Protein AF-A0A2W1BJF1-F1 (afdb_monomer_lite)

Organism: Helicoverpa armigera (NCBI:txid29058)

Secondary structure (DSSP, 8-state):
--PPP--S-BSS-TT-EEETTSSEEE-TTT--EEE-S---SSEEEESSSEEE-TTSPEEEEEETTEEEEE-TTSEEEEEEE-TT-TT-TT-EEEEEEE------SS-HHHHHHHHHHHHHHHHHHHHHHHH-GGG-SHHHHHHHHHHHHHHHHHHHHHHHHHS----HHHHHHHHHHHHHHHHHHHHHHHHHHHHHHHHHH--------HHHHHHHHHHHHHHHHHHHHHHHHHHHS-SSS----BTTTBSS-SSHHHHIIIIIHHHHHHHHHHHHHHHHHHHHHHTS-S--HHHHHHHHHHHHHHHHHHHHHHHHHHHHHHHHSPP-HHHHHHHHHHHTHHHHHHIIIIIT-TTTTTTGGGSS--------PPPP-BSSTTSPPEETTTEETTEE--S---SS--EEEESEEEETTEEEETTBTT--SB-STTS-EEEEEES-TT-GGG-EEEEEEE--------THHHHHHHHHHHHHHHHHHHHHHHHH-GGG-SHHHHHHHHHHHHHHHHHHHHHHHHT-TT--THHHHHHHHHHHHHHHHHHHHHHHHHHHHHHHHHTTTTGGGTHHHHHHHHHHHHHHHHHHHHHHHHHHHH--SSS----TTSSSSS-SSHHHHIIIIIHHHHHHHHHHHHHHHHHHHHHHHGGGTS-HHHHHHHHHHHHHHHHHHHHHHHHHHHHHHHHHH-S--HHHHHHHHHHHTHHHHHHIIIIIT-HHHHHHHHHTTTTHHHHHHHHHHS-S-TTTTS---------------------------------------TTTHHHHTSEEEEESS-TTEEEETTEEEEGGGGTPPPP---EE-TTS-EE--S-EEEEES----TTSPEEEEEE-TT-SEEEEEETTS-EEEEE-----S------PPP---SS-PPPPPS--S--EEEEPTTSEEEEEEEEEEE-TTT--EEEEEEEEEEEEPPPP---TT-HHHIIIIIIHHHHHHHHHHHHHHHHHHHHS-TTT-SHHHHHHHHHHHHHHHHHHHHHHHHH-TTS-HHHHHHHHHHHHHHHHHHHHHHHHHHHHHHHHHH-S-------HHHHHHHHHHHHHHHHHHHHHHHHHHIIIIITTS-HHHHHHHTTS--S-----S--S--HHHHHHHHHHHHHHHHHHHHHHHHHHHHHTT-----HHHHHHHHHHHHHHHHHHHHHHHHHHHHHTTSS-HHHHHHHHHHHHHHHHHHHIIIIIT-HHHHHHHHHHHH--S---TTTHHHHHHHHHT---

Foldseek 3Di:
DDDDDDDDFAQDPPQWAAEPPDQWTAHLVVRDTHHGPQDALDKDKDQDQWDQDPQRWIWHCPDPPDIDIHDNNFKGKGWYDHSPCSVCPPIGIMMMGYDDDDDDPDQLVVLLVLLVVLLVLLVVLLVLCVPDPVSLQLLSVLSNLLSVLSSQLSVLVSCQSPPDDDALVVLLVSLLSNQLSVLLNLLSLLLSLVVLLVCLVDVDDRDSDCPVSVVSVCRSRVVSVVLSVVLVCQQPDDDDDDHQCCSPPGSGGPALVSCCVSPVVSSVVSLVSSVVSLVVVVVSLVPDDDDDPVNVVSVVSSVLSVQVSCLVNVLSVLCNVVSVDDDDVVNVVSSSSVSNSSVVCSCSSAVPDVPNVVCVVPPPDDDDDDDDQDDAAAQEPPQFAADPVQARPPHHGDDDDASADKDKAWQWDDDRQFIDHPVGNPDTPDRHRNQKHKHWYQPDPVDNVRDITIMMMGYDDDDDDDRLLLNLLVLLVVLLVLLVVLLVLLVPQVVQPFLLSVLSNQLSVLSNQLSVLVSVCSNCVPDADPRLLVSQLSNLLSVQLNLLSLLLNLVVLLVCLVDVPVCVVCSVVSSVVSCCRSNVVSVVLSVVLVCQQPDDDDDQHQCCRVSGSGRPDLVSCCVSPLVVSVVSLVSSVVSLVSSVVSLVVCVVPDDPVSSVVSVVSSVLSVVLSCLQSVLSVVVSVCSVVVDDDPVVSVSSSSNSNSSVVSSCSSAQPPLVSLVSCCVVVHPVVRSVVSNVVPFDDPVPPDDDDDDDFDYDDDDDDDDDDDDDDDDDDDDDDDDDDDDDPPPVCCQVLAAEAEAEEDQQWFAEQRDTDGQVVVVHDWDDDWAAAPVGHTDDGPYYDYDYHFFDQPPFDKDKDWFFPQAQWDWHQHNRRKIKIWGHPDGDDDDDDDDDDDADDLDDDDDDDDDDDTDIDIADPSQKHKTKYWYWDQDPPPRDIDITITMMMMGTDDDDDDDVVDPLCCLLQPLLLVLLVLLLVLLVVLLCLLRRHPVNVFLLSVLSNLLSVLVNQLSVLVSVLSVCPPDDLVSLAVSVLSNLLSLLLSLLSLLLLLVVLLVCLVDPDVDDPDGRVVVNVVSVVVSVVVSVVLSVVLVCCQVDPQVPPDPPVVVVCVVPDDDDDPDDDDRDRGPSSVCSSCVVSVVSLVSSVVSLVSSVVSVVPDPDDDLSNVVSVLSSVLSVQLSVLSVVLVVLVVQSRPPDVVSVSVSSVSSSVSSVSNSCSSAVPRQVNVVVNCVVYVDDDDDPPPCPVVVVCVSSVDDD

pLDDT: mean 71.71, std 18.91, range [19.47, 95.81]

Radius of gyration: 39.64 Å; chains: 1; bounding box: 108×82×122 Å

InterPro domains:
  IPR000832 GPCR, family 2, secretin-like [PF00002] (115-345)
  IPR000832 GPCR, family 2, secretin-like [PF00002] (476-710)
  IPR017981 GPCR, family 2-like, 7TM [PS50261] (107-353)
  IPR017981 GPCR, family 2-like, 7TM [PS50261] (468-718)
  IPR052808 G-protein coupled receptor Mth-like [PTHR46953] (434-733)

Structure (mmCIF, N/CA/C/O backbone):
data_AF-A0A2W1BJF1-F1
#
_entry.id   AF-A0A2W1BJF1-F1
#
loop_
_atom_site.group_PDB
_atom_site.id
_atom_site.type_symbol
_atom_site.label_atom_id
_atom_site.label_alt_id
_atom_site.label_comp_id
_atom_site.label_asym_id
_atom_site.label_entity_id
_atom_site.label_seq_id
_atom_site.pdbx_PDB_ins_code
_atom_site.Cartn_x
_atom_site.Cartn_y
_atom_site.Cartn_z
_atom_site.occupancy
_atom_site.B_iso_or_equiv
_atom_site.auth_seq_id
_atom_site.auth_comp_id
_atom_site.auth_asym_id
_atom_site.auth_atom_id
_atom_site.pdbx_PDB_model_num
ATOM 1 N N . MET A 1 1 ? -5.485 -5.087 -66.036 1.00 29.36 1 MET A N 1
ATOM 2 C CA . MET A 1 1 ? -4.154 -5.089 -66.675 1.00 29.36 1 MET A CA 1
ATOM 3 C C . MET A 1 1 ? -3.449 -3.850 -66.162 1.00 29.36 1 MET A C 1
ATOM 5 O O . MET A 1 1 ? -3.832 -2.765 -66.568 1.00 29.36 1 MET A O 1
ATOM 9 N N . CYS A 1 2 ? -2.530 -4.001 -65.210 1.00 22.38 2 CYS A N 1
ATOM 10 C CA . CYS A 1 2 ? -1.836 -2.884 -64.567 1.00 22.38 2 CYS A CA 1
ATOM 11 C C . CYS A 1 2 ? -0.357 -3.261 -64.466 1.00 22.38 2 CYS A C 1
ATOM 13 O O . CYS A 1 2 ? -0.048 -4.341 -63.964 1.00 22.38 2 CYS A O 1
ATOM 15 N N . GLN A 1 3 ? 0.540 -2.414 -64.969 1.00 24.98 3 GLN A N 1
ATOM 16 C CA . GLN A 1 3 ? 1.980 -2.576 -64.771 1.00 24.98 3 GLN A CA 1
ATOM 17 C C . GLN A 1 3 ? 2.379 -1.773 -63.533 1.00 24.98 3 GLN A C 1
ATOM 19 O O . GLN A 1 3 ? 2.238 -0.554 -63.527 1.00 24.98 3 GLN A O 1
ATOM 24 N N . CYS A 1 4 ? 2.875 -2.445 -62.497 1.00 29.61 4 CYS A N 1
ATOM 25 C CA . CYS A 1 4 ? 3.525 -1.765 -61.381 1.00 29.61 4 CYS A CA 1
ATOM 26 C C . CYS A 1 4 ? 4.960 -1.408 -61.784 1.00 29.61 4 CYS A C 1
ATOM 28 O O . CYS A 1 4 ? 5.709 -2.265 -62.257 1.00 29.61 4 CYS A O 1
ATOM 30 N N . VAL A 1 5 ? 5.338 -0.145 -61.595 1.00 29.16 5 VAL A N 1
ATOM 31 C CA . VAL A 1 5 ? 6.727 0.312 -61.724 1.00 29.16 5 VAL A CA 1
ATOM 32 C C . VAL A 1 5 ? 7.530 -0.251 -60.547 1.00 29.16 5 VAL A C 1
ATOM 34 O O . VAL A 1 5 ? 7.048 -0.242 -59.416 1.00 29.16 5 VAL A O 1
ATOM 37 N N . LEU A 1 6 ? 8.743 -0.756 -60.790 1.00 41.31 6 LEU A N 1
ATOM 38 C CA . LEU A 1 6 ? 9.622 -1.223 -59.713 1.00 41.31 6 LEU A CA 1
ATOM 39 C C . LEU A 1 6 ? 10.257 -0.020 -58.997 1.00 41.31 6 LEU A C 1
ATOM 41 O O . LEU A 1 6 ? 11.234 0.545 -59.483 1.00 41.31 6 LEU A O 1
ATOM 45 N N . GLY A 1 7 ? 9.705 0.341 -57.837 1.00 35.81 7 GLY A N 1
ATOM 46 C CA . GLY A 1 7 ? 10.265 1.326 -56.910 1.00 35.81 7 GLY A CA 1
ATOM 47 C C . GLY A 1 7 ? 10.912 0.673 -55.683 1.00 35.81 7 GLY A C 1
ATOM 48 O O . GLY A 1 7 ? 10.228 0.059 -54.873 1.00 35.81 7 GLY A O 1
ATOM 49 N N . SER A 1 8 ? 12.232 0.826 -55.556 1.00 46.75 8 SER A N 1
ATOM 50 C CA . SER A 1 8 ? 13.038 0.880 -54.312 1.00 46.75 8 SER A CA 1
ATOM 51 C C . SER A 1 8 ? 12.970 -0.183 -53.187 1.00 46.75 8 SER A C 1
ATOM 53 O O . SER A 1 8 ? 13.939 -0.225 -52.433 1.00 46.75 8 SER A O 1
ATOM 55 N N . LYS A 1 9 ? 11.956 -1.051 -53.027 1.00 62.66 9 LYS A N 1
ATOM 56 C CA . LYS A 1 9 ? 11.891 -2.025 -51.901 1.00 62.66 9 LYS A CA 1
ATOM 57 C C . LYS A 1 9 ? 11.510 -3.454 -52.319 1.00 62.66 9 LYS A C 1
ATOM 59 O O . LYS A 1 9 ? 10.350 -3.857 -52.275 1.00 62.66 9 LYS A O 1
ATOM 64 N N . GLN A 1 10 ? 12.516 -4.256 -52.682 1.00 73.12 10 GLN A N 1
ATOM 65 C CA . GLN A 1 10 ? 12.375 -5.697 -52.950 1.00 73.12 10 GLN A CA 1
ATOM 66 C C . GLN A 1 10 ? 13.032 -6.540 -51.845 1.00 73.12 10 GLN A C 1
ATOM 68 O O . GLN A 1 10 ? 14.147 -6.230 -51.425 1.00 73.12 10 GLN A O 1
ATOM 73 N N . CYS A 1 11 ? 12.401 -7.649 -51.435 1.00 76.75 11 CYS A N 1
ATOM 74 C CA . CYS A 1 11 ? 13.012 -8.622 -50.512 1.00 76.75 11 CYS A CA 1
ATOM 75 C C . CYS A 1 11 ? 14.258 -9.304 -51.102 1.00 76.75 11 CYS A C 1
ATOM 77 O O . CYS A 1 11 ? 15.089 -9.812 -50.355 1.00 76.75 11 CYS A O 1
ATOM 79 N N . CYS A 1 12 ? 14.331 -9.394 -52.437 1.00 79.88 12 CYS A N 1
ATOM 80 C CA . CYS A 1 12 ? 15.309 -10.189 -53.174 1.00 79.88 12 CYS A CA 1
ATOM 81 C C . CYS A 1 12 ? 15.990 -9.378 -54.286 1.00 79.88 12 CYS A C 1
ATOM 83 O O . CYS A 1 12 ? 15.312 -8.589 -54.949 1.00 79.88 12 CYS A O 1
ATOM 85 N N . PRO A 1 13 ? 17.284 -9.629 -54.563 1.00 77.38 13 PRO A N 1
ATOM 86 C CA . PRO A 1 13 ? 17.966 -9.146 -55.761 1.00 77.38 13 PRO A CA 1
ATOM 87 C C . PRO A 1 13 ? 17.254 -9.523 -57.069 1.00 77.38 13 PRO A C 1
ATOM 89 O O . PRO A 1 13 ? 16.613 -10.572 -57.180 1.00 77.38 13 PRO A O 1
ATOM 92 N N . ALA A 1 14 ? 17.422 -8.685 -58.095 1.00 73.31 14 ALA A N 1
ATOM 93 C CA . ALA A 1 14 ? 16.795 -8.872 -59.400 1.00 73.31 14 ALA A CA 1
ATOM 94 C C . ALA A 1 14 ? 17.138 -10.240 -60.027 1.00 73.31 14 ALA A C 1
ATOM 96 O O . ALA A 1 14 ? 18.303 -10.587 -60.212 1.00 73.31 14 ALA A O 1
ATOM 97 N N . GLY A 1 15 ? 16.102 -11.007 -60.383 1.00 70.88 15 GLY A N 1
ATOM 98 C CA . GLY A 1 15 ? 16.223 -12.360 -60.941 1.00 70.88 15 GLY A CA 1
ATOM 99 C C . GLY A 1 15 ? 16.144 -13.500 -59.918 1.00 70.88 15 GLY A C 1
ATOM 100 O O . GLY A 1 15 ? 16.125 -14.658 -60.330 1.00 70.88 15 GLY A O 1
ATOM 101 N N . GLN A 1 16 ? 16.055 -13.198 -58.618 1.00 82.56 16 GLN A N 1
ATOM 102 C CA . GLN A 1 16 ? 15.880 -14.184 -57.546 1.00 82.56 16 GLN A CA 1
ATOM 103 C C . GLN A 1 16 ? 14.428 -14.204 -57.037 1.00 82.56 16 GLN A C 1
ATOM 105 O O . GLN A 1 16 ? 13.730 -13.192 -57.083 1.00 82.56 16 GLN A O 1
ATOM 110 N N . ALA A 1 17 ? 13.966 -15.355 -56.544 1.00 81.81 17 ALA A N 1
ATOM 111 C CA . ALA A 1 17 ? 12.599 -15.550 -56.047 1.00 81.81 17 ALA A CA 1
ATOM 112 C C . ALA A 1 17 ? 12.578 -16.338 -54.730 1.00 81.81 17 ALA A C 1
ATOM 114 O O . ALA A 1 17 ? 13.450 -17.165 -54.475 1.00 81.81 17 ALA A O 1
ATOM 115 N N . ILE A 1 18 ? 11.570 -16.112 -53.890 1.00 84.69 18 ILE A N 1
ATOM 116 C CA . ILE A 1 18 ? 11.470 -16.732 -52.563 1.00 84.69 18 ILE A CA 1
ATOM 117 C C . ILE A 1 18 ? 10.931 -18.160 -52.675 1.00 84.69 18 ILE A C 1
ATOM 119 O O . ILE A 1 18 ? 9.857 -18.398 -53.234 1.00 84.69 18 ILE A O 1
ATOM 123 N N . LEU A 1 19 ? 11.620 -19.138 -52.094 1.00 81.12 19 LEU A N 1
ATOM 124 C CA . LEU A 1 19 ? 11.111 -20.510 -52.074 1.00 81.12 19 LEU A CA 1
ATOM 125 C C . LEU A 1 19 ? 9.892 -20.630 -51.140 1.00 81.12 19 LEU A C 1
ATOM 127 O O . LEU A 1 19 ? 9.891 -20.139 -50.009 1.00 81.12 19 LEU A O 1
ATOM 131 N N . ILE A 1 20 ? 8.849 -21.332 -51.599 1.00 73.44 20 ILE A N 1
ATOM 132 C CA . ILE A 1 20 ? 7.556 -21.482 -50.889 1.00 73.44 20 ILE A CA 1
ATOM 133 C C . ILE A 1 20 ? 7.701 -21.958 -49.426 1.00 73.44 20 ILE A C 1
ATOM 135 O O . ILE A 1 20 ? 6.840 -21.651 -48.605 1.00 73.44 20 ILE A O 1
ATOM 139 N N . ARG A 1 21 ? 8.781 -22.677 -49.081 1.00 63.56 21 ARG A N 1
ATOM 140 C CA . ARG A 1 21 ? 9.027 -23.267 -47.749 1.00 63.56 21 ARG A CA 1
ATOM 141 C C . ARG A 1 21 ? 10.224 -22.684 -46.970 1.00 63.56 21 ARG A C 1
ATOM 143 O O . ARG A 1 21 ? 10.630 -23.303 -45.994 1.00 63.56 21 ARG A O 1
ATOM 150 N N . SER A 1 22 ? 10.826 -21.568 -47.391 1.00 68.50 22 SER A N 1
ATOM 151 C CA . SER A 1 22 ? 12.007 -21.014 -46.698 1.00 68.50 22 SER A CA 1
ATOM 152 C C . SER A 1 22 ? 12.245 -19.531 -46.980 1.00 68.50 22 SER A C 1
ATOM 154 O O . SER A 1 22 ? 12.137 -19.100 -48.130 1.00 68.50 22 SER A O 1
ATOM 156 N N . ASP A 1 23 ? 12.632 -18.772 -45.955 1.00 70.94 23 ASP A N 1
ATOM 157 C CA . ASP A 1 23 ? 12.879 -17.316 -45.966 1.00 70.94 23 ASP A CA 1
ATOM 158 C C . ASP A 1 23 ? 14.252 -16.934 -46.525 1.00 70.94 23 ASP A C 1
ATOM 160 O O . ASP A 1 23 ? 15.027 -16.175 -45.953 1.00 70.94 23 ASP A O 1
ATOM 164 N N . VAL A 1 24 ? 14.524 -17.485 -47.706 1.00 81.25 24 VAL A N 1
ATOM 165 C CA . VAL A 1 24 ? 15.677 -17.170 -48.542 1.00 81.25 24 VAL A CA 1
ATOM 166 C C . VAL A 1 24 ? 15.225 -16.893 -49.969 1.00 81.25 24 VAL A C 1
ATOM 168 O O . VAL A 1 24 ? 14.334 -17.556 -50.516 1.00 81.25 24 VAL A O 1
ATOM 171 N N . CYS A 1 25 ? 15.878 -15.914 -50.574 1.00 83.50 25 CYS A N 1
ATOM 172 C CA . CYS A 1 25 ? 15.837 -15.658 -51.999 1.00 83.50 25 CYS A CA 1
ATOM 173 C C . CYS A 1 25 ? 16.673 -16.729 -52.712 1.00 83.50 25 CYS A C 1
ATOM 175 O O . CYS A 1 25 ? 17.728 -17.130 -52.226 1.00 83.50 25 CYS A O 1
ATOM 177 N N . TRP A 1 26 ? 16.197 -17.234 -53.845 1.00 85.94 26 TRP A N 1
ATOM 178 C CA . TRP A 1 26 ? 16.835 -18.308 -54.604 1.00 85.94 26 TRP A CA 1
ATOM 179 C C . TRP A 1 26 ? 17.025 -17.890 -56.059 1.00 85.94 26 TRP A C 1
ATOM 181 O O . TRP A 1 26 ? 16.090 -17.410 -56.704 1.00 85.94 26 TRP A O 1
ATOM 191 N N . ASP A 1 27 ? 18.239 -18.082 -56.568 1.00 83.94 27 ASP A N 1
ATOM 192 C CA . ASP A 1 27 ? 18.573 -17.915 -57.979 1.00 83.94 27 ASP A CA 1
ATOM 193 C C . ASP A 1 27 ? 18.420 -19.262 -58.712 1.00 83.94 27 ASP A C 1
ATOM 195 O O . ASP A 1 27 ? 19.178 -20.194 -58.430 1.00 83.94 27 ASP A O 1
ATOM 199 N N . PRO A 1 28 ? 17.496 -19.399 -59.680 1.00 78.12 28 PRO A N 1
ATOM 200 C CA . PRO A 1 28 ? 17.327 -20.644 -60.423 1.00 78.12 28 PRO A CA 1
ATOM 201 C C . PRO A 1 28 ? 18.473 -20.947 -61.405 1.00 78.12 28 PRO A C 1
ATOM 203 O O . PRO A 1 28 ? 18.598 -22.091 -61.838 1.00 78.12 28 PRO A O 1
ATOM 206 N N . LYS A 1 29 ? 19.310 -19.962 -61.770 1.00 78.38 29 LYS A N 1
ATOM 207 C CA . LYS A 1 29 ? 20.431 -20.132 -62.713 1.00 78.38 29 LYS A CA 1
ATOM 208 C C . LYS A 1 29 ? 21.695 -20.641 -62.028 1.00 78.38 29 LYS A C 1
ATOM 210 O O . LYS A 1 29 ? 22.406 -21.460 -62.603 1.00 78.38 29 LYS A O 1
ATOM 215 N N . THR A 1 30 ? 21.978 -20.160 -60.818 1.00 79.06 30 THR A N 1
ATOM 216 C CA . THR A 1 30 ? 23.149 -20.582 -60.024 1.00 79.06 30 THR A CA 1
ATOM 217 C C . THR A 1 30 ? 22.804 -21.593 -58.925 1.00 79.06 30 THR A C 1
ATOM 219 O O . THR A 1 30 ? 23.703 -22.216 -58.365 1.00 79.06 30 THR A O 1
ATOM 222 N N . ASN A 1 31 ? 21.513 -21.786 -58.619 1.00 78.62 31 ASN A N 1
ATOM 223 C CA . ASN A 1 31 ? 20.990 -22.584 -57.498 1.00 78.62 31 ASN A CA 1
ATOM 224 C C . ASN A 1 31 ? 21.490 -22.117 -56.110 1.00 78.62 31 ASN A C 1
ATOM 226 O O . ASN A 1 31 ? 21.401 -22.865 -55.134 1.00 78.62 31 ASN A O 1
ATOM 230 N N . VAL A 1 32 ? 21.992 -20.881 -56.015 1.00 79.25 32 VAL A N 1
ATOM 231 C CA . VAL A 1 32 ? 22.433 -20.239 -54.768 1.00 79.25 32 VAL A CA 1
ATOM 232 C C . VAL A 1 32 ? 21.233 -19.637 -54.035 1.00 79.25 32 VAL A C 1
ATOM 234 O O . VAL A 1 32 ? 20.273 -19.172 -54.654 1.00 79.25 32 VAL A O 1
ATOM 237 N N . THR A 1 33 ? 21.293 -19.640 -52.702 1.00 82.62 33 THR A N 1
ATOM 238 C CA . THR A 1 33 ? 20.322 -18.975 -51.825 1.00 82.62 33 THR A CA 1
ATOM 239 C C . THR A 1 33 ? 20.962 -17.826 -51.053 1.00 82.62 33 THR A C 1
ATOM 241 O O . THR A 1 33 ? 22.029 -18.000 -50.467 1.00 82.62 33 THR A O 1
ATOM 244 N N . SER A 1 34 ? 20.282 -16.687 -51.013 1.00 77.31 34 SER A N 1
ATOM 245 C CA . SER A 1 34 ? 20.654 -15.447 -50.323 1.00 77.31 34 SER A CA 1
ATOM 246 C C . SER A 1 34 ? 19.605 -15.094 -49.251 1.00 77.31 34 SER A C 1
ATOM 248 O O . SER A 1 34 ? 18.440 -15.483 -49.383 1.00 77.31 34 SER A O 1
ATOM 250 N N . PRO A 1 35 ? 19.980 -14.380 -48.173 1.00 74.38 35 PRO A N 1
ATOM 251 C CA . PRO A 1 35 ? 19.010 -13.888 -47.197 1.00 74.38 35 PRO A CA 1
ATOM 252 C C . PRO A 1 35 ? 18.080 -12.834 -47.817 1.00 74.38 35 PRO A C 1
ATOM 254 O O . PRO A 1 35 ? 18.441 -12.150 -48.776 1.00 74.38 35 PRO A O 1
ATOM 257 N N . VAL A 1 36 ? 16.883 -12.706 -47.246 1.00 76.62 36 VAL A N 1
ATOM 258 C CA . VAL A 1 36 ? 15.945 -11.612 -47.535 1.00 76.62 36 VAL A CA 1
ATOM 259 C C . VAL A 1 36 ? 16.496 -10.287 -46.983 1.00 76.62 36 VAL A C 1
ATOM 261 O O . VAL A 1 36 ? 17.133 -10.268 -45.935 1.00 76.62 36 VAL A O 1
ATOM 264 N N . SER A 1 37 ? 16.250 -9.175 -47.683 1.00 67.88 37 SER A N 1
ATOM 265 C CA . SER A 1 37 ? 16.746 -7.831 -47.326 1.00 67.88 37 SER A CA 1
ATOM 266 C C . SER A 1 37 ? 16.084 -7.180 -46.097 1.00 67.88 37 SER A C 1
ATOM 268 O O . SER A 1 37 ? 16.554 -6.143 -45.636 1.00 67.88 37 SER A O 1
ATOM 270 N N . LEU A 1 38 ? 15.007 -7.768 -45.567 1.00 73.31 38 LEU A N 1
ATOM 271 C CA . LEU A 1 38 ? 14.265 -7.294 -44.394 1.00 73.31 38 LEU A CA 1
ATOM 272 C C . LEU A 1 38 ? 14.806 -7.957 -43.115 1.00 73.31 38 LEU A C 1
ATOM 274 O O . LEU A 1 38 ? 14.733 -9.177 -42.973 1.00 73.31 38 LEU A O 1
ATOM 278 N N . SER A 1 39 ? 15.338 -7.159 -42.186 1.00 60.12 39 SER A N 1
ATOM 279 C CA . SER A 1 39 ? 15.998 -7.637 -40.961 1.00 60.12 39 SER A CA 1
ATOM 280 C C . SER A 1 39 ? 15.086 -7.505 -39.738 1.00 60.12 39 SER A C 1
ATOM 282 O O . SER A 1 39 ? 15.049 -6.449 -39.111 1.00 60.12 39 SER A O 1
ATOM 284 N N . CYS A 1 40 ? 14.380 -8.580 -39.375 1.00 65.06 40 CYS A N 1
ATOM 285 C CA . CYS A 1 40 ? 13.437 -8.608 -38.251 1.00 65.06 40 CYS A CA 1
ATOM 286 C C . CYS A 1 40 ? 13.520 -9.913 -37.443 1.00 65.06 40 CYS A C 1
ATOM 288 O O . CYS A 1 40 ? 13.791 -10.974 -38.002 1.00 65.06 40 CYS A O 1
ATOM 290 N N . LYS A 1 41 ? 13.241 -9.826 -36.132 1.00 57.19 41 LYS A N 1
ATOM 291 C CA . LYS A 1 41 ? 13.366 -10.929 -35.156 1.00 57.19 41 LYS A CA 1
ATOM 292 C C . LYS A 1 41 ? 12.425 -12.107 -35.460 1.00 57.19 41 LYS A C 1
ATOM 294 O O . LYS A 1 41 ? 12.864 -13.251 -35.452 1.00 57.19 41 LYS A O 1
ATOM 299 N N . ASN A 1 42 ? 11.169 -11.813 -35.809 1.00 58.38 42 ASN A N 1
ATOM 300 C CA . ASN A 1 42 ? 10.185 -12.762 -36.338 1.00 58.38 42 ASN A CA 1
ATOM 301 C C . ASN A 1 42 ? 9.549 -12.194 -37.619 1.00 58.38 42 ASN A C 1
ATOM 303 O O . ASN A 1 42 ? 9.326 -10.985 -37.725 1.00 58.38 42 ASN A O 1
ATOM 307 N N . THR A 1 43 ? 9.233 -13.056 -38.591 1.00 63.88 43 THR A N 1
ATOM 308 C CA . THR A 1 43 ? 8.616 -12.658 -39.871 1.00 63.88 43 THR A CA 1
ATOM 309 C C . THR A 1 43 ? 7.434 -13.550 -40.249 1.00 63.88 43 THR A C 1
ATOM 311 O O . THR A 1 43 ? 7.412 -14.745 -39.955 1.00 63.88 43 THR A O 1
ATOM 314 N N . VAL A 1 44 ? 6.436 -12.958 -40.909 1.00 70.38 44 VAL A N 1
ATOM 315 C CA . VAL A 1 44 ? 5.194 -13.612 -41.347 1.00 70.38 44 VAL A CA 1
ATOM 316 C C . VAL A 1 44 ? 4.969 -13.345 -42.839 1.00 70.38 44 VAL A C 1
ATOM 318 O O . VAL A 1 44 ? 5.304 -12.279 -43.357 1.00 70.38 44 VAL A O 1
ATOM 321 N N . ARG A 1 45 ? 4.427 -14.343 -43.549 1.00 73.06 45 ARG A N 1
ATOM 322 C CA . ARG A 1 45 ? 4.246 -14.347 -45.010 1.00 73.06 45 ARG A CA 1
ATOM 323 C C . ARG A 1 45 ? 2.781 -14.218 -45.402 1.00 73.06 45 ARG A C 1
ATOM 325 O O . ARG A 1 45 ? 1.982 -15.080 -45.037 1.00 73.06 45 ARG A O 1
ATOM 332 N N . PHE A 1 46 ? 2.462 -13.277 -46.289 1.00 73.44 46 PHE A N 1
ATOM 333 C CA . PHE A 1 46 ? 1.138 -13.182 -46.908 1.00 73.44 46 PHE A CA 1
ATOM 334 C C . PHE A 1 46 ? 1.245 -13.370 -48.427 1.00 73.44 46 PHE A C 1
ATOM 336 O O . PHE A 1 46 ? 1.987 -12.681 -49.119 1.00 73.44 46 PHE A O 1
ATOM 343 N N . ILE A 1 47 ? 0.529 -14.369 -48.958 1.00 62.28 47 ILE A N 1
ATOM 344 C CA . ILE A 1 47 ? 0.600 -14.805 -50.376 1.00 62.28 47 ILE A CA 1
ATOM 345 C C . ILE A 1 47 ? -0.639 -14.326 -51.171 1.00 62.28 47 ILE A C 1
ATOM 347 O O . ILE A 1 47 ? -0.741 -14.503 -52.386 1.00 62.28 47 ILE A O 1
ATOM 351 N N . ARG A 1 48 ? -1.625 -13.743 -50.480 1.00 62.81 48 ARG A N 1
ATOM 352 C CA . ARG A 1 48 ? -2.888 -13.200 -51.005 1.00 62.81 48 ARG A CA 1
ATOM 353 C C . ARG A 1 48 ? -3.386 -12.095 -50.074 1.00 62.81 48 ARG A C 1
ATOM 355 O O . ARG A 1 48 ? -2.961 -12.053 -48.927 1.00 62.81 48 ARG A O 1
ATOM 362 N N . GLY A 1 49 ? -4.319 -11.277 -50.563 1.00 66.25 49 GLY A N 1
ATOM 363 C CA . GLY A 1 49 ? -5.024 -10.295 -49.736 1.00 66.25 49 GLY A CA 1
ATOM 364 C C . GLY A 1 49 ? -4.164 -9.103 -49.328 1.00 66.25 49 GLY A C 1
ATOM 365 O O . GLY A 1 49 ? -4.336 -8.607 -48.229 1.00 66.25 49 GLY A O 1
ATOM 366 N N . PHE A 1 50 ? -3.231 -8.654 -50.174 1.00 71.38 50 PHE A N 1
ATOM 367 C CA . PHE A 1 50 ? -2.421 -7.473 -49.872 1.00 71.38 50 PHE A CA 1
ATOM 368 C C . PHE A 1 50 ? -2.301 -6.506 -51.052 1.00 71.38 50 PHE A C 1
ATOM 370 O O . PHE A 1 50 ? -2.343 -6.919 -52.216 1.00 71.38 50 PHE A O 1
ATOM 377 N N . LYS A 1 51 ? -2.144 -5.220 -50.735 1.00 76.88 51 LYS A N 1
ATOM 378 C CA . LYS A 1 51 ? -2.021 -4.093 -51.671 1.00 76.88 51 LYS A CA 1
ATOM 379 C C . LYS A 1 51 ? -1.059 -3.054 -51.084 1.00 76.88 51 LYS A C 1
ATOM 381 O O . LYS A 1 51 ? -0.987 -2.917 -49.874 1.00 76.88 51 LYS A O 1
ATOM 386 N N . VAL A 1 52 ? -0.339 -2.314 -51.927 1.00 73.69 52 VAL A N 1
ATOM 387 C CA . VAL A 1 52 ? 0.366 -1.091 -51.497 1.00 73.69 52 VAL A CA 1
ATOM 388 C C . VAL A 1 52 ? -0.470 0.122 -51.900 1.00 73.69 52 VAL A C 1
ATOM 390 O O . VAL A 1 52 ? -1.031 0.147 -53.001 1.00 73.69 52 VAL A O 1
ATOM 393 N N . ASN A 1 53 ? -0.605 1.087 -50.993 1.00 72.62 53 ASN A N 1
ATOM 394 C CA . ASN A 1 53 ? -1.355 2.325 -51.210 1.00 72.62 53 ASN A CA 1
ATOM 395 C C . ASN A 1 53 ? -0.433 3.465 -51.699 1.00 72.62 53 ASN A C 1
ATOM 397 O O . ASN A 1 53 ? 0.785 3.327 -51.690 1.00 72.62 53 ASN A O 1
ATOM 401 N N . GLU A 1 54 ? -0.991 4.607 -52.110 1.00 69.31 54 GLU A N 1
ATOM 402 C CA . GLU A 1 54 ? -0.251 5.725 -52.740 1.00 69.31 54 GLU A CA 1
ATOM 403 C C . GLU A 1 54 ? 0.807 6.400 -51.834 1.00 69.31 54 GLU A C 1
ATOM 405 O O . GLU A 1 54 ? 1.568 7.245 -52.298 1.00 69.31 54 GLU A O 1
ATOM 410 N N . ALA A 1 55 ? 0.881 6.009 -50.557 1.00 68.12 55 ALA A N 1
ATOM 411 C CA . ALA A 1 55 ? 1.867 6.452 -49.568 1.00 68.12 55 ALA A CA 1
ATOM 412 C C . ALA A 1 55 ? 2.891 5.355 -49.179 1.00 68.12 55 ALA A C 1
ATOM 414 O O . ALA A 1 55 ? 3.426 5.381 -48.073 1.00 68.12 55 ALA A O 1
ATOM 415 N N . ASP A 1 56 ? 3.120 4.358 -50.045 1.00 67.38 56 ASP A N 1
ATOM 416 C CA . ASP A 1 56 ? 4.029 3.208 -49.841 1.00 67.38 56 ASP A CA 1
ATOM 417 C C . ASP A 1 56 ? 3.739 2.332 -48.594 1.00 67.38 56 ASP A C 1
ATOM 419 O O . ASP A 1 56 ? 4.558 1.499 -48.201 1.00 67.38 56 ASP A O 1
ATOM 423 N N . ALA A 1 57 ? 2.552 2.443 -47.992 1.00 70.38 57 ALA A N 1
ATOM 424 C CA . ALA A 1 57 ? 2.087 1.557 -46.918 1.00 70.38 57 ALA A CA 1
ATOM 425 C C . ALA A 1 57 ? 1.454 0.263 -47.471 1.00 70.38 57 ALA A C 1
ATOM 427 O O . ALA A 1 57 ? 0.745 0.300 -48.482 1.00 70.38 57 ALA A O 1
ATOM 428 N N . LEU A 1 58 ? 1.678 -0.870 -46.794 1.00 75.38 58 LEU A N 1
ATOM 429 C CA . LEU A 1 58 ? 1.122 -2.183 -47.150 1.00 75.38 58 LEU A CA 1
ATOM 430 C C . LEU A 1 58 ? -0.183 -2.451 -46.393 1.00 75.38 58 LEU A C 1
ATOM 432 O O . LEU A 1 58 ? -0.181 -2.571 -45.174 1.00 75.38 58 LEU A O 1
ATOM 436 N N . GLU A 1 59 ? -1.275 -2.616 -47.127 1.00 75.25 59 GLU A N 1
ATOM 437 C CA . GLU A 1 59 ? -2.610 -2.958 -46.633 1.00 75.25 59 GLU A CA 1
ATOM 438 C C . GLU A 1 59 ? -2.806 -4.484 -46.726 1.00 75.25 59 GLU A C 1
ATOM 440 O O . GLU A 1 59 ? -2.637 -5.056 -47.809 1.00 75.25 59 GLU A O 1
ATOM 445 N N . LEU A 1 60 ? -3.151 -5.150 -45.616 1.00 72.62 60 LEU A N 1
ATOM 446 C CA . LEU A 1 60 ? -3.487 -6.578 -45.533 1.00 72.62 60 LEU A CA 1
ATOM 447 C C . LEU A 1 60 ? -4.989 -6.771 -45.273 1.00 72.62 60 LEU A C 1
ATOM 449 O O . LEU A 1 60 ? -5.448 -6.596 -44.149 1.00 72.62 60 LEU A O 1
ATOM 453 N N . HIS A 1 61 ? -5.732 -7.212 -46.286 1.00 68.81 61 HIS A N 1
ATOM 454 C CA . HIS A 1 61 ? -7.141 -7.599 -46.189 1.00 68.81 61 HIS A CA 1
ATOM 455 C C . HIS A 1 61 ? -7.263 -9.068 -45.746 1.00 68.81 61 HIS A C 1
ATOM 457 O O . HIS A 1 61 ? -7.123 -9.988 -46.563 1.00 68.81 61 HIS A O 1
ATOM 463 N N . LEU A 1 62 ? -7.528 -9.303 -44.458 1.00 60.12 62 LEU A N 1
ATOM 464 C CA . LEU A 1 62 ? -7.596 -10.648 -43.861 1.00 60.12 62 LEU A CA 1
ATOM 465 C C . LEU A 1 62 ? -9.028 -11.193 -43.705 1.00 60.12 62 LEU A C 1
ATOM 467 O O . LEU A 1 62 ? -9.212 -12.387 -43.462 1.00 60.12 62 LEU A O 1
ATOM 471 N N . GLY A 1 63 ? -10.044 -10.352 -43.900 1.00 58.91 63 GLY A N 1
ATOM 472 C CA . GLY A 1 63 ? -11.463 -10.716 -43.905 1.00 58.91 63 GLY A CA 1
ATOM 473 C C . GLY A 1 63 ? -12.354 -9.474 -43.911 1.00 58.91 63 GLY A C 1
ATOM 474 O O . GLY A 1 63 ? -11.847 -8.363 -43.809 1.00 58.91 63 GLY A O 1
ATOM 475 N N . ASP A 1 64 ? -13.678 -9.650 -43.981 1.00 45.22 64 ASP A N 1
ATOM 476 C CA . ASP A 1 64 ? -14.659 -8.582 -44.277 1.00 45.22 64 ASP A CA 1
ATOM 477 C C . ASP A 1 64 ? -14.675 -7.356 -43.325 1.00 45.22 64 ASP A C 1
ATOM 479 O O . ASP A 1 64 ? -15.435 -6.424 -43.570 1.00 45.22 64 ASP A O 1
ATOM 483 N N . ASN A 1 65 ? -13.899 -7.349 -42.232 1.00 43.00 65 ASN A N 1
ATOM 484 C CA . ASN A 1 65 ? -13.709 -6.207 -41.317 1.00 43.00 65 ASN A CA 1
ATOM 485 C C . ASN A 1 65 ? -12.308 -6.188 -40.644 1.00 43.00 65 ASN A C 1
ATOM 487 O O . ASN A 1 65 ? -12.174 -5.653 -39.545 1.00 43.00 65 ASN A O 1
ATOM 491 N N . PHE A 1 66 ? -11.275 -6.801 -41.237 1.00 43.94 66 PHE A N 1
ATOM 492 C CA . PHE A 1 66 ? -9.910 -6.786 -40.679 1.00 43.94 66 PHE A CA 1
ATOM 493 C C . PHE A 1 66 ? -8.880 -6.432 -41.756 1.00 43.94 66 PHE A C 1
ATOM 495 O O . PHE A 1 66 ? -8.401 -7.301 -42.490 1.00 43.94 66 PHE A O 1
ATOM 502 N N . ASP A 1 67 ? -8.558 -5.138 -41.790 1.00 55.91 67 ASP A N 1
ATOM 503 C CA . ASP A 1 67 ? -7.555 -4.521 -42.650 1.00 55.91 67 ASP A CA 1
ATOM 504 C C . ASP A 1 67 ? -6.422 -3.970 -41.766 1.00 55.91 67 ASP A C 1
ATOM 506 O O . ASP A 1 67 ? -6.631 -3.011 -41.022 1.00 55.91 67 ASP A O 1
ATOM 510 N N . GLU A 1 68 ? -5.230 -4.569 -41.827 1.00 63.81 68 GLU A N 1
ATOM 511 C CA . GLU A 1 68 ? -4.037 -4.068 -41.121 1.00 63.81 68 GLU A CA 1
ATOM 512 C C . GLU A 1 68 ? -3.104 -3.319 -42.079 1.00 63.81 68 GLU A C 1
ATOM 514 O O . GLU A 1 68 ? -2.879 -3.755 -43.209 1.00 63.81 68 GLU A O 1
ATOM 519 N N . THR A 1 69 ? -2.538 -2.193 -41.634 1.00 64.38 69 THR A N 1
ATOM 520 C CA . THR A 1 69 ? -1.682 -1.325 -42.458 1.00 64.38 69 THR A CA 1
ATOM 521 C C . THR A 1 69 ? -0.269 -1.230 -41.890 1.00 64.38 69 THR A C 1
ATOM 523 O O . THR A 1 69 ? -0.088 -0.727 -40.782 1.00 64.38 69 THR A O 1
ATOM 526 N N . PHE A 1 70 ? 0.732 -1.656 -42.658 1.00 68.75 70 PHE A N 1
ATOM 527 C CA . PHE A 1 70 ? 2.138 -1.681 -42.249 1.00 68.75 70 PHE A CA 1
ATOM 528 C C . PHE A 1 70 ? 2.939 -0.557 -42.913 1.00 68.75 70 PHE A C 1
ATOM 530 O O . PHE A 1 70 ? 2.833 -0.321 -44.121 1.00 68.75 70 PHE A O 1
ATOM 537 N N . GLU A 1 71 ? 3.754 0.129 -42.110 1.00 67.94 71 GLU A N 1
ATOM 538 C CA . GLU A 1 71 ? 4.598 1.244 -42.549 1.00 67.94 71 GLU A CA 1
ATOM 539 C C . GLU A 1 71 ? 5.709 0.793 -43.522 1.00 67.94 71 GLU A C 1
ATOM 541 O O . GLU A 1 71 ? 6.124 -0.369 -43.474 1.00 67.94 71 GLU A O 1
ATOM 546 N N . PRO A 1 72 ? 6.236 1.691 -44.384 1.00 60.09 72 PRO A N 1
ATOM 547 C CA . PRO A 1 72 ? 7.155 1.333 -45.470 1.00 60.09 72 PRO A CA 1
ATOM 548 C C . PRO A 1 72 ? 8.416 0.550 -45.076 1.00 60.09 72 PRO A C 1
ATOM 550 O O . PRO A 1 72 ? 9.012 -0.088 -45.941 1.00 60.09 72 PRO A O 1
ATOM 553 N N . ASP A 1 73 ? 8.880 0.632 -43.827 1.00 64.88 73 ASP A N 1
ATOM 554 C CA . ASP A 1 73 ? 10.088 -0.057 -43.339 1.00 64.88 73 ASP A CA 1
ATOM 555 C C . ASP A 1 73 ? 9.799 -1.405 -42.643 1.00 64.88 73 ASP A C 1
ATOM 557 O O . ASP A 1 73 ? 10.724 -2.167 -42.372 1.00 64.88 73 ASP A O 1
ATOM 561 N N . MET A 1 74 ? 8.524 -1.741 -42.404 1.00 66.44 74 MET A N 1
ATOM 562 C CA . MET A 1 74 ? 8.092 -2.951 -41.679 1.00 66.44 74 MET A CA 1
ATOM 563 C C . MET A 1 74 ? 7.758 -4.146 -42.590 1.00 66.44 74 MET A C 1
ATOM 565 O O . MET A 1 74 ? 7.372 -5.215 -42.103 1.00 66.44 74 MET A O 1
ATOM 569 N N . TYR A 1 75 ? 7.888 -3.984 -43.911 1.00 79.94 75 TYR A N 1
ATOM 570 C CA . TYR A 1 75 ? 7.610 -5.031 -44.893 1.00 79.94 75 TYR A CA 1
ATOM 571 C C . TYR A 1 75 ? 8.566 -4.999 -46.094 1.00 79.94 75 TYR A C 1
ATOM 573 O O . TYR A 1 75 ? 9.213 -3.996 -46.389 1.00 79.94 75 TYR A O 1
ATOM 581 N N . CYS A 1 76 ? 8.613 -6.102 -46.842 1.00 81.19 76 CYS A N 1
ATOM 582 C CA . CYS A 1 76 ? 9.210 -6.146 -48.176 1.00 81.19 76 CYS A CA 1
ATOM 583 C C . CYS A 1 76 ? 8.332 -6.942 -49.153 1.00 81.19 76 CYS A C 1
ATOM 585 O O . CYS A 1 76 ? 7.531 -7.793 -48.749 1.00 81.19 76 CYS A O 1
ATOM 587 N N . LEU A 1 77 ? 8.492 -6.681 -50.456 1.00 82.12 77 LEU A N 1
ATOM 588 C CA . LEU A 1 77 ? 7.773 -7.382 -51.525 1.00 82.12 77 LEU A CA 1
ATOM 589 C C . LEU A 1 77 ? 8.685 -8.283 -52.354 1.00 82.12 77 LEU A C 1
ATOM 591 O O . LEU A 1 77 ? 9.832 -7.943 -52.654 1.00 82.12 77 LEU A O 1
ATOM 595 N N . SER A 1 78 ? 8.153 -9.427 -52.780 1.00 84.75 78 SER A N 1
ATOM 596 C CA . SER A 1 78 ? 8.828 -10.335 -53.707 1.00 84.75 78 SER A CA 1
ATOM 597 C C . SER A 1 78 ? 7.837 -11.215 -54.467 1.00 84.75 78 SER A C 1
ATOM 599 O O . SER A 1 78 ? 6.617 -11.077 -54.353 1.00 84.75 78 SER A O 1
ATOM 601 N N . VAL A 1 79 ? 8.372 -12.164 -55.231 1.00 84.12 79 VAL A N 1
ATOM 602 C CA . VAL A 1 79 ? 7.618 -13.287 -55.783 1.00 84.12 79 VAL A CA 1
ATOM 603 C C . VAL A 1 79 ? 8.104 -14.603 -55.189 1.00 84.12 79 VAL A C 1
ATOM 605 O O . VAL A 1 79 ? 9.302 -14.813 -55.012 1.00 84.12 79 VAL A O 1
ATOM 608 N N . THR A 1 80 ? 7.172 -15.510 -54.898 1.00 84.25 80 THR A N 1
ATOM 609 C CA . THR A 1 80 ? 7.466 -16.872 -54.457 1.00 84.25 80 THR A CA 1
ATOM 610 C C . THR A 1 80 ? 7.320 -17.890 -55.588 1.00 84.25 80 THR A C 1
ATOM 612 O O . THR A 1 80 ? 6.449 -17.753 -56.451 1.00 84.25 80 THR A O 1
ATOM 615 N N . THR A 1 81 ? 8.179 -18.913 -55.584 1.00 82.12 81 THR A N 1
ATOM 616 C CA . THR A 1 81 ? 8.194 -20.007 -56.565 1.00 82.12 81 THR A CA 1
ATOM 617 C C . THR A 1 81 ? 8.522 -21.366 -55.929 1.00 82.12 81 THR A C 1
ATOM 619 O O . THR A 1 81 ? 8.952 -21.466 -54.775 1.00 82.12 81 THR A O 1
ATOM 622 N N . ASN A 1 82 ? 8.322 -22.438 -56.695 1.00 80.88 82 ASN A N 1
ATOM 623 C CA . ASN A 1 82 ? 8.739 -23.792 -56.341 1.00 80.88 82 ASN A CA 1
ATOM 624 C C . ASN A 1 82 ? 10.106 -24.109 -56.978 1.00 80.88 82 ASN A C 1
ATOM 626 O O . ASN A 1 82 ? 10.363 -23.709 -58.110 1.00 80.88 82 ASN A O 1
ATOM 630 N N . ARG A 1 83 ? 10.952 -24.899 -56.304 1.00 76.88 83 ARG A N 1
ATOM 631 C CA . ARG A 1 83 ? 12.335 -25.208 -56.731 1.00 76.88 83 ARG A CA 1
ATOM 632 C C . ARG A 1 83 ? 12.439 -25.935 -58.086 1.00 76.88 83 ARG A C 1
ATOM 634 O O . ARG A 1 83 ? 13.517 -26.034 -58.656 1.00 76.88 83 ARG A O 1
ATOM 641 N N . PHE A 1 84 ? 11.321 -26.444 -58.602 1.00 73.44 84 PHE A N 1
ATOM 642 C CA . PHE A 1 84 ? 11.222 -27.106 -59.906 1.00 73.44 84 PHE A CA 1
ATOM 643 C C . PHE A 1 84 ? 10.879 -26.153 -61.073 1.00 73.44 84 PHE A C 1
ATOM 645 O O . PHE A 1 84 ? 10.892 -26.584 -62.222 1.00 73.44 84 PHE A O 1
ATOM 652 N N . ASP A 1 85 ? 10.565 -24.876 -60.815 1.00 74.12 85 ASP A N 1
ATOM 653 C CA . ASP A 1 85 ? 10.244 -23.874 -61.846 1.00 74.12 85 ASP A CA 1
ATOM 654 C C . ASP A 1 85 ? 11.459 -22.988 -62.166 1.00 74.12 85 ASP A C 1
ATOM 656 O O . ASP A 1 85 ? 11.534 -21.816 -61.799 1.00 74.12 85 ASP A O 1
ATOM 660 N N . ILE A 1 86 ? 12.431 -23.582 -62.863 1.00 72.25 86 ILE A N 1
ATOM 661 C CA . ILE A 1 86 ? 13.729 -22.970 -63.211 1.00 72.25 86 ILE A CA 1
ATOM 662 C C . ILE A 1 86 ? 13.563 -21.694 -64.069 1.00 72.25 86 ILE A C 1
ATOM 664 O O . ILE A 1 86 ? 14.402 -20.799 -64.026 1.00 72.25 86 ILE A O 1
ATOM 668 N N . ASN A 1 87 ? 12.457 -21.573 -64.811 1.00 74.44 87 ASN A N 1
ATOM 669 C CA . ASN A 1 87 ? 12.177 -20.423 -65.677 1.00 74.44 87 ASN A CA 1
ATOM 670 C C . ASN A 1 87 ? 11.312 -19.331 -65.010 1.00 74.44 87 ASN A C 1
ATOM 672 O O . ASN A 1 87 ? 10.974 -18.360 -65.679 1.00 74.44 87 ASN A O 1
ATOM 676 N N . LEU A 1 88 ? 10.945 -19.470 -63.725 1.00 73.75 88 LEU A N 1
ATOM 677 C CA . LEU A 1 88 ? 10.116 -18.516 -62.955 1.00 73.75 88 LEU A CA 1
ATOM 678 C C . LEU A 1 88 ? 8.714 -18.223 -63.541 1.00 73.75 88 LEU A C 1
ATOM 680 O O . LEU A 1 88 ? 8.060 -17.243 -63.167 1.00 73.75 88 LEU A O 1
ATOM 684 N N . ASN A 1 89 ? 8.212 -19.100 -64.415 1.00 73.75 89 ASN A N 1
ATOM 685 C CA . ASN A 1 89 ? 6.951 -18.933 -65.145 1.00 73.75 89 ASN A CA 1
ATOM 686 C C . ASN A 1 89 ? 5.689 -19.147 -64.281 1.00 73.75 89 ASN A C 1
ATOM 688 O O . ASN A 1 89 ? 4.579 -18.881 -64.743 1.00 73.75 89 ASN A O 1
ATOM 692 N N . LYS A 1 90 ? 5.821 -19.668 -63.055 1.00 75.81 90 LYS A N 1
ATOM 693 C CA . LYS A 1 90 ? 4.720 -19.960 -62.114 1.00 75.81 90 LYS A CA 1
ATOM 694 C C . LYS A 1 90 ? 4.899 -19.248 -60.769 1.00 75.81 90 LYS A C 1
ATOM 696 O O . LYS A 1 90 ? 4.511 -19.763 -59.717 1.00 75.81 90 LYS A O 1
ATOM 701 N N . THR A 1 91 ? 5.466 -18.050 -60.820 1.00 77.88 91 THR A N 1
ATOM 702 C CA . THR A 1 91 ? 5.625 -17.139 -59.684 1.00 77.88 91 THR A CA 1
ATOM 703 C C . THR A 1 91 ? 4.282 -16.611 -59.152 1.00 77.88 91 THR A C 1
ATOM 705 O O . THR A 1 91 ? 3.285 -16.521 -59.870 1.00 77.88 91 THR A O 1
ATOM 708 N N . ARG A 1 92 ? 4.241 -16.261 -57.860 1.00 80.06 92 ARG A N 1
ATOM 709 C CA . ARG A 1 92 ? 3.122 -15.555 -57.201 1.00 80.06 92 ARG A CA 1
ATOM 710 C C . ARG A 1 92 ? 3.662 -14.402 -56.356 1.00 80.06 92 ARG A C 1
ATOM 712 O O . ARG A 1 92 ? 4.717 -14.595 -55.763 1.00 80.06 92 ARG A O 1
ATOM 719 N N . PRO A 1 93 ? 2.977 -13.253 -56.242 1.00 78.56 93 PRO A N 1
ATOM 720 C CA . PRO A 1 93 ? 3.403 -12.196 -55.329 1.00 78.56 93 PRO A CA 1
ATOM 721 C C . PRO A 1 93 ? 3.337 -12.680 -53.870 1.00 78.56 93 PRO A C 1
ATOM 723 O O . PRO A 1 93 ? 2.464 -13.471 -53.507 1.00 78.56 93 PRO A O 1
ATOM 726 N N . VAL A 1 94 ? 4.274 -12.215 -53.046 1.00 81.94 94 VAL A N 1
ATOM 727 C CA . VAL A 1 94 ? 4.318 -12.447 -51.597 1.00 81.94 94 VAL A CA 1
ATOM 728 C C . VAL A 1 94 ? 4.830 -11.186 -50.900 1.00 81.94 94 VAL A C 1
ATOM 730 O O . VAL A 1 94 ? 5.791 -10.571 -51.370 1.00 81.94 94 VAL A O 1
ATOM 733 N N . SER A 1 95 ? 4.199 -10.808 -49.792 1.00 82.88 95 SER A N 1
ATOM 734 C CA . SER A 1 95 ? 4.755 -9.857 -48.832 1.00 82.88 95 SER A CA 1
ATOM 735 C C . SER A 1 95 ? 5.325 -10.612 -47.631 1.00 82.88 95 SER A C 1
ATOM 737 O O . SER A 1 95 ? 4.792 -11.647 -47.211 1.00 82.88 95 SER A O 1
ATOM 739 N N . ILE A 1 96 ? 6.434 -10.101 -47.100 1.00 79.56 96 ILE A N 1
ATOM 740 C CA . ILE A 1 96 ? 6.993 -10.514 -45.811 1.00 79.56 96 ILE A CA 1
ATOM 741 C C . ILE A 1 96 ? 6.896 -9.312 -44.881 1.00 79.56 96 ILE A C 1
ATOM 743 O O . ILE A 1 96 ? 7.255 -8.203 -45.277 1.00 79.56 96 ILE A O 1
ATOM 747 N N . VAL A 1 97 ? 6.375 -9.544 -43.680 1.00 79.19 97 VAL A N 1
ATOM 748 C CA . VAL A 1 97 ? 6.045 -8.523 -42.679 1.00 79.19 97 VAL A CA 1
ATOM 749 C C . VAL A 1 97 ? 6.647 -8.931 -41.336 1.00 79.19 97 VAL A C 1
ATOM 751 O O . VAL A 1 97 ? 6.707 -10.122 -41.019 1.00 79.19 97 VAL A O 1
ATOM 754 N N . CYS A 1 98 ? 7.111 -7.961 -40.554 1.00 73.12 98 CYS A N 1
ATOM 755 C CA . CYS A 1 98 ? 7.707 -8.203 -39.242 1.00 73.12 98 CYS A CA 1
ATOM 756 C C . CYS A 1 98 ? 6.633 -8.347 -38.154 1.00 73.12 98 CYS A C 1
ATOM 758 O O . CYS A 1 98 ? 5.737 -7.512 -38.061 1.00 73.12 98 CYS A O 1
ATOM 760 N N . ALA A 1 99 ? 6.728 -9.391 -37.324 1.00 58.97 99 ALA A N 1
ATOM 761 C CA . ALA A 1 99 ? 5.776 -9.655 -36.241 1.00 58.97 99 ALA A CA 1
ATOM 762 C C . ALA A 1 99 ? 6.395 -9.369 -34.865 1.00 58.97 99 ALA A C 1
ATOM 764 O O . ALA A 1 99 ? 7.532 -9.763 -34.599 1.00 58.97 99 ALA A O 1
ATOM 765 N N . GLY A 1 100 ? 5.634 -8.693 -34.000 1.00 50.91 100 GLY A N 1
ATOM 766 C CA . GLY A 1 100 ? 6.009 -8.440 -32.609 1.00 50.91 100 GLY A CA 1
ATOM 767 C C . GLY A 1 100 ? 5.838 -9.672 -31.715 1.00 50.91 100 GLY A C 1
ATOM 768 O O . GLY A 1 100 ? 5.088 -10.593 -32.037 1.00 50.91 100 GLY A O 1
ATOM 769 N N . GLU A 1 101 ? 6.533 -9.673 -30.581 1.00 48.47 101 GLU A N 1
ATOM 770 C CA . GLU A 1 101 ? 6.372 -10.668 -29.518 1.00 48.47 101 GLU A CA 1
ATOM 771 C C . GLU A 1 101 ? 5.514 -10.055 -28.401 1.00 48.47 101 GLU A C 1
ATOM 773 O O . GLU A 1 101 ? 5.868 -9.011 -27.855 1.00 48.47 101 GLU A O 1
ATOM 778 N N . ASP A 1 102 ? 4.383 -10.683 -28.056 1.00 43.31 102 ASP A N 1
ATOM 779 C CA . ASP A 1 102 ? 3.559 -10.246 -26.923 1.00 43.31 102 ASP A CA 1
ATOM 780 C C . ASP A 1 102 ? 4.307 -10.525 -25.604 1.00 43.31 102 ASP A C 1
ATOM 782 O O . ASP A 1 102 ? 4.207 -11.637 -25.072 1.00 43.31 102 ASP A O 1
ATOM 786 N N . GLU A 1 103 ? 4.994 -9.533 -25.031 1.00 45.19 103 GLU A N 1
ATOM 787 C CA . GLU A 1 103 ? 5.658 -9.657 -23.720 1.00 45.19 103 GLU A CA 1
ATOM 788 C C . GLU A 1 103 ? 4.710 -10.273 -22.658 1.00 45.19 103 GLU A C 1
ATOM 790 O O . GLU A 1 103 ? 3.512 -9.959 -22.581 1.00 45.19 103 GLU A O 1
ATOM 795 N N . GLU A 1 104 ? 5.210 -11.210 -21.844 1.00 50.50 104 GLU A N 1
ATOM 796 C CA . GLU A 1 104 ? 4.494 -11.720 -20.667 1.00 50.50 104 GLU A CA 1
ATOM 797 C C . GLU A 1 104 ? 4.975 -10.979 -19.418 1.00 50.50 104 GLU A C 1
ATOM 799 O O . GLU A 1 104 ? 6.155 -10.985 -19.091 1.00 50.50 104 GLU A O 1
ATOM 804 N N . ILE A 1 105 ? 4.038 -10.338 -18.709 1.00 52.66 105 ILE A N 1
ATOM 805 C CA . ILE A 1 105 ? 4.329 -9.424 -17.589 1.00 52.66 105 ILE A CA 1
ATOM 806 C C . ILE A 1 105 ? 5.035 -10.147 -16.421 1.00 52.66 105 ILE A C 1
ATOM 808 O O . ILE A 1 105 ? 5.767 -9.517 -15.661 1.00 52.66 105 ILE A O 1
ATOM 812 N N . ILE A 1 106 ? 4.810 -11.459 -16.264 1.00 56.16 106 ILE A N 1
ATOM 813 C CA . ILE A 1 106 ? 5.449 -12.334 -15.269 1.00 56.16 106 ILE A CA 1
ATOM 814 C C . ILE A 1 106 ? 5.647 -13.729 -15.882 1.00 56.16 106 ILE A C 1
ATOM 816 O O . ILE A 1 106 ? 4.713 -14.278 -16.466 1.00 56.16 106 ILE A O 1
ATOM 820 N N . ASP A 1 107 ? 6.831 -14.319 -15.682 1.00 63.16 107 ASP A N 1
ATOM 821 C CA . ASP A 1 107 ? 7.169 -15.689 -16.095 1.00 63.16 107 ASP A CA 1
ATOM 822 C C . ASP A 1 107 ? 6.180 -16.736 -15.541 1.00 63.16 107 ASP A C 1
ATOM 824 O O . ASP A 1 107 ? 5.838 -16.779 -14.353 1.00 63.16 107 ASP A O 1
ATOM 828 N N . GLN A 1 108 ? 5.759 -17.652 -16.411 1.00 64.69 108 GLN A N 1
ATOM 829 C CA . GLN A 1 108 ? 4.881 -18.764 -16.075 1.00 64.69 108 GLN A CA 1
ATOM 830 C C . GLN A 1 108 ? 5.458 -19.715 -15.012 1.00 64.69 108 GLN A C 1
ATOM 832 O O . GLN A 1 108 ? 4.655 -20.344 -14.309 1.00 64.69 108 GLN A O 1
ATOM 837 N N . ARG A 1 109 ? 6.791 -19.799 -14.829 1.00 69.81 109 ARG A N 1
ATOM 838 C CA . ARG A 1 109 ? 7.399 -20.558 -13.714 1.00 69.81 109 ARG A CA 1
ATOM 839 C C . ARG A 1 109 ? 6.978 -19.979 -12.352 1.00 69.81 109 ARG A C 1
ATOM 841 O O . ARG A 1 109 ? 6.672 -20.748 -11.442 1.00 69.81 109 ARG A O 1
ATOM 848 N N . ILE A 1 110 ? 6.845 -18.651 -12.220 1.00 73.62 110 ILE A N 1
ATOM 849 C CA . ILE A 1 110 ? 6.429 -17.968 -10.973 1.00 73.62 110 ILE A CA 1
ATOM 850 C C . ILE A 1 110 ? 4.989 -18.342 -10.592 1.00 73.62 110 ILE A C 1
ATOM 852 O O . ILE A 1 110 ? 4.723 -18.671 -9.434 1.00 73.62 110 ILE A O 1
ATOM 856 N N . LEU A 1 111 ? 4.080 -18.395 -11.573 1.00 73.12 111 LEU A N 1
ATOM 857 C CA . LEU A 1 111 ? 2.717 -18.910 -11.378 1.00 73.12 111 LEU A CA 1
ATOM 858 C C . LEU A 1 111 ? 2.714 -20.403 -10.993 1.00 73.12 111 LEU A C 1
ATOM 860 O O . LEU A 1 111 ? 1.867 -20.839 -10.215 1.00 73.12 111 LEU A O 1
ATOM 864 N N . GLY A 1 112 ? 3.673 -21.191 -11.491 1.00 79.25 112 GLY A N 1
ATOM 865 C CA . GLY A 1 112 ? 3.894 -22.572 -11.050 1.00 79.25 112 GLY A CA 1
ATOM 866 C C . GLY A 1 112 ? 4.295 -22.664 -9.572 1.00 79.25 112 GLY A C 1
ATOM 867 O O . GLY A 1 112 ? 3.688 -23.424 -8.814 1.00 79.25 112 GLY A O 1
ATOM 868 N N . TYR A 1 113 ? 5.265 -21.860 -9.128 1.00 80.06 113 TYR A N 1
ATOM 869 C CA . TYR A 1 113 ? 5.724 -21.856 -7.735 1.00 80.06 113 TYR A CA 1
ATOM 870 C C . TYR A 1 113 ? 4.638 -21.405 -6.745 1.00 80.06 113 TYR A C 1
ATOM 872 O O . TYR A 1 113 ? 4.477 -22.026 -5.690 1.00 80.06 113 TYR A O 1
ATOM 880 N N . THR A 1 114 ? 3.829 -20.391 -7.075 1.00 78.75 114 THR A N 1
ATOM 881 C CA . THR A 1 114 ? 2.717 -19.972 -6.202 1.00 78.75 114 THR A CA 1
ATOM 882 C C . THR A 1 114 ? 1.617 -21.036 -6.105 1.00 78.75 114 THR A C 1
ATOM 884 O O . THR A 1 114 ? 1.074 -21.247 -5.016 1.00 78.75 114 THR A O 1
ATOM 887 N N . MET A 1 115 ? 1.340 -21.784 -7.183 1.00 85.81 115 MET A N 1
ATOM 888 C CA . MET A 1 115 ? 0.459 -22.961 -7.129 1.00 85.81 115 MET A CA 1
ATOM 889 C C . MET A 1 115 ? 1.025 -24.081 -6.235 1.00 85.81 115 MET A C 1
ATOM 891 O O . MET A 1 115 ? 0.259 -24.679 -5.478 1.00 85.81 115 MET A O 1
ATOM 895 N N . ILE A 1 116 ? 2.340 -24.341 -6.249 1.00 85.44 116 ILE A N 1
ATOM 896 C CA . ILE A 1 116 ? 2.982 -25.339 -5.364 1.00 85.44 116 ILE A CA 1
ATOM 897 C C . ILE A 1 116 ? 2.751 -24.996 -3.886 1.00 85.44 116 ILE A C 1
ATOM 899 O O . ILE A 1 116 ? 2.308 -25.854 -3.118 1.00 85.44 116 ILE A O 1
ATOM 903 N N . ILE A 1 117 ? 2.958 -23.735 -3.492 1.00 83.44 117 ILE A N 1
ATOM 904 C CA . ILE A 1 117 ? 2.683 -23.268 -2.121 1.00 83.44 117 ILE A CA 1
ATOM 905 C C . ILE A 1 117 ? 1.200 -23.491 -1.770 1.00 83.44 117 ILE A C 1
ATOM 907 O O . ILE A 1 117 ? 0.873 -24.007 -0.700 1.00 83.44 117 ILE A O 1
ATOM 911 N N . SER A 1 118 ? 0.293 -23.172 -2.696 1.00 88.31 118 SER A N 1
ATOM 912 C CA . SER A 1 118 ? -1.154 -23.388 -2.555 1.00 88.31 118 SER A CA 1
ATOM 913 C C . SER A 1 118 ? -1.523 -24.847 -2.257 1.00 88.31 118 SER A C 1
ATOM 915 O O . SER A 1 118 ? -2.328 -25.122 -1.363 1.00 88.31 118 SER A O 1
ATOM 917 N N . ILE A 1 119 ? -0.898 -25.795 -2.965 1.00 90.94 119 ILE A N 1
ATOM 918 C CA . ILE A 1 119 ? -1.125 -27.240 -2.810 1.00 90.94 119 ILE A CA 1
ATOM 919 C C . ILE A 1 119 ? -0.717 -27.717 -1.410 1.00 90.94 119 ILE A C 1
ATOM 921 O O . ILE A 1 119 ? -1.448 -28.506 -0.807 1.00 90.94 119 ILE A O 1
ATOM 925 N N . ILE A 1 120 ? 0.389 -27.212 -0.851 1.00 86.25 120 ILE A N 1
ATOM 926 C CA . ILE A 1 120 ? 0.832 -27.539 0.519 1.00 86.25 120 ILE A CA 1
ATOM 927 C C . ILE A 1 120 ? -0.241 -27.137 1.546 1.00 86.25 120 ILE A C 1
ATOM 929 O O . ILE A 1 120 ? -0.635 -27.942 2.391 1.00 86.25 120 ILE A O 1
ATOM 933 N N . PHE A 1 121 ? -0.799 -25.929 1.444 1.00 83.94 121 PHE A N 1
ATOM 934 C CA . PHE A 1 121 ? -1.823 -25.459 2.386 1.00 83.94 121 PHE A CA 1
ATOM 935 C C . PHE A 1 121 ? -3.203 -26.117 2.182 1.00 83.94 121 PHE A C 1
ATOM 937 O O . PHE A 1 121 ? -3.916 -26.374 3.160 1.00 83.94 121 PHE A O 1
ATOM 944 N N . LEU A 1 122 ? -3.576 -26.475 0.948 1.00 87.62 122 LEU A N 1
ATOM 945 C CA . LEU A 1 122 ? -4.796 -27.249 0.670 1.00 87.62 122 LEU A CA 1
ATOM 946 C C . LEU A 1 122 ? -4.699 -28.692 1.181 1.00 87.62 122 LEU A C 1
ATOM 948 O O . LEU A 1 122 ? -5.645 -29.189 1.797 1.00 87.62 122 LEU A O 1
ATOM 952 N N . THR A 1 123 ? -3.560 -29.358 0.972 1.00 87.25 123 THR A N 1
ATOM 953 C CA . THR A 1 123 ? -3.331 -30.723 1.471 1.00 87.25 123 THR A CA 1
ATOM 954 C C . THR A 1 123 ? -3.248 -30.755 2.995 1.00 87.25 123 THR A C 1
ATOM 956 O O . THR A 1 123 ? -3.905 -31.600 3.603 1.00 87.25 123 THR A O 1
ATOM 959 N N . ALA A 1 124 ? -2.586 -29.782 3.633 1.00 81.94 124 ALA A N 1
ATOM 960 C CA . ALA A 1 124 ? -2.620 -29.610 5.088 1.00 81.94 124 ALA A CA 1
ATOM 961 C C . ALA A 1 124 ? -4.054 -29.401 5.617 1.00 81.94 124 ALA A C 1
ATOM 963 O O . ALA A 1 124 ? -4.454 -30.034 6.595 1.00 81.94 124 ALA A O 1
ATOM 964 N N . THR A 1 125 ? -4.869 -28.580 4.942 1.00 86.06 125 THR A N 1
ATOM 965 C CA . THR A 1 125 ? -6.285 -28.373 5.302 1.00 86.06 125 THR A CA 1
ATOM 966 C C . THR A 1 125 ? -7.086 -29.679 5.227 1.00 86.06 125 THR A C 1
ATOM 968 O O . THR A 1 125 ? -7.800 -30.023 6.172 1.00 86.06 125 THR A O 1
ATOM 971 N N . ALA A 1 126 ? -6.946 -30.434 4.133 1.00 88.38 126 ALA A N 1
ATOM 972 C CA . ALA A 1 126 ? -7.618 -31.720 3.951 1.00 88.38 126 ALA A CA 1
ATOM 973 C C . ALA A 1 126 ? -7.170 -32.762 4.995 1.00 88.38 126 ALA A C 1
ATOM 975 O O . ALA A 1 126 ? -8.010 -33.459 5.566 1.00 88.38 126 ALA A O 1
ATOM 976 N N . LEU A 1 127 ? -5.867 -32.824 5.293 1.00 84.19 127 LEU A N 1
ATOM 977 C CA . LEU A 1 127 ? -5.281 -33.720 6.289 1.00 84.19 127 LEU A CA 1
ATOM 978 C C . LEU A 1 127 ? -5.818 -33.430 7.697 1.00 84.19 127 LEU A C 1
ATOM 980 O O . LEU A 1 127 ? -6.284 -34.344 8.371 1.00 84.19 127 LEU A O 1
ATOM 984 N N . ILE A 1 128 ? -5.835 -32.165 8.127 1.00 80.62 128 ILE A N 1
ATOM 985 C CA . ILE A 1 128 ? -6.320 -31.762 9.459 1.00 80.62 128 ILE A CA 1
ATOM 986 C C . ILE A 1 128 ? -7.807 -32.107 9.638 1.00 80.62 128 ILE A C 1
ATOM 988 O O . ILE A 1 128 ? -8.197 -32.662 10.669 1.00 80.62 128 ILE A O 1
ATOM 992 N N . TYR A 1 129 ? -8.640 -31.847 8.624 1.00 82.25 129 TYR A N 1
ATOM 993 C CA . TYR A 1 129 ? -10.058 -32.225 8.650 1.00 82.25 129 TYR A CA 1
ATOM 994 C C . TYR A 1 129 ? -10.264 -33.749 8.577 1.00 82.25 129 TYR A C 1
ATOM 996 O O . TYR A 1 129 ? -11.236 -34.256 9.136 1.00 82.25 129 TYR A O 1
ATOM 1004 N N . GLY A 1 130 ? -9.362 -34.489 7.922 1.00 82.06 130 GLY A N 1
ATOM 1005 C CA . GLY A 1 130 ? -9.382 -35.953 7.857 1.00 82.06 130 GLY A CA 1
ATOM 1006 C C . GLY A 1 130 ? -8.933 -36.639 9.152 1.00 82.06 130 GLY A C 1
ATOM 1007 O O . GLY A 1 130 ? -9.525 -37.643 9.547 1.00 82.06 130 GLY A O 1
ATOM 1008 N N . LEU A 1 131 ? -7.932 -36.091 9.844 1.00 79.00 131 LEU A N 1
ATOM 1009 C CA . LEU A 1 131 ? -7.410 -36.631 11.101 1.00 79.00 131 LEU A CA 1
ATOM 1010 C C . LEU A 1 131 ? -8.356 -36.355 12.276 1.00 79.00 131 LEU A C 1
ATOM 1012 O O . LEU A 1 131 ? -8.693 -37.277 13.019 1.00 79.00 131 LEU A O 1
ATOM 1016 N N . LEU A 1 132 ? -8.854 -35.127 12.435 1.00 71.94 132 LEU A N 1
ATOM 1017 C CA . LEU A 1 132 ? -9.656 -34.751 13.605 1.00 71.94 132 LEU A CA 1
ATOM 1018 C C . LEU A 1 132 ? -11.089 -35.322 13.527 1.00 71.94 132 LEU A C 1
ATOM 1020 O O . LEU A 1 132 ? -11.862 -34.908 12.661 1.00 71.94 132 LEU A O 1
ATOM 1024 N N . PRO A 1 133 ? -11.509 -36.249 14.417 1.00 69.25 133 PRO A N 1
ATOM 1025 C CA . PRO A 1 133 ? -12.851 -36.842 14.363 1.00 69.25 133 PRO A CA 1
ATOM 1026 C C . PRO A 1 133 ? -13.964 -35.812 14.611 1.00 69.25 133 PRO A C 1
ATOM 1028 O O . PRO A 1 133 ? -15.033 -35.918 14.017 1.00 69.25 133 PRO A O 1
ATOM 1031 N N . GLU A 1 134 ? -13.693 -34.767 15.399 1.00 65.81 134 GLU A N 1
ATOM 1032 C CA . GLU A 1 134 ? -14.607 -33.633 15.607 1.00 65.81 134 GLU A CA 1
ATOM 1033 C C . GLU A 1 134 ? -14.866 -32.800 14.343 1.00 65.81 134 GLU A C 1
ATOM 1035 O O . GLU A 1 134 ? -15.909 -32.155 14.229 1.00 65.81 134 GLU A O 1
ATOM 1040 N N . LEU A 1 135 ? -13.923 -32.790 13.394 1.00 69.81 135 LEU A N 1
ATOM 1041 C CA . LEU A 1 135 ? -14.071 -32.070 12.129 1.00 69.81 135 LEU A CA 1
ATOM 1042 C C . LEU A 1 135 ? -14.747 -32.917 11.048 1.00 69.81 135 LEU A C 1
ATOM 1044 O O . LEU A 1 135 ? -15.223 -32.356 10.067 1.00 69.81 135 LEU A O 1
ATOM 1048 N N . ARG A 1 136 ? -14.868 -34.237 11.238 1.00 75.69 136 ARG A N 1
ATOM 1049 C CA . ARG A 1 136 ? -15.491 -35.177 10.290 1.00 75.69 136 ARG A CA 1
ATOM 1050 C C . ARG A 1 136 ? -17.030 -35.192 10.356 1.00 75.69 136 ARG A C 1
ATOM 1052 O O . ARG A 1 136 ? -17.650 -36.231 10.110 1.00 75.69 136 ARG A O 1
ATOM 1059 N N . ASP A 1 137 ? -17.658 -34.042 10.627 1.00 77.81 137 ASP A N 1
ATOM 1060 C CA . ASP A 1 137 ? -19.088 -33.851 10.342 1.00 77.81 137 ASP A CA 1
ATOM 1061 C C . ASP A 1 137 ? -19.334 -33.890 8.817 1.00 77.81 137 ASP A C 1
ATOM 1063 O O . ASP A 1 137 ? -18.397 -33.871 8.014 1.00 77.81 137 ASP A O 1
ATOM 1067 N N . VAL A 1 138 ? -20.592 -33.991 8.376 1.00 78.88 138 VAL A N 1
ATOM 1068 C CA . VAL A 1 138 ? -20.903 -34.109 6.934 1.00 78.88 138 VAL A CA 1
ATOM 1069 C C . VAL A 1 138 ? -20.369 -32.905 6.142 1.00 78.88 138 VAL A C 1
ATOM 1071 O O . VAL A 1 138 ? -19.992 -33.054 4.986 1.00 78.88 138 VAL A O 1
ATOM 1074 N N . GLN A 1 139 ? -20.286 -31.720 6.762 1.00 78.12 139 GLN A N 1
ATOM 1075 C CA . GLN A 1 139 ? -19.759 -30.507 6.130 1.00 78.12 139 GLN A CA 1
ATOM 1076 C C . GLN A 1 139 ? -18.232 -30.572 5.995 1.00 78.12 139 GLN A C 1
ATOM 1078 O O . GLN A 1 139 ? -17.695 -30.217 4.950 1.00 78.12 139 GLN A O 1
ATOM 1083 N N . GLY A 1 140 ? -17.532 -31.089 7.006 1.00 82.69 140 GLY A N 1
ATOM 1084 C CA . GLY A 1 140 ? -16.105 -31.380 6.948 1.00 82.69 140 GLY A CA 1
ATOM 1085 C C . GLY A 1 140 ? -15.751 -32.433 5.901 1.00 82.69 140 GLY A C 1
ATOM 1086 O O . GLY A 1 140 ? -14.796 -32.239 5.157 1.00 82.69 140 GLY A O 1
ATOM 1087 N N . LYS A 1 141 ? -16.557 -33.494 5.749 1.00 86.19 141 LYS A N 1
ATOM 1088 C CA . LYS A 1 141 ? -16.385 -34.485 4.666 1.00 86.19 141 LYS A CA 1
ATOM 1089 C C . LYS A 1 141 ? -16.466 -33.833 3.277 1.00 86.19 141 LYS A C 1
ATOM 1091 O O . LYS A 1 141 ? -15.637 -34.139 2.417 1.00 86.19 141 LYS A O 1
ATOM 1096 N N . SER A 1 142 ? -17.397 -32.896 3.080 1.00 88.00 142 SER A N 1
ATOM 1097 C CA . SER A 1 142 ? -17.492 -32.082 1.858 1.00 88.00 142 SER A CA 1
ATOM 1098 C C . SER A 1 142 ? -16.284 -31.148 1.678 1.00 88.00 142 SER A C 1
ATOM 1100 O O . SER A 1 142 ? -15.755 -31.044 0.576 1.00 88.00 142 SER A O 1
ATOM 1102 N N . ILE A 1 143 ? -15.797 -30.520 2.756 1.00 87.50 143 ILE A N 1
ATOM 1103 C CA . ILE A 1 143 ? -14.610 -29.642 2.750 1.00 87.50 143 ILE A CA 1
ATOM 1104 C C . ILE A 1 143 ? -13.320 -30.405 2.404 1.00 87.50 143 ILE A C 1
ATOM 1106 O O . ILE A 1 143 ? -12.495 -29.873 1.663 1.00 87.50 143 ILE A O 1
ATOM 1110 N N . ILE A 1 144 ? -13.148 -31.643 2.883 1.00 89.94 144 ILE A N 1
ATOM 1111 C CA . ILE A 1 144 ? -12.001 -32.496 2.523 1.00 89.94 144 ILE A CA 1
ATOM 1112 C C . ILE A 1 144 ? -12.009 -32.762 1.016 1.00 89.94 144 ILE A C 1
ATOM 1114 O O . ILE A 1 144 ? -11.023 -32.476 0.346 1.00 89.94 144 ILE A O 1
ATOM 1118 N N . ASN A 1 145 ? -13.132 -33.251 0.472 1.00 91.69 145 ASN A N 1
ATOM 1119 C CA . ASN A 1 145 ? -13.238 -33.563 -0.957 1.00 91.69 145 ASN A CA 1
ATOM 1120 C C . ASN A 1 145 ? -13.050 -32.307 -1.824 1.00 91.69 145 ASN A C 1
ATOM 1122 O O . ASN A 1 145 ? -12.345 -32.369 -2.829 1.00 91.69 145 ASN A O 1
ATOM 1126 N N . PHE A 1 146 ? -13.597 -31.164 -1.396 1.00 91.75 146 PHE A N 1
ATOM 1127 C CA . PHE A 1 146 ? -13.334 -29.862 -2.005 1.00 91.75 146 PHE A CA 1
ATOM 1128 C C . PHE A 1 146 ? -11.825 -29.555 -2.069 1.00 91.75 146 PHE A C 1
ATOM 1130 O O . PHE A 1 146 ? -11.284 -29.410 -3.166 1.00 91.75 146 PHE A O 1
ATOM 1137 N N . CYS A 1 147 ? -11.133 -29.520 -0.923 1.00 91.44 147 CYS A N 1
ATOM 1138 C CA . CYS A 1 147 ? -9.708 -29.173 -0.867 1.00 91.44 147 CYS A CA 1
ATOM 1139 C C . CYS A 1 147 ? -8.842 -30.168 -1.656 1.00 91.44 147 CYS A C 1
ATOM 1141 O O . CYS A 1 147 ? -7.924 -29.746 -2.352 1.00 91.44 147 CYS A O 1
ATOM 1143 N N . SER A 1 148 ? -9.157 -31.468 -1.607 1.00 91.56 148 SER A N 1
ATOM 1144 C CA . SER A 1 148 ? -8.477 -32.491 -2.408 1.00 91.56 148 SER A CA 1
ATOM 1145 C C . SER A 1 148 ? -8.698 -32.302 -3.911 1.00 91.56 148 SER A C 1
ATOM 1147 O O . SER A 1 148 ? -7.737 -32.393 -4.667 1.00 91.56 148 SER A O 1
ATOM 1149 N N . SER A 1 149 ? -9.925 -32.005 -4.360 1.00 93.38 149 SER A N 1
ATOM 1150 C CA . SER A 1 149 ? -10.200 -31.770 -5.787 1.00 93.38 149 SER A CA 1
ATOM 1151 C C . SER A 1 149 ? -9.440 -30.553 -6.325 1.00 93.38 149 SER A C 1
ATOM 1153 O O . SER A 1 149 ? -8.771 -30.663 -7.349 1.00 93.38 149 SER A O 1
ATOM 1155 N N . LEU A 1 150 ? -9.433 -29.437 -5.588 1.00 91.56 150 LEU A N 1
ATOM 1156 C CA . LEU A 1 150 ? -8.687 -28.238 -5.970 1.00 91.56 150 LEU A CA 1
ATOM 1157 C C . LEU A 1 150 ? -7.164 -28.467 -5.933 1.00 91.56 150 LEU A C 1
ATOM 1159 O O . LEU A 1 150 ? -6.468 -28.061 -6.858 1.00 91.56 150 LEU A O 1
ATOM 1163 N N . ALA A 1 151 ? -6.643 -29.167 -4.918 1.00 92.38 151 ALA A N 1
ATOM 1164 C CA . ALA A 1 151 ? -5.216 -29.483 -4.823 1.00 92.38 151 ALA A CA 1
ATOM 1165 C C . ALA A 1 151 ? -4.726 -30.368 -5.981 1.00 92.38 151 ALA A C 1
ATOM 1167 O O . ALA A 1 151 ? -3.646 -30.128 -6.512 1.00 92.38 151 ALA A O 1
ATOM 1168 N N . ILE A 1 152 ? -5.513 -31.366 -6.402 1.00 92.25 152 ILE A N 1
ATOM 1169 C CA . ILE A 1 152 ? -5.149 -32.224 -7.541 1.00 92.25 152 ILE A CA 1
ATOM 1170 C C . ILE A 1 152 ? -5.270 -31.446 -8.862 1.00 92.25 152 ILE A C 1
ATOM 1172 O O . ILE A 1 152 ? -4.382 -31.554 -9.703 1.00 92.25 152 ILE A O 1
ATOM 1176 N N . GLY A 1 153 ? -6.302 -30.608 -9.027 1.00 91.12 153 GLY A N 1
ATOM 1177 C CA . GLY A 1 153 ? -6.436 -29.724 -10.193 1.00 91.12 153 GLY A CA 1
ATOM 1178 C C . GLY A 1 153 ? -5.240 -28.778 -10.356 1.00 91.12 153 GLY A C 1
ATOM 1179 O O . GLY A 1 153 ? -4.642 -28.720 -11.431 1.00 91.12 153 GLY A O 1
ATOM 1180 N N . LEU A 1 154 ? -4.827 -28.115 -9.269 1.00 90.56 154 LEU A N 1
ATOM 1181 C CA . LEU A 1 154 ? -3.625 -27.276 -9.243 1.00 90.56 154 LEU A CA 1
ATOM 1182 C C . LEU A 1 154 ? -2.339 -28.087 -9.467 1.00 90.56 154 LEU A C 1
ATOM 1184 O O . LEU A 1 154 ? -1.453 -27.621 -10.172 1.00 90.56 154 LEU A O 1
ATOM 1188 N N . MET A 1 155 ? -2.228 -29.308 -8.934 1.00 90.75 155 MET A N 1
ATOM 1189 C CA . MET A 1 155 ? -1.045 -30.155 -9.139 1.00 90.75 155 MET A CA 1
ATOM 1190 C C . MET A 1 155 ? -0.870 -30.571 -10.607 1.00 90.75 155 MET A C 1
ATOM 1192 O O . MET A 1 155 ? 0.243 -30.508 -11.129 1.00 90.75 155 MET A O 1
ATOM 1196 N N . VAL A 1 156 ? -1.953 -30.910 -11.316 1.00 89.12 156 VAL A N 1
ATOM 1197 C CA . VAL A 1 156 ? -1.865 -31.198 -12.759 1.00 89.12 156 VAL A CA 1
ATOM 1198 C C . VAL A 1 156 ? -1.599 -29.918 -13.569 1.00 89.12 156 VAL A C 1
ATOM 1200 O O . VAL A 1 156 ? -0.848 -29.979 -14.541 1.00 89.12 156 VAL A O 1
ATOM 1203 N N . LEU A 1 157 ? -2.097 -28.747 -13.144 1.00 87.62 157 LEU A N 1
ATOM 1204 C CA . LEU A 1 157 ? -1.730 -27.450 -13.741 1.00 87.62 157 LEU A CA 1
ATOM 1205 C C . LEU A 1 157 ? -0.241 -27.104 -13.555 1.00 87.62 157 LEU A C 1
ATOM 1207 O O . LEU A 1 157 ? 0.396 -26.662 -14.509 1.00 87.62 157 LEU A O 1
ATOM 1211 N N . VAL A 1 158 ? 0.341 -27.366 -12.380 1.00 88.25 158 VAL A N 1
ATOM 1212 C CA . VAL A 1 158 ? 1.791 -27.238 -12.137 1.00 88.25 158 VAL A CA 1
ATOM 1213 C C . VAL A 1 158 ? 2.575 -28.160 -13.072 1.00 88.25 158 VAL A C 1
ATOM 1215 O O . VAL A 1 158 ? 3.520 -27.715 -13.718 1.00 88.25 158 VAL A O 1
ATOM 1218 N N . ILE A 1 159 ? 2.148 -29.416 -13.232 1.00 85.38 159 ILE A N 1
ATOM 1219 C CA . ILE A 1 159 ? 2.760 -30.358 -14.184 1.00 85.38 159 ILE A CA 1
ATOM 1220 C C . ILE A 1 159 ? 2.603 -29.873 -15.639 1.00 85.38 159 ILE A C 1
ATOM 1222 O O . ILE A 1 159 ? 3.497 -30.086 -16.452 1.00 85.38 159 ILE A O 1
ATOM 1226 N N . MET A 1 160 ? 1.507 -29.198 -15.995 1.00 80.94 160 MET A N 1
ATOM 1227 C CA . MET A 1 160 ? 1.331 -28.601 -17.327 1.00 80.94 160 MET A CA 1
ATOM 1228 C C . MET A 1 160 ? 2.189 -27.347 -17.558 1.00 80.94 160 MET A C 1
ATOM 1230 O O . MET A 1 160 ? 2.559 -27.105 -18.703 1.00 80.94 160 MET A O 1
ATOM 1234 N N . LYS A 1 161 ? 2.515 -26.573 -16.512 1.00 78.88 161 LYS A N 1
ATOM 1235 C CA . LYS A 1 161 ? 3.358 -25.366 -16.608 1.00 78.88 161 LYS A CA 1
ATOM 1236 C C . LYS A 1 161 ? 4.861 -25.627 -16.468 1.00 78.88 161 LYS A C 1
ATOM 1238 O O . LYS A 1 161 ? 5.634 -24.884 -17.057 1.00 78.88 161 LYS A O 1
ATOM 1243 N N . LEU A 1 162 ? 5.277 -26.645 -15.709 1.00 77.12 162 LEU A N 1
ATOM 1244 C CA . LEU A 1 162 ? 6.695 -26.908 -15.414 1.00 77.12 162 LEU A CA 1
ATOM 1245 C C . LEU A 1 162 ? 7.297 -28.110 -16.166 1.00 77.12 162 LEU A C 1
ATOM 1247 O O . LEU A 1 162 ? 8.516 -28.215 -16.233 1.00 77.12 162 LEU A O 1
ATOM 1251 N N . MET A 1 163 ? 6.490 -29.025 -16.726 1.00 73.94 163 MET A N 1
ATOM 1252 C CA . MET A 1 163 ? 6.997 -30.242 -17.387 1.00 73.94 163 MET A CA 1
ATOM 1253 C C . MET A 1 163 ? 6.625 -30.286 -18.873 1.00 73.94 163 MET A C 1
ATOM 1255 O O . MET A 1 163 ? 5.498 -30.659 -19.229 1.00 73.94 163 MET A O 1
ATOM 1259 N N . VAL A 1 164 ? 7.608 -29.984 -19.729 1.00 64.69 164 VAL A N 1
ATOM 1260 C CA . VAL A 1 164 ? 7.537 -30.122 -21.197 1.00 64.69 164 VAL A CA 1
ATOM 1261 C C . VAL A 1 164 ? 7.028 -31.518 -21.588 1.00 64.69 164 VAL A C 1
ATOM 1263 O O . VAL A 1 164 ? 7.320 -32.518 -20.928 1.00 64.69 164 VAL A O 1
ATOM 1266 N N . TYR A 1 165 ? 6.230 -31.591 -22.653 1.00 64.88 165 TYR A N 1
ATOM 1267 C CA . TYR A 1 165 ? 5.591 -32.816 -23.132 1.00 64.88 165 TYR A CA 1
ATOM 1268 C C . TYR A 1 165 ? 5.987 -33.115 -24.582 1.00 64.88 165 TYR A C 1
ATOM 1270 O O . TYR A 1 165 ? 6.054 -32.218 -25.416 1.00 64.88 165 TYR A O 1
ATOM 1278 N N . SER A 1 166 ? 6.219 -34.393 -24.879 1.00 58.31 166 SER A N 1
ATOM 1279 C CA . SER A 1 166 ? 6.523 -34.907 -26.225 1.00 58.31 166 SER A CA 1
ATOM 1280 C C . SER A 1 166 ? 5.395 -35.758 -26.823 1.00 58.31 166 SER A C 1
ATOM 1282 O O . SER A 1 166 ? 5.382 -36.001 -28.026 1.00 58.31 166 SER A O 1
ATOM 1284 N N . ASP A 1 167 ? 4.442 -36.203 -25.999 1.00 77.69 167 ASP A N 1
ATOM 1285 C CA . ASP A 1 167 ? 3.364 -37.122 -26.372 1.00 77.69 167 ASP A CA 1
ATOM 1286 C C . ASP A 1 167 ? 1.989 -36.457 -26.183 1.00 77.69 167 ASP A C 1
ATOM 1288 O O . ASP A 1 167 ? 1.614 -36.034 -25.080 1.00 77.69 167 ASP A O 1
ATOM 1292 N N . MET A 1 168 ? 1.223 -36.386 -27.276 1.00 78.12 168 MET A N 1
ATOM 1293 C CA . MET A 1 168 ? -0.110 -35.783 -27.303 1.00 78.12 168 MET A CA 1
ATOM 1294 C C . MET A 1 168 ? -1.156 -36.575 -26.498 1.00 78.12 168 MET A C 1
ATOM 1296 O O . MET A 1 168 ? -2.119 -35.982 -26.017 1.00 78.12 168 MET A O 1
ATOM 1300 N N . GLY A 1 169 ? -0.961 -37.876 -26.262 1.00 81.31 169 GLY A N 1
ATOM 1301 C CA . GLY A 1 169 ? -1.828 -38.684 -25.400 1.00 81.31 169 GLY A CA 1
ATOM 1302 C C . GLY A 1 169 ? -1.734 -38.275 -23.927 1.00 81.31 169 GLY A C 1
ATOM 1303 O O . GLY A 1 169 ? -2.754 -38.051 -23.271 1.00 81.31 169 GLY A O 1
ATOM 1304 N N . TRP A 1 170 ? -0.515 -38.081 -23.413 1.00 81.94 170 TRP A N 1
ATOM 1305 C CA . TRP A 1 170 ? -0.299 -37.567 -22.053 1.00 81.94 170 TRP A CA 1
ATOM 1306 C C . TRP A 1 170 ? -0.725 -36.101 -21.916 1.00 81.94 170 TRP A C 1
ATOM 1308 O O . TRP A 1 170 ? -1.305 -35.719 -20.899 1.00 81.94 170 TRP A O 1
ATOM 1318 N N . CYS A 1 171 ? -0.500 -35.295 -22.953 1.00 83.50 171 CYS A N 1
ATOM 1319 C CA . CYS A 1 171 ? -0.998 -33.924 -23.069 1.00 83.50 171 CYS A CA 1
ATOM 1320 C C . CYS A 1 171 ? -2.538 -33.856 -22.976 1.00 83.50 171 CYS A C 1
ATOM 1322 O O . CYS A 1 171 ? -3.076 -33.094 -22.167 1.00 83.50 171 CYS A O 1
ATOM 1324 N N . ALA A 1 172 ? -3.251 -34.714 -23.718 1.00 86.12 172 ALA A N 1
ATOM 1325 C CA . ALA A 1 172 ? -4.705 -34.855 -23.645 1.00 86.12 172 ALA A CA 1
ATOM 1326 C C . ALA A 1 172 ? -5.166 -35.253 -22.235 1.00 86.12 172 ALA A C 1
ATOM 1328 O O . ALA A 1 172 ? -6.049 -34.613 -21.660 1.00 86.12 172 ALA A O 1
ATOM 1329 N N . ALA A 1 173 ? -4.544 -36.289 -21.659 1.00 88.62 173 ALA A N 1
ATOM 1330 C CA . ALA A 1 173 ? -4.890 -36.804 -20.338 1.00 88.62 173 ALA A CA 1
ATOM 1331 C C . ALA A 1 173 ? -4.759 -35.731 -19.244 1.00 88.62 173 ALA A C 1
ATOM 1333 O O . ALA A 1 173 ? -5.677 -35.573 -18.439 1.00 88.62 173 ALA A O 1
ATOM 1334 N N . ARG A 1 174 ? -3.671 -34.942 -19.247 1.00 87.19 174 ARG A N 1
ATOM 1335 C CA . ARG A 1 174 ? -3.489 -33.805 -18.325 1.00 87.19 174 ARG A CA 1
ATOM 1336 C C . ARG A 1 174 ? -4.634 -32.788 -18.453 1.00 87.19 174 ARG A C 1
ATOM 1338 O O . ARG A 1 174 ? -5.241 -32.441 -17.442 1.00 87.19 174 ARG A O 1
ATOM 1345 N N . GLY A 1 175 ? -4.991 -32.384 -19.676 1.00 88.25 175 GLY A N 1
ATOM 1346 C CA . GLY A 1 175 ? -6.077 -31.426 -19.927 1.00 88.25 175 GLY A CA 1
ATOM 1347 C C . GLY A 1 175 ? -7.451 -31.898 -19.430 1.00 88.25 175 GLY A C 1
ATOM 1348 O O . GLY A 1 175 ? -8.149 -31.155 -18.734 1.00 88.25 175 GLY A O 1
ATOM 1349 N N . PHE A 1 176 ? -7.828 -33.152 -19.711 1.00 91.94 176 PHE A N 1
ATOM 1350 C CA . PHE A 1 176 ? -9.085 -33.728 -19.209 1.00 91.94 176 PHE A CA 1
ATOM 1351 C C . PHE A 1 176 ? -9.095 -33.897 -17.679 1.00 91.94 176 PHE A C 1
ATOM 1353 O O . PHE A 1 176 ? -10.138 -33.684 -17.056 1.00 91.94 176 PHE A O 1
ATOM 1360 N N . LEU A 1 177 ? -7.954 -34.226 -17.058 1.00 91.88 177 LEU A N 1
ATOM 1361 C CA . LEU A 1 177 ? -7.830 -34.318 -15.598 1.00 91.88 177 LEU A CA 1
ATOM 1362 C C . LEU A 1 177 ? -7.993 -32.951 -14.919 1.00 91.88 177 LEU A C 1
ATOM 1364 O O . LEU A 1 177 ? -8.760 -32.852 -13.961 1.00 91.88 177 LEU A O 1
ATOM 1368 N N . VAL A 1 178 ? -7.344 -31.893 -15.426 1.00 90.69 178 VAL A N 1
ATOM 1369 C CA . VAL A 1 178 ? -7.538 -30.523 -14.910 1.00 90.69 178 VAL A CA 1
ATOM 1370 C C . VAL A 1 178 ? -9.007 -30.124 -15.003 1.00 90.69 178 VAL A C 1
ATOM 1372 O O . VAL A 1 178 ? -9.584 -29.718 -13.996 1.00 90.69 178 VAL A O 1
ATOM 1375 N N . TYR A 1 179 ? -9.643 -30.291 -16.169 1.00 92.06 179 TYR A N 1
ATOM 1376 C CA . TYR A 1 179 ? -11.061 -29.960 -16.339 1.00 92.06 179 TYR A CA 1
ATOM 1377 C C . TYR A 1 179 ? -11.947 -30.684 -15.313 1.00 92.06 179 TYR A C 1
ATOM 1379 O O . TYR A 1 179 ? -12.736 -30.043 -14.617 1.00 92.06 179 TYR A O 1
ATOM 1387 N N . PHE A 1 180 ? -11.774 -32.001 -15.162 1.00 94.88 180 PHE A N 1
ATOM 1388 C CA . PHE A 1 180 ? -12.530 -32.806 -14.203 1.00 94.88 180 PHE A CA 1
ATOM 1389 C C . PHE A 1 180 ? -12.374 -32.305 -12.759 1.00 94.88 180 PHE A C 1
ATOM 1391 O O . PHE A 1 180 ? -13.376 -32.063 -12.084 1.00 94.88 180 PHE A O 1
ATOM 1398 N N . PHE A 1 181 ? -11.137 -32.119 -12.286 1.00 95.06 181 PHE A N 1
ATOM 1399 C CA . PHE A 1 181 ? -10.875 -31.734 -10.897 1.00 95.06 181 PHE A CA 1
ATOM 1400 C C . PHE A 1 181 ? -11.283 -30.288 -10.585 1.00 95.06 181 PHE A C 1
ATOM 1402 O O . PHE A 1 181 ? -11.847 -30.034 -9.519 1.00 95.06 181 PHE A O 1
ATOM 1409 N N . MET A 1 182 ? -11.087 -29.356 -11.523 1.00 89.31 182 MET A N 1
ATOM 1410 C CA . MET A 1 182 ? -11.510 -27.963 -11.354 1.00 89.31 182 MET A CA 1
ATOM 1411 C C . MET A 1 182 ? -13.040 -27.840 -11.337 1.00 89.31 182 MET A C 1
ATOM 1413 O O . MET A 1 182 ? -13.594 -27.199 -10.444 1.00 89.31 182 MET A O 1
ATOM 1417 N N . ILE A 1 183 ? -13.753 -28.516 -12.248 1.00 92.19 183 ILE A N 1
ATOM 1418 C CA . ILE A 1 183 ? -15.224 -28.548 -12.233 1.00 92.19 183 ILE A CA 1
ATOM 1419 C C . ILE A 1 183 ? -15.745 -29.250 -10.964 1.00 92.19 183 ILE A C 1
ATOM 1421 O O . ILE A 1 183 ? -16.689 -28.757 -10.343 1.00 92.19 183 ILE A O 1
ATOM 1425 N N . ALA A 1 184 ? -15.104 -30.332 -10.504 1.00 94.19 184 ALA A N 1
ATOM 1426 C CA . ALA A 1 184 ? -15.454 -30.987 -9.240 1.00 94.19 184 ALA A CA 1
ATOM 1427 C C . ALA A 1 184 ? -15.340 -30.048 -8.026 1.00 94.19 184 ALA A C 1
ATOM 1429 O O . ALA A 1 184 ? -16.232 -30.059 -7.175 1.00 94.19 184 ALA A O 1
ATOM 1430 N N . ALA A 1 185 ? -14.330 -29.175 -7.966 1.00 91.75 185 ALA A N 1
ATOM 1431 C CA . ALA A 1 185 ? -14.203 -28.188 -6.891 1.00 91.75 185 ALA A CA 1
ATOM 1432 C C . ALA A 1 185 ? -15.407 -27.218 -6.833 1.00 91.75 185 ALA A C 1
ATOM 1434 O O . ALA A 1 185 ? -15.922 -26.932 -5.746 1.00 91.75 185 ALA A O 1
ATOM 1435 N N . PHE A 1 186 ? -15.932 -26.776 -7.985 1.00 90.06 186 PHE A N 1
ATOM 1436 C CA . PHE A 1 186 ? -17.153 -25.956 -8.039 1.00 90.06 186 PHE A CA 1
ATOM 1437 C C . PHE A 1 186 ? -18.413 -26.727 -7.637 1.00 90.06 186 PHE A C 1
ATOM 1439 O O . PHE A 1 186 ? -19.236 -26.199 -6.883 1.00 90.06 186 PHE A O 1
ATOM 1446 N N . PHE A 1 187 ? -18.561 -27.979 -8.078 1.00 93.00 187 PHE A N 1
ATOM 1447 C CA . PHE A 1 187 ? -19.672 -28.833 -7.650 1.00 93.00 187 PHE A CA 1
ATOM 1448 C C . PHE A 1 187 ? -19.628 -29.125 -6.138 1.00 93.00 187 PHE A C 1
ATOM 1450 O O . PHE A 1 187 ? -20.675 -29.110 -5.490 1.00 93.00 187 PHE A O 1
ATOM 1457 N N . TRP A 1 188 ? -18.445 -29.294 -5.537 1.00 92.19 188 TRP A N 1
ATOM 1458 C CA . TRP A 1 188 ? -18.292 -29.408 -4.081 1.00 92.19 188 TRP A CA 1
ATOM 1459 C C . TRP A 1 188 ? -18.630 -28.106 -3.339 1.00 92.19 188 TRP A C 1
ATOM 1461 O O . TRP A 1 188 ? -19.319 -28.145 -2.317 1.00 92.19 188 TRP A O 1
ATOM 1471 N N . SER A 1 189 ? -18.230 -26.947 -3.868 1.00 87.81 189 SER A N 1
ATOM 1472 C CA . SER A 1 189 ? -18.621 -25.627 -3.340 1.00 87.81 189 SER A CA 1
ATOM 1473 C C . SER A 1 189 ? -20.149 -25.418 -3.373 1.00 87.81 189 SER A C 1
ATOM 1475 O O . SER A 1 189 ? -20.757 -24.929 -2.411 1.00 87.81 189 SER A O 1
ATOM 1477 N N . ASN A 1 190 ? -20.810 -25.892 -4.436 1.00 87.38 190 ASN A N 1
ATOM 1478 C CA . ASN A 1 190 ? -22.268 -25.914 -4.531 1.00 87.38 190 ASN A CA 1
ATOM 1479 C C . ASN A 1 190 ? -22.917 -26.926 -3.568 1.00 87.38 190 ASN A C 1
ATOM 1481 O O . ASN A 1 190 ? -23.872 -26.576 -2.873 1.00 87.38 190 ASN A O 1
ATOM 1485 N N . ALA A 1 191 ? -22.357 -28.130 -3.427 1.00 88.62 191 ALA A N 1
ATOM 1486 C CA . ALA A 1 191 ? -22.825 -29.135 -2.472 1.00 88.62 191 ALA A CA 1
ATOM 1487 C C . ALA A 1 191 ? -22.788 -28.618 -1.021 1.00 88.62 191 ALA A C 1
ATOM 1489 O O . ALA A 1 191 ? -23.769 -28.778 -0.295 1.00 88.62 191 ALA A O 1
ATOM 1490 N N . ILE A 1 192 ? -21.714 -27.924 -0.617 1.00 86.38 192 ILE A N 1
ATOM 1491 C CA . ILE A 1 192 ? -21.606 -27.254 0.693 1.00 86.38 192 ILE A CA 1
ATOM 1492 C C . ILE A 1 192 ? -22.722 -26.206 0.862 1.00 86.38 192 ILE A C 1
ATOM 1494 O O . ILE A 1 192 ? -23.363 -26.143 1.914 1.00 86.38 192 ILE A O 1
ATOM 1498 N N . SER A 1 193 ? -23.008 -25.424 -0.181 1.00 83.44 193 SER A N 1
ATOM 1499 C CA . SER A 1 193 ? -24.063 -24.399 -0.171 1.00 83.44 193 SER A CA 1
ATOM 1500 C C . SER A 1 193 ? -25.471 -25.005 -0.030 1.00 83.44 193 SER A C 1
ATOM 1502 O O . SER A 1 193 ? -26.271 -24.541 0.789 1.00 83.44 193 SER A O 1
ATOM 1504 N N . ILE A 1 194 ? -25.766 -26.089 -0.759 1.00 84.81 194 ILE A N 1
ATOM 1505 C CA . ILE A 1 194 ? -27.018 -26.861 -0.641 1.00 84.81 194 ILE A CA 1
ATOM 1506 C C . ILE A 1 194 ? -27.144 -27.487 0.755 1.00 84.81 194 ILE A C 1
ATOM 1508 O O . ILE A 1 194 ? -28.210 -27.427 1.372 1.00 84.81 194 ILE A O 1
ATOM 1512 N N . GLN A 1 195 ? -26.060 -28.056 1.283 1.00 81.00 195 GLN A N 1
ATOM 1513 C CA . GLN A 1 195 ? -26.037 -28.687 2.600 1.00 81.00 195 GLN A CA 1
ATOM 1514 C C . GLN A 1 195 ? -26.357 -27.678 3.717 1.00 81.00 195 GLN A C 1
ATOM 1516 O O . GLN A 1 195 ? -27.150 -27.974 4.614 1.00 81.00 195 GLN A O 1
ATOM 1521 N N . VAL A 1 196 ? -25.806 -26.459 3.642 1.00 76.50 196 VAL A N 1
ATOM 1522 C CA . VAL A 1 196 ? -26.139 -25.369 4.574 1.00 76.50 196 VAL A CA 1
ATOM 1523 C C . VAL A 1 196 ? -27.618 -24.986 4.460 1.00 76.50 196 VAL A C 1
ATOM 1525 O O . VAL A 1 196 ? -28.293 -24.914 5.487 1.00 76.50 196 VAL A O 1
ATOM 1528 N N . LEU A 1 197 ? -28.162 -24.832 3.246 1.00 78.12 197 LEU A N 1
ATOM 1529 C CA . LEU A 1 197 ? -29.594 -24.571 3.030 1.00 78.12 197 LEU A CA 1
ATOM 1530 C C . LEU A 1 197 ? -30.491 -25.641 3.675 1.00 78.12 197 LEU A C 1
ATOM 1532 O O . LEU A 1 197 ? -31.459 -25.311 4.367 1.00 78.12 197 LEU A O 1
ATOM 1536 N N . LEU A 1 198 ? -30.172 -26.920 3.476 1.00 77.00 198 LEU A N 1
ATOM 1537 C CA . LEU A 1 198 ? -30.956 -28.026 4.023 1.00 77.00 198 LEU A CA 1
ATOM 1538 C C . LEU A 1 198 ? -30.851 -28.110 5.554 1.00 77.00 198 LEU A C 1
ATOM 1540 O O . LEU A 1 198 ? -31.868 -28.365 6.201 1.00 77.00 198 LEU A O 1
ATOM 1544 N N . SER A 1 199 ? -29.694 -27.778 6.141 1.00 71.31 199 SER A N 1
ATOM 1545 C CA . SER A 1 199 ? -29.514 -27.725 7.603 1.00 71.31 199 SER A CA 1
ATOM 1546 C C . SER A 1 199 ? -30.410 -26.690 8.306 1.00 71.31 199 SER A C 1
ATOM 1548 O O . SER A 1 199 ? -30.784 -26.884 9.458 1.00 71.31 199 SER A O 1
ATOM 1550 N N . ILE A 1 200 ? -30.824 -25.622 7.607 1.00 67.56 200 ILE A N 1
ATOM 1551 C CA . ILE A 1 200 ? -31.780 -24.631 8.135 1.00 67.56 200 ILE A CA 1
ATOM 1552 C C . ILE A 1 200 ? -33.228 -25.153 8.027 1.00 67.56 200 ILE A C 1
ATOM 1554 O O . ILE A 1 200 ? -34.073 -24.812 8.850 1.00 67.56 200 ILE A O 1
ATOM 1558 N N . ARG A 1 201 ? -33.539 -25.977 7.011 1.00 66.19 201 ARG A N 1
ATOM 1559 C CA . ARG A 1 201 ? -34.890 -26.534 6.786 1.00 66.19 201 ARG A CA 1
ATOM 1560 C C . ARG A 1 201 ? -35.218 -27.739 7.673 1.00 66.19 201 ARG A C 1
ATOM 1562 O O . ARG A 1 201 ? -36.396 -28.002 7.898 1.00 66.19 201 ARG A O 1
ATOM 1569 N N . ARG A 1 202 ? -34.214 -28.489 8.138 1.00 64.94 202 ARG A N 1
ATOM 1570 C CA . ARG A 1 202 ? -34.375 -29.647 9.034 1.00 64.94 202 ARG A CA 1
ATOM 1571 C C . ARG A 1 202 ? -33.319 -29.591 10.151 1.00 64.94 202 ARG A C 1
ATOM 1573 O O . ARG A 1 202 ? -32.198 -30.032 9.923 1.00 64.94 202 ARG A O 1
ATOM 1580 N N . PRO A 1 203 ? -33.657 -29.067 11.346 1.00 57.69 203 PRO A N 1
ATOM 1581 C CA . PRO A 1 203 ? -32.700 -28.895 12.445 1.00 57.69 203 PRO A CA 1
ATOM 1582 C C . PRO A 1 203 ? -32.473 -30.164 13.290 1.00 57.69 203 PRO A C 1
ATOM 1584 O O . PRO A 1 203 ? -31.711 -30.127 14.255 1.00 57.69 203 PRO A O 1
ATOM 1587 N N . THR A 1 204 ? -33.160 -31.270 12.989 1.00 48.91 204 THR A N 1
ATOM 1588 C CA . THR A 1 204 ? -33.138 -32.509 13.783 1.00 48.91 204 THR A CA 1
ATOM 1589 C C . THR A 1 204 ? -32.175 -33.559 13.229 1.00 48.91 204 THR A C 1
ATOM 1591 O O . THR A 1 204 ? -32.175 -33.819 12.030 1.00 48.91 204 THR A O 1
ATOM 1594 N N . ILE A 1 205 ? -31.495 -34.242 14.160 1.00 46.97 205 ILE A N 1
ATOM 1595 C CA . ILE A 1 205 ? -30.492 -35.314 13.992 1.00 46.97 205 ILE A CA 1
ATOM 1596 C C . ILE A 1 205 ? -29.080 -34.810 13.626 1.00 46.97 205 ILE A C 1
ATOM 1598 O O . ILE A 1 205 ? -28.851 -34.117 12.639 1.00 46.97 205 ILE A O 1
ATOM 1602 N N . LEU A 1 206 ? -28.112 -35.184 14.471 1.00 50.62 206 LEU A N 1
ATOM 1603 C CA . LEU A 1 206 ? -26.681 -34.914 14.317 1.00 50.62 206 LEU A CA 1
ATOM 1604 C C . LEU A 1 206 ? -26.027 -36.068 13.535 1.00 50.62 206 LEU A C 1
ATOM 1606 O O . LEU A 1 206 ? -25.313 -36.897 14.098 1.00 50.62 206 LEU A O 1
ATOM 1610 N N . ASP A 1 207 ? -26.340 -36.173 12.244 1.00 49.62 207 ASP A N 1
ATOM 1611 C CA . ASP A 1 207 ? -25.955 -37.329 11.430 1.00 49.62 207 ASP A CA 1
ATOM 1612 C C . ASP A 1 207 ? -24.450 -37.386 11.121 1.00 49.62 207 ASP A C 1
ATOM 1614 O O . ASP A 1 207 ? -23.948 -36.748 10.198 1.00 49.62 207 ASP A O 1
ATOM 1618 N N . TYR A 1 208 ? -23.722 -38.253 11.829 1.00 53.28 208 TYR A N 1
ATOM 1619 C CA . TYR A 1 208 ? -22.378 -38.698 11.428 1.00 53.28 208 TYR A CA 1
ATOM 1620 C C . TYR A 1 208 ? -22.409 -39.696 10.249 1.00 53.28 208 TYR A C 1
ATOM 1622 O O . TYR A 1 208 ? -21.365 -40.018 9.665 1.00 53.28 208 TYR A O 1
ATOM 1630 N N . GLY A 1 209 ? -23.599 -40.196 9.896 1.00 58.12 209 GLY A N 1
ATOM 1631 C CA . GLY A 1 209 ? -23.817 -41.290 8.956 1.00 58.12 209 GLY A CA 1
ATOM 1632 C C . GLY A 1 209 ? -23.381 -41.003 7.516 1.00 58.12 209 GLY A C 1
ATOM 1633 O O . GLY A 1 209 ? -23.590 -39.927 6.962 1.00 58.12 209 GLY A O 1
ATOM 1634 N N . TRP A 1 210 ? -22.824 -42.022 6.858 1.00 69.62 210 TRP A N 1
ATOM 1635 C CA . TRP A 1 210 ? -22.496 -41.975 5.426 1.00 69.62 210 TRP A CA 1
ATOM 1636 C C . TRP A 1 210 ? -23.731 -41.912 4.511 1.00 69.62 210 TRP A C 1
ATOM 1638 O O . TRP A 1 210 ? -23.598 -41.550 3.346 1.00 69.62 210 TRP A O 1
ATOM 1648 N N . ARG A 1 211 ? -24.921 -42.275 5.014 1.00 73.81 211 ARG A N 1
ATOM 1649 C CA . ARG A 1 211 ? -26.160 -42.405 4.229 1.00 73.81 211 ARG A CA 1
ATOM 1650 C C . ARG A 1 211 ? -26.555 -41.106 3.523 1.00 73.81 211 ARG A C 1
ATOM 1652 O O . ARG A 1 211 ? -26.803 -41.143 2.324 1.00 73.81 211 ARG A O 1
ATOM 1659 N N . GLU A 1 212 ? -26.525 -39.982 4.234 1.00 72.06 212 GLU A N 1
ATOM 1660 C CA . GLU A 1 212 ? -26.848 -38.672 3.656 1.00 72.06 212 GLU A CA 1
ATOM 1661 C C . GLU A 1 212 ? -25.677 -38.101 2.842 1.00 72.06 212 GLU A C 1
ATOM 1663 O O . GLU A 1 212 ? -25.886 -37.545 1.766 1.00 72.06 212 GLU A O 1
ATOM 1668 N N . PHE A 1 213 ? -24.428 -38.310 3.288 1.00 83.62 213 PHE A N 1
ATOM 1669 C CA . PHE A 1 213 ? -23.236 -37.863 2.551 1.00 83.62 213 PHE A CA 1
ATOM 1670 C C . PHE A 1 213 ? -23.139 -38.475 1.142 1.00 83.62 213 PHE A C 1
ATOM 1672 O O . PHE A 1 213 ? -22.699 -37.796 0.216 1.00 83.62 213 PHE A O 1
ATOM 1679 N N . LYS A 1 214 ? -23.601 -39.723 0.953 1.00 84.94 214 LYS A N 1
ATOM 1680 C CA . LYS A 1 214 ? -23.605 -40.408 -0.353 1.00 84.94 214 LYS A CA 1
ATOM 1681 C C . LYS A 1 214 ? -24.269 -39.592 -1.465 1.00 84.94 214 LYS A C 1
ATOM 1683 O O . LYS A 1 214 ? -23.750 -39.600 -2.575 1.00 84.94 214 LYS A O 1
ATOM 1688 N N . TRP A 1 215 ? -25.357 -38.867 -1.198 1.00 85.19 215 TRP A N 1
ATOM 1689 C CA . TRP A 1 215 ? -26.030 -38.076 -2.237 1.00 85.19 215 TRP A CA 1
ATOM 1690 C C . TRP A 1 215 ? -25.211 -36.858 -2.678 1.00 85.19 215 TRP A C 1
ATOM 1692 O O . TRP A 1 215 ? -25.097 -36.607 -3.876 1.00 85.19 215 TRP A O 1
ATOM 1702 N N . TYR A 1 216 ? -24.568 -36.156 -1.739 1.00 87.50 216 TYR A N 1
ATOM 1703 C CA . TYR A 1 216 ? -23.644 -35.059 -2.057 1.00 87.50 216 TYR A CA 1
ATOM 1704 C C . TYR A 1 216 ? -22.392 -35.571 -2.780 1.00 87.50 216 TYR A C 1
ATOM 1706 O O . TYR A 1 216 ? -21.949 -34.951 -3.740 1.00 87.50 216 TYR A O 1
ATOM 1714 N N . MET A 1 217 ? -21.863 -36.730 -2.371 1.00 89.12 217 MET A N 1
ATOM 1715 C CA . MET A 1 217 ? -20.725 -37.384 -3.023 1.00 89.12 217 MET A CA 1
ATOM 1716 C C . MET A 1 217 ? -21.047 -37.819 -4.461 1.00 89.12 217 MET A C 1
ATOM 1718 O O . MET A 1 217 ? -20.233 -37.603 -5.354 1.00 89.12 217 MET A O 1
ATOM 1722 N N . VAL A 1 218 ? -22.232 -38.392 -4.704 1.00 90.56 218 VAL A N 1
ATOM 1723 C CA . VAL A 1 218 ? -22.702 -38.727 -6.059 1.00 90.56 218 VAL A CA 1
ATOM 1724 C C . VAL A 1 218 ? -22.853 -37.458 -6.895 1.00 90.56 218 VAL A C 1
ATOM 1726 O O . VAL A 1 218 ? -22.299 -37.395 -7.986 1.00 90.56 218 VAL A O 1
ATOM 1729 N N . TYR A 1 219 ? -23.521 -36.423 -6.378 1.00 91.56 219 TYR A N 1
ATOM 1730 C CA . TYR A 1 219 ? -23.675 -35.148 -7.083 1.00 91.56 219 TYR A CA 1
ATOM 1731 C C . TYR A 1 219 ? -22.322 -34.519 -7.459 1.00 91.56 219 TYR A C 1
ATOM 1733 O O . TYR A 1 219 ? -22.096 -34.180 -8.619 1.00 91.56 219 TYR A O 1
ATOM 1741 N N . ALA A 1 220 ? -21.398 -34.414 -6.502 1.00 92.62 220 ALA A N 1
ATOM 1742 C CA . ALA A 1 220 ? -20.166 -33.654 -6.681 1.00 92.62 220 ALA A CA 1
ATOM 1743 C C . ALA A 1 220 ? -19.010 -34.407 -7.363 1.00 92.62 220 ALA A C 1
ATOM 1745 O O . ALA A 1 220 ? -18.047 -33.763 -7.769 1.00 92.62 220 ALA A O 1
ATOM 1746 N N . TRP A 1 221 ? -19.104 -35.730 -7.551 1.00 94.19 221 TRP A N 1
ATOM 1747 C CA . TRP A 1 221 ? -18.156 -36.494 -8.379 1.00 94.19 221 TRP A CA 1
ATOM 1748 C C . TRP A 1 221 ? -18.747 -36.958 -9.719 1.00 94.19 221 TRP A C 1
ATOM 1750 O O . TRP A 1 221 ? -18.058 -36.896 -10.737 1.00 94.19 221 TRP A O 1
ATOM 1760 N N . VAL A 1 222 ? -20.014 -37.389 -9.765 1.00 93.50 222 VAL A N 1
ATOM 1761 C CA . VAL A 1 222 ? -20.604 -37.962 -10.991 1.00 93.50 222 VAL A CA 1
ATOM 1762 C C . VAL A 1 222 ? -21.005 -36.878 -11.993 1.00 93.50 222 VAL A C 1
ATOM 1764 O O . VAL A 1 222 ? -20.813 -37.079 -13.189 1.00 93.50 222 VAL A O 1
ATOM 1767 N N . CYS A 1 223 ? -21.490 -35.709 -11.558 1.00 92.62 223 CYS A N 1
ATOM 1768 C CA . CYS A 1 223 ? -21.811 -34.623 -12.492 1.00 92.62 223 CYS A CA 1
ATOM 1769 C C . CYS A 1 223 ? -20.565 -34.088 -13.242 1.00 92.62 223 CYS A C 1
ATOM 1771 O O . CYS A 1 223 ? -20.624 -34.028 -14.472 1.00 92.62 223 CYS A O 1
ATOM 1773 N N . PRO A 1 224 ? -19.418 -33.797 -12.587 1.00 95.25 224 PRO A N 1
ATOM 1774 C CA . PRO A 1 224 ? -18.161 -33.505 -13.287 1.00 95.25 224 PRO A CA 1
ATOM 1775 C C . PRO A 1 224 ? -17.686 -34.638 -14.203 1.00 95.25 224 PRO A C 1
ATOM 1777 O O . PRO A 1 224 ? -17.249 -34.371 -15.323 1.00 95.25 224 PRO A O 1
ATOM 1780 N N . ALA A 1 225 ? -17.785 -35.900 -13.763 1.00 94.44 225 ALA A N 1
ATOM 1781 C CA . ALA A 1 225 ? -17.371 -37.048 -14.572 1.00 94.44 225 ALA A CA 1
ATOM 1782 C C . ALA A 1 225 ? -18.198 -37.158 -15.863 1.00 94.44 225 ALA A C 1
ATOM 1784 O O . ALA A 1 225 ? -17.629 -37.282 -16.944 1.00 94.44 225 ALA A O 1
ATOM 1785 N N . LEU A 1 226 ? -19.527 -37.034 -15.772 1.00 94.12 226 LEU A N 1
ATOM 1786 C CA . LEU A 1 226 ? -20.422 -37.041 -16.933 1.00 94.12 226 LEU A CA 1
ATOM 1787 C C . LEU A 1 226 ? -20.140 -35.870 -17.883 1.00 94.12 226 LEU A C 1
ATOM 1789 O O . LEU A 1 226 ? -20.077 -36.085 -19.089 1.00 94.12 226 LEU A O 1
ATOM 1793 N N . LEU A 1 227 ? -19.905 -34.659 -17.366 1.00 92.94 227 LEU A N 1
ATOM 1794 C CA . LEU A 1 227 ? -19.528 -33.506 -18.195 1.00 92.94 227 LEU A CA 1
ATOM 1795 C C . LEU A 1 227 ? -18.191 -33.735 -18.918 1.00 92.94 227 LEU A C 1
ATOM 1797 O O . LEU A 1 227 ? -18.096 -33.484 -20.117 1.00 92.94 227 LEU A O 1
ATOM 1801 N N . THR A 1 228 ? -17.189 -34.280 -18.222 1.00 93.38 228 THR A N 1
ATOM 1802 C CA . THR A 1 228 ? -15.876 -34.606 -18.809 1.00 93.38 228 THR A CA 1
ATOM 1803 C C . THR A 1 228 ? -15.995 -35.692 -19.882 1.00 93.38 228 THR A C 1
ATOM 1805 O O . THR A 1 228 ? -15.399 -35.561 -20.948 1.00 93.38 228 THR A O 1
ATOM 1808 N N . ILE A 1 229 ? -16.808 -36.730 -19.649 1.00 92.81 229 ILE A N 1
ATOM 1809 C CA . ILE A 1 229 ? -17.080 -37.800 -20.623 1.00 92.81 229 ILE A CA 1
ATOM 1810 C C . ILE A 1 229 ? -17.798 -37.240 -21.858 1.00 92.81 229 ILE A C 1
ATOM 1812 O O . ILE A 1 229 ? -17.369 -37.507 -22.978 1.00 92.81 229 ILE A O 1
ATOM 1816 N N . CYS A 1 230 ? -18.835 -36.415 -21.684 1.00 90.81 230 CYS A N 1
ATOM 1817 C CA . CYS A 1 230 ? -19.516 -35.754 -22.799 1.00 90.81 230 CYS A CA 1
ATOM 1818 C C . CYS A 1 230 ? -18.559 -34.852 -23.596 1.00 90.81 230 CYS A C 1
ATOM 1820 O O . CYS A 1 230 ? -18.553 -34.903 -24.824 1.00 90.81 230 CYS A O 1
ATOM 1822 N N . MET A 1 231 ? -17.708 -34.075 -22.916 1.00 89.12 231 MET A N 1
ATOM 1823 C CA . MET A 1 231 ? -16.698 -33.234 -23.564 1.00 89.12 231 MET A CA 1
ATOM 1824 C C . MET A 1 231 ? -15.666 -34.069 -24.338 1.00 89.12 231 MET A C 1
ATOM 1826 O O . MET A 1 231 ? -15.328 -33.716 -25.465 1.00 89.12 231 MET A O 1
ATOM 1830 N N . ALA A 1 232 ? -15.203 -35.194 -23.783 1.00 89.38 232 ALA A N 1
ATOM 1831 C CA . ALA A 1 232 ? -14.283 -36.109 -24.458 1.00 89.38 232 ALA A CA 1
ATOM 1832 C C . ALA A 1 232 ? -14.919 -36.762 -25.698 1.00 89.38 232 ALA A C 1
ATOM 1834 O O . ALA A 1 232 ? -14.291 -36.799 -26.755 1.00 89.38 232 ALA A O 1
ATOM 1835 N N . ILE A 1 233 ? -16.183 -37.198 -25.608 1.00 89.56 233 ILE A N 1
ATOM 1836 C CA . ILE A 1 233 ? -16.942 -37.716 -26.757 1.00 89.56 233 ILE A CA 1
ATOM 1837 C C . ILE A 1 233 ? -17.018 -36.650 -27.858 1.00 89.56 233 ILE A C 1
ATOM 1839 O O . ILE A 1 233 ? -16.637 -36.926 -28.991 1.00 89.56 233 ILE A O 1
ATOM 1843 N N . VAL A 1 234 ? -17.421 -35.415 -27.534 1.00 89.19 234 VAL A N 1
ATOM 1844 C CA . VAL A 1 234 ? -17.496 -34.309 -28.510 1.00 89.19 234 VAL A CA 1
ATOM 1845 C C . VAL A 1 234 ? -16.122 -33.972 -29.110 1.00 89.19 234 VAL A C 1
ATOM 1847 O O . VAL A 1 234 ? -16.036 -33.667 -30.300 1.00 89.19 234 VAL A O 1
ATOM 1850 N N . ASN A 1 235 ? -15.041 -34.069 -28.329 1.00 88.69 235 ASN A N 1
ATOM 1851 C CA . ASN A 1 235 ? -13.673 -33.813 -28.787 1.00 88.69 235 ASN A CA 1
ATOM 1852 C C . ASN A 1 235 ? -13.188 -34.832 -29.832 1.00 88.69 235 ASN A C 1
ATOM 1854 O O . ASN A 1 235 ? -12.561 -34.437 -30.812 1.00 88.69 235 ASN A O 1
ATOM 1858 N N . PHE A 1 236 ? -13.505 -36.119 -29.650 1.00 86.50 236 PHE A N 1
ATOM 1859 C CA . PHE A 1 236 ? -13.052 -37.200 -30.538 1.00 86.50 236 PHE A CA 1
ATOM 1860 C C . PHE A 1 236 ? -14.074 -37.624 -31.611 1.00 86.50 236 PHE A C 1
ATOM 1862 O O . PHE A 1 236 ? -13.728 -38.388 -32.510 1.00 86.50 236 PHE A O 1
ATOM 1869 N N . HIS A 1 237 ? -15.313 -37.122 -31.577 1.00 86.75 237 HIS A N 1
ATOM 1870 C CA . HIS A 1 237 ? -16.319 -37.435 -32.597 1.00 86.75 237 HIS A CA 1
ATOM 1871 C C . HIS A 1 237 ? -15.929 -36.851 -33.979 1.00 86.75 237 HIS A C 1
ATOM 1873 O O . HIS A 1 237 ? -15.557 -35.671 -34.070 1.00 86.75 237 HIS A O 1
ATOM 1879 N N . PRO A 1 238 ? -16.032 -37.617 -35.084 1.00 76.44 238 PRO A N 1
ATOM 1880 C CA . PRO A 1 238 ? -15.845 -37.094 -36.441 1.00 76.44 238 PRO A CA 1
ATOM 1881 C C . PRO A 1 238 ? -17.007 -36.169 -36.848 1.00 76.44 238 PRO A C 1
ATOM 1883 O O . PRO A 1 238 ? -18.135 -36.363 -36.406 1.00 76.44 238 PRO A O 1
ATOM 1886 N N . GLY A 1 239 ? -16.742 -35.158 -37.680 1.00 75.94 239 GLY A N 1
ATOM 1887 C CA . GLY A 1 239 ? -17.733 -34.149 -38.095 1.00 75.94 239 GLY A CA 1
ATOM 1888 C C . GLY A 1 239 ? -17.286 -32.704 -37.853 1.00 75.94 239 GLY A C 1
ATOM 1889 O O . GLY A 1 239 ? -16.281 -32.475 -37.173 1.00 75.94 239 GLY A O 1
ATOM 1890 N N . ASP A 1 240 ? -18.051 -31.761 -38.408 1.00 71.38 240 ASP A N 1
ATOM 1891 C CA . ASP A 1 240 ? -17.724 -30.326 -38.517 1.00 71.38 240 ASP A CA 1
ATOM 1892 C C . ASP A 1 240 ? -18.296 -29.465 -37.370 1.00 71.38 240 ASP A C 1
ATOM 1894 O O . ASP A 1 240 ? -18.505 -28.260 -37.503 1.00 71.38 240 ASP A O 1
ATOM 1898 N N . HIS A 1 241 ? -18.579 -30.077 -36.218 1.00 77.44 241 HIS A N 1
ATOM 1899 C CA . HIS A 1 241 ? -18.975 -29.360 -35.004 1.00 77.44 241 HIS A CA 1
ATOM 1900 C C . HIS A 1 241 ? -17.776 -28.690 -34.316 1.00 77.44 241 HIS A C 1
ATOM 1902 O O . HIS A 1 241 ? -16.630 -29.121 -34.449 1.00 77.44 241 HIS A O 1
ATOM 1908 N N . THR A 1 242 ? -18.037 -27.656 -33.513 1.00 77.75 242 THR A N 1
ATOM 1909 C CA . THR A 1 242 ? -17.010 -26.958 -32.725 1.00 77.75 242 THR A CA 1
ATOM 1910 C C . THR A 1 242 ? -16.434 -27.865 -31.632 1.00 77.75 242 THR A C 1
ATOM 1912 O O . THR A 1 242 ? -17.116 -28.233 -30.674 1.00 77.75 242 THR A O 1
ATOM 1915 N N . LYS A 1 243 ? -15.150 -28.224 -31.745 1.00 80.88 243 LYS A N 1
ATOM 1916 C CA . LYS A 1 243 ? -14.475 -29.151 -30.814 1.00 80.88 243 LYS A CA 1
ATOM 1917 C C . LYS A 1 243 ? -13.713 -28.391 -29.722 1.00 80.88 243 LYS A C 1
ATOM 1919 O O . LYS A 1 243 ? -13.166 -27.330 -30.023 1.00 80.88 243 LYS A O 1
ATOM 1924 N N . PRO A 1 244 ? -13.622 -28.917 -28.483 1.00 84.00 244 PRO A N 1
ATOM 1925 C CA . PRO A 1 244 ? -12.784 -28.341 -27.426 1.00 84.00 244 PRO A CA 1
ATOM 1926 C C . PRO A 1 244 ? -11.308 -28.192 -27.834 1.00 84.00 244 PRO A C 1
ATOM 1928 O O . PRO A 1 244 ? -10.685 -27.179 -27.519 1.00 84.00 244 PRO A O 1
ATOM 1931 N N . GLY A 1 245 ? -10.770 -29.180 -28.562 1.00 81.75 245 GLY A N 1
ATOM 1932 C CA . GLY A 1 245 ? -9.411 -29.197 -29.118 1.00 81.75 245 GLY A CA 1
ATOM 1933 C C . GLY A 1 245 ? -8.327 -29.757 -28.192 1.00 81.75 245 GLY A C 1
ATOM 1934 O O . GLY A 1 245 ? -7.164 -29.829 -28.591 1.00 81.75 245 GLY A O 1
ATOM 1935 N N . ILE A 1 246 ? -8.710 -30.184 -26.985 1.00 86.75 246 ILE A N 1
ATOM 1936 C CA . ILE A 1 246 ? -7.809 -30.733 -25.966 1.00 86.75 246 ILE A CA 1
ATOM 1937 C C . ILE A 1 246 ? -7.130 -31.989 -26.525 1.00 86.75 246 ILE A C 1
ATOM 1939 O O . ILE A 1 246 ? -7.806 -32.939 -26.926 1.00 86.75 246 ILE A O 1
ATOM 1943 N N . GLY A 1 247 ? -5.797 -31.997 -26.540 1.00 77.00 247 GLY A N 1
ATOM 1944 C CA . GLY A 1 247 ? -5.005 -33.142 -26.988 1.00 77.00 247 GLY A CA 1
ATOM 1945 C C . GLY A 1 247 ? -4.886 -33.314 -28.504 1.00 77.00 247 GLY A C 1
ATOM 1946 O O . GLY A 1 247 ? -4.427 -34.365 -28.939 1.00 77.00 247 GLY A O 1
ATOM 1947 N N . LEU A 1 248 ? -5.308 -32.326 -29.305 1.00 76.44 248 LEU A N 1
ATOM 1948 C CA . LEU A 1 248 ? -5.086 -32.329 -30.758 1.00 76.44 248 LEU A CA 1
ATOM 1949 C C . LEU A 1 248 ? -3.792 -31.582 -31.114 1.00 76.44 248 LEU A C 1
ATOM 1951 O O . LEU A 1 248 ? -2.847 -32.195 -31.599 1.00 76.44 248 LEU A O 1
ATOM 1955 N N . ASN A 1 249 ? -3.737 -30.280 -30.803 1.00 71.69 249 ASN A N 1
ATOM 1956 C CA . ASN A 1 249 ? -2.552 -29.429 -31.007 1.00 71.69 249 ASN A CA 1
ATOM 1957 C C . ASN A 1 249 ? -2.011 -28.821 -29.695 1.00 71.69 249 ASN A C 1
ATOM 1959 O O . ASN A 1 249 ? -0.860 -28.399 -29.645 1.00 71.69 249 ASN A O 1
ATOM 1963 N N . HIS A 1 250 ? -2.836 -28.763 -28.643 1.00 73.38 250 HIS A N 1
ATOM 1964 C CA . HIS A 1 250 ? -2.510 -28.161 -27.347 1.00 73.38 250 HIS A CA 1
ATOM 1965 C C . HIS A 1 250 ? -3.090 -29.009 -26.204 1.00 73.38 250 HIS A C 1
ATOM 1967 O O . HIS A 1 250 ? -4.113 -29.676 -26.373 1.00 73.38 250 HIS A O 1
ATOM 1973 N N . CYS A 1 251 ? -2.500 -28.935 -25.007 1.00 79.00 251 CYS A N 1
ATOM 1974 C CA . CYS A 1 251 ? -3.010 -29.637 -23.813 1.00 79.00 251 CYS A CA 1
ATOM 1975 C C . CYS A 1 251 ? -4.200 -28.927 -23.141 1.00 79.00 251 CYS A C 1
ATOM 1977 O O . CYS A 1 251 ? -4.642 -29.324 -22.064 1.00 79.00 251 CYS A O 1
ATOM 1979 N N . TRP A 1 252 ? -4.703 -27.861 -23.763 1.00 86.25 252 TRP A N 1
ATOM 1980 C CA . TRP A 1 252 ? -5.792 -27.021 -23.281 1.00 86.25 252 TRP A CA 1
ATOM 1981 C C . TRP A 1 252 ? -6.752 -26.687 -24.435 1.00 86.25 252 TRP A C 1
ATOM 1983 O O . TRP A 1 252 ? -6.597 -27.205 -25.542 1.00 86.25 252 TRP A O 1
ATOM 1993 N N . PHE A 1 253 ? -7.775 -25.870 -24.180 1.00 85.12 253 PHE A N 1
ATOM 1994 C CA . PHE A 1 253 ? -8.763 -25.484 -25.193 1.00 85.12 253 PHE A CA 1
ATOM 1995 C C . PHE A 1 253 ? -8.127 -24.750 -26.382 1.00 85.12 253 PHE A C 1
ATOM 1997 O O . PHE A 1 253 ? -7.231 -23.932 -26.197 1.00 85.12 253 PHE A O 1
ATOM 2004 N N . PHE A 1 254 ? -8.636 -25.005 -27.593 1.00 75.44 254 PHE A N 1
ATOM 2005 C CA . PHE A 1 254 ? -8.050 -24.491 -28.839 1.00 75.44 254 PHE A CA 1
ATOM 2006 C C . PHE A 1 254 ? -8.022 -22.954 -28.925 1.00 75.44 254 PHE A C 1
ATOM 2008 O O . PHE A 1 254 ? -6.986 -22.388 -29.245 1.00 75.44 254 PHE A O 1
ATOM 2015 N N . ASN A 1 255 ? -9.126 -22.276 -28.577 1.00 77.25 255 ASN A N 1
ATOM 2016 C CA . ASN A 1 255 ? -9.144 -20.826 -28.347 1.00 77.25 255 ASN A CA 1
ATOM 2017 C C . ASN A 1 255 ? -9.914 -20.488 -27.056 1.00 77.25 255 ASN A C 1
ATOM 2019 O O . ASN A 1 255 ? -10.700 -21.295 -26.545 1.00 77.25 255 ASN A O 1
ATOM 2023 N N . LYS A 1 256 ? -9.797 -19.225 -26.614 1.00 79.56 256 LYS A N 1
ATOM 2024 C CA . LYS A 1 256 ? -10.591 -18.623 -25.523 1.00 79.56 256 LYS A CA 1
ATOM 2025 C C . LYS A 1 256 ? -12.104 -18.892 -25.654 1.00 79.56 256 LYS A C 1
ATOM 2027 O O . LYS A 1 256 ? -12.758 -19.189 -24.657 1.00 79.56 256 LYS A O 1
ATOM 2032 N N . TYR A 1 257 ? -12.661 -18.854 -26.868 1.00 81.31 257 TYR A N 1
ATOM 2033 C CA . TYR A 1 257 ? -14.088 -19.117 -27.115 1.00 81.31 257 TYR A CA 1
ATOM 2034 C C . TYR A 1 257 ? -14.518 -20.539 -26.710 1.00 81.31 257 TYR A C 1
ATOM 2036 O O . TYR A 1 257 ? -15.550 -20.711 -26.065 1.00 81.31 257 TYR A O 1
ATOM 2044 N N . GLN A 1 258 ? -13.719 -21.562 -27.024 1.00 84.25 258 GLN A N 1
ATOM 2045 C CA . GLN A 1 258 ? -13.982 -22.950 -26.635 1.00 84.25 258 GLN A CA 1
ATOM 2046 C C . GLN A 1 258 ? -13.934 -23.115 -25.107 1.00 84.25 258 GLN A C 1
ATOM 2048 O O . GLN A 1 258 ? -14.823 -23.744 -24.534 1.00 84.25 258 GLN A O 1
ATOM 2053 N N . GLN A 1 259 ? -12.953 -22.496 -24.439 1.00 86.19 259 GLN A N 1
ATOM 2054 C CA . GLN A 1 259 ? -12.870 -22.461 -22.972 1.00 86.19 259 GLN A CA 1
ATOM 2055 C C . GLN A 1 259 ? -14.115 -21.803 -22.351 1.00 86.19 259 GLN A C 1
ATOM 2057 O O . GLN A 1 259 ? -14.649 -22.284 -21.349 1.00 86.19 259 GLN A O 1
ATOM 2062 N N . TRP A 1 260 ? -14.639 -20.751 -22.984 1.00 86.56 260 TRP A N 1
ATOM 2063 C CA . TRP A 1 260 ? -15.895 -20.120 -22.584 1.00 86.56 260 TRP A CA 1
ATOM 2064 C C . TRP A 1 260 ? -17.112 -21.038 -22.726 1.00 86.56 260 TRP A C 1
ATOM 2066 O O . TRP A 1 260 ? -17.857 -21.210 -21.758 1.00 86.56 260 TRP A O 1
ATOM 2076 N N . TYR A 1 261 ? -17.294 -21.674 -23.886 1.00 86.25 261 TYR A N 1
ATOM 2077 C CA . TYR A 1 261 ? -18.442 -22.551 -24.132 1.00 86.25 261 TYR A CA 1
ATOM 2078 C C . TYR A 1 261 ? -18.449 -23.817 -23.265 1.00 86.25 261 TYR A C 1
ATOM 2080 O O . TYR A 1 261 ? -19.519 -24.200 -22.791 1.00 86.25 261 TYR A O 1
ATOM 2088 N N . TYR A 1 262 ? -17.295 -24.451 -23.028 1.00 87.88 262 TYR A N 1
ATOM 2089 C CA . TYR A 1 262 ? -17.216 -25.754 -22.348 1.00 87.88 262 TYR A CA 1
ATOM 2090 C C . TYR A 1 262 ? -16.866 -25.691 -20.850 1.00 87.88 262 TYR A C 1
ATOM 2092 O O . TYR A 1 262 ? -17.163 -26.647 -20.128 1.00 87.88 262 TYR A O 1
ATOM 2100 N N . MET A 1 263 ? -16.255 -24.602 -20.361 1.00 88.94 263 MET A N 1
ATOM 2101 C CA . MET A 1 263 ? -15.805 -24.477 -18.965 1.00 88.94 263 MET A CA 1
ATOM 2102 C C . MET A 1 263 ? -16.442 -23.288 -18.233 1.00 88.94 263 MET A C 1
ATOM 2104 O O . MET A 1 263 ? -17.150 -23.497 -17.245 1.00 88.94 263 MET A O 1
ATOM 2108 N N . TYR A 1 264 ? -16.241 -22.047 -18.698 1.00 89.12 264 TYR A N 1
ATOM 2109 C CA . TYR A 1 264 ? -16.747 -20.869 -17.970 1.00 89.12 264 TYR A CA 1
ATOM 2110 C C . TYR A 1 264 ? -18.281 -20.776 -17.956 1.00 89.12 264 TYR A C 1
ATOM 2112 O O . TYR A 1 264 ? -18.845 -20.249 -16.998 1.00 89.12 264 TYR A O 1
ATOM 2120 N N . SER A 1 265 ? -18.974 -21.350 -18.945 1.00 89.88 265 SER A N 1
ATOM 2121 C CA . SER A 1 265 ? -20.436 -21.519 -18.942 1.00 89.88 265 SER A CA 1
ATOM 2122 C C . SER A 1 265 ? -20.931 -22.336 -17.734 1.00 89.88 265 SER A C 1
ATOM 2124 O O . SER A 1 265 ? -21.808 -21.892 -16.992 1.00 89.88 265 SER A O 1
ATOM 2126 N N . VAL A 1 266 ? -20.321 -23.500 -17.484 1.00 91.06 266 VAL A N 1
ATOM 2127 C CA . VAL A 1 266 ? -20.639 -24.404 -16.366 1.00 91.06 266 VAL A CA 1
ATOM 2128 C C . VAL A 1 266 ? -20.314 -23.737 -15.030 1.00 91.06 266 VAL A C 1
ATOM 2130 O O . VAL A 1 266 ? -21.138 -23.750 -14.113 1.00 91.06 266 VAL A O 1
ATOM 2133 N N . ILE A 1 267 ? -19.145 -23.095 -14.935 1.00 89.44 267 ILE A N 1
ATOM 2134 C CA . ILE A 1 267 ? -18.725 -22.342 -13.745 1.00 89.44 267 ILE A CA 1
ATOM 2135 C C . ILE A 1 267 ? -19.709 -21.198 -13.458 1.00 89.44 267 ILE A C 1
ATOM 2137 O O . ILE A 1 267 ? -20.156 -21.054 -12.321 1.00 89.44 267 ILE A O 1
ATOM 2141 N N . SER A 1 268 ? -20.126 -20.442 -14.478 1.00 87.94 268 SER A N 1
ATOM 2142 C CA . SER A 1 268 ? -21.110 -19.357 -14.346 1.00 87.94 268 SER A CA 1
ATOM 2143 C C . SER A 1 268 ? -22.444 -19.855 -13.794 1.00 87.94 268 SER A C 1
ATOM 2145 O O . SER A 1 268 ? -22.970 -19.264 -12.854 1.00 87.94 268 SER A O 1
ATOM 2147 N N . ILE A 1 269 ? -22.964 -20.977 -14.306 1.00 90.81 269 ILE A N 1
ATOM 2148 C CA . ILE A 1 269 ? -24.209 -21.590 -13.815 1.00 90.81 269 ILE A CA 1
ATOM 2149 C C . ILE A 1 269 ? -24.081 -21.984 -12.333 1.00 90.81 269 ILE A C 1
ATOM 2151 O O . ILE A 1 269 ? -24.976 -21.686 -11.539 1.00 90.81 269 ILE A O 1
ATOM 2155 N N . LEU A 1 270 ? -22.965 -22.603 -11.932 1.00 88.81 270 LEU A N 1
ATOM 2156 C CA . LEU A 1 270 ? -22.720 -23.013 -10.542 1.00 88.81 270 LEU A CA 1
ATOM 2157 C C . LEU A 1 270 ? -22.539 -21.810 -9.599 1.00 88.81 270 LEU A C 1
ATOM 2159 O O . LEU A 1 270 ? -23.081 -21.809 -8.491 1.00 88.81 270 LEU A O 1
ATOM 2163 N N . LEU A 1 271 ? -21.844 -20.757 -10.040 1.00 85.62 271 LEU A N 1
ATOM 2164 C CA . LEU A 1 271 ? -21.699 -19.504 -9.295 1.00 85.62 271 LEU A CA 1
ATOM 2165 C C . LEU A 1 271 ? -23.045 -18.781 -9.139 1.00 85.62 271 LEU A C 1
ATOM 2167 O O . LEU A 1 271 ? -23.386 -18.363 -8.031 1.00 85.62 271 LEU A O 1
ATOM 2171 N N . THR A 1 272 ? -23.855 -18.691 -10.199 1.00 86.88 272 THR A N 1
ATOM 2172 C CA . THR A 1 272 ? -25.216 -18.136 -10.127 1.00 86.88 272 THR A CA 1
ATOM 2173 C C . THR A 1 272 ? -26.095 -18.953 -9.178 1.00 86.88 272 THR A C 1
ATOM 2175 O O . THR A 1 272 ? -26.754 -18.373 -8.315 1.00 86.88 272 THR A O 1
ATOM 2178 N N . ALA A 1 273 ? -26.055 -20.289 -9.247 1.00 87.44 273 ALA A N 1
ATOM 2179 C CA . ALA A 1 273 ? -26.783 -21.156 -8.321 1.00 87.44 273 ALA A CA 1
ATOM 2180 C C . ALA A 1 273 ? -26.356 -20.932 -6.857 1.00 87.44 273 ALA A C 1
ATOM 2182 O O . ALA A 1 273 ? -27.217 -20.813 -5.982 1.00 87.44 273 ALA A O 1
ATOM 2183 N N . ASN A 1 274 ? -25.053 -20.789 -6.588 1.00 83.56 274 ASN A N 1
ATOM 2184 C CA . ASN A 1 274 ? -24.530 -20.454 -5.259 1.00 83.56 274 ASN A CA 1
ATOM 2185 C C . ASN A 1 274 ? -25.048 -19.098 -4.761 1.00 83.56 274 ASN A C 1
ATOM 2187 O O . ASN A 1 274 ? -25.476 -18.995 -3.611 1.00 83.56 274 ASN A O 1
ATOM 2191 N N . ILE A 1 275 ? -25.079 -18.074 -5.620 1.00 83.38 275 ILE A N 1
ATOM 2192 C CA . ILE A 1 275 ? -25.619 -16.746 -5.291 1.00 83.38 275 ILE A CA 1
ATOM 2193 C C . ILE A 1 275 ? -27.126 -16.825 -4.993 1.00 83.38 275 ILE A C 1
ATOM 2195 O O . ILE A 1 275 ? -27.580 -16.275 -3.988 1.00 83.38 275 ILE A O 1
ATOM 2199 N N . CYS A 1 276 ? -27.908 -17.561 -5.788 1.00 85.62 276 CYS A N 1
ATOM 2200 C CA . CYS A 1 276 ? -29.338 -17.769 -5.538 1.00 85.62 276 CYS A CA 1
ATOM 2201 C C . CYS A 1 276 ? -29.601 -18.509 -4.213 1.00 85.62 276 CYS A C 1
ATOM 2203 O O . CYS A 1 276 ? -30.459 -18.088 -3.431 1.00 85.62 276 CYS A O 1
ATOM 2205 N N . ILE A 1 277 ? -28.839 -19.569 -3.918 1.00 82.69 277 ILE A N 1
ATOM 2206 C CA . ILE A 1 277 ? -28.910 -20.310 -2.647 1.00 82.69 277 ILE A CA 1
ATOM 2207 C C . ILE A 1 277 ? -28.506 -19.409 -1.469 1.00 82.69 277 ILE A C 1
ATOM 2209 O O . ILE A 1 277 ? -29.166 -19.421 -0.426 1.00 82.69 277 ILE A O 1
ATOM 2213 N N . PHE A 1 278 ? -27.471 -18.582 -1.628 1.00 75.31 278 PHE A N 1
ATOM 2214 C CA . PHE A 1 278 ? -27.032 -17.617 -0.620 1.00 75.31 278 PHE A CA 1
ATOM 2215 C C . PHE A 1 278 ? -28.092 -16.539 -0.334 1.00 75.31 278 PHE A C 1
ATOM 2217 O O . PHE A 1 278 ? -28.395 -16.269 0.829 1.00 75.31 278 PHE A O 1
ATOM 2224 N N . ILE A 1 279 ? -28.714 -15.954 -1.362 1.00 80.06 279 ILE A N 1
ATOM 2225 C CA . ILE A 1 279 ? -29.793 -14.967 -1.191 1.00 80.06 279 ILE A CA 1
ATOM 2226 C C . ILE A 1 279 ? -30.996 -15.618 -0.495 1.00 80.06 279 ILE A C 1
ATOM 2228 O O . ILE A 1 279 ? -31.520 -15.071 0.478 1.00 80.06 279 ILE A O 1
ATOM 2232 N N . TYR A 1 280 ? -31.398 -16.818 -0.924 1.00 81.31 280 TYR A N 1
ATOM 2233 C CA . TYR A 1 280 ? -32.512 -17.541 -0.313 1.00 81.31 280 TYR A CA 1
ATOM 2234 C C . TYR A 1 280 ? -32.243 -17.883 1.164 1.00 81.31 280 TYR A C 1
ATOM 2236 O O . TYR A 1 280 ? -33.090 -17.629 2.023 1.00 81.31 280 TYR A O 1
ATOM 2244 N N . THR A 1 281 ? -31.057 -18.410 1.491 1.00 72.69 281 THR A N 1
ATOM 2245 C CA . THR A 1 281 ? -30.672 -18.711 2.884 1.00 72.69 281 THR A CA 1
ATOM 2246 C C . THR A 1 281 ? -30.565 -17.450 3.740 1.00 72.69 281 THR A C 1
ATOM 2248 O O . THR A 1 281 ? -31.048 -17.462 4.871 1.00 72.69 281 THR A O 1
ATOM 2251 N N . SER A 1 282 ? -30.045 -16.344 3.195 1.00 73.38 282 SER A N 1
ATOM 2252 C CA . SER A 1 282 ? -30.025 -15.032 3.860 1.00 73.38 282 SER A CA 1
ATOM 2253 C C . SER A 1 282 ? -31.431 -14.581 4.264 1.00 73.38 282 SER A C 1
ATOM 2255 O O . SER A 1 282 ? -31.671 -14.261 5.428 1.00 73.38 282 SER A O 1
ATOM 2257 N N . VAL A 1 283 ? -32.382 -14.610 3.322 1.00 74.25 283 VAL A N 1
ATOM 2258 C CA . VAL A 1 283 ? -33.783 -14.225 3.565 1.00 74.25 283 VAL A CA 1
ATOM 2259 C C . VAL A 1 283 ? -34.456 -15.170 4.563 1.00 74.25 283 VAL A C 1
ATOM 2261 O O . VAL A 1 283 ? -35.219 -14.715 5.415 1.00 74.25 283 VAL A O 1
ATOM 2264 N N . MET A 1 284 ? -34.166 -16.473 4.509 1.00 69.19 284 MET A N 1
ATOM 2265 C CA . MET A 1 284 ? -34.763 -17.447 5.426 1.00 69.19 284 MET A CA 1
ATOM 2266 C C . MET A 1 284 ? -34.216 -17.313 6.859 1.00 69.19 284 MET A C 1
ATOM 2268 O O . MET A 1 284 ? -34.993 -17.377 7.808 1.00 69.19 284 MET A O 1
ATOM 2272 N N . ILE A 1 285 ? -32.917 -17.036 7.030 1.00 65.94 285 ILE A N 1
ATOM 2273 C CA . ILE A 1 285 ? -32.300 -16.741 8.337 1.00 65.94 285 ILE A CA 1
ATOM 2274 C C . ILE A 1 285 ? -32.796 -15.397 8.895 1.00 65.94 285 ILE A C 1
ATOM 2276 O O . ILE A 1 285 ? -33.023 -15.288 10.097 1.00 65.94 285 ILE A O 1
ATOM 2280 N N . TRP A 1 286 ? -33.002 -14.386 8.044 1.00 63.09 286 TRP A N 1
ATOM 2281 C CA . TRP A 1 286 ? -33.560 -13.086 8.443 1.00 63.09 286 TRP A CA 1
ATOM 2282 C C . TRP A 1 286 ? -35.026 -13.180 8.901 1.00 63.09 286 TRP A C 1
ATOM 2284 O O . TRP A 1 286 ? -35.446 -12.423 9.772 1.00 63.09 286 TRP A O 1
ATOM 2294 N N . ARG A 1 287 ? -35.792 -14.146 8.371 1.00 65.44 287 ARG A N 1
ATOM 2295 C CA . ARG A 1 287 ? -37.173 -14.440 8.796 1.00 65.44 287 ARG A CA 1
ATOM 2296 C C . ARG A 1 287 ? -37.282 -15.308 10.060 1.00 65.44 287 ARG A C 1
ATOM 2298 O O . ARG A 1 287 ? -38.384 -15.425 10.592 1.00 65.44 287 ARG A O 1
ATOM 2305 N N . LEU A 1 288 ? -36.198 -15.916 10.557 1.00 62.31 288 LEU A N 1
ATOM 2306 C CA . LEU A 1 288 ? -36.235 -16.699 11.801 1.00 62.31 288 LEU A CA 1
ATOM 2307 C C . LEU A 1 288 ? -36.190 -15.783 13.034 1.00 62.31 288 LEU A C 1
ATOM 2309 O O . LEU A 1 288 ? -35.200 -15.094 13.287 1.00 62.31 288 LEU A O 1
ATOM 2313 N N . SER A 1 289 ? -37.256 -15.816 13.833 1.00 47.81 289 SER A N 1
ATOM 2314 C CA . SER A 1 289 ? -37.395 -14.974 15.023 1.00 47.81 289 SER A CA 1
ATOM 2315 C C . SER A 1 289 ? -36.614 -15.504 16.237 1.00 47.81 289 SER A C 1
ATOM 2317 O O . SER A 1 289 ? -36.827 -16.628 16.680 1.00 47.81 289 SER A O 1
ATOM 2319 N N . LEU A 1 290 ? -35.774 -14.624 16.793 1.00 55.69 290 LEU A N 1
ATOM 2320 C CA . LEU A 1 290 ? -35.291 -14.543 18.182 1.00 55.69 290 LEU A CA 1
ATOM 2321 C C . LEU A 1 290 ? -34.459 -15.675 18.859 1.00 55.69 290 LEU A C 1
ATOM 2323 O O . LEU A 1 290 ? -34.642 -16.878 18.715 1.00 55.69 290 LEU A O 1
ATOM 2327 N N . SER A 1 291 ? -33.564 -15.190 19.731 1.00 51.69 291 SER A N 1
ATOM 2328 C CA . SER A 1 291 ? -33.128 -15.717 21.043 1.00 51.69 291 SER A CA 1
ATOM 2329 C C . SER A 1 291 ? -32.552 -17.134 21.254 1.00 51.69 291 SER A C 1
ATOM 2331 O O . SER A 1 291 ? -32.037 -17.387 22.342 1.00 51.69 291 SER A O 1
ATOM 2333 N N . SER A 1 292 ? -32.546 -18.064 20.294 1.00 55.56 292 SER A N 1
ATOM 2334 C CA . SER A 1 292 ? -32.005 -19.419 20.557 1.00 55.56 292 SER A CA 1
ATOM 2335 C C . SER A 1 292 ? -30.470 -19.539 20.438 1.00 55.56 292 SER A C 1
ATOM 2337 O O . SER A 1 292 ? -29.805 -18.826 19.680 1.00 55.56 292 SER A O 1
ATOM 2339 N N . SER A 1 293 ? -29.880 -20.491 21.173 1.00 53.97 293 SER A N 1
ATOM 2340 C CA . SER A 1 293 ? -28.466 -20.890 21.036 1.00 53.97 293 SER A CA 1
ATOM 2341 C C . SER A 1 293 ? -28.183 -21.533 19.672 1.00 53.97 293 SER A C 1
ATOM 2343 O O . SER A 1 293 ? -27.171 -21.231 19.037 1.00 53.97 293 SER A O 1
ATOM 2345 N N . HIS A 1 294 ? -29.122 -22.343 19.176 1.00 57.22 294 HIS A N 1
ATOM 2346 C CA . HIS A 1 294 ? -29.076 -22.960 17.850 1.00 57.22 294 HIS A CA 1
ATOM 2347 C C . HIS A 1 294 ? -28.971 -21.904 16.732 1.00 57.22 294 HIS A C 1
ATOM 2349 O O . HIS A 1 294 ? -28.122 -22.026 15.852 1.00 57.22 294 HIS A O 1
ATOM 2355 N N . ALA A 1 295 ? -29.721 -20.796 16.822 1.00 59.75 295 ALA A N 1
ATOM 2356 C CA . ALA A 1 295 ? -29.622 -19.689 15.868 1.00 59.75 295 ALA A CA 1
ATOM 2357 C C . ALA A 1 295 ? -28.242 -18.996 15.865 1.00 59.75 295 ALA A C 1
ATOM 2359 O O . ALA A 1 295 ? -27.818 -18.495 14.822 1.00 59.75 295 ALA A O 1
ATOM 2360 N N . ARG A 1 296 ? -27.503 -18.986 16.988 1.00 60.44 296 ARG A N 1
ATOM 2361 C CA . ARG A 1 296 ? -26.113 -18.486 17.028 1.00 60.44 296 ARG A CA 1
ATOM 2362 C C . ARG A 1 296 ? -25.140 -19.438 16.325 1.00 60.44 296 ARG A C 1
ATOM 2364 O O . ARG A 1 296 ? -24.350 -18.978 15.503 1.00 60.44 296 ARG A O 1
ATOM 2371 N N . ALA A 1 297 ? -25.238 -20.745 16.573 1.00 57.22 297 ALA A N 1
ATOM 2372 C CA . ALA A 1 297 ? -24.425 -21.749 15.876 1.00 57.22 297 ALA A CA 1
ATOM 2373 C C . ALA A 1 297 ? -24.683 -21.747 14.355 1.00 57.22 297 ALA A C 1
ATOM 2375 O O . ALA A 1 297 ? -23.748 -21.797 13.553 1.00 57.22 297 ALA A O 1
ATOM 2376 N N . LEU A 1 298 ? -25.950 -21.604 13.959 1.00 58.62 298 LEU A N 1
ATOM 2377 C CA . LEU A 1 298 ? -26.373 -21.521 12.565 1.00 58.62 298 LEU A CA 1
ATOM 2378 C C . LEU A 1 298 ? -25.846 -20.254 11.872 1.00 58.62 298 LEU A C 1
ATOM 2380 O O . LEU A 1 298 ? -25.301 -20.340 10.774 1.00 58.62 298 LEU A O 1
ATOM 2384 N N . LYS A 1 299 ? -25.918 -19.088 12.536 1.00 64.31 299 LYS A N 1
ATOM 2385 C CA . LYS A 1 299 ? -25.307 -17.840 12.043 1.00 64.31 299 LYS A CA 1
ATOM 2386 C C . LYS A 1 299 ? -23.787 -17.958 11.887 1.00 64.31 299 LYS A C 1
ATOM 2388 O O . LYS A 1 299 ? -23.256 -17.428 10.917 1.00 64.31 299 LYS A O 1
ATOM 2393 N N . TYR A 1 300 ? -23.092 -18.681 12.770 1.00 61.75 300 TYR A N 1
ATOM 2394 C CA . TYR A 1 300 ? -21.653 -18.939 12.627 1.00 61.75 300 TYR A CA 1
ATOM 2395 C C . TYR A 1 300 ? -21.338 -19.823 11.405 1.00 61.75 300 TYR A C 1
ATOM 2397 O O . TYR A 1 300 ? -20.544 -19.412 10.558 1.00 61.75 300 TYR A O 1
ATOM 2405 N N . LYS A 1 301 ? -22.009 -20.980 11.249 1.00 62.12 301 LYS A N 1
ATOM 2406 C CA . LYS A 1 301 ? -21.849 -21.847 10.059 1.00 62.12 301 LYS A CA 1
ATOM 2407 C C . LYS A 1 301 ? -22.171 -21.098 8.758 1.00 62.12 301 LYS A C 1
ATOM 2409 O O . LYS A 1 301 ? -21.446 -21.235 7.773 1.00 62.12 301 LYS A O 1
ATOM 2414 N N . PHE A 1 302 ? -23.208 -20.261 8.767 1.00 65.31 302 PHE A N 1
ATOM 2415 C CA . PHE A 1 302 ? -23.558 -19.391 7.647 1.00 65.31 302 PHE A CA 1
ATOM 2416 C C . PHE A 1 302 ? -22.438 -18.385 7.333 1.00 65.31 302 PHE A C 1
ATOM 2418 O O . PHE A 1 302 ? -21.919 -18.407 6.225 1.00 65.31 302 PHE A O 1
ATOM 2425 N N . VAL A 1 303 ? -21.986 -17.569 8.296 1.00 63.81 303 VAL A N 1
ATOM 2426 C CA . VAL A 1 303 ? -20.919 -16.562 8.086 1.00 63.81 303 VAL A CA 1
ATOM 2427 C C . VAL A 1 303 ? -19.597 -17.187 7.621 1.00 63.81 303 VAL A C 1
ATOM 2429 O O . VAL A 1 303 ? -18.926 -16.615 6.761 1.00 63.81 303 VAL A O 1
ATOM 2432 N N . MET A 1 304 ? -19.238 -18.369 8.127 1.00 61.75 304 MET A N 1
ATOM 2433 C CA . MET A 1 304 ? -18.091 -19.146 7.640 1.00 61.75 304 MET A CA 1
ATOM 2434 C C . MET A 1 304 ? -18.252 -19.521 6.156 1.00 61.75 304 MET A C 1
ATOM 2436 O O . MET A 1 304 ? -17.324 -19.348 5.368 1.00 61.75 304 MET A O 1
ATOM 2440 N N . THR A 1 305 ? -19.453 -19.947 5.758 1.00 62.69 305 THR A N 1
ATOM 2441 C CA . THR A 1 305 ? -19.785 -20.280 4.362 1.00 62.69 305 THR A CA 1
ATOM 2442 C C . THR A 1 305 ? -19.776 -19.038 3.462 1.00 62.69 305 THR A C 1
ATOM 2444 O O . THR A 1 305 ? -19.261 -19.105 2.352 1.00 62.69 305 THR A O 1
ATOM 2447 N N . VAL A 1 306 ? -20.237 -17.875 3.945 1.00 65.25 306 VAL A N 1
ATOM 2448 C CA . VAL A 1 306 ? -20.129 -16.600 3.203 1.00 65.25 306 VAL A CA 1
ATOM 2449 C C . VAL A 1 306 ? -18.669 -16.243 2.916 1.00 65.25 306 VAL A C 1
ATOM 2451 O O . VAL A 1 306 ? -18.349 -15.847 1.800 1.00 65.25 306 VAL A O 1
ATOM 2454 N N . ARG A 1 307 ? -17.767 -16.409 3.895 1.00 66.12 307 ARG A N 1
ATOM 2455 C CA . ARG A 1 307 ? -16.328 -16.148 3.705 1.00 66.12 307 ARG A CA 1
ATOM 2456 C C . ARG A 1 307 ? -15.712 -17.081 2.656 1.00 66.12 307 ARG A C 1
ATOM 2458 O O . ARG A 1 307 ? -14.981 -16.599 1.796 1.00 66.12 307 ARG A O 1
ATOM 2465 N N . LEU A 1 308 ? -16.061 -18.371 2.680 1.00 63.53 308 LEU A N 1
ATOM 2466 C CA . LEU A 1 308 ? -15.631 -19.343 1.666 1.00 63.53 308 LEU A CA 1
ATOM 2467 C C . LEU A 1 308 ? -16.139 -18.963 0.261 1.00 63.53 308 LEU A C 1
ATOM 2469 O O . LEU A 1 308 ? -15.359 -18.919 -0.685 1.00 63.53 308 LEU A O 1
ATOM 2473 N N . ILE A 1 309 ? -17.429 -18.628 0.129 1.00 66.00 309 ILE A N 1
ATOM 2474 C CA . ILE A 1 309 ? -18.045 -18.249 -1.154 1.00 66.00 309 ILE A CA 1
ATOM 2475 C C . ILE A 1 309 ? -17.431 -16.960 -1.715 1.00 66.00 309 ILE A C 1
ATOM 2477 O O . ILE A 1 309 ? -17.220 -16.879 -2.918 1.00 66.00 309 ILE A O 1
ATOM 2481 N N . ILE A 1 310 ? -17.097 -15.970 -0.880 1.00 69.12 310 ILE A N 1
ATOM 2482 C CA . ILE A 1 310 ? -16.439 -14.731 -1.333 1.00 69.12 310 ILE A CA 1
ATOM 2483 C C . ILE A 1 310 ? -15.058 -15.024 -1.944 1.00 69.12 310 ILE A C 1
ATOM 2485 O O . ILE A 1 310 ? -14.739 -14.493 -3.005 1.00 69.12 310 ILE A O 1
ATOM 2489 N N . LEU A 1 311 ? -14.271 -15.905 -1.317 1.00 68.31 311 LEU A N 1
ATOM 2490 C CA . LEU A 1 311 ? -12.916 -16.267 -1.758 1.00 68.31 311 LEU A CA 1
ATOM 2491 C C . LEU A 1 311 ? -12.865 -17.282 -2.905 1.00 68.31 311 LEU A C 1
ATOM 2493 O O . LEU A 1 311 ? -11.816 -17.447 -3.521 1.00 68.31 311 LEU A O 1
ATOM 2497 N N . MET A 1 312 ? -13.976 -17.950 -3.208 1.00 68.31 312 MET A N 1
ATOM 2498 C CA . MET A 1 312 ? -14.116 -18.768 -4.414 1.00 68.31 312 MET A CA 1
ATOM 2499 C C . MET A 1 312 ? -14.771 -18.013 -5.567 1.00 68.31 312 MET A C 1
ATOM 2501 O O . MET A 1 312 ? -14.356 -18.156 -6.709 1.00 68.31 312 MET A O 1
ATOM 2505 N N . GLY A 1 313 ? -15.802 -17.219 -5.280 1.00 72.19 313 GLY A N 1
ATOM 2506 C CA . GLY A 1 313 ? -16.610 -16.553 -6.293 1.00 72.19 313 GLY A CA 1
ATOM 2507 C C . GLY A 1 313 ? -15.924 -15.341 -6.908 1.00 72.19 313 GLY A C 1
ATOM 2508 O O . GLY A 1 313 ? -15.946 -15.205 -8.125 1.00 72.19 313 GLY A O 1
ATOM 2509 N N . LEU A 1 314 ? -15.302 -14.471 -6.102 1.00 72.88 314 LEU A N 1
ATOM 2510 C CA . LEU A 1 314 ? -14.701 -13.246 -6.641 1.00 72.88 314 LEU A CA 1
ATOM 2511 C C . LEU A 1 314 ? -13.477 -13.519 -7.531 1.00 72.88 314 LEU A C 1
ATOM 2513 O O . LEU A 1 314 ? -13.501 -13.029 -8.658 1.00 72.88 314 LEU A O 1
ATOM 2517 N N . PRO A 1 315 ? -12.460 -14.317 -7.128 1.00 79.50 315 PRO A N 1
ATOM 2518 C CA . PRO A 1 315 ? -11.307 -14.573 -7.993 1.00 79.50 315 PRO A CA 1
ATOM 2519 C C . PRO A 1 315 ? -11.707 -15.213 -9.322 1.00 79.50 315 PRO A C 1
ATOM 2521 O O . PRO A 1 315 ? -11.222 -14.792 -10.359 1.00 79.50 315 PRO A O 1
ATOM 2524 N N . TRP A 1 316 ? -12.669 -16.141 -9.318 1.00 80.62 316 TRP A N 1
ATOM 2525 C CA . TRP A 1 316 ? -13.107 -16.827 -10.537 1.00 80.62 316 TRP A CA 1
ATOM 2526 C C . TRP A 1 316 ? -14.032 -16.000 -11.436 1.00 80.62 316 TRP A C 1
ATOM 2528 O O . TRP A 1 316 ? -14.046 -16.211 -12.646 1.00 80.62 316 TRP A O 1
ATOM 2538 N N . VAL A 1 317 ? -14.751 -15.014 -10.889 1.00 82.25 317 VAL A N 1
ATOM 2539 C CA . VAL A 1 317 ? -15.399 -13.973 -11.704 1.00 82.25 317 VAL A CA 1
ATOM 2540 C C . VAL A 1 317 ? -14.349 -13.055 -12.334 1.00 82.25 317 VAL A C 1
ATOM 2542 O O . VAL A 1 317 ? -14.483 -12.714 -13.506 1.00 82.25 317 VAL A O 1
ATOM 2545 N N . PHE A 1 318 ? -13.290 -12.688 -11.606 1.00 81.06 318 PHE A N 1
ATOM 2546 C CA . PHE A 1 318 ? -12.217 -11.850 -12.147 1.00 81.06 318 PHE A CA 1
ATOM 2547 C C . PHE A 1 318 ? -11.366 -12.569 -13.202 1.00 81.06 318 PHE A C 1
ATOM 2549 O O . PHE A 1 318 ? -11.194 -12.014 -14.276 1.00 81.06 318 PHE A O 1
ATOM 2556 N N . GLU A 1 319 ? -10.935 -13.807 -12.957 1.00 81.69 319 GLU A N 1
ATOM 2557 C CA . GLU A 1 319 ? -10.300 -14.724 -13.922 1.00 81.69 319 GLU A CA 1
ATOM 2558 C C . GLU A 1 319 ? -11.112 -14.807 -15.226 1.00 81.69 319 GLU A C 1
ATOM 2560 O O . GLU A 1 319 ? -10.591 -14.658 -16.331 1.00 81.69 319 GLU A O 1
ATOM 2565 N N . MET A 1 320 ? -12.430 -14.988 -15.104 1.00 82.00 320 MET A N 1
ATOM 2566 C CA . MET A 1 320 ? -13.330 -15.066 -16.249 1.00 82.00 320 MET A CA 1
ATOM 2567 C C . MET A 1 320 ? -13.377 -13.741 -17.032 1.00 82.00 320 MET A C 1
ATOM 2569 O O . MET A 1 320 ? -13.301 -13.768 -18.260 1.00 82.00 320 MET A O 1
ATOM 2573 N N . ILE A 1 321 ? -13.430 -12.583 -16.362 1.00 79.19 321 ILE A N 1
ATOM 2574 C CA . ILE A 1 321 ? -13.367 -11.266 -17.026 1.00 79.19 321 ILE A CA 1
ATOM 2575 C C . ILE A 1 321 ? -11.983 -11.035 -17.662 1.00 79.19 321 ILE A C 1
ATOM 2577 O O . ILE A 1 321 ? -11.914 -10.607 -18.813 1.00 79.19 321 ILE A O 1
ATOM 2581 N N . GLY A 1 322 ? -10.896 -11.385 -16.971 1.00 77.00 322 GLY A N 1
ATOM 2582 C CA . GLY A 1 322 ? -9.524 -11.303 -17.476 1.00 77.00 322 GLY A CA 1
ATOM 2583 C C . GLY A 1 322 ? -9.299 -12.163 -18.717 1.00 77.00 322 GLY A C 1
ATOM 2584 O O . GLY A 1 322 ? -8.664 -11.719 -19.669 1.00 77.00 322 GLY A O 1
ATOM 2585 N N . SER A 1 323 ? -9.931 -13.339 -18.791 1.00 75.88 323 SER A N 1
ATOM 2586 C CA . SER A 1 323 ? -9.885 -14.184 -19.989 1.00 75.88 323 SER A CA 1
ATOM 2587 C C . SER A 1 323 ? -10.478 -13.504 -21.237 1.00 75.88 323 SER A C 1
ATOM 2589 O O . SER A 1 323 ? -10.016 -13.779 -22.345 1.00 75.88 323 SER A O 1
ATOM 2591 N N . LEU A 1 324 ? -11.448 -12.592 -21.084 1.00 73.69 324 LEU A N 1
ATOM 2592 C CA . LEU A 1 324 ? -12.010 -11.783 -22.179 1.00 73.69 324 LEU A CA 1
ATOM 2593 C C . LEU A 1 324 ? -11.213 -10.504 -22.467 1.00 73.69 324 LEU A C 1
ATOM 2595 O O . LEU A 1 324 ? -11.376 -9.923 -23.536 1.00 73.69 324 LEU A O 1
ATOM 2599 N N . ALA A 1 325 ? -10.374 -10.060 -21.533 1.00 68.25 325 ALA A N 1
ATOM 2600 C CA . ALA A 1 325 ? -9.565 -8.858 -21.665 1.00 68.25 325 ALA A CA 1
ATOM 2601 C C . ALA A 1 325 ? -8.206 -9.129 -22.349 1.00 68.25 325 ALA A C 1
ATOM 2603 O O . ALA A 1 325 ? -7.821 -10.277 -22.618 1.00 68.25 325 ALA A O 1
ATOM 2604 N N . GLY A 1 326 ? -7.484 -8.042 -22.639 1.00 57.84 326 GLY A N 1
ATOM 2605 C CA . GLY A 1 326 ? -6.068 -8.072 -23.016 1.00 57.84 326 GLY A CA 1
ATOM 2606 C C . GLY A 1 326 ? -5.147 -8.308 -21.811 1.00 57.84 326 GLY A C 1
ATOM 2607 O O . GLY A 1 326 ? -5.589 -8.258 -20.659 1.00 57.84 326 GLY A O 1
ATOM 2608 N N . LYS A 1 327 ? -3.855 -8.557 -22.074 1.00 58.22 327 LYS A N 1
ATOM 2609 C CA . LYS A 1 327 ? -2.834 -8.695 -21.022 1.00 58.22 327 LYS A CA 1
ATOM 2610 C C . LYS A 1 327 ? -2.737 -7.381 -20.231 1.00 58.22 327 LYS A C 1
ATOM 2612 O O . LYS A 1 327 ? -2.387 -6.350 -20.793 1.00 58.22 327 LYS A O 1
ATOM 2617 N N . HIS A 1 328 ? -3.014 -7.414 -18.928 1.00 63.75 328 HIS A N 1
ATOM 2618 C CA . HIS A 1 328 ? -2.826 -6.270 -18.030 1.00 63.75 328 HIS A CA 1
ATOM 2619 C C . HIS A 1 328 ? -2.356 -6.737 -16.657 1.00 63.75 328 HIS A C 1
ATOM 2621 O O . HIS A 1 328 ? -2.829 -7.753 -16.148 1.00 63.75 328 HIS A O 1
ATOM 2627 N N . ILE A 1 329 ? -1.531 -5.913 -16.009 1.00 64.25 329 ILE A N 1
ATOM 2628 C CA . ILE A 1 329 ? -1.005 -6.161 -14.661 1.00 64.25 329 ILE A CA 1
ATOM 2629 C C . ILE A 1 329 ? -2.106 -6.349 -13.600 1.00 64.25 329 ILE A C 1
ATOM 2631 O O . ILE A 1 329 ? -1.903 -7.064 -12.626 1.00 64.25 329 ILE A O 1
ATOM 2635 N N . ILE A 1 330 ? -3.302 -5.777 -13.809 1.00 65.12 330 ILE A N 1
ATOM 2636 C CA . ILE A 1 330 ? -4.485 -6.017 -12.963 1.00 65.12 330 ILE A CA 1
ATOM 2637 C C . ILE A 1 330 ? -4.848 -7.508 -12.954 1.00 65.12 330 ILE A C 1
ATOM 2639 O O . ILE A 1 330 ? -5.054 -8.073 -11.881 1.00 65.12 330 ILE A O 1
ATOM 2643 N N . TRP A 1 331 ? -4.900 -8.144 -14.128 1.00 74.69 331 TRP A N 1
ATOM 2644 C CA . TRP A 1 331 ? -5.169 -9.577 -14.243 1.00 74.69 331 TRP A CA 1
ATOM 2645 C C . TRP A 1 331 ? -4.011 -10.371 -13.659 1.00 74.69 331 TRP A C 1
ATOM 2647 O O . TRP A 1 331 ? -4.241 -11.147 -12.748 1.00 74.69 331 TRP A O 1
ATOM 2657 N N . THR A 1 332 ? -2.766 -10.046 -14.009 1.00 70.88 332 THR A N 1
ATOM 2658 C CA . THR A 1 332 ? -1.571 -10.710 -13.461 1.00 70.88 332 THR A CA 1
ATOM 2659 C C . THR A 1 332 ? -1.510 -10.698 -11.921 1.00 70.88 332 THR A C 1
ATOM 2661 O O . THR A 1 332 ? -1.148 -11.697 -11.299 1.00 70.88 332 THR A O 1
ATOM 2664 N N . ILE A 1 333 ? -1.918 -9.601 -11.271 1.00 73.38 333 ILE A N 1
ATOM 2665 C CA . ILE A 1 333 ? -2.044 -9.519 -9.805 1.00 73.38 333 ILE A CA 1
ATOM 2666 C C . ILE A 1 333 ? -3.189 -10.410 -9.294 1.00 73.38 333 ILE A C 1
ATOM 2668 O O . ILE A 1 333 ? -3.036 -11.098 -8.283 1.00 73.38 333 ILE A O 1
ATOM 2672 N N . LEU A 1 334 ? -4.337 -10.419 -9.974 1.00 73.50 334 LEU A N 1
ATOM 2673 C CA . LEU A 1 334 ? -5.487 -11.259 -9.621 1.00 73.50 334 LEU A CA 1
ATOM 2674 C C . LEU A 1 334 ? -5.195 -12.757 -9.829 1.00 73.50 334 LEU A C 1
ATOM 2676 O O . LEU A 1 334 ? -5.626 -13.562 -9.005 1.00 73.50 334 LEU A O 1
ATOM 2680 N N . ASP A 1 335 ? -4.390 -13.117 -10.828 1.00 75.94 335 ASP A N 1
ATOM 2681 C CA . ASP A 1 335 ? -3.892 -14.469 -11.089 1.00 75.94 335 ASP A CA 1
ATOM 2682 C C . ASP A 1 335 ? -2.979 -14.935 -9.941 1.00 75.94 335 ASP A C 1
ATOM 2684 O O . ASP A 1 335 ? -3.110 -16.056 -9.444 1.00 75.94 335 ASP A O 1
ATOM 2688 N N . ILE A 1 336 ? -2.109 -14.058 -9.419 1.00 78.75 336 ILE A N 1
ATOM 2689 C CA . ILE A 1 336 ? -1.326 -14.330 -8.200 1.00 78.75 336 ILE A CA 1
ATOM 2690 C C . ILE A 1 336 ? -2.255 -14.550 -6.992 1.00 78.75 336 ILE A C 1
ATOM 2692 O O . ILE A 1 336 ? -2.078 -15.515 -6.248 1.00 78.75 336 ILE A O 1
ATOM 2696 N N . PHE A 1 337 ? -3.300 -13.735 -6.811 1.00 76.62 337 PHE A N 1
ATOM 2697 C CA . PHE A 1 337 ? -4.296 -13.981 -5.757 1.00 76.62 337 PHE A CA 1
ATOM 2698 C C . PHE A 1 337 ? -5.091 -15.286 -5.960 1.00 76.62 337 PHE A C 1
ATOM 2700 O O . PHE A 1 337 ? -5.464 -15.920 -4.969 1.00 76.62 337 PHE A O 1
ATOM 2707 N N . ASN A 1 338 ? -5.326 -15.713 -7.206 1.00 80.38 338 ASN A N 1
ATOM 2708 C CA . ASN A 1 338 ? -6.004 -16.971 -7.529 1.00 80.38 338 ASN A CA 1
ATOM 2709 C C . ASN A 1 338 ? -5.085 -18.186 -7.289 1.00 80.38 338 ASN A C 1
ATOM 2711 O O . ASN A 1 338 ? -5.500 -19.167 -6.675 1.00 80.38 338 ASN A O 1
ATOM 2715 N N . THR A 1 339 ? -3.802 -18.108 -7.661 1.00 82.50 339 THR A N 1
ATOM 2716 C CA . THR A 1 339 ? -2.827 -19.171 -7.356 1.00 82.50 339 THR A CA 1
ATOM 2717 C C . THR A 1 339 ? -2.604 -19.330 -5.852 1.00 82.50 339 THR A C 1
ATOM 2719 O O . THR A 1 339 ? -2.588 -20.459 -5.374 1.00 82.50 339 THR A O 1
ATOM 2722 N N . LEU A 1 340 ? -2.546 -18.246 -5.069 1.00 80.12 340 LEU A N 1
ATOM 2723 C CA . LEU A 1 340 ? -2.370 -18.281 -3.605 1.00 80.12 340 LEU A CA 1
ATOM 2724 C C . LEU A 1 340 ? -3.634 -18.685 -2.804 1.00 80.12 340 LEU A C 1
ATOM 2726 O O . LEU A 1 340 ? -3.607 -18.689 -1.568 1.00 80.12 340 LEU A O 1
ATOM 2730 N N . GLN A 1 341 ? -4.740 -19.057 -3.466 1.00 82.06 341 GLN A N 1
ATOM 2731 C CA . GLN A 1 341 ? -6.039 -19.343 -2.833 1.00 82.06 341 GLN A CA 1
ATOM 2732 C C . GLN A 1 341 ? -5.972 -20.390 -1.699 1.00 82.06 341 GLN A C 1
ATOM 2734 O O . GLN A 1 341 ? -6.694 -20.269 -0.705 1.00 82.06 341 GLN A O 1
ATOM 2739 N N . GLY A 1 342 ? -5.077 -21.379 -1.786 1.00 83.44 342 GLY A N 1
ATOM 2740 C CA . GLY A 1 342 ? -4.863 -22.402 -0.760 1.00 83.44 342 GLY A CA 1
ATOM 2741 C C . GLY A 1 342 ? -4.415 -21.855 0.597 1.00 83.44 342 GLY A C 1
ATOM 2742 O O . GLY A 1 342 ? -4.880 -22.341 1.629 1.00 83.44 342 GLY A O 1
ATOM 2743 N N . ILE A 1 343 ? -3.599 -20.793 0.614 1.00 81.25 343 ILE A N 1
ATOM 2744 C CA . ILE A 1 343 ? -3.185 -20.112 1.854 1.00 81.25 343 ILE A CA 1
ATOM 2745 C C . ILE A 1 343 ? -4.407 -19.469 2.520 1.00 81.25 343 ILE A C 1
ATOM 2747 O O . ILE A 1 343 ? -4.645 -19.642 3.715 1.00 81.25 343 ILE A O 1
ATOM 2751 N N . LEU A 1 344 ? -5.226 -18.766 1.731 1.00 79.69 344 LEU A N 1
ATOM 2752 C CA . LEU A 1 344 ? -6.430 -18.078 2.206 1.00 79.69 344 LEU A CA 1
ATOM 2753 C C . LEU A 1 344 ? -7.466 -19.073 2.760 1.00 79.69 344 LEU A C 1
ATOM 2755 O O . LEU A 1 344 ? -8.095 -18.813 3.788 1.00 79.69 344 LEU A O 1
ATOM 2759 N N . ILE A 1 345 ? -7.600 -20.237 2.114 1.00 83.06 345 ILE A N 1
ATOM 2760 C CA . ILE A 1 345 ? -8.445 -21.347 2.569 1.00 83.06 345 ILE A CA 1
ATOM 2761 C C . ILE A 1 345 ? -7.925 -21.926 3.895 1.00 83.06 345 ILE A C 1
ATOM 2763 O O . ILE A 1 345 ? -8.709 -22.055 4.837 1.00 83.06 345 ILE A O 1
ATOM 2767 N N . PHE A 1 346 ? -6.624 -22.209 4.020 1.00 81.38 346 PHE A N 1
ATOM 2768 C CA . PHE A 1 346 ? -6.027 -22.719 5.262 1.00 81.38 346 PHE A CA 1
ATOM 2769 C C . PHE A 1 346 ? -6.194 -21.737 6.431 1.00 81.38 346 PHE A C 1
ATOM 2771 O O . PHE A 1 346 ? -6.664 -22.125 7.503 1.00 81.38 346 PHE A O 1
ATOM 2778 N N . LEU A 1 347 ? -5.910 -20.447 6.218 1.00 74.12 347 LEU A N 1
ATOM 2779 C CA . LEU A 1 347 ? -6.091 -19.411 7.239 1.00 74.12 347 LEU A CA 1
ATOM 2780 C C . LEU A 1 347 ? -7.533 -19.371 7.775 1.00 74.12 347 LEU A C 1
ATOM 2782 O O . LEU A 1 347 ? -7.741 -19.229 8.977 1.00 74.12 347 LEU A O 1
ATOM 2786 N N . LEU A 1 348 ? -8.544 -19.545 6.919 1.00 73.94 348 LEU A N 1
ATOM 2787 C CA . LEU A 1 348 ? -9.955 -19.461 7.318 1.00 73.94 348 LEU A CA 1
ATOM 2788 C C . LEU A 1 348 ? -10.581 -20.768 7.808 1.00 73.94 348 LEU A C 1
ATOM 2790 O O . LEU A 1 348 ? -11.515 -20.717 8.612 1.00 73.94 348 LEU A O 1
ATOM 2794 N N . LEU A 1 349 ? -10.112 -21.922 7.332 1.00 73.31 349 LEU A N 1
ATOM 2795 C CA . LEU A 1 349 ? -10.650 -23.229 7.716 1.00 73.31 349 LEU A CA 1
ATOM 2796 C C . LEU A 1 349 ? -9.900 -23.868 8.888 1.00 73.31 349 LEU A C 1
ATOM 2798 O O . LEU A 1 349 ? -10.514 -24.647 9.624 1.00 73.31 349 LEU A O 1
ATOM 2802 N N . VAL A 1 350 ? -8.618 -23.541 9.067 1.00 70.00 350 VAL A N 1
ATOM 2803 C CA . VAL A 1 350 ? -7.743 -24.071 10.122 1.00 70.00 350 VAL A CA 1
ATOM 2804 C C . VAL A 1 350 ? -7.436 -22.986 11.153 1.00 70.00 350 VAL A C 1
ATOM 2806 O O . VAL A 1 350 ? -7.888 -23.103 12.289 1.00 70.00 350 VAL A O 1
ATOM 2809 N N . VAL A 1 351 ? -6.724 -21.919 10.768 1.00 64.88 351 VAL A N 1
ATOM 2810 C CA . VAL A 1 351 ? -6.131 -20.967 11.733 1.00 64.88 351 VAL A CA 1
ATOM 2811 C C . VAL A 1 351 ? -7.195 -20.160 12.480 1.00 64.88 351 VAL A C 1
ATOM 2813 O O . VAL A 1 351 ? -7.260 -20.218 13.700 1.00 64.88 351 VAL A O 1
ATOM 2816 N N . PHE A 1 352 ? -8.118 -19.489 11.785 1.00 63.12 352 PHE A N 1
ATOM 2817 C CA . PHE A 1 352 ? -9.182 -18.695 12.420 1.00 63.12 352 PHE A CA 1
ATOM 2818 C C . PHE A 1 352 ? -10.328 -19.536 13.034 1.00 63.12 352 PHE A C 1
ATOM 2820 O O . PHE A 1 352 ? -11.414 -19.009 13.315 1.00 63.12 352 PHE A O 1
ATOM 2827 N N . ARG A 1 353 ? -10.134 -20.848 13.239 1.00 63.97 353 ARG A N 1
ATOM 2828 C CA . ARG A 1 353 ? -11.137 -21.767 13.797 1.00 63.97 353 ARG A CA 1
ATOM 2829 C C . ARG A 1 353 ? -10.755 -22.178 15.225 1.00 63.97 353 ARG A C 1
ATOM 2831 O O . ARG A 1 353 ? -10.061 -23.173 15.413 1.00 63.97 353 ARG A O 1
ATOM 2838 N N . LYS A 1 354 ? -11.355 -21.494 16.215 1.00 51.41 354 LYS A N 1
ATOM 2839 C CA . LYS A 1 354 ? -11.191 -21.609 17.694 1.00 51.41 354 LYS A CA 1
ATOM 2840 C C . LYS A 1 354 ? -11.247 -22.999 18.377 1.00 51.41 354 LYS A C 1
ATOM 2842 O O . LYS A 1 354 ? -11.354 -23.090 19.595 1.00 51.41 354 LYS A O 1
ATOM 2847 N N . ARG A 1 355 ? -11.255 -24.101 17.626 1.00 51.38 355 ARG A N 1
ATOM 2848 C CA . ARG A 1 355 ? -11.128 -25.481 18.133 1.00 51.38 355 ARG A CA 1
ATOM 2849 C C . ARG A 1 355 ? -9.913 -26.231 17.582 1.00 51.38 355 ARG A C 1
ATOM 2851 O O . ARG A 1 355 ? -9.648 -27.337 18.028 1.00 51.38 355 ARG A O 1
ATOM 2858 N N . VAL A 1 356 ? -9.210 -25.669 16.598 1.00 50.06 356 VAL A N 1
ATOM 2859 C CA . VAL A 1 356 ? -8.074 -26.322 15.924 1.00 50.06 356 VAL A CA 1
ATOM 2860 C C . VAL A 1 356 ? -6.736 -25.803 16.460 1.00 50.06 356 VAL A C 1
ATOM 2862 O O . VAL A 1 356 ? -5.770 -26.559 16.512 1.00 50.06 356 VAL A O 1
ATOM 2865 N N . GLU A 1 357 ? -6.715 -24.563 16.964 1.00 47.31 357 GLU A N 1
ATOM 2866 C CA . GLU A 1 357 ? -5.570 -23.906 17.623 1.00 47.31 357 GLU A CA 1
ATOM 2867 C C . GLU A 1 357 ? -4.931 -24.771 18.733 1.00 47.31 357 GLU A C 1
ATOM 2869 O O . GLU A 1 357 ? -3.716 -24.759 18.892 1.00 47.31 357 GLU A O 1
ATOM 2874 N N . ILE A 1 358 ? -5.727 -25.583 19.442 1.00 43.28 358 ILE A N 1
ATOM 2875 C CA . ILE A 1 358 ? -5.273 -26.443 20.553 1.00 43.28 358 ILE A CA 1
ATOM 2876 C C . ILE A 1 358 ? -4.505 -27.692 20.069 1.00 43.28 358 ILE A C 1
ATOM 2878 O O . ILE A 1 358 ? -3.643 -28.191 20.784 1.00 43.28 358 ILE A O 1
ATOM 2882 N N . ILE A 1 359 ? -4.795 -28.214 18.869 1.00 44.66 359 ILE A N 1
ATOM 2883 C CA . ILE A 1 359 ? -4.257 -29.511 18.400 1.00 44.66 359 ILE A CA 1
ATOM 2884 C C . ILE A 1 359 ? -3.192 -29.337 17.302 1.00 44.66 359 ILE A C 1
ATOM 2886 O O . ILE A 1 359 ? -2.403 -30.247 17.052 1.00 44.66 359 ILE A O 1
ATOM 2890 N N . LEU A 1 360 ? -3.091 -28.155 16.681 1.00 45.66 360 LEU A N 1
ATOM 2891 C CA . LEU A 1 360 ? -2.073 -27.882 15.656 1.00 45.66 360 LEU A CA 1
ATOM 2892 C C . LEU A 1 360 ? -0.629 -28.032 16.189 1.00 45.66 360 LEU A C 1
ATOM 2894 O O . LEU A 1 360 ? 0.263 -28.408 15.434 1.00 45.66 360 LEU A O 1
ATOM 2898 N N . LEU A 1 361 ? -0.427 -27.839 17.499 1.00 44.28 361 LEU A N 1
ATOM 2899 C CA . LEU A 1 361 ? 0.835 -28.078 18.216 1.00 44.28 361 LEU A CA 1
ATOM 2900 C C . LEU A 1 361 ? 1.299 -29.550 18.227 1.00 44.28 361 LEU A C 1
ATOM 2902 O O . LEU A 1 361 ? 2.463 -29.808 18.511 1.00 44.28 361 LEU A O 1
ATOM 2906 N N . VAL A 1 362 ? 0.425 -30.515 17.915 1.00 38.00 362 VAL A N 1
ATOM 2907 C CA . VAL A 1 362 ? 0.720 -31.961 18.010 1.00 38.00 362 VAL A CA 1
ATOM 2908 C C . VAL A 1 362 ? 1.158 -32.569 16.667 1.00 38.00 362 VAL A C 1
ATOM 2910 O O . VAL A 1 362 ? 1.785 -33.623 16.641 1.00 38.00 362 VAL A O 1
ATOM 2913 N N . LEU A 1 363 ? 0.858 -31.918 15.535 1.00 41.75 363 LEU A N 1
ATOM 2914 C CA . LEU A 1 363 ? 1.083 -32.472 14.186 1.00 41.75 363 LEU A CA 1
ATOM 2915 C C . LEU A 1 363 ? 2.326 -31.929 13.460 1.00 41.75 363 LEU A C 1
ATOM 2917 O O . LEU A 1 363 ? 2.575 -32.310 12.320 1.00 41.75 363 LEU A O 1
ATOM 2921 N N . ALA A 1 364 ? 3.140 -31.095 14.110 1.00 41.84 364 ALA A N 1
ATOM 2922 C CA . ALA A 1 364 ? 4.368 -30.533 13.531 1.00 41.84 364 ALA A CA 1
ATOM 2923 C C . ALA A 1 364 ? 5.543 -31.538 13.409 1.00 41.84 364 ALA A C 1
ATOM 2925 O O . ALA A 1 364 ? 6.643 -31.151 13.022 1.00 41.84 364 ALA A O 1
ATOM 2926 N N . GLY A 1 365 ? 5.329 -32.815 13.750 1.00 37.22 365 GLY A N 1
ATOM 2927 C CA . GLY A 1 365 ? 6.363 -33.849 13.828 1.00 37.22 365 GLY A CA 1
ATOM 2928 C C . GLY A 1 365 ? 6.083 -35.084 12.973 1.00 37.22 365 GLY A C 1
ATOM 2929 O O . GLY A 1 365 ? 5.842 -36.154 13.519 1.00 37.22 365 GLY A O 1
ATOM 2930 N N . PHE A 1 366 ? 6.162 -34.959 11.646 1.00 30.12 366 PHE A N 1
ATOM 2931 C CA . PHE A 1 366 ? 6.518 -36.080 10.766 1.00 30.12 366 PHE A CA 1
ATOM 2932 C C . PHE A 1 366 ? 7.225 -35.560 9.510 1.00 30.12 366 PHE A C 1
ATOM 2934 O O . PHE A 1 366 ? 6.843 -34.531 8.957 1.00 30.12 366 PHE A O 1
ATOM 2941 N N . SER A 1 367 ? 8.277 -36.253 9.083 1.00 35.53 367 SER A N 1
ATOM 2942 C CA . SER A 1 367 ? 9.227 -35.779 8.074 1.00 35.53 367 SER A CA 1
ATOM 2943 C C . SER A 1 367 ? 9.580 -36.865 7.055 1.00 35.53 367 SER A C 1
ATOM 2945 O O . SER A 1 367 ? 9.300 -38.041 7.277 1.00 35.53 367 SER A O 1
ATOM 2947 N N . VAL A 1 368 ? 10.225 -36.431 5.963 1.00 30.91 368 VAL A N 1
ATOM 2948 C CA . VAL A 1 368 ? 11.358 -37.048 5.231 1.00 30.91 368 VAL A CA 1
ATOM 2949 C C . VAL A 1 368 ? 11.249 -36.769 3.724 1.00 30.91 368 VAL A C 1
ATOM 2951 O O . VAL A 1 368 ? 10.166 -36.684 3.151 1.00 30.91 368 VAL A O 1
ATOM 2954 N N . ALA A 1 369 ? 12.413 -36.538 3.119 1.00 29.00 369 ALA A N 1
ATOM 2955 C CA . ALA A 1 369 ? 12.615 -36.112 1.742 1.00 29.00 369 ALA A CA 1
ATOM 2956 C C . ALA A 1 369 ? 12.316 -37.193 0.688 1.00 29.00 369 ALA A C 1
ATOM 2958 O O . ALA A 1 369 ? 12.247 -38.385 0.986 1.00 29.00 369 ALA A O 1
ATOM 2959 N N . LEU A 1 370 ? 12.353 -36.774 -0.579 1.00 24.67 370 LEU A N 1
ATOM 2960 C CA . LEU A 1 370 ? 13.114 -37.526 -1.572 1.00 24.67 370 LEU A CA 1
ATOM 2961 C C . LEU A 1 370 ? 13.954 -36.558 -2.415 1.00 24.67 370 LEU A C 1
ATOM 2963 O O . LEU A 1 370 ? 13.419 -35.616 -2.994 1.00 24.67 370 LEU A O 1
ATOM 2967 N N . SER A 1 371 ? 15.265 -36.784 -2.466 1.00 28.25 371 SER A N 1
ATOM 2968 C CA . SER A 1 371 ? 16.197 -36.069 -3.336 1.00 28.25 371 SER A CA 1
ATOM 2969 C C . SER A 1 371 ? 16.674 -37.003 -4.446 1.00 28.25 371 SER A C 1
ATOM 2971 O O . SER A 1 371 ? 17.231 -38.066 -4.185 1.00 28.25 371 SER A O 1
ATOM 2973 N N . THR A 1 372 ? 16.470 -36.595 -5.697 1.00 27.11 372 THR A N 1
ATOM 2974 C CA . THR A 1 372 ? 17.009 -37.272 -6.883 1.00 27.11 372 THR A CA 1
ATOM 2975 C C . THR A 1 372 ? 17.512 -36.211 -7.850 1.00 27.11 372 THR A C 1
ATOM 2977 O O . THR A 1 372 ? 16.709 -35.506 -8.464 1.00 27.11 372 THR A O 1
ATOM 2980 N N . THR A 1 373 ? 18.829 -36.065 -7.964 1.00 32.38 373 THR A N 1
ATOM 2981 C CA . THR A 1 373 ? 19.449 -35.180 -8.954 1.00 32.38 373 THR A CA 1
ATOM 2982 C C . THR A 1 373 ? 19.257 -35.751 -10.367 1.00 32.38 373 THR A C 1
ATOM 2984 O O . THR A 1 373 ? 19.433 -36.957 -10.560 1.00 32.38 373 THR A O 1
ATOM 2987 N N . PRO A 1 374 ? 18.881 -34.931 -11.366 1.00 40.62 374 PRO A N 1
ATOM 2988 C CA . PRO A 1 374 ? 18.839 -35.373 -12.756 1.00 40.62 374 PRO A CA 1
ATOM 2989 C C . PRO A 1 374 ? 20.265 -35.575 -13.311 1.00 40.62 374 PRO A C 1
ATOM 2991 O O . PRO A 1 374 ? 21.203 -34.931 -12.835 1.00 40.62 374 PRO A O 1
ATOM 2994 N N . PRO A 1 375 ? 20.457 -36.454 -14.313 1.00 44.59 375 PRO A N 1
ATOM 2995 C CA . PRO A 1 375 ? 21.751 -36.641 -14.965 1.00 44.59 375 PRO A CA 1
ATOM 2996 C C . PRO A 1 375 ? 22.131 -35.431 -15.836 1.00 44.59 375 PRO A C 1
ATOM 2998 O O . PRO A 1 375 ? 21.269 -34.803 -16.450 1.00 44.59 375 PRO A O 1
ATOM 3001 N N . LEU A 1 376 ? 23.431 -35.133 -15.911 1.00 55.69 376 LEU A N 1
ATOM 3002 C CA . LEU A 1 376 ? 23.972 -33.987 -16.651 1.00 55.69 376 LEU A CA 1
ATOM 3003 C C . LEU A 1 376 ? 23.878 -34.181 -18.180 1.00 55.69 376 LEU A C 1
ATOM 3005 O O . LEU A 1 376 ? 24.117 -35.274 -18.696 1.00 55.69 376 LEU A O 1
ATOM 3009 N N . MET A 1 377 ? 23.562 -33.108 -18.909 1.00 62.88 377 MET A N 1
ATOM 3010 C CA . MET A 1 377 ? 23.275 -33.133 -20.348 1.00 62.88 377 MET A CA 1
ATOM 3011 C C . MET A 1 377 ? 24.556 -33.004 -21.200 1.00 62.88 377 MET A C 1
ATOM 3013 O O . MET A 1 377 ? 25.192 -31.949 -21.240 1.00 62.88 377 MET A O 1
ATOM 3017 N N . GLN A 1 378 ? 24.942 -34.064 -21.918 1.00 69.94 378 GLN A N 1
ATOM 3018 C CA . GLN A 1 378 ? 26.077 -34.027 -22.856 1.00 69.94 378 GLN A CA 1
ATOM 3019 C C . GLN A 1 378 ? 25.679 -33.427 -24.216 1.00 69.94 378 GLN A C 1
ATOM 3021 O O . GLN A 1 378 ? 24.624 -33.756 -24.754 1.00 69.94 378 GLN A O 1
ATOM 3026 N N . CYS A 1 379 ? 26.541 -32.596 -24.813 1.00 75.25 379 CYS A N 1
ATOM 3027 C CA . CYS A 1 379 ? 26.304 -32.008 -26.140 1.00 75.25 379 CYS A CA 1
ATOM 3028 C C . CYS A 1 379 ? 26.503 -32.989 -27.308 1.00 75.25 379 CYS A C 1
ATOM 3030 O O . CYS A 1 379 ? 25.981 -32.755 -28.396 1.00 75.25 379 CYS A O 1
ATOM 3032 N N . CYS A 1 380 ? 27.326 -34.025 -27.122 1.00 73.81 380 CYS A N 1
ATOM 3033 C CA . CYS A 1 380 ? 27.767 -34.922 -28.190 1.00 73.81 380 CYS A CA 1
ATOM 3034 C C . CYS A 1 380 ? 27.501 -36.389 -27.813 1.00 73.81 380 CYS A C 1
ATOM 3036 O O . CYS A 1 380 ? 27.919 -36.815 -26.733 1.00 73.81 380 CYS A O 1
ATOM 3038 N N . PRO A 1 381 ? 26.845 -37.188 -28.677 1.00 68.12 381 PRO A N 1
ATOM 3039 C CA . PRO A 1 381 ? 26.497 -38.567 -28.352 1.00 68.12 381 PRO A CA 1
ATOM 3040 C C . PRO A 1 381 ? 27.749 -39.452 -28.239 1.00 68.12 381 PRO A C 1
ATOM 3042 O O . PRO A 1 381 ? 28.513 -39.594 -29.194 1.00 68.12 381 PRO A O 1
ATOM 3045 N N . GLY A 1 382 ? 27.936 -40.077 -27.072 1.00 63.53 382 GLY A N 1
ATOM 3046 C CA . GLY A 1 382 ? 28.991 -41.069 -26.835 1.00 63.53 382 GLY A CA 1
ATOM 3047 C C . GLY A 1 382 ? 30.400 -40.487 -26.679 1.00 63.53 382 GLY A C 1
ATOM 3048 O O . GLY A 1 382 ? 31.335 -41.028 -27.262 1.00 63.53 382 GLY A O 1
ATOM 3049 N N . ASN A 1 383 ? 30.555 -39.392 -25.922 1.00 63.50 383 ASN A N 1
ATOM 3050 C CA . ASN A 1 383 ? 31.838 -38.709 -25.664 1.00 63.50 383 ASN A CA 1
ATOM 3051 C C . ASN A 1 383 ? 32.625 -38.305 -26.935 1.00 63.50 383 ASN A C 1
ATOM 3053 O O . ASN A 1 383 ? 33.852 -38.227 -26.920 1.00 63.50 383 ASN A O 1
ATOM 3057 N N . GLN A 1 384 ? 31.942 -38.025 -28.050 1.00 74.38 384 GLN A N 1
ATOM 3058 C CA . GLN A 1 384 ? 32.607 -37.484 -29.240 1.00 74.38 384 GLN A CA 1
ATOM 3059 C C . GLN A 1 384 ? 33.092 -36.047 -29.004 1.00 74.38 384 GLN A C 1
ATOM 3061 O O . GLN A 1 384 ? 32.375 -35.225 -28.434 1.00 74.38 384 GLN A O 1
ATOM 3066 N N . ILE A 1 385 ? 34.299 -35.741 -29.484 1.00 76.44 385 ILE A N 1
ATOM 3067 C CA . ILE A 1 385 ? 34.946 -34.435 -29.305 1.00 76.44 385 ILE A CA 1
ATOM 3068 C C . ILE A 1 385 ? 34.261 -33.374 -30.183 1.00 76.44 385 ILE A C 1
ATOM 3070 O O . ILE A 1 385 ? 33.976 -33.600 -31.366 1.00 76.44 385 ILE A O 1
ATOM 3074 N N . LEU A 1 386 ? 34.021 -32.202 -29.595 1.00 75.94 386 LEU A N 1
ATOM 3075 C CA . LEU A 1 386 ? 33.433 -31.036 -30.242 1.00 75.94 386 LEU A CA 1
ATOM 3076 C C . LEU A 1 386 ? 34.470 -30.313 -31.114 1.00 75.94 386 LEU A C 1
ATOM 3078 O O . LEU A 1 386 ? 35.536 -29.908 -30.650 1.00 75.94 386 LEU A O 1
ATOM 3082 N N . LEU A 1 387 ? 34.134 -30.096 -32.383 1.00 72.50 387 LEU A N 1
ATOM 3083 C CA . LEU A 1 387 ? 34.963 -29.375 -33.349 1.00 72.50 387 LEU A CA 1
ATOM 3084 C C . LEU A 1 387 ? 34.582 -27.880 -33.429 1.00 72.50 387 LEU A C 1
ATOM 3086 O O . LEU A 1 387 ? 33.402 -27.550 -33.268 1.00 72.50 387 LEU A O 1
ATOM 3090 N N . PRO A 1 388 ? 35.516 -26.966 -33.794 1.00 60.00 388 PRO A N 1
ATOM 3091 C CA . PRO A 1 388 ? 35.311 -25.502 -33.814 1.00 60.00 388 PRO A CA 1
ATOM 3092 C C . PRO A 1 388 ? 34.186 -24.943 -34.705 1.00 60.00 388 PRO A C 1
ATOM 3094 O O . PRO A 1 388 ? 34.048 -23.730 -34.827 1.00 60.00 388 PRO A O 1
ATOM 3097 N N . ARG A 1 389 ? 33.419 -25.799 -35.387 1.00 60.72 389 ARG A N 1
ATOM 3098 C CA . ARG A 1 389 ? 32.323 -25.432 -36.299 1.00 60.72 389 ARG A CA 1
ATOM 3099 C C . ARG A 1 389 ? 30.957 -25.977 -35.856 1.00 60.72 389 ARG A C 1
ATOM 3101 O O . ARG A 1 389 ? 30.024 -25.966 -36.653 1.00 60.72 389 ARG A O 1
ATOM 3108 N N . GLY A 1 390 ? 30.834 -26.471 -34.620 1.00 64.69 390 GLY A N 1
ATOM 3109 C CA . GLY A 1 390 ? 29.581 -27.036 -34.100 1.00 64.69 390 GLY A CA 1
ATOM 3110 C C . GLY A 1 390 ? 29.267 -28.427 -34.660 1.00 64.69 390 GLY A C 1
ATOM 3111 O O . GLY A 1 390 ? 28.131 -28.700 -35.051 1.00 64.69 390 GLY A O 1
ATOM 3112 N N . TYR A 1 391 ? 30.282 -29.292 -34.715 1.00 67.69 391 TYR A N 1
ATOM 3113 C CA . TYR A 1 391 ? 30.158 -30.701 -35.099 1.00 67.69 391 TYR A CA 1
ATOM 3114 C C . TYR A 1 391 ? 30.720 -31.590 -33.988 1.00 67.69 391 TYR A C 1
ATOM 3116 O O . TYR A 1 391 ? 31.747 -31.256 -33.398 1.00 67.69 391 TYR A O 1
ATOM 3124 N N . CYS A 1 392 ? 30.054 -32.708 -33.728 1.00 74.50 392 CYS A N 1
ATOM 3125 C CA . CYS A 1 392 ? 30.509 -33.787 -32.860 1.00 74.50 392 CYS A CA 1
ATOM 3126 C C . CYS A 1 392 ? 31.066 -34.882 -33.774 1.00 74.50 392 CYS A C 1
ATOM 3128 O O . CYS A 1 392 ? 30.291 -35.544 -34.463 1.00 74.50 392 CYS A O 1
ATOM 3130 N N . GLY A 1 393 ? 32.393 -35.016 -33.861 1.00 73.19 393 GLY A N 1
ATOM 3131 C CA . GLY A 1 393 ? 33.025 -35.926 -34.825 1.00 73.19 393 GLY A CA 1
ATOM 3132 C C . GLY A 1 393 ? 32.623 -35.624 -36.279 1.00 73.19 393 GLY A C 1
ATOM 3133 O O . GLY A 1 393 ? 33.130 -34.681 -36.885 1.00 73.19 393 GLY A O 1
ATOM 3134 N N . THR A 1 394 ? 31.716 -36.426 -36.843 1.00 61.81 394 THR A N 1
ATOM 3135 C CA . THR A 1 394 ? 31.152 -36.247 -38.197 1.00 61.81 394 THR A CA 1
ATOM 3136 C C . THR A 1 394 ? 29.694 -35.770 -38.216 1.00 61.81 394 THR A C 1
ATOM 3138 O O . THR A 1 394 ? 29.196 -35.396 -39.279 1.00 61.81 394 THR A O 1
ATOM 3141 N N . GLU A 1 395 ? 29.004 -35.746 -37.074 1.00 59.03 395 GLU A N 1
ATOM 3142 C CA . GLU A 1 395 ? 27.607 -35.315 -36.958 1.00 59.03 395 GLU A CA 1
ATOM 3143 C C . GLU A 1 395 ? 27.493 -33.848 -36.518 1.00 59.03 395 GLU A C 1
ATOM 3145 O O . GLU A 1 395 ? 28.418 -33.263 -35.953 1.00 59.03 395 GLU A O 1
ATOM 3150 N N . LYS A 1 396 ? 26.351 -33.210 -36.793 1.00 62.16 396 LYS A N 1
ATOM 3151 C CA . LYS A 1 396 ? 26.119 -31.801 -36.440 1.00 62.16 396 LYS A CA 1
ATOM 3152 C C . LYS A 1 396 ? 25.560 -31.679 -35.019 1.00 62.16 396 LYS A C 1
ATOM 3154 O O . LYS A 1 396 ? 24.701 -32.462 -34.629 1.00 62.16 396 LYS A O 1
ATOM 3159 N N . LEU A 1 397 ? 26.010 -30.664 -34.278 1.00 67.00 397 LEU A N 1
ATOM 3160 C CA . LEU A 1 397 ? 25.613 -30.386 -32.893 1.00 67.00 397 LEU A CA 1
ATOM 3161 C C . LEU A 1 397 ? 24.096 -30.128 -32.744 1.00 67.00 397 LEU A C 1
ATOM 3163 O O . LEU A 1 397 ? 23.621 -28.997 -32.910 1.00 67.00 397 LEU A O 1
ATOM 3167 N N . ASN A 1 398 ? 23.360 -31.171 -32.364 1.00 59.91 398 ASN A N 1
ATOM 3168 C CA . ASN A 1 398 ? 21.998 -31.095 -31.842 1.00 59.91 398 ASN A CA 1
ATOM 3169 C C . ASN A 1 398 ? 22.046 -31.009 -30.309 1.00 59.91 398 ASN A C 1
ATOM 3171 O O . ASN A 1 398 ? 22.732 -31.825 -29.709 1.00 59.91 398 ASN A O 1
ATOM 3175 N N . VAL A 1 399 ? 21.309 -30.064 -29.704 1.00 59.50 399 VAL A N 1
ATOM 3176 C CA . VAL A 1 399 ? 20.536 -30.203 -28.438 1.00 59.50 399 VAL A CA 1
ATOM 3177 C C . VAL A 1 399 ? 20.024 -28.832 -27.954 1.00 59.50 399 VAL A C 1
ATOM 3179 O O . VAL A 1 399 ? 18.825 -28.709 -27.730 1.00 59.50 399 VAL A O 1
ATOM 3182 N N . LEU A 1 400 ? 20.861 -27.784 -27.866 1.00 63.38 400 LEU A N 1
ATOM 3183 C CA . LEU A 1 400 ? 20.401 -26.433 -27.472 1.00 63.38 400 LEU A CA 1
ATOM 3184 C C . LEU A 1 400 ? 19.851 -25.613 -28.650 1.00 63.38 400 LEU A C 1
ATOM 3186 O O . LEU A 1 400 ? 20.433 -25.607 -29.737 1.00 63.38 400 LEU A O 1
ATOM 3190 N N . ASN A 1 401 ? 18.778 -24.852 -28.406 1.00 58.88 401 ASN A N 1
ATOM 3191 C CA . ASN A 1 401 ? 18.081 -24.030 -29.403 1.00 58.88 401 ASN A CA 1
ATOM 3192 C C . ASN A 1 401 ? 18.084 -22.525 -29.056 1.00 58.88 401 ASN A C 1
ATOM 3194 O O . ASN A 1 401 ? 17.036 -21.886 -29.030 1.00 58.88 401 ASN A O 1
ATOM 3198 N N . CYS A 1 402 ? 19.260 -21.961 -28.770 1.00 64.44 402 CYS A N 1
ATOM 3199 C CA . CYS A 1 402 ? 19.407 -20.526 -28.512 1.00 64.44 402 CYS A CA 1
ATOM 3200 C C . CYS A 1 402 ? 19.049 -19.675 -29.747 1.00 64.44 402 CYS A C 1
ATOM 3202 O O . CYS A 1 402 ? 19.534 -19.956 -30.846 1.00 64.44 402 CYS A O 1
ATOM 3204 N N . THR A 1 403 ? 18.260 -18.616 -29.551 1.00 56.56 403 THR A N 1
ATOM 3205 C CA . THR A 1 403 ? 17.757 -17.717 -30.608 1.00 56.56 403 THR A CA 1
ATOM 3206 C C . THR A 1 403 ? 18.690 -16.541 -30.910 1.00 56.56 403 THR A C 1
ATOM 3208 O O . THR A 1 403 ? 18.935 -16.257 -32.079 1.00 56.56 403 THR A O 1
ATOM 3211 N N . ALA A 1 404 ? 19.246 -15.884 -29.885 1.00 58.78 404 ALA A N 1
ATOM 3212 C CA . ALA A 1 404 ? 20.112 -14.706 -30.043 1.00 58.78 404 ALA A CA 1
ATOM 3213 C C . ALA A 1 404 ? 21.587 -15.033 -30.367 1.00 58.78 404 ALA A C 1
ATOM 3215 O O . ALA A 1 404 ? 22.320 -14.188 -30.872 1.00 58.78 404 ALA A O 1
ATOM 3216 N N . GLY A 1 405 ? 22.041 -16.258 -30.087 1.00 59.56 405 GLY A N 1
ATOM 3217 C CA . GLY A 1 405 ? 23.427 -16.689 -30.294 1.00 59.56 405 GLY A CA 1
ATOM 3218 C C . GLY A 1 405 ? 23.801 -17.880 -29.412 1.00 59.56 405 GLY A C 1
ATOM 3219 O O . GLY A 1 405 ? 23.011 -18.295 -28.569 1.00 59.56 405 GLY A O 1
ATOM 3220 N N . ARG A 1 406 ? 24.999 -18.447 -29.605 1.00 71.19 406 ARG A N 1
ATOM 3221 C CA . ARG A 1 406 ? 25.571 -19.474 -28.715 1.00 71.19 406 ARG A CA 1
ATOM 3222 C C . ARG A 1 406 ? 26.977 -19.067 -28.289 1.00 71.19 406 ARG A C 1
ATOM 3224 O O . ARG A 1 406 ? 27.819 -18.833 -29.154 1.00 71.19 406 ARG A O 1
ATOM 3231 N N . MET A 1 407 ? 27.241 -19.050 -26.988 1.00 69.31 407 MET A N 1
ATOM 3232 C CA . MET A 1 407 ? 28.581 -18.874 -26.423 1.00 69.31 407 MET A CA 1
ATOM 3233 C C . MET A 1 407 ? 29.175 -20.239 -26.061 1.00 69.31 407 MET A C 1
ATOM 3235 O O . MET A 1 407 ? 28.439 -21.124 -25.630 1.00 69.31 407 MET A O 1
ATOM 3239 N N . VAL A 1 408 ? 30.488 -20.423 -26.237 1.00 76.50 408 VAL A N 1
ATOM 3240 C CA . VAL A 1 408 ? 31.210 -21.629 -25.792 1.00 76.50 408 VAL A CA 1
ATOM 3241 C C . VAL A 1 408 ? 32.171 -21.241 -24.675 1.00 76.50 408 VAL A C 1
ATOM 3243 O O . VAL A 1 408 ? 33.121 -20.496 -24.910 1.00 76.50 408 VAL A O 1
ATOM 3246 N N . LEU A 1 409 ? 31.924 -21.761 -23.478 1.00 77.56 409 LEU A N 1
ATOM 3247 C CA . LEU A 1 409 ? 32.793 -21.626 -22.313 1.00 77.56 409 LEU A CA 1
ATOM 3248 C C . LEU A 1 409 ? 33.842 -22.743 -22.345 1.00 77.56 409 LEU A C 1
ATOM 3250 O O . LEU A 1 409 ? 33.496 -23.897 -22.602 1.00 77.56 409 LEU A O 1
ATOM 3254 N N . ARG A 1 410 ? 35.113 -22.412 -22.099 1.00 78.12 410 ARG A N 1
ATOM 3255 C CA . ARG A 1 410 ? 36.224 -23.377 -22.010 1.00 78.12 410 ARG A CA 1
ATOM 3256 C C . ARG A 1 410 ? 36.682 -23.566 -20.570 1.00 78.12 410 ARG A C 1
ATOM 3258 O O . ARG A 1 410 ? 36.375 -22.737 -19.719 1.00 78.12 410 ARG A O 1
ATOM 3265 N N . ASP A 1 411 ? 37.395 -24.670 -20.346 1.00 79.12 411 ASP A N 1
ATOM 3266 C CA . ASP A 1 411 ? 38.007 -25.057 -19.073 1.00 79.12 411 ASP A CA 1
ATOM 3267 C C . ASP A 1 411 ? 37.006 -24.876 -17.910 1.00 79.12 411 ASP A C 1
ATOM 3269 O O . ASP A 1 411 ? 37.250 -24.181 -16.924 1.00 79.12 411 ASP A O 1
ATOM 3273 N N . ILE A 1 412 ? 35.813 -25.457 -18.097 1.00 79.94 412 ILE A N 1
ATOM 3274 C CA . ILE A 1 412 ? 34.670 -25.290 -17.192 1.00 79.94 412 ILE A CA 1
ATOM 3275 C C . ILE A 1 412 ? 34.878 -25.991 -15.846 1.00 79.94 412 ILE A C 1
ATOM 3277 O O . ILE A 1 412 ? 35.493 -27.056 -15.764 1.00 79.94 412 ILE A O 1
ATOM 3281 N N . ILE A 1 413 ? 34.273 -25.423 -14.806 1.00 75.50 413 ILE A N 1
ATOM 3282 C CA . ILE A 1 413 ? 34.121 -26.028 -13.484 1.00 75.50 413 ILE A CA 1
ATOM 3283 C C . ILE A 1 413 ? 32.626 -26.289 -13.267 1.00 75.50 413 ILE A C 1
ATOM 3285 O O . ILE A 1 413 ? 31.781 -25.435 -13.539 1.00 75.50 413 ILE A O 1
ATOM 3289 N N . LEU A 1 414 ? 32.304 -27.499 -12.810 1.00 68.00 414 LEU A N 1
ATOM 3290 C CA . LEU A 1 414 ? 30.941 -27.956 -12.545 1.00 68.00 414 LEU A CA 1
ATOM 3291 C C . LEU A 1 414 ? 30.767 -28.160 -11.040 1.00 68.00 414 LEU A C 1
ATOM 3293 O O . LEU A 1 414 ? 31.345 -29.093 -10.483 1.00 68.00 414 LEU A O 1
ATOM 3297 N N . ASP A 1 415 ? 29.954 -27.317 -10.405 1.00 65.31 415 ASP A N 1
ATOM 3298 C CA . ASP A 1 415 ? 29.584 -27.460 -8.993 1.00 65.31 415 ASP A CA 1
ATOM 3299 C C . ASP A 1 415 ? 28.078 -27.745 -8.877 1.00 65.31 415 ASP A C 1
ATOM 3301 O O . ASP A 1 415 ? 27.219 -26.870 -9.030 1.00 65.31 415 ASP A O 1
ATOM 3305 N N . GLY A 1 416 ? 27.740 -29.026 -8.706 1.00 69.00 416 GLY A N 1
ATOM 3306 C CA . GLY A 1 416 ? 26.359 -29.510 -8.725 1.00 69.00 416 GLY A CA 1
ATOM 3307 C C . GLY A 1 416 ? 25.680 -29.303 -10.084 1.00 69.00 416 GLY A C 1
ATOM 3308 O O . GLY A 1 416 ? 25.928 -30.054 -11.025 1.00 69.00 416 GLY A O 1
ATOM 3309 N N . THR A 1 417 ? 24.787 -28.312 -10.172 1.00 60.91 417 THR A N 1
ATOM 3310 C CA . THR A 1 417 ? 24.094 -27.918 -11.416 1.00 60.91 417 THR A CA 1
ATOM 3311 C C . THR A 1 417 ? 24.665 -26.653 -12.057 1.00 60.91 417 THR A C 1
ATOM 3313 O O . THR A 1 417 ? 24.179 -26.250 -13.108 1.00 60.91 417 THR A O 1
ATOM 3316 N N . LYS A 1 418 ? 25.656 -26.008 -11.431 1.00 70.44 418 LYS A N 1
ATOM 3317 C CA . LYS A 1 418 ? 26.159 -24.689 -11.824 1.00 70.44 418 LYS A CA 1
ATOM 3318 C C . LYS A 1 418 ? 27.405 -24.803 -12.698 1.00 70.44 418 LYS A C 1
ATOM 3320 O O . LYS A 1 418 ? 28.281 -25.624 -12.422 1.00 70.44 418 LYS A O 1
ATOM 3325 N N . VAL A 1 419 ? 27.494 -23.949 -13.720 1.00 70.88 419 VAL A N 1
ATOM 3326 C CA . VAL A 1 419 ? 28.686 -23.807 -14.575 1.00 70.88 419 VAL A CA 1
ATOM 3327 C C . VAL A 1 419 ? 29.410 -22.509 -14.246 1.00 70.88 419 VAL A C 1
ATOM 3329 O O . VAL A 1 419 ? 28.877 -21.423 -14.477 1.00 70.88 419 VAL A O 1
ATOM 3332 N N . SER A 1 420 ? 30.652 -22.627 -13.787 1.00 75.38 420 SER A N 1
ATOM 3333 C CA . SER A 1 420 ? 31.649 -21.554 -13.834 1.00 75.38 420 SER A CA 1
ATOM 3334 C C . SER A 1 420 ? 32.795 -21.946 -14.778 1.00 75.38 420 SER A C 1
ATOM 3336 O O . SER A 1 420 ? 32.801 -23.036 -15.359 1.00 75.38 420 SER A O 1
ATOM 3338 N N . THR A 1 421 ? 33.762 -21.056 -14.996 1.00 76.12 421 THR A N 1
ATOM 3339 C CA . THR A 1 421 ? 35.006 -21.370 -15.724 1.00 76.12 421 THR A CA 1
ATOM 3340 C C . THR A 1 421 ? 36.196 -21.280 -14.784 1.00 76.12 421 THR A C 1
ATOM 3342 O O . THR A 1 421 ? 36.146 -20.580 -13.775 1.00 76.12 421 THR A O 1
ATOM 3345 N N . ASN A 1 422 ? 37.299 -21.946 -15.121 1.00 70.50 422 ASN A N 1
ATOM 3346 C CA . ASN A 1 422 ? 38.549 -21.827 -14.369 1.00 70.50 422 ASN A CA 1
ATOM 3347 C C . ASN A 1 422 ? 39.114 -20.387 -14.384 1.00 70.50 422 ASN A C 1
ATOM 3349 O O . ASN A 1 422 ? 39.788 -19.983 -13.441 1.00 70.50 422 ASN A O 1
ATOM 3353 N N . ASP A 1 423 ? 38.764 -19.592 -15.402 1.00 63.16 423 ASP A N 1
ATOM 3354 C CA . ASP A 1 423 ? 39.069 -18.155 -15.495 1.00 63.16 423 ASP A CA 1
ATOM 3355 C C . ASP A 1 423 ? 38.154 -17.276 -14.615 1.00 63.16 423 ASP A C 1
ATOM 3357 O O . ASP A 1 423 ? 38.413 -16.087 -14.427 1.00 63.16 423 ASP A O 1
ATOM 3361 N N . SER A 1 424 ? 37.034 -17.806 -14.114 1.00 57.59 424 SER A N 1
ATOM 3362 C CA . SER A 1 424 ? 36.027 -17.062 -13.341 1.00 57.59 424 SER A CA 1
ATOM 3363 C C . SER A 1 424 ? 35.236 -17.984 -12.394 1.00 57.59 424 SER A C 1
ATOM 3365 O O . SER A 1 424 ? 34.011 -18.060 -12.493 1.00 57.59 424 SER A O 1
ATOM 3367 N N . PRO A 1 425 ? 35.892 -18.695 -11.452 1.00 55.34 425 PRO A N 1
ATOM 3368 C CA . PRO A 1 425 ? 35.256 -19.754 -10.658 1.00 55.34 425 PRO A CA 1
ATOM 3369 C C . PRO A 1 425 ? 34.121 -19.245 -9.758 1.00 55.34 425 PRO A C 1
ATOM 3371 O O . PRO A 1 425 ? 33.177 -19.983 -9.485 1.00 55.34 425 PRO A O 1
ATOM 3374 N N . SER A 1 426 ? 34.199 -17.979 -9.333 1.00 53.84 426 SER A N 1
ATOM 3375 C CA . SER A 1 426 ? 33.193 -17.290 -8.514 1.00 53.84 426 SER A CA 1
ATOM 3376 C C . SER A 1 426 ? 31.971 -16.802 -9.304 1.00 53.84 426 SER A C 1
ATOM 3378 O O . SER A 1 426 ? 30.984 -16.401 -8.690 1.00 53.84 426 SER A O 1
ATOM 3380 N N . PHE A 1 427 ? 32.037 -16.777 -10.640 1.00 44.25 427 PHE A N 1
ATOM 3381 C CA . PHE A 1 427 ? 30.957 -16.295 -11.499 1.00 44.25 427 PHE A CA 1
ATOM 3382 C C . PHE A 1 427 ? 30.253 -17.479 -12.160 1.00 44.25 427 PHE A C 1
ATOM 3384 O O . PHE A 1 427 ? 30.849 -18.242 -12.922 1.00 44.25 427 PHE A O 1
ATOM 3391 N N . VAL A 1 428 ? 28.969 -17.636 -11.853 1.00 63.50 428 VAL A N 1
ATOM 3392 C CA . VAL A 1 428 ? 28.147 -18.711 -12.404 1.00 63.50 428 VAL A CA 1
ATOM 3393 C C . VAL A 1 428 ? 27.481 -18.202 -13.675 1.00 63.50 428 VAL A C 1
ATOM 3395 O O . VAL A 1 428 ? 26.622 -17.327 -13.621 1.00 63.50 428 VAL A O 1
ATOM 3398 N N . PHE A 1 429 ? 27.876 -18.755 -14.820 1.00 61.47 429 PHE A N 1
ATOM 3399 C CA . PHE A 1 429 ? 27.331 -18.370 -16.122 1.00 61.47 429 PHE A CA 1
ATOM 3400 C C . PHE A 1 429 ? 25.925 -18.938 -16.353 1.00 61.47 429 PHE A C 1
ATOM 3402 O O . PHE A 1 429 ? 25.139 -18.319 -17.064 1.00 61.47 429 PHE A O 1
ATOM 3409 N N . VAL A 1 430 ? 25.613 -20.106 -15.772 1.00 64.38 430 VAL A N 1
ATOM 3410 C CA . VAL A 1 430 ? 24.291 -20.757 -15.842 1.00 64.38 430 VAL A CA 1
ATOM 3411 C C . VAL A 1 430 ? 24.019 -21.556 -14.562 1.00 64.38 430 VAL A C 1
ATOM 3413 O O . VAL A 1 430 ? 24.897 -22.288 -14.096 1.00 64.38 430 VAL A O 1
ATOM 3416 N N . GLU A 1 431 ? 22.801 -21.446 -14.013 1.00 67.00 431 GLU A N 1
ATOM 3417 C CA . GLU A 1 431 ? 22.352 -22.226 -12.841 1.00 67.00 431 GLU A CA 1
ATOM 3418 C C . GLU A 1 431 ? 21.408 -23.400 -13.184 1.00 67.00 431 GLU A C 1
ATOM 3420 O O . GLU A 1 431 ? 21.335 -24.366 -12.416 1.00 67.00 431 GLU A O 1
ATOM 3425 N N . ASP A 1 432 ? 20.690 -23.327 -14.315 1.00 61.84 432 ASP A N 1
ATOM 3426 C CA . ASP A 1 432 ? 19.728 -24.336 -14.785 1.00 61.84 432 ASP A CA 1
ATOM 3427 C C . ASP A 1 432 ? 20.410 -25.340 -15.752 1.00 61.84 432 ASP A C 1
ATOM 3429 O O . ASP A 1 432 ? 20.921 -24.939 -16.802 1.00 61.84 432 ASP A O 1
ATOM 3433 N N . PRO A 1 433 ? 20.412 -26.657 -15.459 1.00 62.28 433 PRO A N 1
ATOM 3434 C CA . PRO A 1 433 ? 21.061 -27.673 -16.293 1.00 62.28 433 PRO A CA 1
ATOM 3435 C C . PRO A 1 433 ? 20.351 -27.961 -17.628 1.00 62.28 433 PRO A C 1
ATOM 3437 O O . PRO A 1 433 ? 20.798 -28.835 -18.369 1.00 62.28 433 PRO A O 1
ATOM 3440 N N . SER A 1 434 ? 19.257 -27.259 -17.947 1.00 63.06 434 SER A N 1
ATOM 3441 C CA . SER A 1 434 ? 18.634 -27.267 -19.279 1.00 63.06 434 SER A CA 1
ATOM 3442 C C . SER A 1 434 ? 19.134 -26.147 -20.207 1.00 63.06 434 SER A C 1
ATOM 3444 O O . SER A 1 434 ? 18.959 -26.237 -21.424 1.00 63.06 434 SER A O 1
ATOM 3446 N N . GLU A 1 435 ? 19.804 -25.129 -19.657 1.00 68.31 435 GLU A N 1
ATOM 3447 C CA . GLU A 1 435 ? 20.302 -23.949 -20.381 1.00 68.31 435 GLU A CA 1
ATOM 3448 C C . GLU A 1 435 ? 21.788 -24.066 -20.776 1.00 68.31 435 GLU A C 1
ATOM 3450 O O . GLU A 1 435 ? 22.339 -23.173 -21.423 1.00 68.31 435 GLU A O 1
ATOM 3455 N N . PHE A 1 436 ? 22.420 -25.210 -20.476 1.00 78.56 436 PHE A N 1
ATOM 3456 C CA . PHE A 1 436 ? 23.720 -25.602 -21.020 1.00 78.56 436 PHE A CA 1
ATOM 3457 C C . PHE A 1 436 ? 23.799 -27.092 -21.389 1.00 78.56 436 PHE A C 1
ATOM 3459 O O . PHE A 1 436 ? 22.997 -27.918 -20.961 1.00 78.56 436 PHE A O 1
ATOM 3466 N N . CYS A 1 437 ? 24.813 -27.450 -22.177 1.00 80.88 437 CYS A N 1
ATOM 3467 C CA . CYS A 1 437 ? 25.287 -28.829 -22.320 1.00 80.88 437 CYS A CA 1
ATOM 3468 C C . CYS A 1 437 ? 26.815 -28.868 -22.196 1.00 80.88 437 CYS A C 1
ATOM 3470 O O . CYS A 1 437 ? 27.465 -27.839 -22.393 1.00 80.88 437 CYS A O 1
ATOM 3472 N N . VAL A 1 438 ? 27.384 -30.042 -21.899 1.00 82.50 438 VAL A N 1
ATOM 3473 C CA . VAL A 1 438 ? 28.837 -30.243 -21.712 1.00 82.50 438 VAL A CA 1
ATOM 3474 C C . VAL A 1 438 ? 29.447 -31.142 -22.795 1.00 82.50 438 VAL A C 1
ATOM 3476 O O . VAL A 1 438 ? 28.837 -32.127 -23.215 1.00 82.50 438 VAL A O 1
ATOM 3479 N N . ALA A 1 439 ? 30.667 -30.827 -23.236 1.00 82.50 439 ALA A N 1
ATOM 3480 C CA . ALA A 1 439 ? 31.478 -31.633 -24.153 1.00 82.50 439 ALA A CA 1
ATOM 3481 C C . ALA A 1 439 ? 32.976 -31.562 -23.809 1.00 82.50 439 ALA A C 1
ATOM 3483 O O . ALA A 1 439 ? 33.393 -30.798 -22.942 1.00 82.50 439 ALA A O 1
ATOM 3484 N N . GLU A 1 440 ? 33.793 -32.317 -24.543 1.00 82.06 440 GLU A N 1
ATOM 3485 C CA . GLU A 1 440 ? 35.245 -32.119 -24.614 1.00 82.06 440 GLU A CA 1
ATOM 3486 C C . GLU A 1 440 ? 35.641 -31.491 -25.955 1.00 82.06 440 GLU A C 1
ATOM 3488 O O . GLU A 1 440 ? 35.016 -31.748 -26.985 1.00 82.06 440 GLU A O 1
ATOM 3493 N N . MET A 1 441 ? 36.708 -30.695 -25.955 1.00 80.06 441 MET A N 1
ATOM 3494 C CA . MET A 1 441 ? 37.282 -30.057 -27.141 1.00 80.06 441 MET A CA 1
ATOM 3495 C C . MET A 1 441 ? 38.810 -30.160 -27.105 1.00 80.06 441 MET A C 1
ATOM 3497 O O . MET A 1 441 ? 39.401 -30.054 -26.035 1.00 80.06 441 MET A O 1
ATOM 3501 N N . TYR A 1 442 ? 39.482 -30.320 -28.250 1.00 78.94 442 TYR A N 1
ATOM 3502 C CA . TYR A 1 442 ? 40.951 -30.285 -28.280 1.00 78.94 442 TYR A CA 1
ATOM 3503 C C . TYR A 1 442 ? 41.499 -28.938 -27.780 1.00 78.94 442 TYR A C 1
ATOM 3505 O O . TYR A 1 442 ? 41.017 -27.867 -28.172 1.00 78.94 442 TYR A O 1
ATOM 3513 N N . ARG A 1 443 ? 42.555 -28.998 -26.956 1.00 74.81 443 ARG A N 1
ATOM 3514 C CA . ARG A 1 443 ? 43.292 -27.821 -26.471 1.00 74.81 443 ARG A CA 1
ATOM 3515 C C . ARG A 1 443 ? 43.932 -27.050 -27.632 1.00 74.81 443 ARG A C 1
ATOM 3517 O O . ARG A 1 443 ? 43.907 -25.823 -27.637 1.00 74.81 443 ARG A O 1
ATOM 3524 N N . ASN A 1 444 ? 44.398 -27.761 -28.661 1.00 72.38 444 ASN A N 1
ATOM 3525 C CA . ASN A 1 444 ? 44.855 -27.196 -29.928 1.00 72.38 444 ASN A CA 1
ATOM 3526 C C . ASN A 1 444 ? 44.371 -28.062 -31.106 1.00 72.38 444 ASN A C 1
ATOM 3528 O O . ASN A 1 444 ? 44.669 -29.249 -31.169 1.00 72.38 444 ASN A O 1
ATOM 3532 N N . ASN A 1 445 ? 43.649 -27.479 -32.070 1.00 61.75 445 ASN A N 1
ATOM 3533 C CA . ASN A 1 445 ? 43.164 -28.219 -33.250 1.00 61.75 445 ASN A CA 1
ATOM 3534 C C . ASN A 1 445 ? 44.287 -28.589 -34.239 1.00 61.75 445 ASN A C 1
ATOM 3536 O O . ASN A 1 445 ? 44.083 -29.429 -35.111 1.00 61.75 445 ASN A O 1
ATOM 3540 N N . SER A 1 446 ? 45.440 -27.925 -34.135 1.00 67.62 446 SER A N 1
ATOM 3541 C CA . SER A 1 446 ? 46.605 -28.114 -35.011 1.00 67.62 446 SER A CA 1
ATOM 3542 C C . SER A 1 446 ? 47.479 -29.289 -34.569 1.00 67.62 446 SER A C 1
ATOM 3544 O O . SER A 1 446 ? 48.238 -29.823 -35.371 1.00 67.62 446 SER A O 1
ATOM 3546 N N . ASP A 1 447 ? 47.389 -29.658 -33.290 1.00 66.44 447 ASP A N 1
ATOM 3547 C CA . ASP A 1 447 ? 48.237 -30.650 -32.635 1.00 66.44 447 ASP A CA 1
ATOM 3548 C C . ASP A 1 447 ? 47.409 -31.449 -31.607 1.00 66.44 447 ASP A C 1
ATOM 3550 O O . ASP A 1 447 ? 47.283 -31.038 -30.447 1.00 66.44 447 ASP A O 1
ATOM 3554 N N . PRO A 1 448 ? 46.841 -32.602 -32.013 1.00 64.06 448 PRO A N 1
ATOM 3555 C CA . PRO A 1 448 ? 46.042 -33.452 -31.133 1.00 64.06 448 PRO A CA 1
ATOM 3556 C C . PRO A 1 448 ? 46.811 -34.052 -29.945 1.00 64.06 448 PRO A C 1
ATOM 3558 O O . PRO A 1 448 ? 46.178 -34.621 -29.056 1.00 64.06 448 PRO A O 1
ATOM 3561 N N . SER A 1 449 ? 48.149 -33.950 -29.900 1.00 63.59 449 SER A N 1
ATOM 3562 C CA . SER A 1 449 ? 48.948 -34.485 -28.787 1.00 63.59 449 SER A CA 1
ATOM 3563 C C . SER A 1 449 ? 48.804 -33.676 -27.490 1.00 63.59 449 SER A C 1
ATOM 3565 O O . SER A 1 449 ? 49.096 -34.187 -26.412 1.00 63.59 449 SER A O 1
ATOM 3567 N N . GLN A 1 450 ? 48.281 -32.445 -27.571 1.00 67.94 450 GLN A N 1
ATOM 3568 C CA . GLN A 1 450 ? 48.136 -31.517 -26.439 1.00 67.94 450 GLN A CA 1
ATOM 3569 C C . GLN A 1 450 ? 46.867 -31.748 -25.590 1.00 67.94 450 GLN A C 1
ATOM 3571 O O . GLN A 1 450 ? 46.580 -30.964 -24.685 1.00 67.94 450 GLN A O 1
ATOM 3576 N N . GLY A 1 451 ? 46.113 -32.820 -25.866 1.00 75.00 451 GLY A N 1
ATOM 3577 C CA . GLY A 1 451 ? 44.960 -33.257 -25.072 1.00 75.00 451 GLY A CA 1
ATOM 3578 C C . GLY A 1 451 ? 43.659 -32.478 -25.303 1.00 75.00 451 GLY A C 1
ATOM 3579 O O . GLY A 1 451 ? 43.551 -31.614 -26.181 1.00 75.00 451 GLY A O 1
ATOM 3580 N N . THR A 1 452 ? 42.644 -32.818 -24.508 1.00 79.94 452 THR A N 1
ATOM 3581 C CA . THR A 1 452 ? 41.311 -32.198 -24.501 1.00 79.94 452 THR A CA 1
ATOM 3582 C C . THR A 1 452 ? 41.087 -31.334 -23.256 1.00 79.94 452 THR A C 1
ATOM 3584 O O . THR A 1 452 ? 41.785 -31.458 -22.251 1.00 79.94 452 THR A O 1
ATOM 3587 N N . VAL A 1 453 ? 40.116 -30.425 -23.343 1.00 82.88 453 VAL A N 1
ATOM 3588 C CA . VAL A 1 453 ? 39.602 -29.595 -22.245 1.00 82.88 453 VAL A CA 1
ATOM 3589 C C . VAL A 1 453 ? 38.069 -29.675 -22.211 1.00 82.88 453 VAL A C 1
ATOM 3591 O O . VAL A 1 453 ? 37.453 -29.802 -23.278 1.00 82.88 453 VAL A O 1
ATOM 3594 N N . PRO A 1 454 ? 37.429 -29.605 -21.029 1.00 82.06 454 PRO A N 1
ATOM 3595 C CA . PRO A 1 454 ? 35.975 -29.609 -20.918 1.00 82.06 454 PRO A CA 1
ATOM 3596 C C . PRO A 1 454 ? 35.396 -28.247 -21.329 1.00 82.06 454 PRO A C 1
ATOM 3598 O O . PRO A 1 454 ? 35.969 -27.196 -21.032 1.00 82.06 454 PRO A O 1
ATOM 3601 N N . VAL A 1 455 ? 34.253 -28.258 -22.015 1.00 82.44 455 VAL A N 1
ATOM 3602 C CA . VAL A 1 455 ? 33.582 -27.059 -22.545 1.00 82.44 455 VAL A CA 1
ATOM 3603 C C . VAL A 1 455 ? 32.067 -27.110 -22.323 1.00 82.44 455 VAL A C 1
ATOM 3605 O O . VAL A 1 455 ? 31.478 -28.192 -22.346 1.00 82.44 455 VAL A O 1
ATOM 3608 N N . ALA A 1 456 ? 31.428 -25.949 -22.154 1.00 82.44 456 ALA A N 1
ATOM 3609 C CA . ALA A 1 456 ? 29.967 -25.802 -22.082 1.00 82.44 456 ALA A CA 1
ATOM 3610 C C . ALA A 1 456 ? 29.433 -24.823 -23.141 1.00 82.44 456 ALA A C 1
ATOM 3612 O O . ALA A 1 456 ? 30.193 -24.017 -23.679 1.00 82.44 456 ALA A O 1
ATOM 3613 N N . ILE A 1 457 ? 28.133 -24.884 -23.451 1.00 81.44 457 ILE A N 1
ATOM 3614 C CA . ILE A 1 457 ? 27.483 -24.057 -24.490 1.00 81.44 457 ILE A CA 1
ATOM 3615 C C . ILE A 1 457 ? 26.225 -23.368 -23.933 1.00 81.44 457 ILE A C 1
ATOM 3617 O O . ILE A 1 457 ? 25.399 -24.064 -23.356 1.00 81.44 457 ILE A O 1
ATOM 3621 N N . VAL A 1 458 ? 26.075 -22.044 -24.124 1.00 80.31 458 VAL A N 1
ATOM 3622 C CA . VAL A 1 458 ? 25.105 -21.154 -23.418 1.00 80.31 458 VAL A CA 1
ATOM 3623 C C . VAL A 1 458 ? 24.413 -20.140 -24.372 1.00 80.31 458 VAL A C 1
ATOM 3625 O O . VAL A 1 458 ? 24.930 -19.897 -25.465 1.00 80.31 458 VAL A O 1
ATOM 3628 N N . CYS A 1 459 ? 23.261 -19.554 -23.985 1.00 76.00 459 CYS A N 1
ATOM 3629 C CA . CYS A 1 459 ? 22.436 -18.576 -24.746 1.00 76.00 459 CYS A CA 1
ATOM 3630 C C . CYS A 1 459 ? 22.589 -17.081 -24.284 1.00 76.00 459 CYS A C 1
ATOM 3632 O O . CYS A 1 459 ? 23.502 -16.785 -23.520 1.00 76.00 459 CYS A O 1
ATOM 3634 N N . PHE A 1 460 ? 21.757 -16.129 -24.774 1.00 57.31 460 PHE A N 1
ATOM 3635 C CA . PHE A 1 460 ? 21.875 -14.652 -24.566 1.00 57.31 460 PHE A CA 1
ATOM 3636 C C . PHE A 1 460 ? 20.517 -13.888 -24.728 1.00 57.31 460 PHE A C 1
ATOM 3638 O O . PHE A 1 460 ? 19.659 -14.405 -25.445 1.00 57.31 460 PHE A O 1
ATOM 3645 N N . GLU A 1 461 ? 20.311 -12.688 -24.129 1.00 45.84 461 GLU A N 1
ATOM 3646 C CA . GLU A 1 461 ? 19.006 -11.947 -24.080 1.00 45.84 461 GLU A CA 1
ATOM 3647 C C . GLU A 1 461 ? 19.104 -10.389 -23.858 1.00 45.84 461 GLU A C 1
ATOM 3649 O O . GLU A 1 461 ? 20.198 -9.881 -23.622 1.00 45.84 461 GLU A O 1
ATOM 3654 N N . GLU A 1 462 ? 17.989 -9.620 -23.945 1.00 41.94 462 GLU A N 1
ATOM 3655 C CA . GLU A 1 462 ? 17.881 -8.123 -23.870 1.00 41.94 462 GLU A CA 1
ATOM 3656 C C . GLU A 1 462 ? 16.660 -7.604 -23.032 1.00 41.94 462 GLU A C 1
ATOM 3658 O O . GLU A 1 462 ? 15.834 -8.404 -22.602 1.00 41.94 462 GLU A O 1
ATOM 3663 N N . ILE A 1 463 ? 16.517 -6.277 -22.781 1.00 39.41 463 ILE A N 1
ATOM 3664 C CA . ILE A 1 463 ? 15.552 -5.668 -21.809 1.00 39.41 463 ILE A CA 1
ATOM 3665 C C . ILE A 1 463 ? 14.759 -4.450 -22.374 1.00 39.41 463 ILE A C 1
ATOM 3667 O O . ILE A 1 463 ? 15.351 -3.570 -23.000 1.00 39.41 463 ILE A O 1
ATOM 3671 N N . SER A 1 464 ? 13.448 -4.333 -22.075 1.00 34.16 464 SER A N 1
ATOM 3672 C CA . SER A 1 464 ? 12.529 -3.243 -22.510 1.00 34.16 464 SER A CA 1
ATOM 3673 C C . SER A 1 464 ? 12.029 -2.309 -21.368 1.00 34.16 464 SER A C 1
ATOM 3675 O O . SER A 1 464 ? 12.494 -2.406 -20.229 1.00 34.16 464 SER A O 1
ATOM 3677 N N . LYS A 1 465 ? 11.155 -1.313 -21.660 1.00 42.47 465 LYS A N 1
ATOM 3678 C CA . LYS A 1 465 ? 10.837 -0.209 -20.706 1.00 42.47 465 LYS A CA 1
ATOM 3679 C C . LYS A 1 465 ? 9.482 0.532 -20.837 1.00 42.47 465 LYS A C 1
ATOM 3681 O O . LYS A 1 465 ? 9.337 1.609 -20.261 1.00 42.47 465 LYS A O 1
ATOM 3686 N N . THR A 1 466 ? 8.506 0.036 -21.600 1.00 42.12 466 THR A N 1
ATOM 3687 C CA . THR A 1 466 ? 7.308 0.813 -22.026 1.00 42.12 466 THR A CA 1
ATOM 3688 C C . THR A 1 466 ? 6.025 0.606 -21.203 1.00 42.12 466 THR A C 1
ATOM 3690 O O . THR A 1 466 ? 5.141 1.462 -21.234 1.00 42.12 466 THR A O 1
ATOM 3693 N N . SER A 1 467 ? 5.904 -0.485 -20.444 1.00 51.03 467 SER A N 1
ATOM 3694 C CA . SER A 1 467 ? 4.633 -0.984 -19.874 1.00 51.03 467 SER A CA 1
ATOM 3695 C C . SER A 1 467 ? 4.011 -0.174 -18.716 1.00 51.03 467 SER A C 1
ATOM 3697 O O . SER A 1 467 ? 2.838 -0.368 -18.376 1.00 51.03 467 SER A O 1
ATOM 3699 N N . ASP A 1 468 ? 4.755 0.753 -18.105 1.00 55.19 468 ASP A N 1
ATOM 3700 C CA . ASP A 1 468 ? 4.297 1.518 -16.933 1.00 55.19 468 ASP A CA 1
ATOM 3701 C C . ASP A 1 468 ? 3.199 2.557 -17.256 1.00 55.19 468 ASP A C 1
ATOM 3703 O O . ASP A 1 468 ? 2.304 2.797 -16.441 1.00 55.19 468 ASP A O 1
ATOM 3707 N N . ILE A 1 469 ? 3.255 3.194 -18.433 1.00 59.41 469 ILE A N 1
ATOM 3708 C CA . ILE A 1 469 ? 2.452 4.398 -18.736 1.00 59.41 469 ILE A CA 1
ATOM 3709 C C . ILE A 1 469 ? 0.983 4.046 -19.014 1.00 59.41 469 ILE A C 1
ATOM 3711 O O . ILE A 1 469 ? 0.077 4.665 -18.450 1.00 59.41 469 ILE A O 1
ATOM 3715 N N . GLU A 1 470 ? 0.736 3.018 -19.827 1.00 65.25 470 GLU A N 1
ATOM 3716 C CA . GLU A 1 470 ? -0.619 2.564 -20.178 1.00 65.25 470 GLU A CA 1
ATOM 3717 C C . GLU A 1 470 ? -1.397 2.089 -18.942 1.00 65.25 470 GLU A C 1
ATOM 3719 O O . GLU A 1 470 ? -2.585 2.381 -18.780 1.00 65.25 470 GLU A O 1
ATOM 3724 N N . THR A 1 471 ? -0.696 1.429 -18.013 1.00 73.12 471 THR A N 1
ATOM 3725 C CA . THR A 1 471 ? -1.238 1.002 -16.717 1.00 73.12 471 THR A CA 1
ATOM 3726 C C . THR A 1 471 ? -1.807 2.190 -15.932 1.00 73.12 471 THR A C 1
ATOM 3728 O O . THR A 1 471 ? -2.930 2.114 -15.427 1.00 73.12 471 THR A O 1
ATOM 3731 N N . SER A 1 472 ? -1.078 3.312 -15.862 1.00 74.56 472 SER A N 1
ATOM 3732 C CA . SER A 1 472 ? -1.546 4.533 -15.187 1.00 74.56 472 SER A CA 1
ATOM 3733 C C . SER A 1 472 ? -2.824 5.089 -15.831 1.00 74.56 472 SER A C 1
ATOM 3735 O O . SER A 1 472 ? -3.793 5.378 -15.121 1.00 74.56 472 SER A O 1
ATOM 3737 N N . GLY A 1 473 ? -2.876 5.134 -17.168 1.00 80.19 473 GLY A N 1
ATOM 3738 C CA . GLY A 1 473 ? -4.046 5.585 -17.931 1.00 80.19 473 GLY A CA 1
ATOM 3739 C C . GLY A 1 473 ? -5.313 4.758 -17.684 1.00 80.19 473 GLY A C 1
ATOM 3740 O O . GLY A 1 473 ? -6.414 5.303 -17.602 1.00 80.19 473 GLY A O 1
ATOM 3741 N N . ILE A 1 474 ? -5.182 3.443 -17.488 1.00 81.19 474 ILE A N 1
ATOM 3742 C CA . ILE A 1 474 ? -6.327 2.579 -17.155 1.00 81.19 474 ILE A CA 1
ATOM 3743 C C . ILE A 1 474 ? -6.827 2.854 -15.730 1.00 81.19 474 ILE A C 1
ATOM 3745 O O . ILE A 1 474 ? -8.035 2.977 -15.513 1.00 81.19 474 ILE A O 1
ATOM 3749 N N . LEU A 1 475 ? -5.929 2.989 -14.747 1.00 79.25 475 LEU A N 1
ATOM 3750 C CA . LEU A 1 475 ? -6.327 3.232 -13.355 1.00 79.25 475 LEU A CA 1
ATOM 3751 C C . LEU A 1 475 ? -6.989 4.613 -13.173 1.00 79.25 475 LEU A C 1
ATOM 3753 O O . LEU A 1 475 ? -7.988 4.711 -12.451 1.00 79.25 475 LEU A O 1
ATOM 3757 N N . THR A 1 476 ? -6.516 5.659 -13.864 1.00 84.06 476 THR A N 1
ATOM 3758 C CA . THR A 1 476 ? -7.163 6.987 -13.843 1.00 84.06 476 THR A CA 1
ATOM 3759 C C . THR A 1 476 ? -8.572 6.946 -14.450 1.00 84.06 476 THR A C 1
ATOM 3761 O O . THR A 1 476 ? -9.506 7.500 -13.859 1.00 84.06 476 THR A O 1
ATOM 3764 N N . LEU A 1 477 ? -8.787 6.204 -15.545 1.00 85.88 477 LEU A N 1
ATOM 3765 C CA . LEU A 1 477 ? -10.127 5.978 -16.109 1.00 85.88 477 LEU A CA 1
ATOM 3766 C C . LEU A 1 477 ? -11.038 5.105 -15.224 1.00 85.88 477 LEU A C 1
ATOM 3768 O O . LEU A 1 477 ? -12.255 5.298 -15.239 1.00 85.88 477 LEU A O 1
ATOM 3772 N N . VAL A 1 478 ? -10.498 4.208 -14.391 1.00 83.75 478 VAL A N 1
ATOM 3773 C CA . VAL A 1 478 ? -11.294 3.511 -13.360 1.00 83.75 478 VAL A CA 1
ATOM 3774 C C . VAL A 1 478 ? -11.749 4.491 -12.272 1.00 83.75 478 VAL A C 1
ATOM 3776 O O . VAL A 1 478 ? -12.933 4.504 -11.921 1.00 83.75 478 VAL A O 1
ATOM 3779 N N . SER A 1 479 ? -10.866 5.377 -11.790 1.00 90.44 479 SER A N 1
ATOM 3780 C CA . SER A 1 479 ? -11.249 6.492 -10.900 1.00 90.44 479 SER A CA 1
ATOM 3781 C C . SER A 1 479 ? -12.340 7.384 -11.513 1.00 90.44 479 SER A C 1
ATOM 3783 O O . SER A 1 479 ? -13.229 7.832 -10.782 1.00 90.44 479 SER A O 1
ATOM 3785 N N . VAL A 1 480 ? -12.327 7.526 -12.848 1.00 93.00 480 VAL A N 1
ATOM 3786 C CA . VAL A 1 480 ? -13.439 7.934 -13.736 1.00 93.00 480 VAL A CA 1
ATOM 3787 C C . VAL A 1 480 ? -14.829 7.628 -13.156 1.00 93.00 480 VAL A C 1
ATOM 3789 O O . VAL A 1 480 ? -15.588 8.459 -12.647 1.00 93.00 480 VAL A O 1
ATOM 3792 N N . ILE A 1 481 ? -15.124 6.329 -13.196 1.00 86.94 481 ILE A N 1
ATOM 3793 C CA . ILE A 1 481 ? -16.430 5.723 -12.929 1.00 86.94 481 ILE A CA 1
ATOM 3794 C C . ILE A 1 481 ? -16.867 5.957 -11.474 1.00 86.94 481 ILE A C 1
ATOM 3796 O O . ILE A 1 481 ? -18.033 6.263 -11.213 1.00 86.94 481 ILE A O 1
ATOM 3800 N N . PHE A 1 482 ? -15.941 5.866 -10.517 1.00 87.44 482 PHE A N 1
ATOM 3801 C CA . PHE A 1 482 ? -16.244 6.034 -9.092 1.00 87.44 482 PHE A CA 1
ATOM 3802 C C . PHE A 1 482 ? -16.492 7.498 -8.688 1.00 87.44 482 PHE A C 1
ATOM 3804 O O . PHE A 1 482 ? -17.341 7.765 -7.827 1.00 87.44 482 PHE A O 1
ATOM 3811 N N . LEU A 1 483 ? -15.848 8.466 -9.349 1.00 90.69 483 LEU A N 1
ATOM 3812 C CA . LEU A 1 483 ? -16.183 9.885 -9.187 1.00 90.69 483 LEU A CA 1
ATOM 3813 C C . LEU A 1 483 ? -17.577 10.192 -9.758 1.00 90.69 483 LEU A C 1
ATOM 3815 O O . LEU A 1 483 ? -18.391 10.810 -9.068 1.00 90.69 483 LEU A O 1
ATOM 3819 N N . VAL A 1 484 ? -17.908 9.675 -10.947 1.00 90.81 484 VAL A N 1
ATOM 3820 C CA . VAL A 1 484 ? -19.258 9.796 -11.535 1.00 90.81 484 VAL A CA 1
ATOM 3821 C C . VAL A 1 484 ? -20.323 9.157 -10.632 1.00 90.81 484 VAL A C 1
ATOM 3823 O O . VAL A 1 484 ? -21.358 9.774 -10.372 1.00 90.81 484 VAL A O 1
ATOM 3826 N N . ALA A 1 485 ? -20.058 7.978 -10.061 1.00 84.00 485 ALA A N 1
ATOM 3827 C CA . ALA A 1 485 ? -20.952 7.336 -9.094 1.00 84.00 485 ALA A CA 1
ATOM 3828 C C . ALA A 1 485 ? -21.141 8.171 -7.809 1.00 84.00 485 ALA A C 1
ATOM 3830 O O . ALA A 1 485 ? -22.252 8.251 -7.278 1.00 84.00 485 ALA A O 1
ATOM 3831 N N . THR A 1 486 ? -20.088 8.844 -7.329 1.00 88.50 486 THR A N 1
ATOM 3832 C CA . THR A 1 486 ? -20.163 9.770 -6.182 1.00 88.50 486 THR A CA 1
ATOM 3833 C C . THR A 1 486 ? -21.087 10.954 -6.486 1.00 88.50 486 THR A C 1
ATOM 3835 O O . THR A 1 486 ? -21.981 11.265 -5.692 1.00 88.50 486 THR A O 1
ATOM 3838 N N . ILE A 1 487 ? -20.918 11.573 -7.661 1.00 92.88 487 ILE A N 1
ATOM 3839 C CA . ILE A 1 487 ? -21.734 12.698 -8.143 1.00 92.88 487 ILE A CA 1
ATOM 3840 C C . ILE A 1 487 ? -23.202 12.276 -8.295 1.00 92.88 487 ILE A C 1
ATOM 3842 O O . ILE A 1 487 ? -24.103 12.988 -7.843 1.00 92.88 487 ILE A O 1
ATOM 3846 N N . ALA A 1 488 ? -23.462 11.095 -8.862 1.00 86.56 488 ALA A N 1
ATOM 3847 C CA . ALA A 1 488 ? -24.811 10.555 -9.011 1.00 86.56 488 ALA A CA 1
ATOM 3848 C C . ALA A 1 488 ? -25.519 10.402 -7.652 1.00 86.56 488 ALA A C 1
ATOM 3850 O O . ALA A 1 488 ? -26.601 10.957 -7.458 1.00 86.56 488 ALA A O 1
ATOM 3851 N N . VAL A 1 489 ? -24.894 9.733 -6.672 1.00 86.25 489 VAL A N 1
ATOM 3852 C CA . VAL A 1 489 ? -25.481 9.529 -5.330 1.00 86.25 489 VAL A CA 1
ATOM 3853 C C . VAL A 1 489 ? -25.781 10.857 -4.624 1.00 86.25 489 VAL A C 1
ATOM 3855 O O . VAL A 1 489 ? -26.841 11.007 -4.013 1.00 86.25 489 VAL A O 1
ATOM 3858 N N . TYR A 1 490 ? -24.887 11.843 -4.725 1.00 85.81 490 TYR A N 1
ATOM 3859 C CA . TYR A 1 490 ? -25.108 13.174 -4.148 1.00 85.81 490 TYR A CA 1
ATOM 3860 C C . TYR A 1 490 ? -26.180 13.979 -4.900 1.00 85.81 490 TYR A C 1
ATOM 3862 O O . TYR A 1 490 ? -26.864 14.799 -4.288 1.00 85.81 490 TYR A O 1
ATOM 3870 N N . THR A 1 491 ? -26.370 13.738 -6.199 1.00 86.06 491 THR A N 1
ATOM 3871 C CA . THR A 1 491 ? -27.443 14.356 -6.993 1.00 86.06 491 THR A CA 1
ATOM 3872 C C . THR A 1 491 ? -28.808 13.788 -6.608 1.00 86.06 491 THR A C 1
ATOM 3874 O O . THR A 1 491 ? -29.731 14.566 -6.346 1.00 86.06 491 THR A O 1
ATOM 3877 N N . PHE A 1 492 ? -28.917 12.455 -6.519 1.00 83.00 492 PHE A N 1
ATOM 3878 C CA . PHE A 1 492 ? -30.149 11.737 -6.174 1.00 83.00 492 PHE A CA 1
ATOM 3879 C C . PHE A 1 492 ? -30.609 11.971 -4.732 1.00 83.00 492 PHE A C 1
ATOM 3881 O O . PHE A 1 492 ? -31.810 12.046 -4.496 1.00 83.00 492 PHE A O 1
ATOM 3888 N N . LEU A 1 493 ? -29.692 12.108 -3.767 1.00 79.62 493 LEU A N 1
ATOM 3889 C CA . LEU A 1 493 ? -30.047 12.301 -2.358 1.00 79.62 493 LEU A CA 1
ATOM 3890 C C . LEU A 1 493 ? -30.073 13.792 -1.972 1.00 79.62 493 LEU A C 1
ATOM 3892 O O . LEU A 1 493 ? -29.032 14.334 -1.586 1.00 79.62 493 LEU A O 1
ATOM 3896 N N . PRO A 1 494 ? -31.242 14.473 -1.955 1.00 75.25 494 PRO A N 1
ATOM 3897 C CA . PRO A 1 494 ? -31.317 15.894 -1.597 1.00 75.25 494 PRO A CA 1
ATOM 3898 C C . PRO A 1 494 ? -30.787 16.180 -0.184 1.00 75.25 494 PRO A C 1
ATOM 3900 O O . PRO A 1 494 ? -30.231 17.248 0.058 1.00 75.25 494 PRO A O 1
ATOM 3903 N N . GLN A 1 495 ? -30.871 15.197 0.719 1.00 74.00 495 GLN A N 1
ATOM 3904 C CA . GLN A 1 495 ? -30.349 15.245 2.089 1.00 74.00 495 GLN A CA 1
ATOM 3905 C C . GLN A 1 495 ? -28.812 15.390 2.175 1.00 74.00 495 GLN A C 1
ATOM 3907 O O . GLN A 1 495 ? -28.287 15.735 3.235 1.00 74.00 495 GLN A O 1
ATOM 3912 N N . LEU A 1 496 ? -28.076 15.103 1.091 1.00 76.50 496 LEU A N 1
ATOM 3913 C CA . LEU A 1 496 ? -26.616 15.251 1.024 1.00 76.50 496 LEU A CA 1
ATOM 3914 C C . LEU A 1 496 ? -26.165 16.581 0.410 1.00 76.50 496 LEU A C 1
ATOM 3916 O O . LEU A 1 496 ? -24.985 16.909 0.526 1.00 76.50 496 LEU A O 1
ATOM 3920 N N . ARG A 1 497 ? -27.077 17.340 -0.212 1.00 84.56 497 ARG A N 1
ATOM 3921 C CA . ARG A 1 497 ? -26.798 18.588 -0.944 1.00 84.56 497 ARG A CA 1
ATOM 3922 C C . ARG A 1 497 ? -26.800 19.818 -0.026 1.00 84.56 497 ARG A C 1
ATOM 3924 O O . ARG A 1 497 ? -27.346 20.858 -0.384 1.00 84.56 497 ARG A O 1
ATOM 3931 N N . ASP A 1 498 ? -26.205 19.694 1.164 1.00 84.19 498 ASP A N 1
ATOM 3932 C CA . ASP A 1 498 ? -25.881 20.864 1.989 1.00 84.19 498 ASP A CA 1
ATOM 3933 C C . ASP A 1 498 ? -24.742 21.673 1.340 1.00 84.19 498 ASP A C 1
ATOM 3935 O O . ASP A 1 498 ? -24.084 21.189 0.417 1.00 84.19 498 ASP A O 1
ATOM 3939 N N . LEU A 1 499 ? -24.479 22.897 1.813 1.00 85.94 499 LEU A N 1
ATOM 3940 C CA . LEU A 1 499 ? -23.406 23.752 1.273 1.00 85.94 499 LEU A CA 1
ATOM 3941 C C . LEU A 1 499 ? -22.061 23.010 1.128 1.00 85.94 499 LEU A C 1
ATOM 3943 O O . LEU A 1 499 ? -21.351 23.186 0.143 1.00 85.94 499 LEU A O 1
ATOM 3947 N N . GLN A 1 500 ? -21.742 22.128 2.081 1.00 83.88 500 GLN A N 1
ATOM 3948 C CA . GLN A 1 500 ? -20.545 21.287 2.039 1.00 83.88 500 GLN A CA 1
ATOM 3949 C C . GLN A 1 500 ? -20.620 20.220 0.931 1.00 83.88 500 GLN A C 1
ATOM 3951 O O . GLN A 1 500 ? -19.646 20.019 0.208 1.00 83.88 500 GLN A O 1
ATOM 3956 N N . GLY A 1 501 ? -21.764 19.545 0.785 1.00 86.31 501 GLY A N 1
ATOM 3957 C CA . GLY A 1 501 ? -22.025 18.585 -0.287 1.00 86.31 501 GLY A CA 1
ATOM 3958 C C . GLY A 1 501 ? -21.962 19.188 -1.690 1.00 86.31 501 GLY A C 1
ATOM 3959 O O . GLY A 1 501 ? -21.448 18.534 -2.593 1.00 86.31 501 GLY A O 1
ATOM 3960 N N . LEU A 1 502 ? -22.400 20.437 -1.870 1.00 89.50 502 LEU A N 1
ATOM 3961 C CA . LEU A 1 502 ? -22.272 21.159 -3.142 1.00 89.50 502 LEU A CA 1
ATOM 3962 C C . LEU A 1 502 ? -20.803 21.457 -3.494 1.00 89.50 502 LEU A C 1
ATOM 3964 O O . LEU A 1 502 ? -20.404 21.276 -4.643 1.00 89.50 502 LEU A O 1
ATOM 3968 N N . CYS A 1 503 ? -19.972 21.831 -2.516 1.00 91.12 503 CYS A N 1
ATOM 3969 C CA . CYS A 1 503 ? -18.531 21.998 -2.741 1.00 91.12 503 CYS A CA 1
ATOM 3970 C C . CYS A 1 503 ? -17.833 20.657 -3.043 1.00 91.12 503 CYS A C 1
ATOM 3972 O O . CYS A 1 503 ? -16.984 20.603 -3.930 1.00 91.12 503 CYS A O 1
ATOM 3974 N N . TYR A 1 504 ? -18.216 19.561 -2.369 1.00 90.06 504 TYR A N 1
ATOM 3975 C CA . TYR A 1 504 ? -17.720 18.217 -2.706 1.00 90.06 504 TYR A CA 1
ATOM 3976 C C . TYR A 1 504 ? -18.119 17.789 -4.127 1.00 90.06 504 TYR A C 1
ATOM 3978 O O . TYR A 1 504 ? -17.292 17.227 -4.836 1.00 90.06 504 TYR A O 1
ATOM 3986 N N . MET A 1 505 ? -19.351 18.083 -4.557 1.00 91.38 505 MET A N 1
ATOM 3987 C CA . MET A 1 505 ? -19.826 17.816 -5.920 1.00 91.38 505 MET A CA 1
ATOM 3988 C C . MET A 1 505 ? -18.967 18.527 -6.969 1.00 91.38 505 MET A C 1
ATOM 3990 O O . MET A 1 505 ? -18.495 17.880 -7.896 1.00 91.38 505 MET A O 1
ATOM 3994 N N . CYS A 1 506 ? -18.720 19.831 -6.804 1.00 92.94 506 CYS A N 1
ATOM 3995 C CA . CYS A 1 506 ? -17.922 20.605 -7.762 1.00 92.94 506 CYS A CA 1
ATOM 3996 C C . CYS A 1 506 ? -16.472 20.097 -7.850 1.00 92.94 506 CYS A C 1
ATOM 3998 O O . CYS A 1 506 ? -15.950 19.956 -8.951 1.00 92.94 506 CYS A O 1
ATOM 4000 N N . MET A 1 507 ? -15.873 19.746 -6.706 1.00 92.88 507 MET A N 1
ATOM 4001 C CA . MET A 1 507 ? -14.547 19.119 -6.618 1.00 92.88 507 MET A CA 1
ATOM 4002 C C . MET A 1 507 ? -14.493 17.753 -7.326 1.00 92.88 507 MET A C 1
ATOM 4004 O O . MET A 1 507 ? -13.558 17.487 -8.073 1.00 92.88 507 MET A O 1
ATOM 4008 N N . CYS A 1 508 ? -15.515 16.905 -7.157 1.00 93.38 508 CYS A N 1
ATOM 4009 C CA . CYS A 1 508 ? -15.583 15.618 -7.858 1.00 93.38 508 CYS A CA 1
ATOM 4010 C C . CYS A 1 508 ? -15.777 15.797 -9.374 1.00 93.38 508 CYS A C 1
ATOM 4012 O O . CYS A 1 508 ? -15.212 15.028 -10.143 1.00 93.38 508 CYS A O 1
ATOM 4014 N N . VAL A 1 509 ? -16.553 16.800 -9.810 1.00 95.12 509 VAL A N 1
ATOM 4015 C CA . VAL A 1 509 ? -16.766 17.108 -11.237 1.00 95.12 509 VAL A CA 1
ATOM 4016 C C . VAL A 1 509 ? -15.476 17.594 -11.894 1.00 95.12 509 VAL A C 1
ATOM 4018 O O . VAL A 1 509 ? -15.119 17.080 -12.952 1.00 95.12 509 VAL A O 1
ATOM 4021 N N . SER A 1 510 ? -14.748 18.534 -11.279 1.00 95.06 510 SER A N 1
ATOM 4022 C CA . SER A 1 510 ? -13.469 18.992 -11.831 1.00 95.06 510 SER A CA 1
ATOM 4023 C C . SER A 1 510 ? -12.436 17.865 -11.860 1.00 95.06 510 SER A C 1
ATOM 4025 O O . SER A 1 510 ? -11.781 17.669 -12.877 1.00 95.06 510 SER A O 1
ATOM 4027 N N . MET A 1 511 ? -12.349 17.061 -10.798 1.00 93.62 511 MET A N 1
ATOM 4028 C CA . MET A 1 511 ? -11.408 15.942 -10.736 1.00 93.62 511 MET A CA 1
ATOM 4029 C C . MET A 1 511 ? -11.736 14.849 -11.764 1.00 93.62 511 MET A C 1
ATOM 4031 O O . MET A 1 511 ? -10.829 14.313 -12.394 1.00 93.62 511 MET A O 1
ATOM 4035 N N . ALA A 1 512 ? -13.023 14.556 -11.986 1.00 94.62 512 ALA A N 1
ATOM 4036 C CA . ALA A 1 512 ? -13.470 13.602 -12.998 1.00 94.62 512 ALA A CA 1
ATOM 4037 C C . ALA A 1 512 ? -13.121 14.060 -14.421 1.00 94.62 512 ALA A C 1
ATOM 4039 O O . ALA A 1 512 ? -12.630 13.267 -15.218 1.00 94.62 512 ALA A O 1
ATOM 4040 N N . LEU A 1 513 ? -13.333 15.338 -14.744 1.00 94.50 513 LEU A N 1
ATOM 4041 C CA . LEU A 1 513 ? -12.978 15.875 -16.060 1.00 94.50 513 LEU A CA 1
ATOM 4042 C C . LEU A 1 513 ? -11.454 15.941 -16.251 1.00 94.50 513 LEU A C 1
ATOM 4044 O O . LEU A 1 513 ? -10.968 15.628 -17.333 1.00 94.50 513 LEU A O 1
ATOM 4048 N N . GLY A 1 514 ? -10.695 16.239 -15.191 1.00 92.81 514 GLY A N 1
ATOM 4049 C CA . GLY A 1 514 ? -9.232 16.225 -15.210 1.00 92.81 514 GLY A CA 1
ATOM 4050 C C . GLY A 1 514 ? -8.641 14.831 -15.428 1.00 92.81 514 GLY A C 1
ATOM 4051 O O . GLY A 1 514 ? -7.823 14.657 -16.326 1.00 92.81 514 GLY A O 1
ATOM 4052 N N . PHE A 1 515 ? -9.068 13.826 -14.655 1.00 92.31 515 PHE A N 1
ATOM 4053 C CA . PHE A 1 515 ? -8.619 12.438 -14.838 1.00 92.31 515 PHE A CA 1
ATOM 4054 C C . PHE A 1 515 ? -9.115 11.819 -16.151 1.00 92.31 515 PHE A C 1
ATOM 4056 O O . PHE A 1 515 ? -8.394 11.015 -16.731 1.00 92.31 515 PHE A O 1
ATOM 4063 N N . LEU A 1 516 ? -10.283 12.218 -16.669 1.00 91.88 516 LEU A N 1
ATOM 4064 C CA . LEU A 1 516 ? -10.723 11.814 -18.006 1.00 91.88 516 LEU A CA 1
ATOM 4065 C C . LEU A 1 516 ? -9.777 12.363 -19.086 1.00 91.88 516 LEU A C 1
ATOM 4067 O O . LEU A 1 516 ? -9.309 11.600 -19.925 1.00 91.88 516 LEU A O 1
ATOM 4071 N N . SER A 1 517 ? -9.455 13.662 -19.047 1.00 90.06 517 SER A N 1
ATOM 4072 C CA . SER A 1 517 ? -8.505 14.272 -19.989 1.00 90.06 517 SER A CA 1
ATOM 4073 C C . SER A 1 517 ? -7.089 13.693 -19.859 1.00 90.06 517 SER A C 1
ATOM 4075 O O . SER A 1 517 ? -6.421 13.501 -20.871 1.00 90.06 517 SER A O 1
ATOM 4077 N N . LEU A 1 518 ? -6.642 13.379 -18.637 1.00 88.31 518 LEU A N 1
ATOM 4078 C CA . LEU A 1 518 ? -5.324 12.794 -18.381 1.00 88.31 518 LEU A CA 1
ATOM 4079 C C . LEU A 1 518 ? -5.238 11.334 -18.847 1.00 88.31 518 LEU A C 1
ATOM 4081 O O . LEU A 1 518 ? -4.291 10.988 -19.542 1.00 88.31 518 LEU A O 1
ATOM 4085 N N . GLY A 1 519 ? -6.235 10.498 -18.541 1.00 85.75 519 GLY A N 1
ATOM 4086 C CA . GLY A 1 519 ? -6.275 9.102 -18.991 1.00 85.75 519 GLY A CA 1
ATOM 4087 C C . GLY A 1 519 ? -6.360 8.978 -20.516 1.00 85.75 519 GLY A C 1
ATOM 4088 O O . GLY A 1 519 ? -5.678 8.143 -21.103 1.00 85.75 519 GLY A O 1
ATOM 4089 N N . ILE A 1 520 ? -7.113 9.870 -21.177 1.00 84.88 520 ILE A N 1
ATOM 4090 C CA . ILE A 1 520 ? -7.131 9.992 -22.647 1.00 84.88 520 ILE A CA 1
ATOM 4091 C C . ILE A 1 520 ? -5.734 10.319 -23.198 1.00 84.88 520 ILE A C 1
ATOM 4093 O O . ILE A 1 520 ? -5.340 9.755 -24.216 1.00 84.88 520 ILE A O 1
ATOM 4097 N N . LEU A 1 521 ? -4.976 11.196 -22.532 1.00 81.81 521 LEU A N 1
ATOM 4098 C CA . LEU A 1 521 ? -3.618 11.547 -22.947 1.00 81.81 521 LEU A CA 1
ATOM 4099 C C . LEU A 1 521 ? -2.617 10.400 -22.703 1.00 81.81 521 LEU A C 1
ATOM 4101 O O . LEU A 1 521 ? -1.801 10.109 -23.571 1.00 81.81 521 LEU A O 1
ATOM 4105 N N . GLN A 1 522 ? -2.705 9.719 -21.556 1.00 80.81 522 GLN A N 1
ATOM 4106 C CA . GLN A 1 522 ? -1.834 8.591 -21.194 1.00 80.81 522 GLN A CA 1
ATOM 4107 C C . GLN A 1 522 ? -2.033 7.359 -22.093 1.00 80.81 522 GLN A C 1
ATOM 4109 O O . GLN A 1 522 ? -1.084 6.617 -22.321 1.00 80.81 522 GLN A O 1
ATOM 4114 N N . LEU A 1 523 ? -3.245 7.152 -22.619 1.00 78.06 523 LEU A N 1
ATOM 4115 C CA . LEU A 1 523 ? -3.590 6.038 -23.514 1.00 78.06 523 LEU A CA 1
ATOM 4116 C C . LEU A 1 523 ? -3.468 6.383 -25.008 1.00 78.06 523 LEU A C 1
ATOM 4118 O O . LEU A 1 523 ? -3.800 5.561 -25.859 1.00 78.06 523 LEU A O 1
ATOM 4122 N N . SER A 1 524 ? -3.024 7.596 -25.351 1.00 73.56 524 SER A N 1
ATOM 4123 C CA . SER A 1 524 ? -2.893 8.043 -26.741 1.00 73.56 524 SER A CA 1
ATOM 4124 C C . SER A 1 524 ? -1.605 8.854 -26.953 1.00 73.56 524 SER A C 1
ATOM 4126 O O . SER A 1 524 ? -1.645 10.074 -27.142 1.00 73.56 524 SER A O 1
ATOM 4128 N N . PRO A 1 525 ? -0.433 8.187 -26.986 1.00 58.41 525 PRO A N 1
ATOM 4129 C CA . PRO A 1 525 ? 0.857 8.841 -27.243 1.00 58.41 525 PRO A CA 1
ATOM 4130 C C . PRO A 1 525 ? 0.973 9.466 -28.652 1.00 58.41 525 PRO A C 1
ATOM 4132 O O . PRO A 1 525 ? 1.953 10.144 -28.951 1.00 58.41 525 PRO A O 1
ATOM 4135 N N . GLY A 1 526 ? -0.018 9.258 -29.527 1.00 58.03 526 GLY A N 1
ATOM 4136 C CA . GLY A 1 526 ? -0.074 9.808 -30.884 1.00 58.03 526 GLY A CA 1
ATOM 4137 C C . GLY A 1 526 ? -0.629 11.235 -31.009 1.00 58.03 526 GLY A C 1
ATOM 4138 O O . GLY A 1 526 ? -0.647 11.763 -32.122 1.00 58.03 526 GLY A O 1
ATOM 4139 N N . PHE A 1 527 ? -1.092 11.883 -29.930 1.00 69.12 527 PHE A N 1
ATOM 4140 C CA . PHE A 1 527 ? -1.615 13.253 -30.022 1.00 69.12 527 PHE A CA 1
ATOM 4141 C C . PHE A 1 527 ? -0.534 14.255 -30.461 1.00 69.12 527 PHE A C 1
ATOM 4143 O O . PHE A 1 527 ? 0.457 14.476 -29.771 1.00 69.12 527 PHE A O 1
ATOM 4150 N N . ARG A 1 528 ? -0.758 14.921 -31.600 1.00 70.06 528 ARG A N 1
ATOM 4151 C CA . ARG A 1 528 ? 0.128 15.952 -32.170 1.00 70.06 528 ARG A CA 1
ATOM 4152 C C . ARG A 1 528 ? -0.661 17.215 -32.539 1.00 70.06 528 ARG A C 1
ATOM 4154 O O . ARG A 1 528 ? -1.872 17.164 -32.760 1.00 70.06 528 ARG A O 1
ATOM 4161 N N . GLY A 1 529 ? 0.023 18.357 -32.612 1.00 77.19 529 GLY A N 1
ATOM 4162 C CA . GLY A 1 529 ? -0.567 19.637 -33.024 1.00 77.19 529 GLY A CA 1
ATOM 4163 C C . GLY A 1 529 ? -1.680 20.143 -32.095 1.00 77.19 529 GLY A C 1
ATOM 4164 O O . GLY A 1 529 ? -1.636 19.954 -30.883 1.00 77.19 529 GLY A O 1
ATOM 4165 N N . GLN A 1 530 ? -2.703 20.792 -32.654 1.00 81.06 530 GLN A N 1
ATOM 4166 C CA . GLN A 1 530 ? -3.707 21.530 -31.869 1.00 81.06 530 GLN A CA 1
ATOM 4167 C C . GLN A 1 530 ? -4.476 20.669 -30.848 1.00 81.06 530 GLN A C 1
ATOM 4169 O O . GLN A 1 530 ? -4.800 21.161 -29.769 1.00 81.06 530 GLN A O 1
ATOM 4174 N N . LEU A 1 531 ? -4.735 19.387 -31.138 1.00 83.06 531 LEU A N 1
ATOM 4175 C CA . LEU A 1 531 ? -5.413 18.476 -30.201 1.00 83.06 531 LEU A CA 1
ATOM 4176 C C . LEU A 1 531 ? -4.568 18.202 -28.946 1.00 83.06 531 LEU A C 1
ATOM 4178 O O . LEU A 1 531 ? -5.106 18.145 -27.840 1.00 83.06 531 LEU A O 1
ATOM 4182 N N . CYS A 1 532 ? -3.249 18.095 -29.116 1.00 85.69 532 CYS A N 1
ATOM 4183 C CA . CYS A 1 532 ? -2.270 17.918 -28.045 1.00 85.69 532 CYS A CA 1
ATOM 4184 C C . CYS A 1 532 ? -2.260 19.146 -27.113 1.00 85.69 532 CYS A C 1
ATOM 4186 O O . CYS A 1 532 ? -2.501 19.016 -25.911 1.00 85.69 532 CYS A O 1
ATOM 4188 N N . THR A 1 533 ? -2.133 20.351 -27.682 1.00 87.50 533 THR A N 1
ATOM 4189 C CA . THR A 1 533 ? -2.221 21.631 -26.956 1.00 87.50 533 THR A CA 1
ATOM 4190 C C . THR A 1 533 ? -3.549 21.799 -26.206 1.00 87.50 533 THR A C 1
ATOM 4192 O O . THR A 1 533 ? -3.553 22.106 -25.014 1.00 87.50 533 THR A O 1
ATOM 4195 N N . VAL A 1 534 ? -4.692 21.578 -26.871 1.00 89.12 534 VAL A N 1
ATOM 4196 C CA . VAL A 1 534 ? -6.025 21.737 -26.257 1.00 89.12 534 VAL A CA 1
ATOM 4197 C C . VAL A 1 534 ? -6.234 20.748 -25.108 1.00 89.12 534 VAL A C 1
ATOM 4199 O O . VAL A 1 534 ? -6.755 21.134 -24.061 1.00 89.12 534 VAL A O 1
ATOM 4202 N N . THR A 1 535 ? -5.789 19.498 -25.259 1.00 86.88 535 THR A N 1
ATOM 4203 C CA . THR A 1 535 ? -5.908 18.479 -24.203 1.00 86.88 535 THR A CA 1
ATOM 4204 C C . THR A 1 535 ? -5.046 18.831 -22.988 1.00 86.88 535 THR A C 1
ATOM 4206 O O . THR A 1 535 ? -5.535 18.744 -21.861 1.00 86.88 535 THR A O 1
ATOM 4209 N N . GLY A 1 536 ? -3.823 19.335 -23.195 1.00 89.12 536 GLY A N 1
ATOM 4210 C CA . GLY A 1 536 ? -2.963 19.848 -22.121 1.00 89.12 536 GLY A CA 1
ATOM 4211 C C . GLY A 1 536 ? -3.617 20.972 -21.309 1.00 89.12 536 GLY A C 1
ATOM 4212 O O . GLY A 1 536 ? -3.692 20.897 -20.079 1.00 89.12 536 GLY A O 1
ATOM 4213 N N . PHE A 1 537 ? -4.191 21.973 -21.988 1.00 91.81 537 PHE A N 1
ATOM 4214 C CA . PHE A 1 537 ? -4.928 23.056 -21.323 1.00 91.81 537 PHE A CA 1
ATOM 4215 C C . PHE A 1 537 ? -6.187 22.570 -20.584 1.00 91.81 537 PHE A C 1
ATOM 4217 O O . PHE A 1 537 ? -6.512 23.112 -19.522 1.00 91.81 537 PHE A O 1
ATOM 4224 N N . LEU A 1 538 ? -6.883 21.542 -21.084 1.00 91.81 538 LEU A N 1
ATOM 4225 C CA . LEU A 1 538 ? -8.015 20.929 -20.378 1.00 91.81 538 LEU A CA 1
ATOM 4226 C C . LEU A 1 538 ? -7.562 20.237 -19.083 1.00 91.81 538 LEU A C 1
ATOM 4228 O O . LEU A 1 538 ? -8.122 20.533 -18.026 1.00 91.81 538 LEU A O 1
ATOM 4232 N N . VAL A 1 539 ? -6.520 19.393 -19.132 1.00 91.81 539 VAL A N 1
ATOM 4233 C CA . VAL A 1 539 ? -5.937 18.749 -17.935 1.00 91.81 539 VAL A CA 1
ATOM 4234 C C . VAL A 1 539 ? -5.540 19.805 -16.897 1.00 91.81 539 VAL A C 1
ATOM 4236 O O . VAL A 1 539 ? -5.965 19.723 -15.742 1.00 91.81 539 VAL A O 1
ATOM 4239 N N . TYR A 1 540 ? -4.803 20.840 -17.315 1.00 93.38 540 TYR A N 1
ATOM 4240 C CA . TYR A 1 540 ? -4.383 21.945 -16.449 1.00 93.38 540 TYR A CA 1
ATOM 4241 C C . TYR A 1 540 ? -5.572 22.636 -15.759 1.00 93.38 540 TYR A C 1
ATOM 4243 O O . TYR A 1 540 ? -5.599 22.772 -14.532 1.00 93.38 540 TYR A O 1
ATOM 4251 N N . THR A 1 541 ? -6.589 23.026 -16.535 1.00 94.44 541 THR A N 1
ATOM 4252 C CA . THR A 1 541 ? -7.767 23.757 -16.036 1.00 94.44 541 THR A CA 1
ATOM 4253 C C . THR A 1 541 ? -8.537 22.948 -14.994 1.00 94.44 541 THR A C 1
ATOM 4255 O O . THR A 1 541 ? -8.885 23.462 -13.927 1.00 94.44 541 THR A O 1
ATOM 4258 N N . TRP A 1 542 ? -8.793 21.669 -15.278 1.00 95.81 542 TRP A N 1
ATOM 4259 C CA . TRP A 1 542 ? -9.581 20.806 -14.401 1.00 95.81 542 TRP A CA 1
ATOM 4260 C C . TRP A 1 542 ? -8.831 20.404 -13.122 1.00 95.81 542 TRP A C 1
ATOM 4262 O O . TRP A 1 542 ? -9.450 20.305 -12.055 1.00 95.81 542 TRP A O 1
ATOM 4272 N N . MET A 1 543 ? -7.501 20.265 -13.175 1.00 91.38 543 MET A N 1
ATOM 4273 C CA . MET A 1 543 ? -6.692 20.060 -11.969 1.00 91.38 543 MET A CA 1
ATOM 4274 C C . MET A 1 543 ? -6.639 21.314 -11.094 1.00 91.38 543 MET A C 1
ATOM 4276 O O . MET A 1 543 ? -6.948 21.227 -9.904 1.00 91.38 543 MET A O 1
ATOM 4280 N N . MET A 1 544 ? -6.371 22.495 -11.663 1.00 94.00 544 MET A N 1
ATOM 4281 C CA . MET A 1 544 ? -6.373 23.748 -10.894 1.00 94.00 544 MET A CA 1
ATOM 4282 C C . MET A 1 544 ? -7.732 24.011 -10.224 1.00 94.00 544 MET A C 1
ATOM 4284 O O . MET A 1 544 ? -7.776 24.327 -9.031 1.00 94.00 544 MET A O 1
ATOM 4288 N N . ALA A 1 545 ? -8.847 23.771 -10.928 1.00 95.31 545 ALA A N 1
ATOM 4289 C CA . ALA A 1 545 ? -10.190 23.833 -10.344 1.00 95.31 545 ALA A CA 1
ATOM 4290 C C . ALA A 1 545 ? -10.351 22.914 -9.122 1.00 95.31 545 ALA A C 1
ATOM 4292 O O . ALA A 1 545 ? -10.939 23.315 -8.115 1.00 95.31 545 ALA A O 1
ATOM 4293 N N . THR A 1 546 ? -9.798 21.702 -9.181 1.00 93.50 546 THR A N 1
ATOM 4294 C CA . THR A 1 546 ? -9.882 20.714 -8.097 1.00 93.50 546 THR A CA 1
ATOM 4295 C C . THR A 1 546 ? -9.169 21.201 -6.832 1.00 93.50 546 THR A C 1
ATOM 4297 O O . THR A 1 546 ? -9.738 21.105 -5.740 1.00 93.50 546 THR A O 1
ATOM 4300 N N . PHE A 1 547 ? -7.989 21.821 -6.953 1.00 92.44 547 PHE A N 1
ATOM 4301 C CA . PHE A 1 547 ? -7.291 22.421 -5.808 1.00 92.44 547 PHE A CA 1
ATOM 4302 C C . PHE A 1 547 ? -8.012 23.653 -5.243 1.00 92.44 547 PHE A C 1
ATOM 4304 O O . PHE A 1 547 ? -8.142 23.772 -4.020 1.00 92.44 547 PHE A O 1
ATOM 4311 N N . PHE A 1 548 ? -8.549 24.539 -6.089 1.00 95.12 548 PHE A N 1
ATOM 4312 C CA . PHE A 1 548 ? -9.337 25.682 -5.612 1.00 95.12 548 PHE A CA 1
ATOM 4313 C C . PHE A 1 548 ? -10.628 25.246 -4.900 1.00 95.12 548 PHE A C 1
ATOM 4315 O O . PHE A 1 548 ? -10.969 25.803 -3.853 1.00 95.12 548 PHE A O 1
ATOM 4322 N N . TRP A 1 549 ? -11.315 24.204 -5.380 1.00 94.75 549 TRP A N 1
ATOM 4323 C CA . TRP A 1 549 ? -12.463 23.627 -4.674 1.00 94.75 549 TRP A CA 1
ATOM 4324 C C . TRP A 1 549 ? -12.070 22.912 -3.372 1.00 94.75 549 TRP A C 1
ATOM 4326 O O . TRP A 1 549 ? -12.793 23.025 -2.377 1.00 94.75 549 TRP A O 1
ATOM 4336 N N . MET A 1 550 ? -10.906 22.256 -3.322 1.00 89.69 550 MET A N 1
ATOM 4337 C CA . MET A 1 550 ? -10.332 21.725 -2.077 1.00 89.69 550 MET A CA 1
ATOM 4338 C C . MET A 1 550 ? -10.057 22.848 -1.059 1.00 89.69 550 MET A C 1
ATOM 4340 O O . MET A 1 550 ? -10.317 22.679 0.133 1.00 89.69 550 MET A O 1
ATOM 4344 N N . ASN A 1 551 ? -9.624 24.027 -1.516 1.00 91.94 551 ASN A N 1
ATOM 4345 C CA . ASN A 1 551 ? -9.435 25.194 -0.655 1.00 91.94 551 ASN A CA 1
ATOM 4346 C C . ASN A 1 551 ? -10.755 25.821 -0.174 1.00 91.94 551 ASN A C 1
ATOM 4348 O O . ASN A 1 551 ? -10.905 26.104 1.017 1.00 91.94 551 ASN A O 1
ATOM 4352 N N . VAL A 1 552 ? -11.766 25.923 -1.044 1.00 94.12 552 VAL A N 1
ATOM 4353 C CA . VAL A 1 552 ? -13.140 26.295 -0.655 1.00 94.12 552 VAL A CA 1
ATOM 4354 C C . VAL A 1 552 ? -13.691 25.374 0.438 1.00 94.12 552 VAL A C 1
ATOM 4356 O O . VAL A 1 552 ? -14.323 25.852 1.382 1.00 94.12 552 VAL A O 1
ATOM 4359 N N . ILE A 1 553 ? -13.443 24.064 0.342 1.00 90.31 553 ILE A N 1
ATOM 4360 C CA . ILE A 1 553 ? -13.833 23.078 1.359 1.00 90.31 553 ILE A CA 1
ATOM 4361 C C . ILE A 1 553 ? -13.210 23.433 2.720 1.00 90.31 553 ILE A C 1
ATOM 4363 O O . ILE A 1 553 ? -13.944 23.524 3.707 1.00 90.31 553 ILE A O 1
ATOM 4367 N N . SER A 1 554 ? -11.906 23.722 2.770 1.00 89.00 554 SER A N 1
ATOM 4368 C CA . SER A 1 554 ? -11.199 24.155 3.987 1.00 89.00 554 SER A CA 1
ATOM 4369 C C . SER A 1 554 ? -11.757 25.468 4.557 1.00 89.00 554 SER A C 1
ATOM 4371 O O . SER A 1 554 ? -12.056 25.551 5.752 1.00 89.00 554 SER A O 1
ATOM 4373 N N . ILE A 1 555 ? -11.976 26.482 3.707 1.00 90.62 555 ILE A N 1
ATOM 4374 C CA . ILE A 1 555 ? -12.550 27.783 4.101 1.00 90.62 555 ILE A CA 1
ATOM 4375 C C . ILE A 1 555 ? -13.966 27.613 4.673 1.00 90.62 555 ILE A C 1
ATOM 4377 O O . ILE A 1 555 ? -14.311 28.243 5.679 1.00 90.62 555 ILE A O 1
ATOM 4381 N N . ASN A 1 556 ? -14.794 26.760 4.065 1.00 88.25 556 ASN A N 1
ATOM 4382 C CA . ASN A 1 556 ? -16.160 26.537 4.522 1.00 88.25 556 ASN A CA 1
ATOM 4383 C C . ASN A 1 556 ? -16.209 25.850 5.891 1.00 88.25 556 ASN A C 1
ATOM 4385 O O . ASN A 1 556 ? -17.006 26.240 6.746 1.00 88.25 556 ASN A O 1
ATOM 4389 N N . VAL A 1 557 ? -15.338 24.868 6.132 1.00 85.88 557 VAL A N 1
ATOM 4390 C CA . VAL A 1 557 ? -15.225 24.193 7.434 1.00 85.88 557 VAL A CA 1
ATOM 4391 C C . VAL A 1 557 ? -14.726 25.171 8.503 1.00 85.88 557 VAL A C 1
ATOM 4393 O O . VAL A 1 557 ? -15.334 25.249 9.572 1.00 85.88 557 VAL A O 1
ATOM 4396 N N . PHE A 1 558 ? -13.711 25.987 8.197 1.00 87.69 558 PHE A N 1
ATOM 4397 C CA . PHE A 1 558 ? -13.212 27.043 9.086 1.00 87.69 558 PHE A CA 1
ATOM 4398 C C . PHE A 1 558 ? -14.319 28.030 9.492 1.00 87.69 558 PHE A C 1
ATOM 4400 O O . PHE A 1 558 ? -14.569 28.240 10.682 1.00 87.69 558 PHE A O 1
ATOM 4407 N N . ARG A 1 559 ? -15.056 28.581 8.516 1.00 85.38 559 ARG A N 1
ATOM 4408 C CA . ARG A 1 559 ? -16.180 29.499 8.776 1.00 85.38 559 ARG A CA 1
ATOM 4409 C C . ARG A 1 559 ? -17.337 28.825 9.524 1.00 85.38 559 ARG A C 1
ATOM 4411 O O . ARG A 1 559 ? -17.914 29.445 10.413 1.00 85.38 559 ARG A O 1
ATOM 4418 N N . THR A 1 560 ? -17.632 27.557 9.226 1.00 81.50 560 THR A N 1
ATOM 4419 C CA . THR A 1 560 ? -18.658 26.760 9.929 1.00 81.50 560 THR A CA 1
ATOM 4420 C C . THR A 1 560 ? -18.322 26.558 11.408 1.00 81.50 560 THR A C 1
ATOM 4422 O O . THR A 1 560 ? -19.234 26.508 12.231 1.00 81.50 560 THR A O 1
ATOM 4425 N N . VAL A 1 561 ? -17.037 26.457 11.766 1.00 80.56 561 VAL A N 1
ATOM 4426 C CA . VAL A 1 561 ? -16.611 26.432 13.173 1.00 80.56 561 VAL A CA 1
ATOM 4427 C C . VAL A 1 561 ? -16.786 27.809 13.816 1.00 80.56 561 VAL A C 1
ATOM 4429 O O . VAL A 1 561 ? -17.394 27.888 14.882 1.00 80.56 561 VAL A O 1
ATOM 4432 N N . LEU A 1 562 ? -16.328 28.885 13.160 1.00 81.12 562 LEU A N 1
ATOM 4433 C CA . LEU A 1 562 ? -16.387 30.249 13.705 1.00 81.12 562 LEU A CA 1
ATOM 4434 C C . LEU A 1 562 ? -17.811 30.715 14.063 1.00 81.12 562 LEU A C 1
ATOM 4436 O O . LEU A 1 562 ? -17.999 31.218 15.173 1.00 81.12 562 LEU A O 1
ATOM 4440 N N . ASP A 1 563 ? -18.788 30.538 13.163 1.00 73.81 563 ASP A N 1
ATOM 4441 C CA . ASP A 1 563 ? -20.207 30.847 13.415 1.00 73.81 563 ASP A CA 1
ATOM 4442 C C . ASP A 1 563 ? -21.161 29.863 12.712 1.00 73.81 563 ASP A C 1
ATOM 4444 O O . ASP A 1 563 ? -21.727 30.117 11.645 1.00 73.81 563 ASP A O 1
ATOM 4448 N N . SER A 1 564 ? -21.408 28.733 13.371 1.00 68.56 564 SER A N 1
ATOM 4449 C CA . SER A 1 564 ? -22.357 27.709 12.912 1.00 68.56 564 SER A CA 1
ATOM 4450 C C . SER A 1 564 ? -23.833 28.160 12.833 1.00 68.56 564 SER A C 1
ATOM 4452 O O . SER A 1 564 ? -24.674 27.405 12.331 1.00 68.56 564 SER A O 1
ATOM 4454 N N . THR A 1 565 ? -24.167 29.374 13.293 1.00 64.38 565 THR A N 1
ATOM 4455 C CA . THR A 1 565 ? -25.543 29.900 13.371 1.00 64.38 565 THR A CA 1
ATOM 4456 C C . THR A 1 565 ? -25.863 30.821 12.195 1.00 64.38 565 THR A C 1
ATOM 4458 O O . THR A 1 565 ? -26.928 30.702 11.586 1.00 64.38 565 THR A O 1
ATOM 4461 N N . TYR A 1 566 ? -24.936 31.718 11.847 1.00 55.44 566 TYR A N 1
ATOM 4462 C CA . TYR A 1 566 ? -25.092 32.674 10.747 1.00 55.44 566 TYR A CA 1
ATOM 4463 C C . TYR A 1 566 ? -24.997 32.010 9.363 1.00 55.44 566 TYR A C 1
ATOM 4465 O O . TYR A 1 566 ? -25.762 32.359 8.456 1.00 55.44 566 TYR A O 1
ATOM 4473 N N . LEU A 1 567 ? -24.114 31.012 9.194 1.00 59.97 567 LEU A N 1
ATOM 4474 C CA . LEU A 1 567 ? -23.937 30.329 7.903 1.00 59.97 567 LEU A CA 1
ATOM 4475 C C . LEU A 1 567 ? -25.234 29.662 7.407 1.00 59.97 567 LEU A C 1
ATOM 4477 O O . LEU A 1 567 ? -25.617 29.878 6.259 1.00 59.97 567 LEU A O 1
ATOM 4481 N N . LYS A 1 568 ? -25.980 28.969 8.282 1.00 63.25 568 LYS A N 1
ATOM 4482 C CA . LYS A 1 568 ? -27.246 28.283 7.935 1.00 63.25 568 LYS A CA 1
ATOM 4483 C C . LYS A 1 568 ? -28.320 29.194 7.324 1.00 63.25 568 LYS A C 1
ATOM 4485 O O . LYS A 1 568 ? -29.171 28.720 6.581 1.00 63.25 568 LYS A O 1
ATOM 4490 N N . LYS A 1 569 ? -28.308 30.499 7.628 1.00 64.69 569 LYS A N 1
ATOM 4491 C CA . LYS A 1 569 ? -29.251 31.480 7.051 1.00 64.69 569 LYS A CA 1
ATOM 4492 C C . LYS A 1 569 ? -28.801 32.033 5.692 1.00 64.69 569 LYS A C 1
ATOM 4494 O O . LYS A 1 569 ? -29.563 32.740 5.040 1.00 64.69 569 LYS A O 1
ATOM 4499 N N . THR A 1 570 ? -27.571 31.733 5.272 1.00 76.19 570 THR A N 1
ATOM 4500 C CA . THR A 1 570 ? -26.858 32.472 4.216 1.00 76.19 570 THR A CA 1
ATOM 4501 C C . THR A 1 570 ? -26.279 31.551 3.127 1.00 76.19 570 THR A C 1
ATOM 4503 O O . THR A 1 570 ? -25.679 32.034 2.164 1.00 76.19 570 THR A O 1
ATOM 4506 N N . GLU A 1 571 ? -26.497 30.234 3.228 1.00 78.12 571 GLU A N 1
ATOM 4507 C CA . GLU A 1 571 ? -25.836 29.193 2.422 1.00 78.12 571 GLU A CA 1
ATOM 4508 C C . GLU A 1 571 ? -25.862 29.458 0.905 1.00 78.12 571 GLU A C 1
ATOM 4510 O O . GLU A 1 571 ? -24.824 29.383 0.253 1.00 78.12 571 GLU A O 1
ATOM 4515 N N . ARG A 1 572 ? -27.008 29.865 0.334 1.00 81.62 572 ARG A N 1
ATOM 4516 C CA . ARG A 1 572 ? -27.133 30.132 -1.116 1.00 81.62 572 ARG A CA 1
ATOM 4517 C C . ARG A 1 572 ? -26.271 31.309 -1.599 1.00 81.62 572 ARG A C 1
ATOM 4519 O O . ARG A 1 572 ? -25.763 31.262 -2.715 1.00 81.62 572 ARG A O 1
ATOM 4526 N N . LYS A 1 573 ? -26.070 32.344 -0.770 1.00 85.62 573 LYS A N 1
ATOM 4527 C CA . LYS A 1 573 ? -25.146 33.454 -1.081 1.00 85.62 573 LYS A CA 1
ATOM 4528 C C . LYS A 1 573 ? -23.688 33.026 -0.900 1.00 85.62 573 LYS A C 1
ATOM 4530 O O . LYS A 1 573 ? -22.826 33.446 -1.660 1.00 85.62 573 LYS A O 1
ATOM 4535 N N . GLN A 1 574 ? -23.410 32.172 0.084 1.00 85.62 574 GLN A N 1
ATOM 4536 C CA . GLN A 1 574 ? -22.061 31.668 0.350 1.00 85.62 574 GLN A CA 1
ATOM 4537 C C . GLN A 1 574 ? -21.578 30.719 -0.7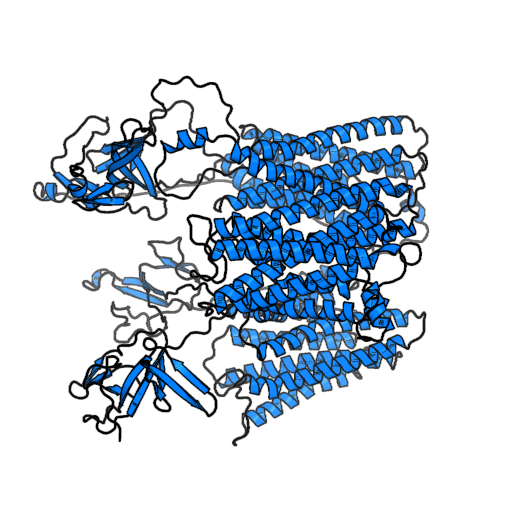48 1.00 85.62 574 GLN A C 1
ATOM 4539 O O . GLN A 1 574 ? -20.449 30.873 -1.201 1.00 85.62 574 GLN A O 1
ATOM 4544 N N . TYR A 1 575 ? -22.448 29.838 -1.253 1.00 88.81 575 TYR A N 1
ATOM 4545 C CA . TYR A 1 575 ? -22.167 29.031 -2.441 1.00 88.81 575 TYR A CA 1
ATOM 4546 C C . TYR A 1 575 ? -21.789 29.906 -3.644 1.00 88.81 575 TYR A C 1
ATOM 4548 O O . TYR A 1 575 ? -20.769 29.651 -4.269 1.00 88.81 575 TYR A O 1
ATOM 4556 N N . PHE A 1 576 ? -22.533 30.989 -3.907 1.00 92.06 576 PHE A N 1
ATOM 4557 C CA . PHE A 1 576 ? -22.200 31.938 -4.976 1.00 92.06 576 PHE A CA 1
ATOM 4558 C C . PHE A 1 576 ? -20.802 32.556 -4.795 1.00 92.06 576 PHE A C 1
ATOM 4560 O O . PHE A 1 576 ? -19.986 32.474 -5.708 1.00 92.06 576 PHE A O 1
ATOM 4567 N N . TYR A 1 577 ? -20.476 33.091 -3.610 1.00 91.50 577 TYR A N 1
ATOM 4568 C CA . TYR A 1 577 ? -19.133 33.631 -3.345 1.00 91.50 577 TYR A CA 1
ATOM 4569 C C . TYR A 1 577 ? -18.020 32.581 -3.503 1.00 91.50 577 TYR A C 1
ATOM 4571 O O . TYR A 1 577 ? -16.956 32.899 -4.030 1.00 91.50 577 TYR A O 1
ATOM 4579 N N . TYR A 1 578 ? -18.255 31.335 -3.082 1.00 93.75 578 TYR A N 1
ATOM 4580 C CA . TYR A 1 578 ? -17.295 30.243 -3.255 1.00 93.75 578 TYR A CA 1
ATOM 4581 C C . TYR A 1 578 ? -17.133 29.816 -4.720 1.00 93.75 578 TYR A C 1
ATOM 4583 O O . TYR A 1 578 ? -16.006 29.586 -5.151 1.00 93.75 578 TYR A O 1
ATOM 4591 N N . SER A 1 579 ? -18.216 29.771 -5.503 1.00 93.06 579 SER A N 1
ATOM 4592 C CA . SER A 1 579 ? -18.159 29.518 -6.947 1.00 93.06 579 SER A CA 1
ATOM 4593 C C . SER A 1 579 ? -17.394 30.618 -7.684 1.00 93.06 579 SER A C 1
ATOM 4595 O O . SER A 1 579 ? -16.540 30.307 -8.509 1.00 93.06 579 SER A O 1
ATOM 4597 N N . CYS A 1 580 ? -17.651 31.893 -7.366 1.00 94.06 580 CYS A N 1
ATOM 4598 C CA . CYS A 1 580 ? -16.916 33.022 -7.940 1.00 94.06 580 CYS A CA 1
ATOM 4599 C C . CYS A 1 580 ? -15.425 32.990 -7.577 1.00 94.06 580 CYS A C 1
ATOM 4601 O O . CYS A 1 580 ? -14.598 33.312 -8.423 1.00 94.06 580 CYS A O 1
ATOM 4603 N N . TYR A 1 581 ? -15.074 32.570 -6.357 1.00 95.19 581 TYR A N 1
ATOM 4604 C CA . TYR A 1 581 ? -13.680 32.373 -5.960 1.00 95.19 581 TYR A CA 1
ATOM 4605 C C . TYR A 1 581 ? -13.025 31.224 -6.742 1.00 95.19 581 TYR A C 1
ATOM 4607 O O . TYR A 1 581 ? -12.050 31.458 -7.452 1.00 95.19 581 TYR A O 1
ATOM 4615 N N . ALA A 1 582 ? -13.565 30.002 -6.668 1.00 94.75 582 ALA A N 1
ATOM 4616 C CA . ALA A 1 582 ? -12.904 28.830 -7.241 1.00 94.75 582 ALA A CA 1
ATOM 4617 C C . ALA A 1 582 ? -12.815 28.886 -8.773 1.00 94.75 582 ALA A C 1
ATOM 4619 O O . ALA A 1 582 ? -11.730 28.723 -9.332 1.00 94.75 582 ALA A O 1
ATOM 4620 N N . TRP A 1 583 ? -13.924 29.175 -9.464 1.00 95.12 583 TRP A N 1
ATOM 4621 C CA . TRP A 1 583 ? -13.906 29.293 -10.925 1.00 95.12 583 TRP A CA 1
ATOM 4622 C C . TRP A 1 583 ? -13.180 30.558 -11.390 1.00 95.12 583 TRP A C 1
ATOM 4624 O O . TRP A 1 583 ? -12.451 30.496 -12.374 1.00 95.12 583 TRP A O 1
ATOM 4634 N N . GLY A 1 584 ? -13.314 31.681 -10.675 1.00 95.31 584 GLY A N 1
ATOM 4635 C CA . GLY A 1 584 ? -12.643 32.935 -11.029 1.00 95.31 584 GLY A CA 1
ATOM 4636 C C . GLY A 1 584 ? -11.119 32.828 -10.977 1.00 95.31 584 GLY A C 1
ATOM 4637 O O . GLY A 1 584 ? -10.453 33.216 -11.933 1.00 95.31 584 GLY A O 1
ATOM 4638 N N . PHE A 1 585 ? -10.561 32.236 -9.916 1.00 95.00 585 PHE A N 1
ATOM 4639 C CA . PHE A 1 585 ? -9.118 31.995 -9.843 1.00 95.00 585 PHE A CA 1
ATOM 4640 C C . PHE A 1 585 ? -8.649 30.900 -10.811 1.00 95.00 585 PHE A C 1
ATOM 4642 O O . PHE A 1 585 ? -7.589 31.057 -11.409 1.00 95.00 585 PHE A O 1
ATOM 4649 N N . THR A 1 586 ? -9.439 29.847 -11.056 1.00 95.38 586 THR A N 1
ATOM 4650 C CA . THR A 1 586 ? -9.108 28.853 -12.100 1.00 95.38 586 THR A CA 1
ATOM 4651 C C . THR A 1 586 ? -8.983 29.516 -13.475 1.00 95.38 586 THR A C 1
ATOM 4653 O O . THR A 1 586 ? -7.996 29.305 -14.175 1.00 95.38 586 THR A O 1
ATOM 4656 N N . LEU A 1 587 ? -9.956 30.355 -13.847 1.00 94.81 587 LEU A N 1
ATOM 4657 C CA . LEU A 1 587 ? -9.948 31.079 -15.119 1.00 94.81 587 LEU A CA 1
ATOM 4658 C C . LEU A 1 587 ? -8.804 32.096 -15.195 1.00 94.81 587 LEU A C 1
ATOM 4660 O O . LEU A 1 587 ? -8.207 32.226 -16.256 1.00 94.81 587 LEU A O 1
ATOM 4664 N N . LEU A 1 588 ? -8.454 32.765 -14.090 1.00 94.50 588 LEU A N 1
ATOM 4665 C CA . LEU A 1 588 ? -7.299 33.668 -14.027 1.00 94.50 588 LEU A CA 1
ATOM 4666 C C . LEU A 1 588 ? -5.975 32.933 -14.297 1.00 94.50 588 LEU A C 1
ATOM 4668 O O . LEU A 1 588 ? -5.166 33.398 -15.093 1.00 94.50 588 LEU A O 1
ATOM 4672 N N . PHE A 1 589 ? -5.753 31.776 -13.667 1.00 94.38 589 PHE A N 1
ATOM 4673 C CA . PHE A 1 589 ? -4.552 30.973 -13.920 1.00 94.38 589 PHE A CA 1
ATOM 4674 C C . PHE A 1 589 ? -4.533 30.408 -15.349 1.00 94.38 589 PHE A C 1
ATOM 4676 O O . PHE A 1 589 ? -3.485 30.412 -15.989 1.00 94.38 589 PHE A O 1
ATOM 4683 N N . LEU A 1 590 ? -5.686 30.006 -15.896 1.00 94.50 590 LEU A N 1
ATOM 4684 C CA . LEU A 1 590 ? -5.792 29.609 -17.301 1.00 94.50 590 LEU A CA 1
ATOM 4685 C C . LEU A 1 590 ? -5.456 30.764 -18.260 1.00 94.50 590 LEU A C 1
ATOM 4687 O O . LEU A 1 590 ? -4.686 30.553 -19.194 1.00 94.50 590 LEU A O 1
ATOM 4691 N N . THR A 1 591 ? -5.982 31.977 -18.054 1.00 93.00 591 THR A N 1
ATOM 4692 C CA . THR A 1 591 ? -5.690 33.109 -18.952 1.00 93.00 591 THR A CA 1
ATOM 4693 C C . THR A 1 591 ? -4.231 33.545 -18.877 1.00 93.00 591 THR A C 1
ATOM 4695 O O . THR A 1 591 ? -3.647 33.820 -19.921 1.00 93.00 591 THR A O 1
ATOM 4698 N N . VAL A 1 592 ? -3.610 33.538 -17.692 1.00 92.81 592 VAL A N 1
ATOM 4699 C CA . VAL A 1 592 ? -2.165 33.794 -17.543 1.00 92.81 592 VAL A CA 1
ATOM 4700 C C . VAL A 1 592 ? -1.339 32.753 -18.306 1.00 92.81 592 VAL A C 1
ATOM 4702 O O . VAL A 1 592 ? -0.468 33.130 -19.087 1.00 92.81 592 VAL A O 1
ATOM 4705 N N . THR A 1 593 ? -1.636 31.461 -18.148 1.00 91.12 593 THR A N 1
ATOM 4706 C CA . THR A 1 593 ? -0.899 30.379 -18.827 1.00 91.12 593 THR A CA 1
ATOM 4707 C C . THR A 1 593 ? -1.125 30.389 -20.347 1.00 91.12 593 THR A C 1
ATOM 4709 O O . THR A 1 593 ? -0.178 30.179 -21.102 1.00 91.12 593 THR A O 1
ATOM 4712 N N . LEU A 1 594 ? -2.335 30.716 -20.824 1.00 91.50 594 LEU A N 1
ATOM 4713 C CA . LEU A 1 594 ? -2.618 30.914 -22.255 1.00 91.50 594 LEU A CA 1
ATOM 4714 C C . LEU A 1 594 ? -1.828 32.095 -22.838 1.00 91.50 594 LEU A C 1
ATOM 4716 O O . LEU A 1 594 ? -1.194 31.947 -23.882 1.00 91.50 594 LEU A O 1
ATOM 4720 N N . ILE A 1 595 ? -1.834 33.252 -22.164 1.00 91.00 595 ILE A N 1
ATOM 4721 C CA . ILE A 1 595 ? -1.087 34.440 -22.605 1.00 91.00 595 ILE A CA 1
ATOM 4722 C C . ILE A 1 595 ? 0.417 34.140 -22.624 1.00 91.00 595 ILE A C 1
ATOM 4724 O O . ILE A 1 595 ? 1.072 34.434 -23.617 1.00 91.00 595 ILE A O 1
ATOM 4728 N N . ALA A 1 596 ? 0.963 33.497 -21.587 1.00 89.69 596 ALA A N 1
ATOM 4729 C CA . ALA A 1 596 ? 2.380 33.131 -21.539 1.00 89.69 596 ALA A CA 1
ATOM 4730 C C . ALA A 1 596 ? 2.792 32.166 -22.669 1.00 89.69 596 ALA A C 1
ATOM 4732 O O . ALA A 1 596 ? 3.890 32.293 -23.211 1.00 89.69 596 ALA A O 1
ATOM 4733 N N . ASN A 1 597 ? 1.914 31.231 -23.053 1.00 89.31 597 ASN A N 1
ATOM 4734 C CA . ASN A 1 597 ? 2.183 30.265 -24.120 1.00 89.31 597 ASN A CA 1
ATOM 4735 C C . ASN A 1 597 ? 2.171 30.905 -25.519 1.00 89.31 597 ASN A C 1
ATOM 4737 O O . ASN A 1 597 ? 3.027 30.583 -26.337 1.00 89.31 597 ASN A O 1
ATOM 4741 N N . PHE A 1 598 ? 1.228 31.815 -25.791 1.00 88.19 598 PHE A N 1
ATOM 4742 C CA . PHE A 1 598 ? 1.051 32.412 -27.123 1.00 88.19 598 PHE A CA 1
ATOM 4743 C C . PHE A 1 598 ? 1.712 33.784 -27.320 1.00 88.19 598 PHE A C 1
ATOM 4745 O O . PHE A 1 598 ? 1.829 34.230 -28.458 1.00 88.19 598 PHE A O 1
ATOM 4752 N N . ALA A 1 599 ? 2.167 34.462 -26.263 1.00 89.31 599 ALA A N 1
ATOM 4753 C CA . ALA A 1 599 ? 2.896 35.720 -26.404 1.00 89.31 599 ALA A CA 1
ATOM 4754 C C . ALA A 1 599 ? 4.307 35.511 -26.985 1.00 89.31 599 ALA A C 1
ATOM 4756 O O . ALA A 1 599 ? 5.014 34.551 -26.660 1.00 89.31 599 ALA A O 1
ATOM 4757 N N . GLU A 1 600 ? 4.743 36.458 -27.812 1.00 76.31 600 GLU A N 1
ATOM 4758 C CA . GLU A 1 600 ? 6.100 36.552 -28.355 1.00 76.31 600 GLU A CA 1
ATOM 4759 C C . GLU A 1 600 ? 6.983 37.382 -27.406 1.00 76.31 600 GLU A C 1
ATOM 4761 O O . GLU A 1 600 ? 6.562 38.439 -26.938 1.00 76.31 600 GLU A O 1
ATOM 4766 N N . GLY A 1 601 ? 8.184 36.891 -27.079 1.00 78.62 601 GLY A N 1
ATOM 4767 C CA . GLY A 1 601 ? 9.088 37.523 -26.109 1.00 78.62 601 GLY A CA 1
ATOM 4768 C C . GLY A 1 601 ? 10.001 36.535 -25.372 1.00 78.62 601 GLY A C 1
ATOM 4769 O O . GLY A 1 601 ? 9.791 35.321 -25.427 1.00 78.62 601 GLY A O 1
ATOM 4770 N N . GLU A 1 602 ? 11.009 37.070 -24.676 1.00 74.12 602 GLU A N 1
ATOM 4771 C CA . GLU A 1 602 ? 11.935 36.332 -23.798 1.00 74.12 602 GLU A CA 1
ATOM 4772 C C . GLU A 1 602 ? 11.342 36.144 -22.388 1.00 74.12 602 GLU A C 1
ATOM 4774 O O . GLU A 1 602 ? 11.843 36.658 -21.388 1.00 74.12 602 GLU A O 1
ATOM 4779 N N . HIS A 1 603 ? 10.231 35.414 -22.300 1.00 80.44 603 HIS A N 1
ATOM 4780 C CA . HIS A 1 603 ? 9.589 35.034 -21.038 1.00 80.44 603 HIS A CA 1
ATOM 4781 C C . HIS A 1 603 ? 9.429 33.515 -20.940 1.00 80.44 603 HIS A C 1
ATOM 4783 O O . HIS A 1 603 ? 9.368 32.822 -21.954 1.00 80.44 603 HIS A O 1
ATOM 4789 N N . PHE A 1 604 ? 9.332 32.985 -19.717 1.00 80.75 604 PHE A N 1
ATOM 4790 C CA . PHE A 1 604 ? 9.098 31.554 -19.495 1.00 80.75 604 PHE A CA 1
ATOM 4791 C C . PHE A 1 604 ? 7.765 31.126 -20.125 1.00 80.75 604 PHE A C 1
ATOM 4793 O O . PHE A 1 604 ? 6.700 31.593 -19.713 1.00 80.75 604 PHE A O 1
ATOM 4800 N N . LYS A 1 605 ? 7.827 30.236 -21.121 1.00 83.38 605 LYS A N 1
ATOM 4801 C CA . LYS A 1 605 ? 6.653 29.707 -21.826 1.00 83.38 605 LYS A CA 1
ATOM 4802 C C . LYS A 1 605 ? 6.298 28.310 -21.303 1.00 83.38 605 LYS A C 1
ATOM 4804 O O . LYS A 1 605 ? 7.200 27.493 -21.161 1.00 83.38 605 LYS A O 1
ATOM 4809 N N . PRO A 1 606 ? 5.011 27.993 -21.071 1.00 85.38 606 PRO A N 1
ATOM 4810 C CA . PRO A 1 606 ? 4.577 26.645 -20.691 1.00 85.38 606 PRO A CA 1
ATOM 4811 C C . PRO A 1 606 ? 4.964 25.533 -21.685 1.00 85.38 606 PRO A C 1
ATOM 4813 O O . PRO A 1 606 ? 5.274 24.420 -21.259 1.00 85.38 606 PRO A O 1
ATOM 4816 N N . GLY A 1 607 ? 4.961 25.828 -22.991 1.00 85.19 607 GLY A N 1
ATOM 4817 C CA . GLY A 1 607 ? 5.363 24.896 -24.053 1.00 85.19 607 GLY A CA 1
ATOM 4818 C C . GLY A 1 607 ? 4.297 23.865 -24.448 1.00 85.19 607 GLY A C 1
ATOM 4819 O O . GLY A 1 607 ? 4.639 22.782 -24.915 1.00 85.19 607 GLY A O 1
ATOM 4820 N N . PHE A 1 608 ? 3.006 24.155 -24.237 1.00 88.00 608 PHE A N 1
ATOM 4821 C CA . PHE A 1 608 ? 1.918 23.206 -24.511 1.00 88.00 608 PHE A CA 1
ATOM 4822 C C . PHE A 1 608 ? 1.742 22.944 -26.018 1.00 88.00 608 PHE A C 1
ATOM 4824 O O . PHE A 1 608 ? 1.129 23.736 -26.739 1.00 88.00 608 PHE A O 1
ATOM 4831 N N . GLY A 1 609 ? 2.207 21.782 -26.477 1.00 78.12 609 GLY A N 1
ATOM 4832 C CA . GLY A 1 609 ? 2.228 21.360 -27.882 1.00 78.12 609 GLY A CA 1
ATOM 4833 C C . GLY A 1 609 ? 3.620 21.381 -28.521 1.00 78.12 609 GLY A C 1
ATOM 4834 O O . GLY A 1 609 ? 3.788 20.810 -29.599 1.00 78.12 609 GLY A O 1
ATOM 4835 N N . ASP A 1 610 ? 4.620 21.970 -27.858 1.00 78.81 610 ASP A N 1
ATOM 4836 C CA . ASP A 1 610 ? 5.994 22.081 -28.359 1.00 78.81 610 ASP A CA 1
ATOM 4837 C C . ASP A 1 610 ? 6.768 20.781 -28.079 1.00 78.81 610 ASP A C 1
ATOM 4839 O O . ASP A 1 610 ? 7.624 20.706 -27.203 1.00 78.81 610 ASP A O 1
ATOM 4843 N N . GLY A 1 611 ? 6.406 19.713 -28.794 1.00 70.50 611 GLY A N 1
ATOM 4844 C CA . GLY A 1 611 ? 6.975 18.366 -28.633 1.00 70.50 611 GLY A CA 1
ATOM 4845 C C . GLY A 1 611 ? 6.319 17.514 -27.538 1.00 70.50 611 GLY A C 1
ATOM 4846 O O . GLY A 1 611 ? 6.445 16.293 -27.570 1.00 70.50 611 GLY A O 1
ATOM 4847 N N . SER A 1 612 ? 5.558 18.124 -26.623 1.00 77.62 612 SER A N 1
ATOM 4848 C CA . SER A 1 612 ? 4.772 17.442 -25.585 1.00 77.62 612 SER A CA 1
ATOM 4849 C C . SER A 1 612 ? 3.390 18.080 -25.420 1.00 77.62 612 SER A C 1
ATOM 4851 O O . SER A 1 612 ? 3.221 19.282 -25.617 1.00 77.62 612 SER A O 1
ATOM 4853 N N . CYS A 1 613 ? 2.392 17.287 -25.019 1.00 83.62 613 CYS A N 1
ATOM 4854 C CA . CYS A 1 613 ? 1.058 17.789 -24.648 1.00 83.62 613 CYS A CA 1
ATOM 4855 C C . CYS A 1 613 ? 0.986 18.260 -23.188 1.00 83.62 613 CYS A C 1
ATOM 4857 O O . CYS A 1 613 ? -0.048 18.757 -22.741 1.00 83.62 613 CYS A O 1
ATOM 4859 N N . TRP A 1 614 ? 2.076 18.092 -22.442 1.00 87.12 614 TRP A N 1
ATOM 4860 C CA . TRP A 1 614 ? 2.286 18.658 -21.116 1.00 87.12 614 TRP A CA 1
ATOM 4861 C C . TRP A 1 614 ? 3.402 19.712 -21.174 1.00 87.12 614 TRP A C 1
ATOM 4863 O O . TRP A 1 614 ? 3.939 19.987 -22.245 1.00 87.12 614 TRP A O 1
ATOM 4873 N N . PHE A 1 615 ? 3.745 20.314 -20.036 1.00 86.12 615 PHE A N 1
ATOM 4874 C CA . PHE A 1 615 ? 4.850 21.273 -19.951 1.00 86.12 615 PHE A CA 1
ATOM 4875 C C . PHE A 1 615 ? 6.157 20.673 -20.495 1.00 86.12 615 PHE A C 1
ATOM 4877 O O . PHE A 1 615 ? 6.511 19.542 -20.158 1.00 86.12 615 PHE A O 1
ATOM 4884 N N . ASN A 1 616 ? 6.883 21.444 -21.307 1.00 77.00 616 ASN A N 1
ATOM 4885 C CA . ASN A 1 616 ? 8.091 20.970 -21.995 1.00 77.00 616 ASN A CA 1
ATOM 4886 C C . ASN A 1 616 ? 9.311 20.837 -21.050 1.00 77.00 616 ASN A C 1
ATOM 4888 O O . ASN A 1 616 ? 10.212 20.039 -21.290 1.00 77.00 616 ASN A O 1
ATOM 4892 N N . GLY A 1 617 ? 9.334 21.583 -19.938 1.00 78.31 617 GLY A N 1
ATOM 4893 C CA . GLY A 1 617 ? 10.454 21.588 -18.995 1.00 78.31 617 GLY A CA 1
ATOM 4894 C C . GLY A 1 617 ? 10.055 21.634 -17.516 1.00 78.31 617 GLY A C 1
ATOM 4895 O O . GLY A 1 617 ? 8.903 21.892 -17.134 1.00 78.31 617 GLY A O 1
ATOM 4896 N N . ARG A 1 618 ? 11.030 21.326 -16.647 1.00 78.88 618 ARG A N 1
ATOM 4897 C CA . ARG A 1 618 ? 10.807 21.222 -15.194 1.00 78.88 618 ARG A CA 1
ATOM 4898 C C . ARG A 1 618 ? 10.540 22.589 -14.548 1.00 78.88 618 ARG A C 1
ATOM 4900 O O . ARG A 1 618 ? 9.666 22.699 -13.690 1.00 78.88 618 ARG A O 1
ATOM 4907 N N . THR A 1 619 ? 11.250 23.630 -14.974 1.00 81.94 619 THR A N 1
ATOM 4908 C CA . THR A 1 619 ? 11.114 25.001 -14.449 1.00 81.94 619 THR A CA 1
ATOM 4909 C C . THR A 1 619 ? 9.722 25.564 -14.743 1.00 81.94 619 THR A C 1
ATOM 4911 O O . THR A 1 619 ? 9.082 26.179 -13.892 1.00 81.94 619 THR A O 1
ATOM 4914 N N . GLU A 1 620 ? 9.219 25.271 -15.936 1.00 85.38 620 GLU A N 1
ATOM 4915 C CA . GLU A 1 620 ? 7.938 25.684 -16.492 1.00 85.38 620 GLU A CA 1
ATOM 4916 C C . GLU A 1 620 ? 6.796 25.002 -15.724 1.00 85.38 620 GLU A C 1
ATOM 4918 O O . GLU A 1 620 ? 5.900 25.673 -15.205 1.00 85.38 620 GLU A O 1
ATOM 4923 N N . THR A 1 621 ? 6.889 23.677 -15.548 1.00 86.75 621 THR A N 1
ATOM 4924 C CA . THR A 1 621 ? 5.954 22.894 -14.718 1.00 86.75 621 THR A CA 1
ATOM 4925 C C . THR A 1 621 ? 5.904 23.421 -13.277 1.00 86.75 621 THR A C 1
ATOM 4927 O O . THR A 1 621 ? 4.830 23.518 -12.674 1.00 86.75 621 THR A O 1
ATOM 4930 N N . TRP A 1 622 ? 7.057 23.791 -12.709 1.00 87.12 622 TRP A N 1
ATOM 4931 C CA . TRP A 1 622 ? 7.140 24.324 -11.351 1.00 87.12 622 TRP A CA 1
ATOM 4932 C C . TRP A 1 622 ? 6.470 25.697 -11.220 1.00 87.12 622 TRP A C 1
ATOM 4934 O O . TRP A 1 622 ? 5.638 25.887 -10.332 1.00 87.12 622 TRP A O 1
ATOM 4944 N N . ILE A 1 623 ? 6.785 26.640 -12.113 1.00 88.38 623 ILE A N 1
ATOM 4945 C CA . ILE A 1 623 ? 6.265 28.016 -12.067 1.00 88.38 623 ILE A CA 1
ATOM 4946 C C . ILE A 1 623 ? 4.747 28.054 -12.302 1.00 88.38 623 ILE A C 1
ATOM 4948 O O . ILE A 1 623 ? 4.029 28.716 -11.553 1.00 88.38 623 ILE A O 1
ATOM 4952 N N . PHE A 1 624 ? 4.247 27.349 -13.321 1.00 88.94 624 PHE A N 1
ATOM 4953 C CA . PHE A 1 624 ? 2.852 27.477 -13.759 1.00 88.94 624 PHE A CA 1
ATOM 4954 C C . PHE A 1 624 ? 1.877 26.501 -13.078 1.00 88.94 624 PHE A C 1
ATOM 4956 O O . PHE A 1 624 ? 0.670 26.767 -13.088 1.00 88.94 624 PHE A O 1
ATOM 4963 N N . PHE A 1 625 ? 2.358 25.399 -12.484 1.00 90.25 625 PHE A N 1
ATOM 4964 C CA . PHE A 1 625 ? 1.508 24.364 -11.877 1.00 90.25 625 PHE A CA 1
ATOM 4965 C C . PHE A 1 625 ? 1.910 23.997 -10.439 1.00 90.25 625 PHE A C 1
ATOM 4967 O O . PHE A 1 625 ? 1.160 24.310 -9.511 1.00 90.25 625 PHE A O 1
ATOM 4974 N N . TYR A 1 626 ? 3.075 23.378 -10.209 1.00 90.25 626 TYR A N 1
ATOM 4975 C CA . TYR A 1 626 ? 3.380 22.808 -8.884 1.00 90.25 626 TYR A CA 1
ATOM 4976 C C . TYR A 1 626 ? 3.584 23.852 -7.776 1.00 90.25 626 TYR A C 1
ATOM 4978 O O . TYR A 1 626 ? 3.107 23.641 -6.661 1.00 90.25 626 TYR A O 1
ATOM 4986 N N . GLY A 1 627 ? 4.199 25.002 -8.061 1.00 90.44 627 GLY A N 1
ATOM 4987 C CA . GLY A 1 627 ? 4.326 26.113 -7.111 1.00 90.44 627 GLY A CA 1
ATOM 4988 C C . GLY A 1 627 ? 2.965 26.659 -6.643 1.00 90.44 627 GLY A C 1
ATOM 4989 O O . GLY A 1 627 ? 2.698 26.669 -5.437 1.00 90.44 627 GLY A O 1
ATOM 4990 N N . PRO A 1 628 ? 2.061 27.059 -7.561 1.00 92.62 628 PRO A N 1
ATOM 4991 C CA . PRO A 1 628 ? 0.682 27.428 -7.228 1.00 92.62 628 PRO A CA 1
ATOM 4992 C C . PRO A 1 628 ? -0.078 26.361 -6.422 1.00 92.62 628 PRO A C 1
ATOM 4994 O O . PRO A 1 628 ? -0.760 26.693 -5.448 1.00 92.62 628 PRO A O 1
ATOM 4997 N N . VAL A 1 629 ? 0.073 25.078 -6.771 1.00 91.56 629 VAL A N 1
ATOM 4998 C CA . VAL A 1 629 ? -0.532 23.955 -6.033 1.00 91.56 629 VAL A CA 1
ATOM 4999 C C . VAL A 1 629 ? 0.038 23.836 -4.615 1.00 91.56 629 VAL A C 1
ATOM 5001 O O . VAL A 1 629 ? -0.732 23.731 -3.658 1.00 91.56 629 VAL A O 1
ATOM 5004 N N . ALA A 1 630 ? 1.359 23.939 -4.440 1.00 89.19 630 ALA A N 1
ATOM 5005 C CA . ALA A 1 630 ? 2.010 23.910 -3.131 1.00 89.19 630 ALA A CA 1
ATOM 5006 C C . ALA A 1 630 ? 1.517 25.044 -2.212 1.00 89.19 630 ALA A C 1
ATOM 5008 O O . ALA A 1 630 ? 1.242 24.811 -1.033 1.00 89.19 630 ALA A O 1
ATOM 5009 N N . VAL A 1 631 ? 1.311 26.253 -2.752 1.00 92.31 631 VAL A N 1
ATOM 5010 C CA . VAL A 1 631 ? 0.733 27.388 -2.007 1.00 92.31 631 VAL A CA 1
ATOM 5011 C C . VAL A 1 631 ? -0.709 27.100 -1.564 1.00 92.31 631 VAL A C 1
ATOM 5013 O O . VAL A 1 631 ? -1.068 27.398 -0.422 1.00 92.31 631 VAL A O 1
ATOM 5016 N N . LEU A 1 632 ? -1.533 26.468 -2.409 1.00 91.19 632 LEU A N 1
ATOM 5017 C CA . LEU A 1 632 ? -2.899 26.062 -2.042 1.00 91.19 632 LEU A CA 1
ATOM 5018 C C . LEU A 1 632 ? -2.917 24.954 -0.974 1.00 91.19 632 LEU A C 1
ATOM 5020 O O . LEU A 1 632 ? -3.750 24.994 -0.062 1.00 91.19 632 LEU A O 1
ATOM 5024 N N . ILE A 1 633 ? -1.983 23.998 -1.033 1.00 89.44 633 ILE A N 1
ATOM 5025 C CA . ILE A 1 633 ? -1.807 22.957 -0.008 1.00 89.44 633 ILE A CA 1
ATOM 5026 C C . ILE A 1 633 ? -1.363 23.585 1.324 1.00 89.44 633 ILE A C 1
ATOM 5028 O O . ILE A 1 633 ? -1.977 23.311 2.357 1.00 89.44 633 ILE A O 1
ATOM 5032 N N . ALA A 1 634 ? -0.384 24.494 1.317 1.00 89.12 634 ALA A N 1
ATOM 5033 C CA . ALA A 1 634 ? 0.050 25.217 2.515 1.00 89.12 634 ALA A CA 1
ATOM 5034 C C . ALA A 1 634 ? -1.092 26.047 3.135 1.00 89.12 634 ALA A C 1
ATOM 5036 O O . ALA A 1 634 ? -1.334 25.980 4.343 1.00 89.12 634 ALA A O 1
ATOM 5037 N N . ALA A 1 635 ? -1.868 26.761 2.311 1.00 90.62 635 ALA A N 1
ATOM 5038 C CA . ALA A 1 635 ? -3.049 27.497 2.760 1.00 90.62 635 ALA A CA 1
ATOM 5039 C C . ALA A 1 635 ? -4.105 26.573 3.399 1.00 90.62 635 ALA A C 1
ATOM 5041 O O . ALA A 1 635 ? -4.710 26.940 4.411 1.00 90.62 635 ALA A O 1
ATOM 5042 N N . ASN A 1 636 ? -4.295 25.358 2.869 1.00 89.62 636 ASN A N 1
ATOM 5043 C CA . ASN A 1 636 ? -5.159 24.345 3.479 1.00 89.62 636 ASN A CA 1
ATOM 5044 C C . ASN A 1 636 ? -4.652 23.908 4.859 1.00 89.62 636 ASN A C 1
ATOM 5046 O O . ASN A 1 636 ? -5.436 23.918 5.809 1.00 89.62 636 ASN A O 1
ATOM 5050 N N . VAL A 1 637 ? -3.360 23.593 5.009 1.00 88.44 637 VAL A N 1
ATOM 5051 C CA . VAL A 1 637 ? -2.763 23.224 6.310 1.00 88.44 637 VAL A CA 1
ATOM 5052 C C . VAL A 1 637 ? -2.978 24.335 7.345 1.00 88.44 637 VAL A C 1
ATOM 5054 O O . VAL A 1 637 ? -3.469 24.067 8.446 1.00 88.44 637 VAL A O 1
ATOM 5057 N N . CYS A 1 638 ? -2.720 25.594 6.977 1.00 90.06 638 CYS A N 1
ATOM 5058 C CA . CYS A 1 638 ? -2.976 26.756 7.831 1.00 90.06 638 CYS A CA 1
ATOM 5059 C C . CYS A 1 638 ? -4.457 26.872 8.237 1.00 90.06 638 CYS A C 1
ATOM 5061 O O . CYS A 1 638 ? -4.764 27.075 9.415 1.00 90.06 638 CYS A O 1
ATOM 5063 N N . LEU A 1 639 ? -5.393 26.690 7.297 1.00 86.56 639 LEU A N 1
ATOM 5064 C CA . LEU A 1 639 ? -6.833 26.714 7.577 1.00 86.56 639 LEU A CA 1
ATOM 5065 C C . LEU A 1 639 ? -7.271 25.567 8.500 1.00 86.56 639 LEU A C 1
ATOM 5067 O O . LEU A 1 639 ? -8.052 25.807 9.424 1.00 86.56 639 LEU A O 1
ATOM 5071 N N . PHE A 1 640 ? -6.760 24.344 8.325 1.00 84.00 640 PHE A N 1
ATOM 5072 C CA . PHE A 1 640 ? -7.048 23.225 9.231 1.00 84.00 640 PHE A CA 1
ATOM 5073 C C . PHE A 1 640 ? -6.467 23.456 10.636 1.00 84.00 640 PHE A C 1
ATOM 5075 O O . PHE A 1 640 ? -7.153 23.176 11.625 1.00 84.00 640 PHE A O 1
ATOM 5082 N N . GLY A 1 641 ? -5.270 24.041 10.752 1.00 85.44 641 GLY A N 1
ATOM 5083 C CA . GLY A 1 641 ? -4.679 24.448 12.033 1.00 85.44 641 GLY A CA 1
ATOM 5084 C C . GLY A 1 641 ? -5.517 25.508 12.759 1.00 85.44 641 GLY A C 1
ATOM 5085 O O . GLY A 1 641 ? -5.927 25.309 13.906 1.00 85.44 641 GLY A O 1
ATOM 5086 N N . LEU A 1 642 ? -5.872 26.596 12.066 1.00 86.56 642 LEU A N 1
ATOM 5087 C CA . LEU A 1 642 ? -6.741 27.658 12.592 1.00 86.56 642 LEU A CA 1
ATOM 5088 C C . LEU A 1 642 ? -8.140 27.140 12.960 1.00 86.56 642 LEU A C 1
ATOM 5090 O O . LEU A 1 642 ? -8.714 27.564 13.967 1.00 86.56 642 LEU A O 1
ATOM 5094 N N . THR A 1 643 ? -8.684 26.197 12.188 1.00 86.12 643 THR A N 1
ATOM 5095 C CA . THR A 1 643 ? -9.957 25.531 12.499 1.00 86.12 643 THR A CA 1
ATOM 5096 C C . THR A 1 643 ? -9.850 24.698 13.772 1.00 86.12 643 THR A C 1
ATOM 5098 O O . THR A 1 643 ? -10.705 24.818 14.648 1.00 86.12 643 THR A O 1
ATOM 5101 N N . SER A 1 644 ? -8.784 23.906 13.913 1.00 84.81 644 SER A N 1
ATOM 5102 C CA . SER A 1 644 ? -8.523 23.075 15.096 1.00 84.81 644 SER A CA 1
ATOM 5103 C C . SER A 1 644 ? -8.417 23.925 16.362 1.00 84.81 644 SER A C 1
ATOM 5105 O O . SER A 1 644 ? -9.085 23.645 17.360 1.00 84.81 644 SER A O 1
ATOM 5107 N N . TYR A 1 645 ? -7.647 25.016 16.298 1.00 85.81 645 TYR A N 1
ATOM 5108 C CA . TYR A 1 645 ? -7.492 25.968 17.396 1.00 85.81 645 TYR A CA 1
ATOM 5109 C C . TYR A 1 645 ? -8.826 26.614 17.802 1.00 85.81 645 TYR A C 1
ATOM 5111 O O . TYR A 1 645 ? -9.155 26.661 18.989 1.00 85.81 645 TYR A O 1
ATOM 5119 N N . ASN A 1 646 ? -9.633 27.074 16.838 1.00 81.12 646 ASN A N 1
ATOM 5120 C CA . ASN A 1 646 ? -10.922 27.698 17.144 1.00 81.12 646 ASN A CA 1
ATOM 5121 C C . ASN A 1 646 ? -11.962 26.688 17.654 1.00 81.12 646 ASN A C 1
ATOM 5123 O O . ASN A 1 646 ? -12.684 27.002 18.599 1.00 81.12 646 ASN A O 1
ATOM 5127 N N . LEU A 1 647 ? -11.991 25.463 17.120 1.00 81.31 647 LEU A N 1
ATOM 5128 C CA . LEU A 1 647 ? -12.861 24.381 17.596 1.00 81.31 647 LEU A CA 1
ATOM 5129 C C . LEU A 1 647 ? -12.522 23.979 19.042 1.00 81.31 647 LEU A C 1
ATOM 5131 O O . LEU A 1 647 ? -13.419 23.786 19.866 1.00 81.31 647 LEU A O 1
ATOM 5135 N N . TRP A 1 648 ? -11.231 23.922 19.381 1.00 80.31 648 TRP A N 1
ATOM 5136 C CA . TRP A 1 648 ? -10.756 23.723 20.752 1.00 80.31 648 TRP A CA 1
ATOM 5137 C C . TRP A 1 648 ? -11.149 24.899 21.661 1.00 80.31 648 TRP A C 1
ATOM 5139 O O . TRP A 1 648 ? -11.805 24.698 22.683 1.00 80.31 648 TRP A O 1
ATOM 5149 N N . LYS A 1 649 ? -10.863 26.142 21.253 1.00 79.44 649 LYS A N 1
ATOM 5150 C CA . LYS A 1 649 ? -11.201 27.367 22.004 1.00 79.44 649 LYS A CA 1
ATOM 5151 C C . LYS A 1 649 ? -12.707 27.513 22.267 1.00 79.44 649 LYS A C 1
ATOM 5153 O O . LYS A 1 649 ? -13.108 27.923 23.354 1.00 79.44 649 LYS A O 1
ATOM 5158 N N . GLN A 1 650 ? -13.549 27.149 21.299 1.00 70.44 650 GLN A N 1
ATOM 5159 C CA . GLN A 1 650 ? -15.011 27.229 21.390 1.00 70.44 650 GLN A CA 1
ATOM 5160 C C . GLN A 1 650 ? -15.672 25.960 21.968 1.00 70.44 650 GLN A C 1
ATOM 5162 O O . GLN A 1 650 ? -16.888 25.947 22.154 1.00 70.44 650 GLN A O 1
ATOM 5167 N N . THR A 1 651 ? -14.907 24.928 22.354 1.00 67.00 651 THR A N 1
ATOM 5168 C CA . THR A 1 651 ? -15.433 23.707 23.010 1.00 67.00 651 THR A CA 1
ATOM 5169 C C . THR A 1 651 ? -16.168 23.998 24.332 1.00 67.00 651 THR A C 1
ATOM 5171 O O . THR A 1 651 ? -17.011 23.210 24.743 1.00 67.00 651 THR A O 1
ATOM 5174 N N . ARG A 1 652 ? -15.917 25.149 24.980 1.00 59.19 652 ARG A N 1
ATOM 5175 C CA . ARG A 1 652 ? -16.686 25.634 26.148 1.00 59.19 652 ARG A CA 1
ATOM 5176 C C . ARG A 1 652 ? -17.960 26.432 25.813 1.00 59.19 652 ARG A C 1
ATOM 5178 O O . ARG A 1 652 ? -18.706 26.748 26.731 1.00 59.19 652 ARG A O 1
ATOM 5185 N N . LYS A 1 653 ? -18.183 26.813 24.548 1.00 59.62 653 LYS A N 1
ATOM 5186 C CA . LYS A 1 653 ? -19.284 27.703 24.119 1.00 59.62 653 LYS A CA 1
ATOM 5187 C C . LYS A 1 653 ? -20.426 26.956 23.419 1.00 59.62 653 LYS A C 1
ATOM 5189 O O . LYS A 1 653 ? -21.562 27.415 23.474 1.00 59.62 653 LYS A O 1
ATOM 5194 N N . TYR A 1 654 ? -20.135 25.839 22.756 1.00 66.50 654 TYR A N 1
ATOM 5195 C CA . TYR A 1 654 ? -21.136 25.038 22.048 1.00 66.50 654 TYR A CA 1
ATOM 5196 C C . TYR A 1 654 ? -21.678 23.885 22.901 1.00 66.50 654 TYR A C 1
ATOM 5198 O O . TYR A 1 654 ? -20.937 23.223 23.623 1.00 66.50 654 TYR A O 1
ATOM 5206 N N . GLU A 1 655 ? -22.969 23.602 22.741 1.00 69.12 655 GLU A N 1
ATOM 5207 C CA . GLU A 1 655 ? -23.624 22.393 23.244 1.00 69.12 655 GLU A CA 1
ATOM 5208 C C . GLU A 1 655 ? -22.976 21.121 22.662 1.00 69.12 655 GLU A C 1
ATOM 5210 O O . GLU A 1 655 ? -22.562 21.105 21.499 1.00 69.12 655 GLU A O 1
ATOM 5215 N N . VAL A 1 656 ? -22.929 20.035 23.445 1.00 68.56 656 VAL A N 1
ATOM 5216 C CA . VAL A 1 656 ? -22.234 18.777 23.103 1.00 68.56 656 VAL A CA 1
ATOM 5217 C C . VAL A 1 656 ? -22.663 18.212 21.741 1.00 68.56 656 VAL A C 1
ATOM 5219 O O . VAL A 1 656 ? -21.804 17.862 20.932 1.00 68.56 656 VAL A O 1
ATOM 5222 N N . ASN A 1 657 ? -23.965 18.198 21.435 1.00 63.56 657 ASN A N 1
ATOM 5223 C CA . ASN A 1 657 ? -24.477 17.724 20.144 1.00 63.56 657 ASN A CA 1
ATOM 5224 C C . ASN A 1 657 ? -23.997 18.588 18.967 1.00 63.56 657 ASN A C 1
ATOM 5226 O O . ASN A 1 657 ? -23.515 18.063 17.960 1.00 63.56 657 ASN A O 1
ATOM 5230 N N . THR A 1 658 ? -24.054 19.915 19.106 1.00 66.25 658 THR A N 1
ATOM 5231 C CA . THR A 1 658 ? -23.549 20.850 18.088 1.00 66.25 658 THR A CA 1
ATOM 5232 C C . THR A 1 658 ? -22.037 20.691 17.902 1.00 66.25 658 THR A C 1
ATOM 5234 O O . THR A 1 658 ? -21.560 20.586 16.771 1.00 66.25 658 THR A O 1
ATOM 5237 N N . LEU A 1 659 ? -21.282 20.574 18.999 1.00 70.19 659 LEU A N 1
ATOM 5238 C CA . LEU A 1 659 ? -19.839 20.345 18.976 1.00 70.19 659 LEU A CA 1
ATOM 5239 C C . LEU A 1 659 ? -19.471 19.018 18.291 1.00 70.19 659 LEU A C 1
ATOM 5241 O O . LEU A 1 659 ? -18.523 18.981 17.508 1.00 70.19 659 LEU A O 1
ATOM 5245 N N . ASN A 1 660 ? -20.217 17.939 18.538 1.00 69.94 660 ASN A N 1
ATOM 5246 C CA . ASN A 1 660 ? -19.980 16.636 17.914 1.00 69.94 660 ASN A CA 1
ATOM 5247 C C . ASN A 1 660 ? -20.293 16.653 16.406 1.00 69.94 660 ASN A C 1
ATOM 5249 O O . ASN A 1 660 ? -19.537 16.079 15.619 1.00 69.94 660 ASN A O 1
ATOM 5253 N N . VAL A 1 661 ? -21.325 17.385 15.968 1.00 69.25 661 VAL A N 1
ATOM 5254 C CA . VAL A 1 661 ? -21.597 17.614 14.535 1.00 69.25 661 VAL A CA 1
ATOM 5255 C C . VAL A 1 661 ? -20.480 18.430 13.869 1.00 69.25 661 VAL A C 1
ATOM 5257 O O . VAL A 1 661 ? -20.051 18.076 12.767 1.00 69.25 661 VAL A O 1
ATOM 5260 N N . LEU A 1 662 ? -19.964 19.475 14.529 1.00 69.31 662 LEU A N 1
ATOM 5261 C CA . LEU A 1 662 ? -18.823 20.261 14.036 1.00 69.31 662 LEU A CA 1
ATOM 5262 C C . LEU A 1 662 ? -17.546 19.410 13.948 1.00 69.31 662 LEU A C 1
ATOM 5264 O O . LEU A 1 662 ? -16.910 19.388 12.896 1.00 69.31 662 LEU A O 1
ATOM 5268 N N . LYS A 1 663 ? -17.216 18.642 14.997 1.00 73.19 663 LYS A N 1
ATOM 5269 C CA . LYS A 1 663 ? -16.094 17.685 15.002 1.00 73.19 663 LYS A CA 1
ATOM 5270 C C . LYS A 1 663 ? -16.208 16.661 13.873 1.00 73.19 663 LYS A C 1
ATOM 5272 O O . LYS A 1 663 ? -15.212 16.389 13.214 1.00 73.19 663 LYS A O 1
ATOM 5277 N N . HIS A 1 664 ? -17.401 16.126 13.608 1.00 70.00 664 HIS A N 1
ATOM 5278 C CA . HIS A 1 664 ? -17.610 15.173 12.516 1.00 70.00 664 HIS A CA 1
ATOM 5279 C C . HIS A 1 664 ? -17.424 15.818 11.131 1.00 70.00 664 HIS A C 1
ATOM 5281 O O . HIS A 1 664 ? -16.750 15.237 10.282 1.00 70.00 664 HIS A O 1
ATOM 5287 N N . LYS A 1 665 ? -17.950 17.035 10.901 1.00 69.81 665 LYS A N 1
ATOM 5288 C CA . LYS A 1 665 ? -17.707 17.783 9.650 1.00 69.81 665 LYS A CA 1
ATOM 5289 C C . LYS A 1 665 ? -16.221 18.109 9.455 1.00 69.81 665 LYS A C 1
ATOM 5291 O O . LYS A 1 665 ? -15.703 17.916 8.356 1.00 69.81 665 LYS A O 1
ATOM 5296 N N . PHE A 1 666 ? -15.538 18.543 10.513 1.00 78.06 666 PHE A N 1
ATOM 5297 C CA . PHE A 1 666 ? -14.097 18.794 10.510 1.00 78.06 666 PHE A CA 1
ATOM 5298 C C . PHE A 1 666 ? -13.296 17.525 10.191 1.00 78.06 666 PHE A C 1
ATOM 5300 O O . PHE A 1 666 ? -12.526 17.519 9.238 1.00 78.06 666 PHE A O 1
ATOM 5307 N N . LEU A 1 667 ? -13.522 16.430 10.922 1.00 71.62 667 LEU A N 1
ATOM 5308 C CA . LEU A 1 667 ? -12.732 15.201 10.805 1.00 71.62 667 LEU A CA 1
ATOM 5309 C C . LEU A 1 667 ? -12.981 14.451 9.485 1.00 71.62 667 LEU A C 1
ATOM 5311 O O . LEU A 1 667 ? -12.059 13.833 8.959 1.00 71.62 667 LEU A O 1
ATOM 5315 N N . LEU A 1 668 ? -14.183 14.547 8.902 1.00 70.50 668 LEU A N 1
ATOM 5316 C CA . LEU A 1 668 ? -14.446 14.073 7.537 1.00 70.50 668 LEU A CA 1
ATOM 5317 C C . LEU A 1 668 ? -13.654 14.881 6.496 1.00 70.50 668 LEU A C 1
ATOM 5319 O O . LEU A 1 668 ? -13.053 14.300 5.597 1.00 70.50 668 LEU A O 1
ATOM 5323 N N . SER A 1 669 ? -13.625 16.208 6.641 1.00 72.00 669 SER A N 1
ATOM 5324 C CA . SER A 1 669 ? -12.916 17.100 5.712 1.00 72.00 669 SER A CA 1
ATOM 5325 C C . SER A 1 669 ? -11.396 16.971 5.847 1.00 72.00 669 SER A C 1
ATOM 5327 O O . SER A 1 669 ? -10.695 16.982 4.843 1.00 72.00 669 SER A O 1
ATOM 5329 N N . LEU A 1 670 ? -10.895 16.766 7.070 1.00 77.69 670 LEU A N 1
ATOM 5330 C CA . LEU A 1 670 ? -9.490 16.469 7.344 1.00 77.69 670 LEU A CA 1
ATOM 5331 C C . LEU A 1 670 ? -9.079 15.114 6.753 1.00 77.69 670 LEU A C 1
ATOM 5333 O O . LEU A 1 670 ? -8.029 15.030 6.136 1.00 77.69 670 LEU A O 1
ATOM 5337 N N . LYS A 1 671 ? -9.907 14.063 6.871 1.00 74.62 671 LYS A N 1
ATOM 5338 C CA . LYS A 1 671 ? -9.643 12.771 6.208 1.00 74.62 671 LYS A CA 1
ATOM 5339 C C . LYS A 1 671 ? -9.549 12.910 4.689 1.00 74.62 671 LYS A C 1
ATOM 5341 O O . LYS A 1 671 ? -8.645 12.340 4.089 1.00 74.62 671 LYS A O 1
ATOM 5346 N N . LEU A 1 672 ? -10.457 13.678 4.088 1.00 70.38 672 LEU A N 1
ATOM 5347 C CA . LEU A 1 672 ? -10.447 13.946 2.652 1.00 70.38 672 LEU A CA 1
ATOM 5348 C C . LEU A 1 672 ? -9.201 14.754 2.236 1.00 70.38 672 LEU A C 1
ATOM 5350 O O . LEU A 1 672 ? -8.557 14.413 1.250 1.00 70.38 672 LEU A O 1
ATOM 5354 N N . PHE A 1 673 ? -8.821 15.770 3.019 1.00 76.81 673 PHE A N 1
ATOM 5355 C CA . PHE A 1 673 ? -7.595 16.538 2.794 1.00 76.81 673 PHE A CA 1
ATOM 5356 C C . PHE A 1 673 ? -6.320 15.713 2.999 1.00 76.81 673 PHE A C 1
ATOM 5358 O O . PHE A 1 673 ? -5.378 15.905 2.250 1.00 76.81 673 PHE A O 1
ATOM 5365 N N . LEU A 1 674 ? -6.266 14.780 3.952 1.00 76.00 674 LEU A N 1
ATOM 5366 C CA . LEU A 1 674 ? -5.096 13.912 4.123 1.00 76.00 674 LEU A CA 1
ATOM 5367 C C . LEU A 1 674 ? -4.952 12.937 2.947 1.00 76.00 674 LEU A C 1
ATOM 5369 O O . LEU A 1 674 ? -3.860 12.795 2.416 1.00 76.00 674 LEU A O 1
ATOM 5373 N N . VAL A 1 675 ? -6.048 12.318 2.494 1.00 73.50 675 VAL A N 1
ATOM 5374 C CA . VAL A 1 675 ? -6.014 11.367 1.367 1.00 73.50 675 VAL A CA 1
ATOM 5375 C C . VAL A 1 675 ? -5.606 12.024 0.048 1.00 73.50 675 VAL A C 1
ATOM 5377 O O . VAL A 1 675 ? -4.869 11.403 -0.705 1.00 73.50 675 VAL A O 1
ATOM 5380 N N . MET A 1 676 ? -6.050 13.256 -0.226 1.00 74.06 676 MET A N 1
ATOM 5381 C CA . MET A 1 676 ? -5.658 13.973 -1.450 1.00 74.06 676 MET A CA 1
ATOM 5382 C C . MET A 1 676 ? -4.363 14.783 -1.272 1.00 74.06 676 MET A C 1
ATOM 5384 O O . MET A 1 676 ? -3.534 14.855 -2.163 1.00 74.06 676 MET A O 1
ATOM 5388 N N . GLY A 1 677 ? -4.165 15.430 -0.128 1.00 75.56 677 GLY A N 1
ATOM 5389 C CA . GLY A 1 677 ? -3.018 16.307 0.110 1.00 75.56 677 GLY A CA 1
ATOM 5390 C C . GLY A 1 677 ? -1.697 15.556 0.273 1.00 75.56 677 GLY A C 1
ATOM 5391 O O . GLY A 1 677 ? -0.662 16.101 -0.090 1.00 75.56 677 GLY A O 1
ATOM 5392 N N . ILE A 1 678 ? -1.713 14.320 0.787 1.00 75.19 678 ILE A N 1
ATOM 5393 C CA . ILE A 1 678 ? -0.487 13.523 0.951 1.00 75.19 678 ILE A CA 1
ATOM 5394 C C . ILE A 1 678 ? 0.012 12.985 -0.398 1.00 75.19 678 ILE A C 1
ATOM 5396 O O . ILE A 1 678 ? 1.211 13.075 -0.647 1.00 75.19 678 ILE A O 1
ATOM 5400 N N . SER A 1 679 ? -0.867 12.500 -1.287 1.00 81.69 679 SER A N 1
ATOM 5401 C CA . SER A 1 679 ? -0.463 12.075 -2.640 1.00 81.69 679 SER A CA 1
ATOM 5402 C C . SER A 1 679 ? 0.179 13.235 -3.401 1.00 81.69 679 SER A C 1
ATOM 5404 O O . SER A 1 679 ? 1.318 13.114 -3.834 1.00 81.69 679 SER A O 1
ATOM 5406 N N . TRP A 1 680 ? -0.467 14.404 -3.447 1.00 84.12 680 TRP A N 1
ATOM 5407 C CA . TRP A 1 680 ? 0.093 15.579 -4.128 1.00 84.12 680 TRP A CA 1
ATOM 5408 C C . TRP A 1 680 ? 1.375 16.145 -3.489 1.00 84.12 680 TRP A C 1
ATOM 5410 O O . TRP A 1 680 ? 2.159 16.780 -4.189 1.00 84.12 680 TRP A O 1
ATOM 5420 N N . VAL A 1 681 ? 1.644 15.899 -2.201 1.00 81.81 681 VAL A N 1
ATOM 5421 C CA . VAL A 1 681 ? 2.959 16.201 -1.598 1.00 81.81 681 VAL A CA 1
ATOM 5422 C C . VAL A 1 681 ? 4.032 15.214 -2.072 1.00 81.81 681 VAL A C 1
ATOM 5424 O O . VAL A 1 681 ? 5.152 15.642 -2.344 1.00 81.81 681 VAL A O 1
ATOM 5427 N N . PHE A 1 682 ? 3.706 13.926 -2.229 1.00 79.31 682 PHE A N 1
ATOM 5428 C CA . PHE A 1 682 ? 4.639 12.945 -2.795 1.00 79.31 682 PHE A CA 1
ATOM 5429 C C . PHE A 1 682 ? 4.878 13.138 -4.302 1.00 79.31 682 PHE A C 1
ATOM 5431 O O . PHE A 1 682 ? 6.011 12.968 -4.729 1.00 79.31 682 PHE A O 1
ATOM 5438 N N . GLU A 1 683 ? 3.885 13.579 -5.078 1.00 82.12 683 GLU A N 1
ATOM 5439 C CA . GLU A 1 683 ? 4.041 13.977 -6.495 1.00 82.12 683 GLU A CA 1
ATOM 5440 C C . GLU A 1 683 ? 4.997 15.174 -6.658 1.00 82.12 683 GLU A C 1
ATOM 5442 O O . GLU A 1 683 ? 5.879 15.191 -7.514 1.00 82.12 683 GLU A O 1
ATOM 5447 N N . ILE A 1 684 ? 4.877 16.183 -5.787 1.00 82.31 684 ILE A N 1
ATOM 5448 C CA . ILE A 1 684 ? 5.799 17.329 -5.772 1.00 82.31 684 ILE A CA 1
ATOM 5449 C C . ILE A 1 684 ? 7.216 16.885 -5.357 1.00 82.31 684 ILE A C 1
ATOM 5451 O O . ILE A 1 684 ? 8.201 17.423 -5.865 1.00 82.31 684 ILE A O 1
ATOM 5455 N N . ALA A 1 685 ? 7.335 15.885 -4.476 1.00 77.31 685 ALA A N 1
ATOM 5456 C CA . ALA A 1 685 ? 8.619 15.318 -4.064 1.00 77.31 685 ALA A CA 1
ATOM 5457 C C . ALA A 1 685 ? 9.265 14.430 -5.146 1.00 77.31 685 ALA A C 1
ATOM 5459 O O . ALA A 1 685 ? 10.465 14.563 -5.382 1.00 77.31 685 ALA A O 1
ATOM 5460 N N . SER A 1 686 ? 8.502 13.576 -5.839 1.00 77.25 686 SER A N 1
ATOM 5461 C CA . SER A 1 686 ? 9.007 12.733 -6.933 1.00 77.25 686 SER A CA 1
ATOM 5462 C C . SER A 1 686 ? 9.520 13.594 -8.089 1.00 77.25 686 SER A C 1
ATOM 5464 O O . SER A 1 686 ? 10.629 13.382 -8.586 1.00 77.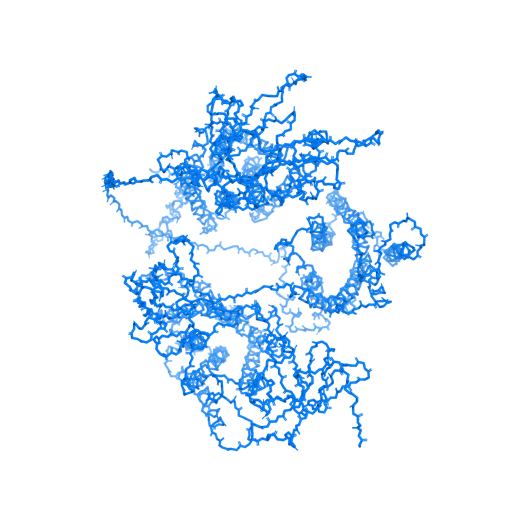25 686 SER A O 1
ATOM 5466 N N . PHE A 1 687 ? 8.770 14.645 -8.432 1.00 73.75 687 PHE A N 1
ATOM 5467 C CA . PHE A 1 687 ? 9.145 15.645 -9.425 1.00 73.75 687 PHE A CA 1
ATOM 5468 C C . PHE A 1 687 ? 10.427 16.415 -9.060 1.00 73.75 687 PHE A C 1
ATOM 5470 O O . PHE A 1 687 ? 11.255 16.677 -9.934 1.00 73.75 687 PHE A O 1
ATOM 5477 N N . ALA A 1 688 ? 10.612 16.760 -7.781 1.00 71.38 688 ALA A N 1
ATOM 5478 C CA . ALA A 1 688 ? 11.816 17.438 -7.297 1.00 71.38 688 ALA A CA 1
ATOM 5479 C C . ALA A 1 688 ? 13.049 16.513 -7.228 1.00 71.38 688 ALA A C 1
ATOM 5481 O O . ALA A 1 688 ? 14.164 16.966 -7.477 1.00 71.38 688 ALA A O 1
ATOM 5482 N N . HIS A 1 689 ? 12.853 15.229 -6.905 1.00 69.62 689 HIS A N 1
ATOM 5483 C CA . HIS A 1 689 ? 13.924 14.239 -6.722 1.00 69.62 689 HIS A CA 1
ATOM 5484 C C . HIS A 1 689 ? 14.420 13.637 -8.046 1.00 69.62 689 HIS A C 1
ATOM 5486 O O . HIS A 1 689 ? 15.603 13.361 -8.208 1.00 69.62 689 HIS A O 1
ATOM 5492 N N . GLY A 1 690 ? 13.535 13.470 -9.033 1.00 53.34 690 GLY A N 1
ATOM 5493 C CA . GLY A 1 690 ? 13.899 13.222 -10.433 1.00 53.34 690 GLY A CA 1
ATOM 5494 C C . GLY A 1 690 ? 14.457 11.835 -10.791 1.00 53.34 690 GLY A C 1
ATOM 5495 O O . GLY A 1 690 ? 14.636 11.581 -11.983 1.00 53.34 690 GLY A O 1
ATOM 5496 N N . SER A 1 691 ? 14.703 10.944 -9.824 1.00 50.28 691 SER A N 1
ATOM 5497 C CA . SER A 1 691 ? 15.115 9.547 -10.042 1.00 50.28 691 SER A CA 1
ATOM 5498 C C . SER A 1 691 ? 13.979 8.544 -9.770 1.00 50.28 691 SER A C 1
ATOM 5500 O O . SER A 1 691 ? 13.131 8.738 -8.894 1.00 50.28 691 SER A O 1
ATOM 5502 N N . ALA A 1 692 ? 13.951 7.450 -10.536 1.00 49.12 692 ALA A N 1
ATOM 5503 C CA . ALA A 1 692 ? 12.838 6.499 -10.576 1.00 49.12 692 ALA A CA 1
ATOM 5504 C C . ALA A 1 692 ? 12.904 5.432 -9.461 1.00 49.12 692 ALA A C 1
ATOM 5506 O O . ALA A 1 692 ? 13.346 4.306 -9.682 1.00 49.12 692 ALA A O 1
ATOM 5507 N N . HIS A 1 693 ? 12.433 5.771 -8.260 1.00 57.50 693 HIS A N 1
ATOM 5508 C CA . HIS A 1 693 ? 12.290 4.822 -7.150 1.00 57.50 693 HIS A CA 1
ATOM 5509 C C . HIS A 1 693 ? 10.942 4.075 -7.169 1.00 57.50 693 HIS A C 1
ATOM 5511 O O . HIS A 1 693 ? 9.905 4.636 -7.521 1.00 57.50 693 HIS A O 1
ATOM 5517 N N . ILE A 1 694 ? 10.933 2.829 -6.675 1.00 57.06 694 ILE A N 1
ATOM 5518 C CA . ILE A 1 694 ? 9.718 2.004 -6.503 1.00 57.06 694 ILE A CA 1
ATOM 5519 C C . ILE A 1 694 ? 8.645 2.677 -5.625 1.00 57.06 694 ILE A C 1
ATOM 5521 O O . ILE A 1 694 ? 7.451 2.459 -5.820 1.00 57.06 694 ILE A O 1
ATOM 5525 N N . VAL A 1 695 ? 9.064 3.541 -4.693 1.00 60.12 695 VAL A N 1
ATOM 5526 C CA . VAL A 1 695 ? 8.172 4.327 -3.826 1.00 60.12 695 VAL A CA 1
ATOM 5527 C C . VAL A 1 695 ? 7.287 5.271 -4.643 1.00 60.12 695 VAL A C 1
ATOM 5529 O O . VAL A 1 695 ? 6.107 5.391 -4.326 1.00 60.12 695 VAL A O 1
ATOM 5532 N N . TRP A 1 696 ? 7.815 5.883 -5.710 1.00 69.25 696 TRP A N 1
ATOM 5533 C CA . TRP A 1 696 ? 7.023 6.740 -6.596 1.00 69.25 696 TRP A CA 1
ATOM 5534 C C . TRP A 1 696 ? 5.951 5.915 -7.301 1.00 69.25 696 TRP A C 1
ATOM 5536 O O . TRP A 1 696 ? 4.780 6.156 -7.049 1.00 69.25 696 TRP A O 1
ATOM 5546 N N . LYS A 1 697 ? 6.311 4.817 -7.988 1.00 66.81 697 LYS A N 1
ATOM 5547 C CA . LYS A 1 697 ? 5.335 3.922 -8.652 1.00 66.81 697 LYS A CA 1
ATOM 5548 C C . LYS A 1 697 ? 4.158 3.513 -7.748 1.00 66.81 697 LYS A C 1
ATOM 5550 O O . LYS A 1 697 ? 3.021 3.418 -8.212 1.00 66.81 697 LYS A O 1
ATOM 5555 N N . ILE A 1 698 ? 4.405 3.285 -6.454 1.00 72.69 698 ILE A N 1
ATOM 5556 C CA . ILE A 1 698 ? 3.366 2.972 -5.455 1.00 72.69 698 ILE A CA 1
ATOM 5557 C C . ILE A 1 698 ? 2.466 4.189 -5.154 1.00 72.69 698 ILE A C 1
ATOM 5559 O O . ILE A 1 698 ? 1.245 4.034 -5.063 1.00 72.69 698 ILE A O 1
ATOM 5563 N N . MET A 1 699 ? 3.035 5.389 -5.011 1.00 72.44 699 MET A N 1
ATOM 5564 C CA . MET A 1 699 ? 2.282 6.630 -4.776 1.00 72.44 699 MET A CA 1
ATOM 5565 C C . MET A 1 699 ? 1.519 7.091 -6.024 1.00 72.44 699 MET A C 1
ATOM 5567 O O . MET A 1 699 ? 0.341 7.429 -5.911 1.00 72.44 699 MET A O 1
ATOM 5571 N N . ASP A 1 700 ? 2.128 6.999 -7.204 1.00 75.62 700 ASP A N 1
ATOM 5572 C CA . ASP A 1 700 ? 1.512 7.287 -8.501 1.00 75.62 700 ASP A CA 1
ATOM 5573 C C . ASP A 1 700 ? 0.287 6.370 -8.704 1.00 75.62 700 ASP A C 1
ATOM 5575 O O . ASP A 1 700 ? -0.810 6.826 -9.033 1.00 75.62 700 ASP A O 1
ATOM 5579 N N . THR A 1 701 ? 0.422 5.073 -8.387 1.00 77.56 701 THR A N 1
ATOM 5580 C CA . THR A 1 701 ? -0.688 4.097 -8.383 1.00 77.56 701 THR A CA 1
ATOM 5581 C C . THR A 1 701 ? -1.810 4.504 -7.419 1.00 77.56 701 THR A C 1
ATOM 5583 O O . THR A 1 701 ? -2.994 4.397 -7.752 1.00 77.56 701 THR A O 1
ATOM 5586 N N . PHE A 1 702 ? -1.469 5.004 -6.227 1.00 77.50 702 PHE A N 1
ATOM 5587 C CA . PHE A 1 702 ? -2.445 5.491 -5.247 1.00 77.50 702 PHE A CA 1
ATOM 5588 C C . PHE A 1 702 ? -3.166 6.763 -5.730 1.00 77.50 702 PHE A C 1
ATOM 5590 O O . PHE A 1 702 ? -4.381 6.880 -5.546 1.00 77.50 702 PHE A O 1
ATOM 5597 N N . ASN A 1 703 ? -2.457 7.676 -6.404 1.00 84.69 703 ASN A N 1
ATOM 5598 C CA . ASN A 1 703 ? -3.032 8.864 -7.038 1.00 84.69 703 ASN A CA 1
ATOM 5599 C C . ASN A 1 703 ? -3.999 8.473 -8.174 1.00 84.69 703 ASN A C 1
ATOM 5601 O O . ASN A 1 703 ? -5.146 8.924 -8.206 1.00 84.69 703 ASN A O 1
ATOM 5605 N N . CYS A 1 704 ? -3.611 7.518 -9.028 1.00 84.69 704 CYS A N 1
ATOM 5606 C CA . CYS A 1 704 ? -4.478 6.985 -10.084 1.00 84.69 704 CYS A CA 1
ATOM 5607 C C . CYS A 1 704 ? -5.776 6.361 -9.530 1.00 84.69 704 CYS A C 1
ATOM 5609 O O . CYS A 1 704 ? -6.830 6.465 -10.157 1.00 84.69 704 CYS A O 1
ATOM 5611 N N . LEU A 1 705 ? -5.744 5.767 -8.329 1.00 83.56 705 LEU A N 1
ATOM 5612 C CA . LEU A 1 705 ? -6.910 5.185 -7.641 1.00 83.56 705 LEU A CA 1
ATOM 5613 C C . LEU A 1 705 ? -7.697 6.175 -6.755 1.00 83.56 705 LEU A C 1
ATOM 5615 O O . LEU A 1 705 ? -8.698 5.787 -6.141 1.00 83.56 705 LEU A O 1
ATOM 5619 N N . GLN A 1 706 ? -7.305 7.452 -6.686 1.00 84.38 706 GLN A N 1
ATOM 5620 C CA . GLN A 1 706 ? -7.860 8.423 -5.733 1.00 84.38 706 GLN A CA 1
ATOM 5621 C C . GLN A 1 706 ? -9.390 8.607 -5.860 1.00 84.38 706 GLN A C 1
ATOM 5623 O O . GLN A 1 706 ? -10.070 8.820 -4.852 1.00 84.38 706 GLN A O 1
ATOM 5628 N N . GLY A 1 707 ? -9.970 8.448 -7.057 1.00 85.19 707 GLY A N 1
ATOM 5629 C CA . GLY A 1 707 ? -11.422 8.504 -7.273 1.00 85.19 707 GLY A CA 1
ATOM 5630 C C . GLY A 1 707 ? -12.195 7.360 -6.602 1.00 85.19 707 GLY A C 1
ATOM 5631 O O . GLY A 1 707 ? -13.278 7.577 -6.050 1.00 85.19 707 GLY A O 1
ATOM 5632 N N . VAL A 1 708 ? -11.607 6.159 -6.556 1.00 83.50 708 VAL A N 1
ATOM 5633 C CA . VAL A 1 708 ? -12.157 4.996 -5.835 1.00 83.50 708 VAL A CA 1
ATOM 5634 C C . VAL A 1 708 ? -12.190 5.272 -4.328 1.00 83.50 708 VAL A C 1
ATOM 5636 O O . VAL A 1 708 ? -13.192 5.018 -3.654 1.00 83.50 708 VAL A O 1
ATOM 5639 N N . ILE A 1 709 ? -11.116 5.862 -3.797 1.00 82.50 709 ILE A N 1
ATOM 5640 C CA . ILE A 1 709 ? -10.978 6.186 -2.370 1.00 82.50 709 ILE A CA 1
ATOM 5641 C C . ILE A 1 709 ? -11.976 7.283 -1.962 1.00 82.50 709 ILE A C 1
ATOM 5643 O O . ILE A 1 709 ? -12.610 7.187 -0.907 1.00 82.50 709 ILE A O 1
ATOM 5647 N N . ILE A 1 710 ? -12.192 8.287 -2.818 1.00 87.19 710 ILE A N 1
ATOM 5648 C CA . ILE A 1 710 ? -13.204 9.334 -2.612 1.00 87.19 710 ILE A CA 1
ATOM 5649 C C . ILE A 1 710 ? -14.618 8.733 -2.552 1.00 87.19 710 ILE A C 1
ATOM 5651 O O . ILE A 1 710 ? -15.366 9.065 -1.630 1.00 87.19 710 ILE A O 1
ATOM 5655 N N . PHE A 1 711 ? -14.973 7.799 -3.442 1.00 85.81 711 PHE A N 1
ATOM 5656 C CA . PHE A 1 711 ? -16.263 7.093 -3.386 1.00 85.81 711 PHE A CA 1
ATOM 5657 C C . PHE A 1 711 ? -16.432 6.287 -2.087 1.00 85.81 711 PHE A C 1
ATOM 5659 O O . PHE A 1 711 ? -17.480 6.361 -1.434 1.00 85.81 711 PHE A O 1
ATOM 5666 N N . ILE A 1 712 ? -15.388 5.574 -1.649 1.00 81.56 712 ILE A N 1
ATOM 5667 C CA . ILE A 1 712 ? -15.390 4.843 -0.372 1.00 81.56 712 ILE A CA 1
ATOM 5668 C C . ILE A 1 712 ? -15.646 5.802 0.806 1.00 81.56 712 ILE A C 1
ATOM 5670 O O . ILE A 1 712 ? -16.500 5.525 1.650 1.00 81.56 712 ILE A O 1
ATOM 5674 N N . LEU A 1 713 ? -14.962 6.950 0.857 1.00 80.94 713 LEU A N 1
ATOM 5675 C CA . LEU A 1 713 ? -15.087 7.933 1.943 1.00 80.94 713 LEU A CA 1
ATOM 5676 C C . LEU A 1 713 ? -16.424 8.693 1.944 1.00 80.94 713 LEU A C 1
ATOM 5678 O O . LEU A 1 713 ? -17.016 8.896 3.008 1.00 80.94 713 LEU A O 1
ATOM 5682 N N . LEU A 1 714 ? -16.882 9.150 0.776 1.00 83.25 714 LEU A N 1
ATOM 5683 C CA . LEU A 1 714 ? -18.031 10.051 0.640 1.00 83.25 714 LEU A CA 1
ATOM 5684 C C . LEU A 1 714 ? -19.372 9.322 0.487 1.00 83.25 714 LEU A C 1
ATOM 5686 O O . LEU A 1 714 ? -20.401 9.883 0.876 1.00 83.25 714 LEU A O 1
ATOM 5690 N N . VAL A 1 715 ? -19.373 8.083 -0.015 1.00 82.38 715 VAL A N 1
ATOM 5691 C CA . VAL A 1 715 ? -20.575 7.246 -0.151 1.00 82.38 715 VAL A CA 1
ATOM 5692 C C . VAL A 1 715 ? -20.560 6.104 0.865 1.00 82.38 715 VAL A C 1
ATOM 5694 O O . VAL A 1 715 ? -21.332 6.146 1.823 1.00 82.38 715 VAL A O 1
ATOM 5697 N N . LEU A 1 716 ? -19.678 5.110 0.699 1.00 75.56 716 LEU A N 1
ATOM 5698 C CA . LEU A 1 716 ? -19.784 3.821 1.408 1.00 75.56 716 LEU A CA 1
ATOM 5699 C C . LEU A 1 716 ? -19.610 3.936 2.930 1.00 75.56 716 LEU A C 1
ATOM 5701 O O . LEU A 1 716 ? -20.376 3.351 3.695 1.00 75.56 716 LEU A O 1
ATOM 5705 N N . LEU A 1 717 ? -18.633 4.723 3.385 1.00 71.75 717 LEU A N 1
ATOM 5706 C CA . LEU A 1 717 ? -18.377 4.971 4.808 1.00 71.75 717 LEU A CA 1
ATOM 5707 C C . LEU A 1 717 ? -19.244 6.109 5.380 1.00 71.75 717 LEU A C 1
ATOM 5709 O O . LEU A 1 717 ? -19.337 6.281 6.601 1.00 71.75 717 LEU A O 1
ATOM 5713 N N . ARG A 1 718 ? -19.927 6.892 4.533 1.00 74.38 718 ARG A N 1
ATOM 5714 C CA . ARG A 1 718 ? -20.764 8.017 4.967 1.00 74.38 718 ARG A CA 1
ATOM 5715 C C . ARG A 1 718 ? -22.151 7.512 5.365 1.00 74.38 718 ARG A C 1
ATOM 5717 O O . ARG A 1 718 ? -23.084 7.516 4.570 1.00 74.38 718 ARG A O 1
ATOM 5724 N N . ARG A 1 719 ? -22.331 7.170 6.649 1.00 68.88 719 ARG A N 1
ATOM 5725 C CA . ARG A 1 719 ? -23.593 6.660 7.248 1.00 68.88 719 ARG A CA 1
ATOM 5726 C C . ARG A 1 719 ? -24.876 7.396 6.812 1.00 68.88 719 ARG A C 1
ATOM 5728 O O . ARG A 1 719 ? -25.917 6.759 6.691 1.00 68.88 719 ARG A O 1
ATOM 5735 N N . ARG A 1 720 ? -24.818 8.714 6.556 1.00 71.12 720 ARG A N 1
ATOM 5736 C CA . ARG A 1 720 ? -25.952 9.499 6.016 1.00 71.12 720 ARG A CA 1
ATOM 5737 C C . ARG A 1 720 ? -26.279 9.176 4.552 1.00 71.12 720 ARG A C 1
ATOM 5739 O O . ARG A 1 720 ? -27.453 9.097 4.224 1.00 71.12 720 ARG A O 1
ATOM 5746 N N . ALA A 1 721 ? -25.275 8.960 3.701 1.00 72.06 721 ALA A N 1
ATOM 5747 C CA . ALA A 1 721 ? -25.476 8.541 2.315 1.00 72.06 721 ALA A CA 1
ATOM 5748 C C . ALA A 1 721 ? -26.050 7.121 2.258 1.00 72.06 721 ALA A C 1
ATOM 5750 O O . ALA A 1 721 ? -27.074 6.903 1.620 1.00 72.06 721 ALA A O 1
ATOM 5751 N N . MET A 1 722 ? -25.472 6.183 3.018 1.00 69.44 722 MET A N 1
ATOM 5752 C CA . MET A 1 722 ? -25.974 4.805 3.075 1.00 69.44 722 MET A CA 1
ATOM 5753 C C . MET A 1 722 ? -27.414 4.716 3.602 1.00 69.44 722 MET A C 1
ATOM 5755 O O . MET A 1 722 ? -28.228 4.003 3.019 1.00 69.44 722 MET A O 1
ATOM 5759 N N . ARG A 1 723 ? -27.761 5.475 4.656 1.00 67.31 723 ARG A N 1
ATOM 5760 C CA . ARG A 1 723 ? -29.146 5.552 5.157 1.00 67.31 723 ARG A CA 1
ATOM 5761 C C . ARG A 1 723 ? -30.095 6.254 4.181 1.00 67.31 723 ARG A C 1
ATOM 5763 O O . ARG A 1 723 ? -31.215 5.786 4.040 1.00 67.31 723 ARG A O 1
ATOM 5770 N N . GLY A 1 724 ? -29.649 7.302 3.484 1.00 63.75 724 GLY A N 1
ATOM 5771 C CA . GLY A 1 724 ? -30.435 7.966 2.439 1.00 63.75 724 GLY A CA 1
ATOM 5772 C C . GLY A 1 724 ? -30.749 7.039 1.262 1.00 63.75 724 GLY A C 1
ATOM 5773 O O . GLY A 1 724 ? -31.900 6.924 0.860 1.00 63.75 724 GLY A O 1
ATOM 5774 N N . MET A 1 725 ? -29.758 6.293 0.759 1.00 65.12 725 MET A N 1
ATOM 5775 C CA . MET A 1 725 ? -29.998 5.280 -0.278 1.00 65.12 725 MET A CA 1
ATOM 5776 C C . MET A 1 725 ? -30.964 4.193 0.213 1.00 65.12 725 MET A C 1
ATOM 5778 O O . MET A 1 725 ? -31.854 3.792 -0.528 1.00 65.12 725 MET A O 1
ATOM 5782 N N . ALA A 1 726 ? -30.844 3.759 1.472 1.00 61.16 726 ALA A N 1
ATOM 5783 C CA . ALA A 1 726 ? -31.754 2.777 2.056 1.00 61.16 726 ALA A CA 1
ATOM 5784 C C . ALA A 1 726 ? -33.193 3.303 2.259 1.00 61.16 726 ALA A C 1
ATOM 5786 O O . ALA A 1 726 ? -34.123 2.505 2.175 1.00 61.16 726 ALA A O 1
ATOM 5787 N N . SER A 1 727 ? -33.402 4.607 2.503 1.00 62.91 727 SER A N 1
ATOM 5788 C CA . SER A 1 727 ? -34.746 5.202 2.625 1.00 62.91 727 SER A CA 1
ATOM 5789 C C . SER A 1 727 ? -35.416 5.470 1.277 1.00 62.91 727 SER A C 1
ATOM 5791 O O . SER A 1 727 ? -36.618 5.269 1.156 1.00 62.91 727 SER A O 1
ATOM 5793 N N . GLU A 1 728 ? -34.647 5.852 0.253 1.00 64.62 728 GLU A N 1
ATOM 5794 C CA . GLU A 1 728 ? -35.143 6.047 -1.123 1.00 64.62 728 GLU A CA 1
ATOM 5795 C C . GLU A 1 728 ? -35.197 4.722 -1.928 1.00 64.62 728 GLU A C 1
ATOM 5797 O O . GLU A 1 728 ? -35.324 4.727 -3.150 1.00 64.62 728 GLU A O 1
ATOM 5802 N N . ASN A 1 729 ? -35.060 3.565 -1.262 1.00 57.91 729 ASN A N 1
ATOM 5803 C CA . ASN A 1 729 ? -35.000 2.208 -1.839 1.00 57.91 729 ASN A CA 1
ATOM 5804 C C . ASN A 1 729 ? -33.874 1.951 -2.873 1.00 57.91 729 ASN A C 1
ATOM 5806 O O . ASN A 1 729 ? -33.827 0.891 -3.505 1.00 57.91 729 ASN A O 1
ATOM 5810 N N . VAL A 1 730 ? -32.916 2.868 -3.012 1.00 47.69 730 VAL A N 1
ATOM 5811 C CA . VAL A 1 730 ? -31.781 2.753 -3.935 1.00 47.69 730 VAL A CA 1
ATOM 5812 C C . VAL A 1 730 ? -30.815 1.664 -3.457 1.00 47.69 730 VAL A C 1
ATOM 5814 O O . VAL A 1 730 ? -30.279 1.704 -2.346 1.00 47.69 730 VAL A O 1
ATOM 5817 N N . CYS A 1 731 ? -30.572 0.684 -4.332 1.00 46.56 731 CYS A N 1
ATOM 5818 C CA . CYS A 1 731 ? -29.637 -0.425 -4.124 1.00 46.56 731 CYS A CA 1
ATOM 5819 C C . CYS A 1 731 ? -29.835 -1.169 -2.782 1.00 46.56 731 CYS A C 1
ATOM 5821 O O . CYS A 1 731 ? -28.871 -1.489 -2.085 1.00 46.56 731 CYS A O 1
ATOM 5823 N N . LEU A 1 732 ? -31.098 -1.449 -2.421 1.00 43.34 732 LEU A N 1
ATOM 5824 C CA . LEU A 1 732 ? -31.529 -2.095 -1.163 1.00 43.34 732 LEU A CA 1
ATOM 5825 C C . LEU A 1 732 ? -30.659 -3.281 -0.707 1.00 43.34 732 LEU A C 1
ATOM 5827 O O . LEU A 1 732 ? -30.404 -3.427 0.487 1.00 43.34 732 LEU A O 1
ATOM 5831 N N . CYS A 1 733 ? -30.180 -4.106 -1.642 1.00 44.56 733 CYS A N 1
ATOM 5832 C CA . CYS A 1 733 ? -29.352 -5.287 -1.369 1.00 44.56 733 CYS A CA 1
ATOM 5833 C C . CYS A 1 733 ? -27.974 -4.962 -0.760 1.00 44.56 733 CYS A C 1
ATOM 5835 O O . CYS A 1 733 ? -27.361 -5.831 -0.147 1.00 44.56 733 CYS A O 1
ATOM 5837 N N . ILE A 1 734 ? -27.488 -3.728 -0.924 1.00 52.16 734 ILE A N 1
ATOM 5838 C CA . ILE A 1 734 ? -26.205 -3.241 -0.399 1.00 52.16 734 ILE A CA 1
ATOM 5839 C C . ILE A 1 734 ? -26.449 -2.140 0.637 1.00 52.16 734 ILE A C 1
ATOM 5841 O O . ILE A 1 734 ? -25.880 -2.182 1.730 1.00 52.16 734 ILE A O 1
ATOM 5845 N N . SER A 1 735 ? -27.320 -1.172 0.327 1.00 45.72 735 SER A N 1
ATOM 5846 C CA . SER A 1 735 ? -27.541 0.008 1.166 1.00 45.72 735 SER A CA 1
ATOM 5847 C C . SER A 1 735 ? -28.109 -0.349 2.534 1.00 45.72 735 SER A C 1
ATOM 5849 O O . SER A 1 735 ? -27.592 0.124 3.547 1.00 45.72 735 SER A O 1
ATOM 5851 N N . ARG A 1 736 ? -29.094 -1.251 2.584 1.00 46.34 736 ARG A N 1
ATOM 5852 C CA . ARG A 1 736 ? -29.722 -1.696 3.829 1.00 46.34 736 ARG A CA 1
ATOM 5853 C C . ARG A 1 736 ? -28.783 -2.515 4.727 1.00 46.34 736 ARG A C 1
ATOM 5855 O O . ARG A 1 736 ? -28.532 -2.051 5.837 1.00 46.34 736 ARG A O 1
ATOM 5862 N N . PRO A 1 737 ? -28.187 -3.650 4.302 1.00 46.66 737 PRO A N 1
ATOM 5863 C CA . PRO A 1 737 ? -27.313 -4.426 5.182 1.00 46.66 737 PRO A CA 1
ATOM 5864 C C . PRO A 1 737 ? -26.014 -3.698 5.551 1.00 46.66 737 PRO A C 1
ATOM 5866 O O . PRO A 1 737 ? -25.440 -4.015 6.590 1.00 46.66 737 PRO A O 1
ATOM 5869 N N . LEU A 1 738 ? -25.539 -2.719 4.766 1.00 41.94 738 LEU A N 1
ATOM 5870 C CA . LEU A 1 738 ? -24.412 -1.879 5.185 1.00 41.94 738 LEU A CA 1
ATOM 5871 C C . LEU A 1 738 ? -24.852 -0.805 6.198 1.00 41.94 738 LEU A C 1
ATOM 5873 O O . LEU A 1 738 ? -24.175 -0.615 7.203 1.00 41.94 738 LEU A O 1
ATOM 5877 N N . ALA A 1 739 ? -26.007 -0.157 6.004 1.00 46.28 739 ALA A N 1
ATOM 5878 C CA . ALA A 1 739 ? -26.550 0.817 6.958 1.00 46.28 739 ALA A CA 1
ATOM 5879 C C . ALA A 1 739 ? -27.016 0.192 8.291 1.00 46.28 739 ALA A C 1
ATOM 5881 O O . ALA A 1 739 ? -26.959 0.873 9.317 1.00 46.28 739 ALA A O 1
ATOM 5882 N N . GLU A 1 740 ? -27.450 -1.074 8.273 1.00 46.53 740 GLU A N 1
ATOM 5883 C CA . GLU A 1 740 ? -27.796 -1.890 9.449 1.00 46.53 740 GLU A CA 1
ATOM 5884 C C . GLU A 1 740 ? -26.546 -2.490 10.131 1.00 46.53 740 GLU A C 1
ATOM 5886 O O . GLU A 1 740 ? -26.528 -2.613 11.352 1.00 46.53 740 GLU A O 1
ATOM 5891 N N . LYS A 1 741 ? -25.459 -2.783 9.392 1.00 44.62 741 LYS A N 1
ATOM 5892 C CA . LYS A 1 741 ? -24.152 -3.160 9.980 1.00 44.62 741 LYS A CA 1
ATOM 5893 C C . LYS A 1 741 ? -23.474 -2.027 10.758 1.00 44.62 741 LYS A C 1
ATOM 5895 O O . LYS A 1 741 ? -22.585 -2.305 11.558 1.00 44.62 741 LYS A O 1
ATOM 5900 N N . LEU A 1 742 ? -23.874 -0.771 10.551 1.00 41.72 742 LEU A N 1
ATOM 5901 C CA . LEU A 1 742 ? -23.527 0.322 11.459 1.00 41.72 742 LEU A CA 1
ATOM 5902 C C . LEU A 1 742 ? -24.564 0.374 12.596 1.00 41.72 742 LEU A C 1
ATOM 5904 O O . LEU A 1 742 ? -25.628 0.984 12.441 1.00 41.72 742 LEU A O 1
ATOM 5908 N N . SER A 1 743 ? -24.203 -0.232 13.728 1.00 32.53 743 SER A N 1
ATOM 5909 C CA . SER A 1 743 ? -24.958 -0.332 14.994 1.00 32.53 743 SER A CA 1
ATOM 5910 C C . SER A 1 743 ? -25.050 1.028 15.764 1.00 32.53 743 SER A C 1
ATOM 5912 O O . SER A 1 743 ? -24.389 1.986 15.330 1.00 32.53 743 SER A O 1
ATOM 5914 N N . PRO A 1 744 ? -25.985 1.247 16.723 1.00 40.31 744 PRO A N 1
ATOM 5915 C CA . PRO A 1 744 ? -26.324 2.580 17.283 1.00 40.31 744 PRO A CA 1
ATOM 5916 C C . PRO A 1 744 ? -25.517 3.025 18.533 1.00 40.31 744 PRO A C 1
ATOM 5918 O O . PRO A 1 744 ? -25.292 2.213 19.400 1.00 40.31 744 PRO A O 1
ATOM 5921 N N . HIS A 1 745 ? -25.217 4.336 18.653 1.00 32.81 745 HIS A N 1
ATOM 5922 C CA . HIS A 1 745 ? -24.408 5.069 19.676 1.00 32.81 745 HIS A CA 1
ATOM 5923 C C . HIS A 1 745 ? -23.044 4.483 20.143 1.00 32.81 745 HIS A C 1
ATOM 5925 O O . HIS A 1 745 ? -22.989 3.402 20.684 1.00 32.81 745 HIS A O 1
ATOM 5931 N N . ASP A 1 746 ? -21.997 5.320 20.201 1.00 35.59 746 ASP A N 1
ATOM 5932 C CA . ASP A 1 746 ? -21.218 5.471 21.456 1.00 35.59 746 ASP A CA 1
ATOM 5933 C C . ASP A 1 746 ? -21.405 6.944 21.877 1.00 35.59 746 ASP A C 1
ATOM 5935 O O . ASP A 1 746 ? -20.701 7.806 21.345 1.00 35.59 746 ASP A O 1
ATOM 5939 N N . ASP A 1 747 ? -22.471 7.399 22.548 1.00 33.00 747 ASP A N 1
ATOM 5940 C CA . ASP A 1 747 ? -23.154 7.029 23.819 1.00 33.00 747 ASP A CA 1
ATOM 5941 C C . ASP A 1 747 ? -23.653 5.579 24.089 1.00 33.00 747 ASP A C 1
ATOM 5943 O O . ASP A 1 747 ? -23.399 4.639 23.361 1.00 33.00 747 ASP A O 1
ATOM 5947 N N . SER A 1 748 ? -24.397 5.343 25.170 1.00 48.59 748 SER A N 1
ATOM 5948 C CA . SER A 1 748 ? -24.827 3.988 25.557 1.00 48.59 748 SER A CA 1
ATOM 5949 C C . SER A 1 748 ? -26.002 3.410 24.728 1.00 48.59 748 SER A C 1
ATOM 5951 O O . SER A 1 748 ? -27.114 3.355 25.247 1.00 48.59 748 SER A O 1
ATOM 5953 N N . ASP A 1 749 ? -25.724 2.936 23.502 1.00 41.41 749 ASP A N 1
ATOM 5954 C CA . ASP A 1 749 ? -26.437 1.851 22.771 1.00 41.41 749 ASP A CA 1
ATOM 5955 C C . ASP A 1 749 ? -25.412 0.787 22.241 1.00 41.41 749 ASP A C 1
ATOM 5957 O O . ASP A 1 749 ? -25.700 -0.406 22.343 1.00 41.41 749 ASP A O 1
ATOM 5961 N N . ASP A 1 750 ? -24.205 1.162 21.760 1.00 34.06 750 ASP A N 1
ATOM 5962 C CA . ASP A 1 750 ? -23.066 0.275 21.403 1.00 34.06 750 ASP A CA 1
ATOM 5963 C C . ASP A 1 750 ? -21.938 0.401 22.449 1.00 34.06 750 ASP A C 1
ATOM 5965 O O . ASP A 1 750 ? -21.504 1.508 22.776 1.00 34.06 750 ASP A O 1
ATOM 5969 N N . GLN A 1 751 ? -21.327 -0.713 22.885 1.00 36.59 751 GLN A N 1
ATOM 5970 C CA . GLN A 1 751 ? -19.977 -0.640 23.469 1.00 36.59 751 GLN A CA 1
ATOM 5971 C C . GLN A 1 751 ? -19.170 -1.955 23.466 1.00 36.59 751 GLN A C 1
ATOM 5973 O O . GLN A 1 751 ? -19.664 -2.975 23.940 1.00 36.59 751 GLN A O 1
ATOM 5978 N N . GLU A 1 752 ? -17.889 -1.844 23.055 1.00 33.12 752 GLU A N 1
ATOM 5979 C CA . GLU A 1 752 ? -16.725 -2.731 23.339 1.00 33.12 752 GLU A CA 1
ATOM 5980 C C . GLU A 1 752 ? -16.972 -4.261 23.086 1.00 33.12 752 GLU A C 1
ATOM 5982 O O . GLU A 1 752 ? -17.925 -4.613 22.401 1.00 33.12 752 GLU A O 1
ATOM 5987 N N . ILE A 1 753 ? -16.128 -5.262 23.396 1.00 27.28 753 ILE A N 1
ATOM 5988 C CA . ILE A 1 753 ? -14.822 -5.372 24.075 1.00 27.28 753 ILE A CA 1
ATOM 5989 C C . ILE A 1 753 ? -13.910 -6.354 23.284 1.00 27.28 753 ILE A C 1
ATOM 5991 O O . ILE A 1 753 ? -14.386 -7.162 22.488 1.00 27.28 753 ILE A O 1
ATOM 5995 N N . LEU A 1 754 ? -12.599 -6.286 23.536 1.00 28.03 754 LEU A N 1
ATOM 5996 C CA . LEU A 1 754 ? -11.553 -7.303 23.267 1.00 28.03 754 LEU A CA 1
ATOM 5997 C C . LEU A 1 754 ? -11.886 -8.657 23.974 1.00 28.03 754 LEU A C 1
ATOM 5999 O O . LEU A 1 754 ? -12.754 -8.666 24.844 1.00 28.03 754 LEU A O 1
ATOM 6003 N N . GLY A 1 755 ? -11.274 -9.833 23.735 1.00 29.06 755 GLY A N 1
ATOM 6004 C CA . GLY A 1 755 ? -10.106 -10.264 22.928 1.00 29.06 755 GLY A CA 1
ATOM 6005 C C . GLY A 1 755 ? -8.883 -10.659 23.804 1.00 29.06 755 GLY A C 1
ATOM 6006 O O . GLY A 1 755 ? -8.617 -9.894 24.730 1.00 29.06 755 GLY A O 1
ATOM 6007 N N . ASP A 1 756 ? -8.086 -11.734 23.572 1.00 24.45 756 ASP A N 1
ATOM 6008 C CA . ASP A 1 756 ? -8.114 -12.790 22.509 1.00 24.45 756 ASP A CA 1
ATOM 6009 C C . ASP A 1 756 ? -7.448 -14.158 22.895 1.00 24.45 756 ASP A C 1
ATOM 6011 O O . ASP A 1 756 ? -8.131 -15.180 22.804 1.00 24.45 756 ASP A O 1
ATOM 6015 N N . ASP A 1 757 ? -6.175 -14.130 23.352 1.00 26.42 757 ASP A N 1
ATOM 6016 C CA . ASP A 1 757 ? -5.482 -15.016 24.349 1.00 26.42 757 ASP A CA 1
ATOM 6017 C C . ASP A 1 757 ? -4.648 -16.295 23.938 1.00 26.42 757 ASP A C 1
ATOM 6019 O O . ASP A 1 757 ? -4.901 -16.894 22.898 1.00 26.42 757 ASP A O 1
ATOM 6023 N N . THR A 1 758 ? -3.578 -16.661 24.708 1.00 24.44 758 THR A N 1
ATOM 6024 C CA . THR A 1 758 ? -2.469 -17.632 24.358 1.00 24.44 758 THR A CA 1
ATOM 6025 C C . THR A 1 758 ? -1.868 -18.500 25.509 1.00 24.44 758 THR A C 1
ATOM 6027 O O . THR A 1 758 ? -2.250 -18.347 26.668 1.00 24.44 758 THR A O 1
ATOM 6030 N N . VAL A 1 759 ? -0.839 -19.302 25.125 1.00 25.45 759 VAL A N 1
ATOM 6031 C CA . VAL A 1 759 ? 0.391 -19.794 25.826 1.00 25.45 759 VAL A CA 1
ATOM 6032 C C . VAL A 1 759 ? 0.273 -21.109 26.641 1.00 25.45 759 VAL A C 1
ATOM 6034 O O . VAL A 1 759 ? -0.841 -21.467 26.998 1.00 25.45 759 VAL A O 1
ATOM 6037 N N . GLU A 1 760 ? 1.317 -21.942 26.886 1.00 24.31 760 GLU A N 1
ATOM 6038 C CA . GLU A 1 760 ? 2.810 -21.825 26.851 1.00 24.31 760 GLU A CA 1
ATOM 6039 C C . GLU A 1 760 ? 3.531 -23.218 27.001 1.00 24.31 760 GLU A C 1
ATOM 6041 O O . GLU A 1 760 ? 2.868 -24.183 27.365 1.00 24.31 760 GLU A O 1
ATOM 6046 N N . LYS A 1 761 ? 4.890 -23.254 26.914 1.00 22.62 761 LYS A N 1
ATOM 6047 C CA . LYS A 1 761 ? 5.859 -24.096 27.713 1.00 22.62 761 LYS A CA 1
ATOM 6048 C C . LYS A 1 761 ? 5.973 -25.640 27.528 1.00 22.62 761 LYS A C 1
ATOM 6050 O O . LYS A 1 761 ? 5.036 -26.269 27.065 1.00 22.62 761 LYS A O 1
ATOM 6055 N N . GLU A 1 762 ? 7.085 -26.339 27.872 1.00 23.19 762 GLU A N 1
ATOM 6056 C CA . GLU A 1 762 ? 8.497 -25.999 28.259 1.00 23.19 762 GLU A CA 1
ATOM 6057 C C . GLU A 1 762 ? 9.458 -27.224 28.066 1.00 23.19 762 GLU A C 1
ATOM 6059 O O . GLU A 1 762 ? 9.021 -28.308 28.426 1.00 23.19 762 GLU A O 1
ATOM 6064 N N . VAL A 1 763 ? 10.726 -27.030 27.594 1.00 21.19 763 VAL A N 1
ATOM 6065 C CA . VAL A 1 763 ? 12.071 -27.526 28.119 1.00 21.19 763 VAL A CA 1
ATOM 6066 C C . VAL A 1 763 ? 12.261 -29.065 28.408 1.00 21.19 763 VAL A C 1
ATOM 6068 O O . VAL A 1 763 ? 11.252 -29.755 28.350 1.00 21.19 763 VAL A O 1
ATOM 6071 N N . PRO A 1 764 ? 13.445 -29.720 28.694 1.00 28.00 764 PRO A N 1
ATOM 6072 C CA . PRO A 1 764 ? 14.905 -29.380 28.844 1.00 28.00 764 PRO A CA 1
ATOM 6073 C C . PRO A 1 764 ? 15.875 -30.177 27.878 1.00 28.00 764 PRO A C 1
ATOM 6075 O O . PRO A 1 764 ? 15.364 -30.764 26.935 1.00 28.00 764 PRO A O 1
ATOM 6078 N N . TYR A 1 765 ? 17.232 -30.320 27.969 1.00 22.09 765 TYR A N 1
ATOM 6079 C CA . TYR A 1 765 ? 18.383 -29.720 28.724 1.00 22.09 765 TYR A CA 1
ATOM 6080 C C . TYR A 1 765 ? 19.791 -30.042 28.089 1.00 22.09 765 TYR A C 1
ATOM 6082 O O . TYR A 1 765 ? 19.927 -31.010 27.354 1.00 22.09 765 TYR A O 1
ATOM 6090 N N . CYS A 1 766 ? 20.834 -29.296 28.517 1.00 19.47 766 CYS A N 1
ATOM 6091 C CA . CYS A 1 766 ? 22.255 -29.662 28.825 1.00 19.47 766 CYS A CA 1
ATOM 6092 C C . CYS A 1 766 ? 23.314 -30.260 27.834 1.00 19.47 766 CYS A C 1
ATOM 6094 O O . CYS A 1 766 ? 23.286 -31.447 27.544 1.00 19.47 766 CYS A O 1
ATOM 6096 N N . MET A 1 767 ? 24.416 -29.480 27.660 1.00 21.17 767 MET A N 1
ATOM 6097 C CA . MET A 1 767 ? 25.874 -29.836 27.792 1.00 21.17 767 MET A CA 1
ATOM 6098 C C . MET A 1 767 ? 26.595 -30.709 26.710 1.00 21.17 767 MET A C 1
ATOM 6100 O O . MET A 1 767 ? 25.968 -31.587 26.140 1.00 21.17 767 MET A O 1
ATOM 6104 N N . THR A 1 768 ? 27.911 -30.601 26.372 1.00 21.75 768 THR A N 1
ATOM 6105 C CA . THR A 1 768 ? 29.041 -29.647 26.662 1.00 21.75 768 THR A CA 1
ATOM 6106 C C . THR A 1 768 ? 30.289 -29.859 25.739 1.00 21.75 768 THR A C 1
ATOM 6108 O O . THR A 1 768 ? 30.612 -31.000 25.440 1.00 21.75 768 THR A O 1
ATOM 6111 N N . ASN A 1 769 ? 31.066 -28.782 25.482 1.00 22.25 769 ASN A N 1
ATOM 6112 C CA . ASN A 1 769 ? 32.551 -28.666 25.302 1.00 22.25 769 ASN A CA 1
ATOM 6113 C C . ASN A 1 769 ? 33.374 -29.233 24.091 1.00 22.25 769 ASN A C 1
ATOM 6115 O O . ASN A 1 769 ? 33.593 -30.433 23.995 1.00 22.25 769 ASN A O 1
ATOM 6119 N N . GLY A 1 770 ? 34.089 -28.319 23.388 1.00 21.80 770 GLY A N 1
ATOM 6120 C CA . GLY A 1 770 ? 35.522 -28.421 22.958 1.00 21.80 770 GLY A CA 1
ATOM 6121 C C . GLY A 1 770 ? 35.887 -28.960 21.547 1.00 21.80 770 GLY A C 1
ATOM 6122 O O . GLY A 1 770 ? 35.050 -29.596 20.924 1.00 21.80 770 GLY A O 1
ATOM 6123 N N . VAL A 1 771 ? 37.102 -28.776 20.966 1.00 21.80 771 VAL A N 1
ATOM 6124 C CA . VAL A 1 771 ? 38.279 -27.884 21.231 1.00 21.80 771 VAL A CA 1
ATOM 6125 C C . VAL A 1 771 ? 39.248 -27.810 19.993 1.00 21.80 771 VAL A C 1
ATOM 6127 O O . VAL A 1 771 ? 39.672 -28.842 19.495 1.00 21.80 771 VAL A O 1
ATOM 6130 N N . SER A 1 772 ? 39.604 -26.584 19.552 1.00 21.86 772 SER A N 1
ATOM 6131 C CA . SER A 1 772 ? 40.848 -26.039 18.899 1.00 21.86 772 SER A CA 1
ATOM 6132 C C . SER A 1 772 ? 41.661 -26.651 17.703 1.00 21.86 772 SER A C 1
ATOM 6134 O O . SER A 1 772 ? 42.056 -27.809 17.749 1.00 21.86 772 SER A O 1
ATOM 6136 N N . ILE A 1 773 ? 42.188 -25.721 16.862 1.00 24.48 773 ILE A N 1
ATOM 6137 C CA . ILE A 1 773 ? 43.550 -25.627 16.222 1.00 24.48 773 ILE A CA 1
ATOM 6138 C C . ILE A 1 773 ? 43.818 -26.103 14.753 1.00 24.48 773 ILE A C 1
ATOM 6140 O O . ILE A 1 773 ? 43.108 -26.935 14.206 1.00 24.48 773 ILE A O 1
ATOM 6144 N N . ASN A 1 774 ? 44.821 -25.424 14.152 1.00 23.62 774 ASN A N 1
ATOM 6145 C CA . ASN A 1 774 ? 45.395 -25.298 12.780 1.00 23.62 774 ASN A CA 1
ATOM 6146 C C . ASN A 1 774 ? 45.828 -26.616 12.020 1.00 23.62 774 ASN A C 1
ATOM 6148 O O . ASN A 1 774 ? 45.480 -27.692 12.483 1.00 23.62 774 ASN A O 1
ATOM 6152 N N . ASP A 1 775 ? 46.573 -26.692 10.879 1.00 24.77 775 ASP A N 1
ATOM 6153 C CA . ASP A 1 775 ? 47.685 -25.871 10.299 1.00 24.77 775 ASP A CA 1
ATOM 6154 C C . ASP A 1 775 ? 48.100 -26.202 8.816 1.00 24.77 775 ASP A C 1
ATOM 6156 O O . ASP A 1 775 ? 47.876 -27.306 8.337 1.00 24.77 775 ASP A O 1
ATOM 6160 N N . ASN A 1 776 ? 48.787 -25.243 8.156 1.00 24.16 776 ASN A N 1
ATOM 6161 C CA . ASN A 1 776 ? 49.952 -25.314 7.213 1.00 24.16 776 ASN A CA 1
ATOM 6162 C C . ASN A 1 776 ? 50.073 -26.148 5.882 1.00 24.16 776 ASN A C 1
ATOM 6164 O O . ASN A 1 776 ? 50.280 -27.355 5.903 1.00 24.16 776 ASN A O 1
ATOM 6168 N N . ALA A 1 777 ? 50.291 -25.400 4.772 1.00 23.41 777 ALA A N 1
ATOM 6169 C CA . ALA A 1 777 ? 51.543 -25.295 3.952 1.00 23.41 777 ALA A CA 1
ATOM 6170 C C . ALA A 1 777 ? 51.959 -26.269 2.789 1.00 23.41 777 ALA A C 1
ATOM 6172 O O . ALA A 1 777 ? 51.382 -27.324 2.562 1.00 23.41 777 ALA A O 1
ATOM 6173 N N . HIS A 1 778 ? 53.043 -25.835 2.098 1.00 24.58 778 HIS A N 1
ATOM 6174 C CA . HIS A 1 778 ? 53.845 -26.370 0.957 1.00 24.58 778 HIS A CA 1
ATOM 6175 C C . HIS A 1 778 ? 53.329 -26.125 -0.493 1.00 24.58 778 HIS A C 1
ATOM 6177 O O . HIS A 1 778 ? 52.140 -26.289 -0.728 1.00 24.58 778 HIS A O 1
ATOM 6183 N N . GLN A 1 779 ? 54.074 -25.674 -1.537 1.00 23.92 779 GLN A N 1
ATOM 6184 C CA . GLN A 1 779 ? 55.513 -25.413 -1.878 1.00 23.92 779 GLN A CA 1
ATOM 6185 C C . GLN A 1 779 ? 56.196 -26.476 -2.782 1.00 23.92 779 GLN A C 1
ATOM 6187 O O . GLN A 1 779 ? 56.178 -27.641 -2.409 1.00 23.92 779 GLN A O 1
ATOM 6192 N N . VAL A 1 780 ? 56.869 -26.054 -3.884 1.00 23.66 780 VAL A N 1
ATOM 6193 C CA . VAL A 1 780 ? 58.205 -26.503 -4.417 1.00 23.66 780 VAL A CA 1
ATOM 6194 C C . VAL A 1 780 ? 58.517 -25.893 -5.818 1.00 23.66 780 VAL A C 1
ATOM 6196 O O . VAL A 1 780 ? 57.617 -25.402 -6.491 1.00 23.66 780 VAL A O 1
ATOM 6199 N N . HIS A 1 781 ? 59.806 -25.858 -6.198 1.00 26.28 781 HIS A N 1
ATOM 6200 C CA . HIS A 1 781 ? 60.435 -25.200 -7.368 1.00 26.28 781 HIS A CA 1
ATOM 6201 C C . HIS A 1 781 ? 60.677 -26.113 -8.596 1.00 26.28 781 HIS A C 1
ATOM 6203 O O . HIS A 1 781 ? 60.675 -27.335 -8.450 1.00 26.28 781 HIS A O 1
ATOM 6209 N N . ALA A 1 782 ? 61.046 -25.514 -9.746 1.00 23.69 782 ALA A N 1
ATOM 6210 C CA . ALA A 1 782 ? 62.042 -26.055 -10.695 1.00 23.69 782 ALA A CA 1
ATOM 6211 C C . ALA A 1 782 ? 62.614 -24.957 -11.637 1.00 23.69 782 ALA A C 1
ATOM 6213 O O . ALA A 1 782 ? 61.885 -24.058 -12.052 1.00 23.69 782 ALA A O 1
ATOM 6214 N N . GLU A 1 783 ? 63.896 -25.061 -12.013 1.00 27.39 783 GLU A N 1
ATOM 6215 C CA . GLU A 1 783 ? 64.646 -24.165 -12.928 1.00 27.39 783 GLU A CA 1
ATOM 6216 C C . GLU A 1 783 ? 65.480 -25.023 -13.940 1.00 27.39 783 GLU A C 1
ATOM 6218 O O . GLU A 1 783 ? 65.495 -26.245 -13.796 1.00 27.39 783 GLU A O 1
ATOM 6223 N N . VAL A 1 784 ? 66.184 -24.570 -15.000 1.00 28.84 784 VAL A N 1
ATOM 6224 C CA . VAL A 1 784 ? 66.648 -23.251 -15.514 1.00 28.84 784 VAL A CA 1
ATOM 6225 C C . VAL A 1 784 ? 66.932 -23.345 -17.049 1.00 28.84 784 VAL A C 1
ATOM 6227 O O . VAL A 1 784 ? 66.974 -24.458 -17.573 1.00 28.84 784 VAL A O 1
ATOM 6230 N N . GLY A 1 785 ? 67.202 -22.244 -17.780 1.00 26.30 785 GLY A N 1
ATOM 6231 C CA . GLY A 1 785 ? 67.776 -22.297 -19.150 1.00 26.30 785 GLY A CA 1
ATOM 6232 C C . GLY A 1 785 ? 68.016 -20.938 -19.851 1.00 26.30 785 GLY A C 1
ATOM 6233 O O . GLY A 1 785 ? 67.114 -20.107 -19.893 1.00 26.30 785 GLY A O 1
ATOM 6234 N N . GLU A 1 786 ? 69.209 -20.721 -20.427 1.00 35.12 786 GLU A N 1
ATOM 6235 C CA . GLU A 1 786 ? 69.663 -19.458 -21.062 1.00 35.12 786 GLU A CA 1
ATOM 6236 C C . GLU A 1 786 ? 69.819 -19.558 -22.597 1.00 35.12 786 GLU A C 1
ATOM 6238 O O . GLU A 1 786 ? 70.181 -20.621 -23.105 1.00 35.12 786 GLU A O 1
ATOM 6243 N N . THR A 1 787 ? 69.656 -18.445 -23.336 1.00 32.53 787 THR A N 1
ATOM 6244 C CA . THR A 1 787 ? 70.573 -17.988 -24.423 1.00 32.53 787 THR A CA 1
ATOM 6245 C C . THR A 1 787 ? 70.190 -16.598 -24.973 1.00 32.53 787 THR A C 1
ATOM 6247 O O . THR A 1 787 ? 69.021 -16.217 -24.952 1.00 32.53 787 THR A O 1
ATOM 6250 N N . ASP A 1 788 ? 71.177 -15.833 -25.457 1.00 39.50 788 ASP A N 1
ATOM 6251 C CA . ASP A 1 788 ? 71.053 -14.401 -25.798 1.00 39.50 788 ASP A CA 1
ATOM 6252 C C . ASP A 1 788 ? 70.400 -14.073 -27.157 1.00 39.50 788 ASP A C 1
ATOM 6254 O O . ASP A 1 788 ? 70.589 -14.774 -28.151 1.00 39.50 788 ASP A O 1
ATOM 6258 N N . LEU A 1 789 ? 69.740 -12.904 -27.230 1.00 37.97 789 LEU A N 1
ATOM 6259 C CA . LEU A 1 789 ? 69.250 -12.255 -28.468 1.00 37.97 789 LEU A CA 1
ATOM 6260 C C . LEU A 1 789 ? 69.357 -10.705 -28.402 1.00 37.97 789 LEU A C 1
ATOM 6262 O O . LEU A 1 789 ? 68.552 -9.962 -28.979 1.00 37.97 789 LEU A O 1
ATOM 6266 N N . ASN A 1 790 ? 70.355 -10.213 -27.662 1.00 54.47 790 ASN A N 1
ATOM 6267 C CA . ASN A 1 790 ? 70.351 -8.933 -26.927 1.00 54.47 790 ASN A CA 1
ATOM 6268 C C . ASN A 1 790 ? 70.649 -7.666 -27.764 1.00 54.47 790 ASN A C 1
ATOM 6270 O O . ASN A 1 790 ? 71.460 -6.832 -27.377 1.00 54.47 790 ASN A O 1
ATOM 6274 N N . GLU A 1 791 ? 69.999 -7.510 -28.922 1.00 44.00 791 GLU A N 1
ATOM 6275 C CA . GLU A 1 791 ? 69.868 -6.186 -29.565 1.00 44.00 791 GLU A CA 1
ATOM 6276 C C . GLU A 1 791 ? 68.567 -6.025 -30.380 1.00 44.00 791 GLU A C 1
ATOM 6278 O O . GLU A 1 791 ? 67.992 -4.935 -30.418 1.00 44.00 791 GLU A O 1
ATOM 6283 N N . LEU A 1 792 ? 68.014 -7.112 -30.947 1.00 47.19 792 LEU A N 1
ATOM 6284 C CA . LEU A 1 792 ? 66.585 -7.135 -31.306 1.00 47.19 792 LEU A CA 1
ATOM 6285 C C . LEU A 1 792 ? 65.707 -7.345 -30.065 1.00 47.19 792 LEU A C 1
ATOM 6287 O O . LEU A 1 792 ? 64.679 -6.675 -29.949 1.00 47.19 792 LEU A O 1
ATOM 6291 N N . SER A 1 793 ? 66.140 -8.192 -29.119 1.00 49.75 793 SER A N 1
ATOM 6292 C CA . SER A 1 793 ? 65.490 -8.365 -27.810 1.00 49.75 793 SER A CA 1
ATOM 6293 C C . SER A 1 793 ? 65.265 -7.013 -27.126 1.00 49.75 793 SER A C 1
ATOM 6295 O O . SER A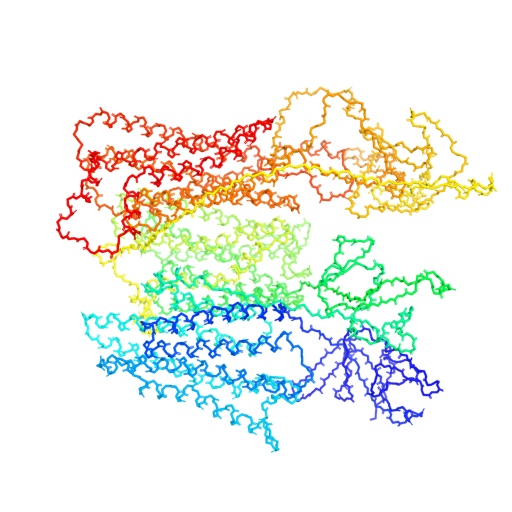 1 793 ? 64.134 -6.694 -26.786 1.00 49.75 793 SER A O 1
ATOM 6297 N N . ASP A 1 794 ? 66.279 -6.150 -27.044 1.00 50.03 794 ASP A N 1
ATOM 6298 C CA . ASP A 1 794 ? 66.207 -4.836 -26.384 1.00 50.03 794 ASP A CA 1
ATOM 6299 C C . ASP A 1 794 ? 65.208 -3.850 -27.021 1.00 50.03 794 ASP A C 1
ATOM 6301 O O . ASP A 1 794 ? 64.702 -2.952 -26.347 1.00 50.03 794 ASP A O 1
ATOM 6305 N N . LYS A 1 795 ? 64.881 -4.011 -28.311 1.00 49.44 795 LYS A N 1
ATOM 6306 C CA . LYS A 1 795 ? 63.793 -3.258 -28.964 1.00 49.44 795 LYS A CA 1
ATOM 6307 C C . LYS A 1 795 ? 62.422 -3.883 -28.713 1.00 49.44 795 LYS A C 1
ATOM 6309 O O . LYS A 1 795 ? 61.443 -3.161 -28.528 1.00 49.44 795 LYS A O 1
ATOM 6314 N N . GLN A 1 796 ? 62.352 -5.210 -28.703 1.00 50.53 796 GLN A N 1
ATOM 6315 C CA . GLN A 1 796 ? 61.116 -5.981 -28.548 1.00 50.53 796 GLN A CA 1
ATOM 6316 C C . GLN A 1 796 ? 60.644 -6.042 -27.078 1.00 50.53 796 GLN A C 1
ATOM 6318 O O . GLN A 1 796 ? 59.444 -6.083 -26.810 1.00 50.53 796 GLN A O 1
ATOM 6323 N N . ASN A 1 797 ? 61.592 -5.928 -26.144 1.00 53.16 797 ASN A N 1
ATOM 6324 C CA . ASN A 1 797 ? 61.435 -5.790 -24.695 1.00 53.16 797 ASN A CA 1
ATOM 6325 C C . ASN A 1 797 ? 61.594 -4.333 -24.212 1.00 53.16 797 ASN A C 1
ATOM 6327 O O . ASN A 1 797 ? 61.674 -4.090 -23.009 1.00 53.16 797 ASN A O 1
ATOM 6331 N N . GLY A 1 798 ? 61.622 -3.353 -25.126 1.00 62.94 798 GLY A N 1
ATOM 6332 C CA . GLY A 1 798 ? 61.633 -1.932 -24.770 1.00 62.94 798 GLY A CA 1
ATOM 6333 C C . GLY A 1 798 ? 60.433 -1.583 -23.884 1.00 62.94 798 GLY A C 1
ATOM 6334 O O . GLY A 1 798 ? 59.304 -1.981 -24.194 1.00 62.94 798 GLY A O 1
ATOM 6335 N N . VAL A 1 799 ? 60.688 -0.855 -22.789 1.00 75.12 799 VAL A N 1
ATOM 6336 C CA . VAL A 1 799 ? 59.759 -0.658 -21.659 1.00 75.12 799 VAL A CA 1
ATOM 6337 C C . VAL A 1 799 ? 58.370 -0.241 -22.142 1.00 75.12 799 VAL A C 1
ATOM 6339 O O . VAL A 1 799 ? 58.223 0.766 -22.834 1.00 75.12 799 VAL A O 1
ATOM 6342 N N . LYS A 1 800 ? 57.345 -1.021 -21.785 1.00 80.06 800 LYS A N 1
ATOM 6343 C CA . LYS A 1 800 ? 55.955 -0.752 -22.174 1.00 80.06 800 LYS A CA 1
ATOM 6344 C C . LYS A 1 800 ? 55.351 0.309 -21.256 1.00 80.06 800 LYS A C 1
ATOM 6346 O O . LYS A 1 800 ? 55.454 0.202 -20.034 1.00 80.06 800 LYS A O 1
ATOM 6351 N N . ILE A 1 801 ? 54.726 1.319 -21.853 1.00 83.56 801 ILE A N 1
ATOM 6352 C CA . ILE A 1 801 ? 54.118 2.453 -21.149 1.00 83.56 801 ILE A CA 1
ATOM 6353 C C . ILE A 1 801 ? 52.685 2.601 -21.631 1.00 83.56 801 ILE A C 1
ATOM 6355 O O . ILE A 1 801 ? 52.444 2.756 -22.830 1.00 83.56 801 ILE A O 1
ATOM 6359 N N . ASN A 1 802 ? 51.741 2.587 -20.701 1.00 87.06 802 ASN A N 1
ATOM 6360 C CA . ASN A 1 802 ? 50.332 2.713 -21.032 1.00 87.06 802 ASN A CA 1
ATOM 6361 C C . ASN A 1 802 ? 49.966 4.192 -21.230 1.00 87.06 802 ASN A C 1
ATOM 6363 O O . ASN A 1 802 ? 50.030 4.966 -20.276 1.00 87.06 802 ASN A O 1
ATOM 6367 N N . LYS A 1 803 ? 49.571 4.575 -22.450 1.00 87.81 803 LYS A N 1
ATOM 6368 C CA . LYS A 1 803 ? 49.070 5.914 -22.795 1.00 87.81 803 LYS A CA 1
ATOM 6369 C C . LYS A 1 803 ? 47.545 5.883 -22.926 1.00 87.81 803 LYS A C 1
ATOM 6371 O O . LYS A 1 803 ? 47.016 4.988 -23.582 1.00 87.81 803 LYS A O 1
ATOM 6376 N N . CYS A 1 804 ? 46.839 6.843 -22.329 1.00 86.94 804 CYS A N 1
ATOM 6377 C CA . CYS A 1 804 ? 45.374 6.824 -22.328 1.00 86.94 804 CYS A CA 1
ATOM 6378 C C . CYS A 1 804 ? 44.756 7.136 -23.706 1.00 86.94 804 CYS A C 1
ATOM 6380 O O . CYS A 1 804 ? 43.878 6.396 -24.145 1.00 86.94 804 CYS A O 1
ATOM 6382 N N . CYS A 1 805 ? 45.211 8.191 -24.394 1.00 84.56 805 CYS A N 1
ATOM 6383 C CA . CYS A 1 805 ? 44.692 8.600 -25.707 1.00 84.56 805 CYS A CA 1
ATOM 6384 C C . CYS A 1 805 ? 45.556 8.091 -26.878 1.00 84.56 805 CYS A C 1
ATOM 6386 O O . CYS A 1 805 ? 46.729 7.744 -26.700 1.00 84.56 805 CYS A O 1
ATOM 6388 N N . GLU A 1 806 ? 45.011 8.098 -28.103 1.00 84.19 806 GLU A N 1
ATOM 6389 C CA . GLU A 1 806 ? 45.742 7.688 -29.315 1.00 84.19 806 GLU A CA 1
ATOM 6390 C C . GLU A 1 806 ? 46.987 8.553 -29.592 1.00 84.19 806 GLU A C 1
ATOM 6392 O O . GLU A 1 806 ? 47.197 9.600 -28.977 1.00 84.19 806 GLU A O 1
ATOM 6397 N N . HIS A 1 807 ? 47.857 8.117 -30.513 1.00 78.06 807 HIS A N 1
ATOM 6398 C CA . HIS A 1 807 ? 49.209 8.667 -30.701 1.00 78.06 807 HIS A CA 1
ATOM 6399 C C . HIS A 1 807 ? 49.259 10.208 -30.764 1.00 78.06 807 HIS A C 1
ATOM 6401 O O . HIS A 1 807 ? 50.007 10.820 -29.997 1.00 78.06 807 HIS A O 1
ATOM 6407 N N . ASN A 1 808 ? 48.404 10.819 -31.593 1.00 82.19 808 ASN A N 1
ATOM 6408 C CA . ASN A 1 808 ? 48.367 12.266 -31.861 1.00 82.19 808 ASN A CA 1
ATOM 6409 C C . ASN A 1 808 ? 47.461 13.068 -30.904 1.00 82.19 808 ASN A C 1
ATOM 6411 O O . ASN A 1 808 ? 47.277 14.276 -31.081 1.00 82.19 808 ASN A O 1
ATOM 6415 N N . GLU A 1 809 ? 46.873 12.413 -29.905 1.00 84.50 809 GLU A N 1
ATOM 6416 C CA . GLU A 1 809 ? 45.902 13.011 -28.991 1.00 84.50 809 GLU A CA 1
ATOM 6417 C C . GLU A 1 809 ? 46.477 13.288 -27.598 1.00 84.50 809 GLU A C 1
ATOM 6419 O O . GLU A 1 809 ? 47.501 12.731 -27.200 1.00 84.50 809 GLU A O 1
ATOM 6424 N N . ILE A 1 810 ? 45.799 14.163 -26.859 1.00 83.38 810 ILE A N 1
ATOM 6425 C CA . ILE A 1 810 ? 46.012 14.474 -25.440 1.00 83.38 810 ILE A CA 1
ATOM 6426 C C . ILE A 1 810 ? 44.649 14.643 -24.755 1.00 83.38 810 ILE A C 1
ATOM 6428 O O . ILE A 1 810 ? 43.636 14.852 -25.426 1.00 83.38 810 ILE A O 1
ATOM 6432 N N . VAL A 1 811 ? 44.606 14.603 -23.423 1.00 81.06 811 VAL A N 1
ATOM 6433 C CA . VAL A 1 811 ? 43.361 14.833 -22.674 1.00 81.06 811 VAL A CA 1
ATOM 6434 C C . VAL A 1 811 ? 43.069 16.336 -22.612 1.00 81.06 811 VAL A C 1
ATOM 6436 O O . VAL A 1 811 ? 43.881 17.117 -22.119 1.00 81.06 811 VAL A O 1
ATOM 6439 N N . VAL A 1 812 ? 41.893 16.756 -23.079 1.00 78.81 812 VAL A N 1
ATOM 6440 C CA . VAL A 1 812 ? 41.408 18.142 -22.999 1.00 78.81 812 VAL A CA 1
ATOM 6441 C C . VAL A 1 812 ? 40.063 18.157 -22.281 1.00 78.81 812 VAL A C 1
ATOM 6443 O O . VAL A 1 812 ? 39.088 17.582 -22.764 1.00 78.81 812 VAL A O 1
ATOM 6446 N N . ASP A 1 813 ? 40.023 18.801 -21.112 1.00 70.44 813 ASP A N 1
ATOM 6447 C CA . ASP A 1 813 ? 38.847 18.869 -20.228 1.00 70.44 813 ASP A CA 1
ATOM 6448 C C . ASP A 1 813 ? 38.203 17.480 -19.949 1.00 70.44 813 ASP A C 1
ATOM 6450 O O . ASP A 1 813 ? 36.982 17.347 -19.871 1.00 70.44 813 ASP A O 1
ATOM 6454 N N . GLY A 1 814 ? 39.029 16.429 -19.832 1.00 65.75 814 GLY A N 1
ATOM 6455 C CA . GLY A 1 814 ? 38.603 15.046 -19.553 1.00 65.75 814 GLY A CA 1
ATOM 6456 C C . GLY A 1 814 ? 38.312 14.161 -20.775 1.00 65.75 814 GLY A C 1
ATOM 6457 O O . GLY A 1 814 ? 37.951 13.003 -20.597 1.00 65.75 814 GLY A O 1
ATOM 6458 N N . VAL A 1 815 ? 38.483 14.660 -22.006 1.00 75.12 815 VAL A N 1
ATOM 6459 C CA . VAL A 1 815 ? 38.228 13.902 -23.250 1.00 75.12 815 VAL A CA 1
ATOM 6460 C C . VAL A 1 815 ? 39.459 13.930 -24.159 1.00 75.12 815 VAL A C 1
ATOM 6462 O O . VAL A 1 815 ? 40.078 14.982 -24.311 1.00 75.12 815 VAL A O 1
ATOM 6465 N N . CYS A 1 816 ? 39.811 12.808 -24.790 1.00 83.50 816 CYS A N 1
ATOM 6466 C CA . CYS A 1 816 ? 40.887 12.759 -25.786 1.00 83.50 816 CYS A CA 1
ATOM 6467 C C . CYS A 1 816 ? 40.576 13.662 -26.992 1.00 83.50 816 CYS A C 1
ATOM 6469 O O . CYS A 1 816 ? 39.461 13.638 -27.518 1.00 83.50 816 CYS A O 1
ATOM 6471 N N . ARG A 1 817 ? 41.541 14.500 -27.398 1.00 85.44 817 ARG A N 1
ATOM 6472 C CA . ARG A 1 817 ? 41.469 15.356 -28.596 1.00 85.44 817 ARG A CA 1
ATOM 6473 C C . ARG A 1 817 ? 42.847 15.526 -29.235 1.00 85.44 817 ARG A C 1
ATOM 6475 O O . ARG A 1 817 ? 43.868 15.513 -28.548 1.00 85.44 817 ARG A O 1
ATOM 6482 N N . LEU A 1 818 ? 42.867 15.773 -30.543 1.00 84.56 818 LEU A N 1
ATOM 6483 C CA . LEU A 1 818 ? 44.079 16.031 -31.329 1.00 84.56 818 LEU A CA 1
ATOM 6484 C C . LEU A 1 818 ? 44.891 17.224 -30.789 1.00 84.56 818 LEU A C 1
ATOM 6486 O O . LEU A 1 818 ? 44.392 18.347 -30.698 1.00 84.56 818 LEU A O 1
ATOM 6490 N N . ALA A 1 819 ? 46.172 16.995 -30.486 1.00 79.69 819 ALA A N 1
ATOM 6491 C CA . ALA A 1 819 ? 47.048 17.992 -29.861 1.00 79.69 819 ALA A CA 1
ATOM 6492 C C . ALA A 1 819 ? 47.320 19.219 -30.759 1.00 79.69 819 ALA A C 1
ATOM 6494 O O . ALA A 1 819 ? 47.446 20.346 -30.264 1.00 79.69 819 ALA A O 1
ATOM 6495 N N . GLU A 1 820 ? 47.343 19.012 -32.081 1.00 80.00 820 GLU A N 1
ATOM 6496 C CA . GLU A 1 820 ? 47.523 20.058 -33.098 1.00 80.00 820 GLU A CA 1
ATOM 6497 C C . GLU A 1 820 ? 46.439 21.144 -33.014 1.00 80.00 820 GLU A C 1
ATOM 6499 O O . GLU A 1 820 ? 46.739 22.330 -33.132 1.00 80.00 820 GLU A O 1
ATOM 6504 N N . GLN A 1 821 ? 45.189 20.763 -32.716 1.00 80.00 821 GLN A N 1
ATOM 6505 C CA . GLN A 1 821 ? 44.052 21.688 -32.619 1.00 80.00 821 GLN A CA 1
ATOM 6506 C C . GLN A 1 821 ? 44.205 22.711 -31.475 1.00 80.00 821 GLN A C 1
ATOM 6508 O O . GLN A 1 821 ? 43.561 23.761 -31.487 1.00 80.00 821 GLN A O 1
ATOM 6513 N N . TYR A 1 822 ? 45.071 22.422 -30.498 1.00 78.44 822 TYR A N 1
ATOM 6514 C CA . TYR A 1 822 ? 45.289 23.227 -29.295 1.00 78.44 822 TYR A CA 1
ATOM 6515 C C . TYR A 1 822 ? 46.713 23.807 -29.193 1.00 78.44 822 TYR A C 1
ATOM 6517 O O . TYR A 1 822 ? 47.075 24.343 -28.143 1.00 78.44 822 TYR A O 1
ATOM 6525 N N . ASN A 1 823 ? 47.519 23.726 -30.265 1.00 77.88 823 ASN A N 1
ATOM 6526 C CA . ASN A 1 823 ? 48.937 24.122 -30.288 1.00 77.88 823 ASN A CA 1
ATOM 6527 C C . ASN A 1 823 ? 49.761 23.501 -29.137 1.00 77.88 823 ASN A C 1
ATOM 6529 O O . ASN A 1 823 ? 50.636 24.150 -28.560 1.00 77.88 823 ASN A O 1
ATOM 6533 N N . GLN A 1 824 ? 49.470 22.249 -28.772 1.00 77.25 824 GLN A N 1
ATOM 6534 C CA . GLN A 1 824 ? 50.169 21.539 -27.701 1.00 77.25 824 GLN A CA 1
ATOM 6535 C C . GLN A 1 824 ? 51.164 20.517 -28.247 1.00 77.25 824 GLN A C 1
ATOM 6537 O O . GLN A 1 824 ? 50.883 19.795 -29.198 1.00 77.25 824 GLN A O 1
ATOM 6542 N N . SER A 1 825 ? 52.315 20.400 -27.581 1.00 79.12 825 SER A N 1
ATOM 6543 C CA . SER A 1 825 ? 53.204 19.252 -27.768 1.00 79.12 825 SER A CA 1
ATOM 6544 C C . SER A 1 825 ? 52.528 17.955 -27.312 1.00 79.12 825 SER A C 1
ATOM 6546 O O . SER A 1 825 ? 51.837 17.946 -26.285 1.00 79.12 825 SER A O 1
ATOM 6548 N N . LEU A 1 826 ? 52.770 16.868 -28.053 1.00 77.12 826 LEU A N 1
ATOM 6549 C CA . LEU A 1 826 ? 52.430 15.503 -27.646 1.00 77.12 826 LEU A CA 1
ATOM 6550 C C . LEU A 1 826 ? 53.088 15.163 -26.298 1.00 77.12 826 LEU A C 1
ATOM 6552 O O . LEU A 1 826 ? 54.141 15.705 -25.947 1.00 77.12 826 LEU A O 1
ATOM 6556 N N . TRP A 1 827 ? 52.473 14.246 -25.551 1.00 82.06 827 TRP A N 1
ATOM 6557 C CA . TRP A 1 827 ? 53.062 13.701 -24.329 1.00 82.06 827 TRP A CA 1
ATOM 6558 C C . TRP A 1 827 ? 54.323 12.881 -24.632 1.00 82.06 827 TRP A C 1
ATOM 6560 O O . TRP A 1 827 ? 54.386 12.136 -25.611 1.00 82.06 827 TRP A O 1
ATOM 6570 N N . THR A 1 828 ? 55.316 13.003 -23.754 1.00 77.31 828 THR A N 1
ATOM 6571 C CA . THR A 1 828 ? 56.541 12.198 -23.755 1.00 77.31 828 THR A CA 1
ATOM 6572 C C . THR A 1 828 ? 56.849 11.763 -22.320 1.00 77.31 828 THR A C 1
ATOM 6574 O O . THR A 1 828 ? 56.860 12.633 -21.443 1.00 77.31 828 THR A O 1
ATOM 6577 N N . PRO A 1 829 ? 57.131 10.476 -22.054 1.00 79.06 829 PRO A N 1
ATOM 6578 C CA . PRO A 1 829 ? 57.387 9.977 -20.707 1.00 79.06 829 PRO A CA 1
ATOM 6579 C C . PRO A 1 829 ? 58.699 10.526 -20.135 1.00 79.06 829 PRO A C 1
ATOM 6581 O O . PRO A 1 829 ? 59.725 10.580 -20.816 1.00 79.06 829 PRO A O 1
ATOM 6584 N N . GLN A 1 830 ? 58.667 10.882 -18.853 1.00 83.00 830 GLN A N 1
ATOM 6585 C CA . GLN A 1 830 ? 59.844 11.172 -18.036 1.00 83.00 830 GLN A CA 1
ATOM 6586 C C . GLN A 1 830 ? 59.938 10.090 -16.960 1.00 83.00 830 GLN A C 1
ATOM 6588 O O . GLN A 1 830 ? 58.939 9.793 -16.309 1.00 83.00 830 GLN A O 1
ATOM 6593 N N . PHE A 1 831 ? 61.113 9.482 -16.798 1.00 85.00 831 PHE A N 1
ATOM 6594 C CA . PHE A 1 831 ? 61.314 8.348 -15.896 1.00 85.00 831 PHE A CA 1
ATOM 6595 C C . PHE A 1 831 ? 62.115 8.759 -14.665 1.00 85.00 831 PHE A C 1
ATOM 6597 O O . PHE A 1 831 ? 62.994 9.616 -14.760 1.00 85.00 831 PHE A O 1
ATOM 6604 N N . LYS A 1 832 ? 61.880 8.084 -13.539 1.00 84.25 832 LYS A N 1
ATOM 6605 C CA . LYS A 1 832 ? 62.668 8.224 -12.307 1.00 84.25 832 LYS A CA 1
ATOM 6606 C C . LYS A 1 832 ? 63.132 6.870 -11.768 1.00 84.25 832 LYS A C 1
ATOM 6608 O O . LYS A 1 832 ? 62.523 5.839 -12.058 1.00 84.25 832 LYS A O 1
ATOM 6613 N N . THR A 1 833 ? 64.214 6.875 -10.990 1.00 77.56 833 THR A N 1
ATOM 6614 C CA . THR A 1 833 ? 64.656 5.707 -10.209 1.00 77.56 833 THR A CA 1
ATOM 6615 C C . THR A 1 833 ? 63.705 5.448 -9.039 1.00 77.56 833 THR A C 1
ATOM 6617 O O . THR A 1 833 ? 62.874 6.295 -8.698 1.00 77.56 833 THR A O 1
ATOM 6620 N N . GLU A 1 834 ? 63.832 4.295 -8.377 1.00 74.94 834 GLU A N 1
ATOM 6621 C CA . GLU A 1 834 ? 63.057 4.018 -7.161 1.00 74.94 834 GLU A CA 1
ATOM 6622 C C . GLU A 1 834 ? 63.405 4.961 -5.988 1.00 74.94 834 GLU A C 1
ATOM 6624 O O . GLU A 1 834 ? 62.584 5.108 -5.084 1.00 74.94 834 GLU A O 1
ATOM 6629 N N . ASP A 1 835 ? 64.538 5.669 -6.049 1.00 66.69 835 ASP A N 1
ATOM 6630 C CA . ASP A 1 835 ? 64.946 6.744 -5.123 1.00 66.69 835 ASP A CA 1
ATOM 6631 C C . ASP A 1 835 ? 64.391 8.131 -5.513 1.00 66.69 835 ASP A C 1
ATOM 6633 O O . ASP A 1 835 ? 64.610 9.112 -4.806 1.00 66.69 835 ASP A O 1
ATOM 6637 N N . GLY A 1 836 ? 63.694 8.241 -6.651 1.00 66.44 836 GLY A N 1
ATOM 6638 C CA . GLY A 1 836 ? 63.063 9.478 -7.127 1.00 66.44 836 GLY A CA 1
ATOM 6639 C C . GLY A 1 836 ? 63.931 10.393 -8.002 1.00 66.44 836 GLY A C 1
ATOM 6640 O O . GLY A 1 836 ? 63.450 11.453 -8.400 1.00 66.44 836 GLY A O 1
ATOM 6641 N N . ASN A 1 837 ? 65.165 10.000 -8.339 1.00 77.75 837 ASN A N 1
ATOM 6642 C CA . ASN A 1 837 ? 66.052 10.771 -9.223 1.00 77.75 837 ASN A CA 1
ATOM 6643 C C . ASN A 1 837 ? 65.679 10.593 -10.705 1.00 77.75 837 ASN A C 1
ATOM 6645 O O . ASN A 1 837 ? 65.322 9.490 -11.116 1.00 77.75 837 ASN A O 1
ATOM 6649 N N . ASP A 1 838 ? 65.813 11.641 -11.523 1.00 79.19 838 ASP A N 1
ATOM 6650 C CA . ASP A 1 838 ? 65.483 11.585 -12.956 1.00 79.19 838 ASP A CA 1
ATOM 6651 C C . ASP A 1 838 ? 66.412 10.639 -13.742 1.00 79.19 838 ASP A C 1
ATOM 6653 O O . ASP A 1 838 ? 67.639 10.678 -13.620 1.00 79.19 838 ASP A O 1
ATOM 6657 N N . ALA A 1 839 ? 65.820 9.812 -14.605 1.00 76.38 839 ALA A N 1
ATOM 6658 C CA . ALA A 1 839 ? 66.492 8.765 -15.367 1.00 76.38 839 ALA A CA 1
ATOM 6659 C C . ALA A 1 839 ? 66.090 8.779 -16.855 1.00 76.38 839 ALA A C 1
ATOM 6661 O O . ALA A 1 839 ? 65.056 9.322 -17.249 1.00 76.38 839 ALA A O 1
ATOM 6662 N N . LYS A 1 840 ? 66.915 8.164 -17.714 1.00 72.75 840 LYS A N 1
ATOM 6663 C CA . LYS A 1 840 ? 66.680 8.090 -19.168 1.00 72.75 840 LYS A CA 1
ATOM 6664 C C . LYS A 1 840 ? 66.704 6.644 -19.657 1.00 72.75 840 LYS A C 1
ATOM 6666 O O . LYS A 1 840 ? 67.767 6.036 -19.746 1.00 72.75 840 LYS A O 1
ATOM 6671 N N . VAL A 1 841 ? 65.532 6.117 -20.004 1.00 78.38 841 VAL A N 1
ATOM 6672 C CA . VAL A 1 841 ? 65.371 4.793 -20.625 1.00 78.38 841 VAL A CA 1
ATOM 6673 C C . VAL A 1 841 ? 65.690 4.883 -22.123 1.00 78.38 841 VAL A C 1
ATOM 6675 O O . VAL A 1 841 ? 65.271 5.823 -22.797 1.00 78.38 841 VAL A O 1
ATOM 6678 N N . LYS A 1 842 ? 66.457 3.916 -22.646 1.00 67.44 842 LYS A N 1
ATOM 6679 C CA . LYS A 1 842 ? 67.019 3.947 -24.012 1.00 67.44 842 LYS A CA 1
ATOM 6680 C C . LYS A 1 842 ? 66.007 3.576 -25.107 1.00 67.44 842 LYS A C 1
ATOM 6682 O O . LYS A 1 842 ? 66.060 4.156 -26.188 1.00 67.44 842 LYS A O 1
ATOM 6687 N N . TYR A 1 843 ? 65.093 2.643 -24.822 1.00 75.38 843 TYR A N 1
ATOM 6688 C CA . TYR A 1 843 ? 64.016 2.205 -25.719 1.00 75.38 843 TYR A CA 1
ATOM 6689 C C . TYR A 1 843 ? 62.733 1.950 -24.917 1.00 75.38 843 TYR A C 1
ATOM 6691 O O . TYR A 1 843 ? 62.768 1.269 -23.892 1.00 75.38 843 TYR A O 1
ATOM 6699 N N . PHE A 1 844 ? 61.605 2.481 -25.388 1.00 78.38 844 PHE A N 1
ATOM 6700 C CA . PHE A 1 844 ? 60.283 2.291 -24.790 1.00 78.38 844 PHE A CA 1
ATOM 6701 C C . PHE A 1 844 ? 59.199 2.242 -25.873 1.00 78.38 844 PHE A C 1
ATOM 6703 O O . PHE A 1 844 ? 59.388 2.774 -26.966 1.00 78.38 844 PHE A O 1
ATOM 6710 N N . ASN A 1 845 ? 58.071 1.603 -25.565 1.00 81.19 845 ASN A N 1
ATOM 6711 C CA . ASN A 1 845 ? 56.963 1.361 -26.485 1.00 81.19 845 ASN A CA 1
ATOM 6712 C C . ASN A 1 845 ? 55.633 1.786 -25.839 1.00 81.19 845 ASN A C 1
ATOM 6714 O O . ASN A 1 845 ? 55.350 1.406 -24.702 1.00 81.19 845 ASN A O 1
ATOM 6718 N N . TYR A 1 846 ? 54.797 2.539 -26.557 1.00 83.62 846 TYR A N 1
ATOM 6719 C CA . TYR A 1 846 ? 53.460 2.898 -26.074 1.00 83.62 846 TYR A CA 1
ATOM 6720 C C . TYR A 1 846 ? 52.459 1.751 -26.265 1.00 83.62 846 TYR A C 1
ATOM 6722 O O . TYR A 1 846 ? 52.430 1.107 -27.314 1.00 83.62 846 TYR A O 1
ATOM 6730 N N . VAL A 1 847 ? 51.603 1.550 -25.266 1.00 81.75 847 VAL A N 1
ATOM 6731 C CA . VAL A 1 847 ? 50.401 0.710 -25.311 1.00 81.75 847 VAL A CA 1
ATOM 6732 C C . VAL A 1 847 ? 49.208 1.642 -25.109 1.00 81.75 847 VAL A C 1
ATOM 6734 O O . VAL A 1 847 ? 49.155 2.332 -24.097 1.00 81.75 847 VAL A O 1
ATOM 6737 N N . TYR A 1 848 ? 48.289 1.717 -26.070 1.00 83.81 848 TYR A N 1
ATOM 6738 C CA . TYR A 1 848 ? 47.177 2.675 -26.027 1.00 83.81 848 TYR A CA 1
ATOM 6739 C C . TYR A 1 848 ? 45.928 2.064 -25.383 1.00 83.81 848 TYR A C 1
ATOM 6741 O O . TYR A 1 848 ? 45.577 0.925 -25.695 1.00 83.81 848 TYR A O 1
ATOM 6749 N N . GLY A 1 849 ? 45.248 2.833 -24.532 1.00 78.56 849 GLY A N 1
ATOM 6750 C CA . GLY A 1 849 ? 43.945 2.488 -23.960 1.00 78.56 849 GLY A CA 1
ATOM 6751 C C . GLY A 1 849 ? 43.835 2.699 -22.447 1.00 78.56 849 GLY A C 1
ATOM 6752 O O . GLY A 1 849 ? 44.807 3.007 -21.756 1.00 78.56 849 GLY A O 1
ATOM 6753 N N . VAL A 1 850 ? 42.615 2.516 -21.937 1.00 81.00 850 VAL A N 1
ATOM 6754 C CA . VAL A 1 850 ? 42.289 2.533 -20.500 1.00 81.00 850 VAL A CA 1
ATOM 6755 C C . VAL A 1 850 ? 42.782 1.254 -19.797 1.00 81.00 850 VAL A C 1
ATOM 6757 O O . VAL A 1 850 ? 42.900 0.215 -20.449 1.00 81.00 850 VAL A O 1
ATOM 6760 N N . PRO A 1 851 ? 43.085 1.288 -18.484 1.00 83.06 851 PRO A N 1
ATOM 6761 C CA . PRO A 1 851 ? 43.595 0.118 -17.771 1.00 83.06 851 PRO A CA 1
ATOM 6762 C C . PRO A 1 851 ? 42.522 -0.953 -17.551 1.00 83.06 851 PRO A C 1
ATOM 6764 O O . PRO A 1 851 ? 41.393 -0.652 -17.159 1.00 83.06 851 PRO A O 1
ATOM 6767 N N . ASP A 1 852 ? 42.901 -2.217 -17.725 1.00 76.44 852 ASP A N 1
ATOM 6768 C CA . ASP A 1 852 ? 42.034 -3.353 -17.416 1.00 76.44 852 ASP A CA 1
ATOM 6769 C C . ASP A 1 852 ? 42.070 -3.633 -15.910 1.00 76.44 852 ASP A C 1
ATOM 6771 O O . ASP A 1 852 ? 43.027 -4.213 -15.389 1.00 76.44 852 ASP A O 1
ATOM 6775 N N . CYS A 1 853 ? 41.023 -3.228 -15.195 1.00 73.06 853 CYS A N 1
ATOM 6776 C CA . CYS A 1 853 ? 40.924 -3.410 -13.750 1.00 73.06 853 CYS A CA 1
ATOM 6777 C C . CYS A 1 853 ? 40.230 -4.711 -13.321 1.00 73.06 853 CYS A C 1
ATOM 6779 O O . CYS A 1 853 ? 40.340 -5.069 -12.149 1.00 73.06 853 CYS A O 1
ATOM 6781 N N . ALA A 1 854 ? 39.648 -5.481 -14.248 1.00 72.38 854 ALA A N 1
ATOM 6782 C CA . ALA A 1 854 ? 38.821 -6.656 -13.962 1.00 72.38 854 ALA A CA 1
ATOM 6783 C C . ALA A 1 854 ? 37.703 -6.374 -12.930 1.00 72.38 854 ALA A C 1
ATOM 6785 O O . ALA A 1 854 ? 36.692 -5.768 -13.273 1.00 72.38 854 ALA A O 1
ATOM 6786 N N . THR A 1 855 ? 37.876 -6.805 -11.677 1.00 51.12 855 THR A N 1
ATOM 6787 C CA . THR A 1 855 ? 36.914 -6.667 -10.569 1.00 51.12 855 THR A CA 1
ATOM 6788 C C . THR A 1 855 ? 36.948 -5.315 -9.859 1.00 51.12 855 THR A C 1
ATOM 6790 O O . THR A 1 855 ? 36.004 -5.003 -9.134 1.00 51.12 855 THR A O 1
ATOM 6793 N N . THR A 1 856 ? 38.010 -4.515 -10.012 1.00 52.22 856 THR A N 1
ATOM 6794 C CA . THR A 1 856 ? 38.201 -3.295 -9.208 1.00 52.22 856 THR A CA 1
ATOM 6795 C C . THR A 1 856 ? 37.889 -2.007 -9.966 1.00 52.22 856 THR A C 1
ATOM 6797 O O . THR A 1 856 ? 37.967 -1.940 -11.192 1.00 52.22 856 THR A O 1
ATOM 6800 N N . GLN A 1 857 ? 37.511 -0.958 -9.231 1.00 62.28 857 GLN A N 1
ATOM 6801 C CA . GLN A 1 857 ? 37.156 0.336 -9.815 1.00 62.28 857 GLN A CA 1
ATOM 6802 C C . GLN A 1 857 ? 38.376 1.059 -10.418 1.00 62.28 857 GLN A C 1
ATOM 6804 O O . GLN A 1 857 ? 39.502 0.963 -9.915 1.00 62.28 857 GLN A O 1
ATOM 6809 N N . GLN A 1 858 ? 38.123 1.824 -11.484 1.00 69.56 858 GLN A N 1
ATOM 6810 C CA . GLN A 1 858 ? 39.059 2.794 -12.058 1.00 69.56 858 GLN A CA 1
ATOM 6811 C C . GLN A 1 858 ? 38.969 4.130 -11.304 1.00 69.56 858 GLN A C 1
ATOM 6813 O O . GLN A 1 858 ? 37.873 4.609 -11.019 1.00 69.56 858 GLN A O 1
ATOM 6818 N N . ARG A 1 859 ? 40.112 4.768 -11.030 1.00 75.94 859 ARG A N 1
ATOM 6819 C CA . ARG A 1 859 ? 40.210 6.096 -10.402 1.00 75.94 859 ARG A CA 1
ATOM 6820 C C . ARG A 1 859 ? 41.147 7.002 -11.198 1.00 75.94 859 ARG A C 1
ATOM 6822 O O . ARG A 1 859 ? 42.238 6.581 -11.576 1.00 75.94 859 ARG A O 1
ATOM 6829 N N . ALA A 1 860 ? 40.733 8.242 -11.446 1.00 73.38 860 ALA A N 1
ATOM 6830 C CA . ALA A 1 860 ? 41.569 9.256 -12.088 1.00 73.38 860 ALA A CA 1
ATOM 6831 C C . ALA A 1 860 ? 42.446 10.002 -11.063 1.00 73.38 860 ALA A C 1
ATOM 6833 O O . ALA A 1 860 ? 41.998 10.277 -9.951 1.00 73.38 860 ALA A O 1
ATOM 6834 N N . ILE A 1 861 ? 43.677 10.341 -11.453 1.00 78.75 861 ILE A N 1
ATOM 6835 C CA . ILE A 1 861 ? 44.672 11.082 -10.664 1.00 78.75 861 ILE A CA 1
ATOM 6836 C C . ILE A 1 861 ? 45.265 12.197 -11.539 1.00 78.75 861 ILE A C 1
ATOM 6838 O O . ILE A 1 861 ? 45.498 12.001 -12.735 1.00 78.75 861 ILE A O 1
ATOM 6842 N N . PHE A 1 862 ? 45.524 13.362 -10.942 1.00 79.06 862 PHE A N 1
ATOM 6843 C CA . PHE A 1 862 ? 45.967 14.572 -11.638 1.00 79.06 862 PHE A CA 1
ATOM 6844 C C . PHE A 1 862 ? 47.213 15.139 -10.949 1.00 79.06 862 PHE A C 1
ATOM 6846 O O . PHE A 1 862 ? 47.142 15.549 -9.795 1.00 79.06 862 PHE A O 1
ATOM 6853 N N . ASP A 1 863 ? 48.337 15.182 -11.667 1.00 81.38 863 ASP A N 1
ATOM 6854 C CA . ASP A 1 863 ? 49.588 15.809 -11.223 1.00 81.38 863 ASP A CA 1
ATOM 6855 C C . ASP A 1 863 ? 49.713 17.183 -11.899 1.00 81.38 863 ASP A C 1
ATOM 6857 O O . ASP A 1 863 ? 49.930 17.301 -13.111 1.00 81.38 863 ASP A O 1
ATOM 6861 N N . ILE A 1 864 ? 49.472 18.228 -11.112 1.00 79.69 864 ILE A N 1
ATOM 6862 C CA . ILE A 1 864 ? 49.442 19.642 -11.505 1.00 79.69 864 ILE A CA 1
ATOM 6863 C C . ILE A 1 864 ? 50.277 20.399 -10.458 1.00 79.69 864 ILE A C 1
ATOM 6865 O O . ILE A 1 864 ? 50.420 19.935 -9.333 1.00 79.69 864 ILE A O 1
ATOM 6869 N N . GLU A 1 865 ? 50.806 21.590 -10.762 1.00 58.56 865 GLU A N 1
ATOM 6870 C CA . GLU A 1 865 ? 51.746 22.340 -9.894 1.00 58.56 865 GLU A CA 1
ATOM 6871 C C . GLU A 1 865 ? 51.270 22.662 -8.447 1.00 58.56 865 GLU A C 1
ATOM 6873 O O . GLU A 1 865 ? 52.010 23.299 -7.696 1.00 58.56 865 GLU A O 1
ATOM 6878 N N . LYS A 1 866 ? 50.061 22.244 -8.037 1.00 59.34 866 LYS A N 1
ATOM 6879 C CA . LYS A 1 866 ? 49.512 22.348 -6.670 1.00 59.34 866 LYS A CA 1
ATOM 6880 C C . LYS A 1 866 ? 48.702 21.120 -6.195 1.00 59.34 866 LYS A C 1
ATOM 6882 O O . LYS A 1 866 ? 47.919 21.265 -5.260 1.00 59.34 866 LYS A O 1
ATOM 6887 N N . SER A 1 867 ? 48.830 19.945 -6.818 1.00 64.06 867 SER A N 1
ATOM 6888 C CA . SER A 1 867 ? 48.155 18.719 -6.352 1.00 64.06 867 SER A CA 1
ATOM 6889 C C . SER A 1 867 ? 48.878 18.063 -5.165 1.00 64.06 867 SER A C 1
ATOM 6891 O O . SER A 1 867 ? 50.105 18.111 -5.059 1.00 64.06 867 SER A O 1
ATOM 6893 N N . GLU A 1 868 ? 48.110 17.422 -4.279 1.00 68.94 868 GLU A N 1
ATOM 6894 C CA . GLU A 1 868 ? 48.635 16.554 -3.209 1.00 68.94 868 GLU A CA 1
ATOM 6895 C C . GLU A 1 868 ? 49.199 15.246 -3.799 1.00 68.94 868 GLU A C 1
ATOM 6897 O O . GLU A 1 868 ? 50.237 14.737 -3.358 1.00 68.94 868 GLU A O 1
ATOM 6902 N N . ASP A 1 869 ? 48.549 14.757 -4.859 1.00 72.44 869 ASP A N 1
ATOM 6903 C CA . ASP A 1 869 ? 48.984 13.641 -5.692 1.00 72.44 869 ASP A CA 1
ATOM 6904 C C . ASP A 1 869 ? 50.157 14.016 -6.605 1.00 72.44 869 ASP A C 1
ATOM 6906 O O . ASP A 1 869 ? 50.128 15.045 -7.288 1.00 72.44 869 ASP A O 1
ATOM 6910 N N . LYS A 1 870 ? 51.153 13.124 -6.685 1.00 81.81 870 LYS A N 1
ATOM 6911 C CA . LYS A 1 870 ? 52.215 13.138 -7.702 1.00 81.81 870 LYS A CA 1
ATOM 6912 C C . LYS A 1 870 ? 52.396 11.784 -8.379 1.00 81.81 870 LYS A C 1
ATOM 6914 O O . LYS A 1 870 ? 52.216 10.733 -7.761 1.00 81.81 870 LYS A O 1
ATOM 6919 N N . LEU A 1 871 ? 52.785 11.814 -9.651 1.00 84.31 871 LEU A N 1
ATOM 6920 C CA . LEU A 1 871 ? 52.856 10.667 -10.552 1.00 84.31 871 LEU A CA 1
ATOM 6921 C C . LEU A 1 871 ? 54.283 10.487 -11.089 1.00 84.31 871 LEU A C 1
ATOM 6923 O O . LEU A 1 871 ? 54.716 11.168 -12.015 1.00 84.31 871 LEU A O 1
ATOM 6927 N N . ASN A 1 872 ? 55.020 9.529 -10.522 1.00 86.81 872 ASN A N 1
ATOM 6928 C CA . ASN A 1 872 ? 56.370 9.179 -10.960 1.00 86.81 872 ASN A CA 1
ATOM 6929 C C . ASN A 1 872 ? 56.347 7.867 -11.761 1.00 86.81 872 ASN A C 1
ATOM 6931 O O . ASN A 1 872 ? 56.141 6.791 -11.197 1.00 86.81 872 ASN A O 1
ATOM 6935 N N . LEU A 1 873 ? 56.607 7.936 -13.068 1.00 86.06 873 LEU A N 1
ATOM 6936 C CA . LEU A 1 873 ? 56.844 6.749 -13.892 1.00 86.06 873 LEU A CA 1
ATOM 6937 C C . LEU A 1 873 ? 58.238 6.177 -13.580 1.00 86.06 873 LEU A C 1
ATOM 6939 O O . LEU A 1 873 ? 59.246 6.877 -13.707 1.00 86.06 873 LEU A O 1
ATOM 6943 N N . LEU A 1 874 ? 58.305 4.915 -13.159 1.00 86.75 874 LEU A N 1
ATOM 6944 C CA . LEU A 1 874 ? 59.560 4.239 -12.830 1.00 86.75 874 L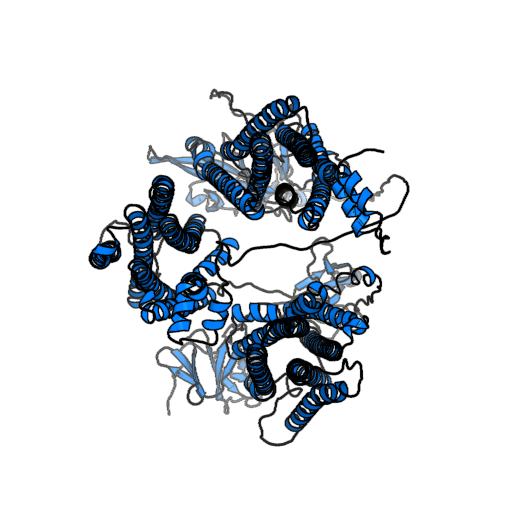EU A CA 1
ATOM 6945 C C . LEU A 1 874 ? 60.256 3.712 -14.093 1.00 86.75 874 LEU A C 1
ATOM 6947 O O . LEU A 1 874 ? 59.620 3.441 -15.113 1.00 86.75 874 LEU A O 1
ATOM 6951 N N . THR A 1 875 ? 61.578 3.535 -14.025 1.00 80.75 875 THR A N 1
ATOM 6952 C CA . THR A 1 875 ? 62.426 3.062 -15.141 1.00 80.75 875 THR A CA 1
ATOM 6953 C C . THR A 1 875 ? 62.062 1.687 -15.715 1.00 80.75 875 THR A C 1
ATOM 6955 O O . THR A 1 875 ? 62.541 1.344 -16.792 1.00 80.75 875 THR A O 1
ATOM 6958 N N . ASP A 1 876 ? 61.229 0.908 -15.025 1.00 80.25 876 ASP A N 1
ATOM 6959 C CA . ASP A 1 876 ? 60.721 -0.404 -15.447 1.00 80.25 876 ASP A CA 1
ATOM 6960 C C . ASP A 1 876 ? 59.312 -0.361 -16.077 1.00 80.25 876 ASP A C 1
ATOM 6962 O O . ASP A 1 876 ? 58.811 -1.380 -16.554 1.00 80.25 876 ASP A O 1
ATOM 6966 N N . GLY A 1 877 ? 58.668 0.811 -16.106 1.00 76.88 877 GLY A N 1
ATOM 6967 C CA . GLY A 1 877 ? 57.312 0.993 -16.625 1.00 76.88 877 GLY A CA 1
ATOM 6968 C C . GLY A 1 877 ? 56.188 0.768 -15.606 1.00 76.88 877 GLY A C 1
ATOM 6969 O O . GLY A 1 877 ? 55.023 0.747 -16.008 1.00 76.88 877 GLY A O 1
ATOM 6970 N N . ARG A 1 878 ? 56.479 0.628 -14.305 1.00 86.62 878 ARG A N 1
ATOM 6971 C CA . ARG A 1 878 ? 55.469 0.748 -13.235 1.00 86.62 878 ARG A CA 1
ATOM 6972 C C . ARG A 1 878 ? 55.210 2.224 -12.902 1.00 86.62 878 ARG A C 1
ATOM 6974 O O . ARG A 1 878 ? 56.115 3.054 -12.981 1.00 86.62 878 ARG A O 1
ATOM 6981 N N . LEU A 1 879 ? 53.985 2.565 -12.503 1.00 86.06 879 LEU A N 1
ATOM 6982 C CA . LEU A 1 879 ? 53.618 3.926 -12.093 1.00 86.06 879 LEU A CA 1
ATOM 6983 C C . LEU A 1 879 ? 53.599 4.020 -10.564 1.00 86.06 879 LEU A C 1
ATOM 6985 O O . LEU A 1 879 ? 52.749 3.402 -9.924 1.00 86.06 879 LEU A O 1
ATOM 6989 N N . ARG A 1 880 ? 54.502 4.809 -9.972 1.00 84.62 880 ARG A N 1
ATOM 6990 C CA . ARG A 1 880 ? 54.454 5.143 -8.544 1.00 84.62 880 ARG A CA 1
ATOM 6991 C C . ARG A 1 880 ? 53.631 6.415 -8.341 1.00 84.62 880 ARG A C 1
ATOM 6993 O O . ARG A 1 880 ? 54.094 7.521 -8.621 1.00 84.62 880 ARG A O 1
ATOM 7000 N N . HIS A 1 881 ? 52.426 6.242 -7.815 1.00 84.81 881 HIS A N 1
ATOM 7001 C CA . HIS A 1 881 ? 51.617 7.314 -7.243 1.00 84.81 881 HIS A CA 1
ATOM 7002 C C . HIS A 1 881 ? 52.157 7.647 -5.846 1.00 84.81 881 HIS A C 1
ATOM 7004 O O . HIS A 1 881 ? 52.480 6.741 -5.077 1.00 84.81 881 HIS A O 1
ATOM 7010 N N . ILE A 1 882 ? 52.315 8.931 -5.527 1.00 80.00 882 ILE A N 1
ATOM 7011 C CA . ILE A 1 882 ? 52.764 9.420 -4.217 1.00 80.00 882 ILE A CA 1
ATOM 7012 C C . ILE A 1 882 ? 51.760 10.458 -3.722 1.00 80.00 882 ILE A C 1
ATOM 7014 O O . ILE A 1 882 ? 51.547 11.465 -4.395 1.00 80.00 882 ILE A O 1
ATOM 7018 N N . ILE A 1 883 ? 51.188 10.228 -2.540 1.00 76.31 883 ILE A N 1
ATOM 7019 C CA . ILE A 1 883 ? 50.259 11.154 -1.882 1.00 76.31 883 ILE A CA 1
ATOM 7020 C C . ILE A 1 883 ? 51.033 11.946 -0.823 1.00 76.31 883 ILE A C 1
ATOM 7022 O O . ILE A 1 883 ? 51.630 11.358 0.084 1.00 76.31 883 ILE A O 1
ATOM 7026 N N . ASN A 1 884 ? 51.042 13.275 -0.941 1.00 66.62 884 ASN A N 1
ATOM 7027 C CA . ASN A 1 884 ? 51.741 14.172 -0.020 1.00 66.62 884 ASN A CA 1
ATOM 7028 C C . ASN A 1 884 ? 50.742 14.828 0.943 1.00 66.62 884 ASN A C 1
ATOM 7030 O O . ASN A 1 884 ? 50.094 15.810 0.597 1.00 66.62 884 ASN A O 1
ATOM 7034 N N . HIS A 1 885 ? 50.661 14.313 2.172 1.00 48.88 885 HIS A N 1
ATOM 7035 C CA . HIS A 1 885 ? 49.701 14.726 3.215 1.00 48.88 885 HIS A CA 1
ATOM 7036 C C . HIS A 1 885 ? 49.992 16.098 3.868 1.00 48.88 885 HIS A C 1
ATOM 7038 O O . HIS A 1 885 ? 49.743 16.285 5.057 1.00 48.88 885 HIS A O 1
ATOM 7044 N N . GLN A 1 886 ? 50.566 17.057 3.133 1.00 45.34 886 GLN A N 1
ATOM 7045 C CA . GLN A 1 886 ? 50.883 18.398 3.641 1.00 45.34 886 GLN A CA 1
ATOM 7046 C C . GLN A 1 886 ? 50.542 19.502 2.624 1.00 45.34 886 GLN A C 1
ATOM 7048 O O . GLN A 1 886 ? 51.212 19.604 1.592 1.00 45.34 886 GLN A O 1
ATOM 7053 N N . PRO A 1 887 ? 49.574 20.392 2.924 1.00 36.97 887 PRO A N 1
ATOM 7054 C CA . PRO A 1 887 ? 49.324 21.572 2.108 1.00 36.97 887 PRO A CA 1
ATOM 7055 C C . PRO A 1 887 ? 50.451 22.601 2.281 1.00 36.97 887 PRO A C 1
ATOM 7057 O O . PRO A 1 887 ? 50.923 22.861 3.390 1.00 36.97 887 PRO A O 1
ATOM 7060 N N . SER A 1 888 ? 50.862 23.241 1.183 1.00 32.06 888 SER A N 1
ATOM 7061 C CA . SER A 1 888 ? 51.871 24.308 1.214 1.00 32.06 888 SER A CA 1
ATOM 7062 C C . SER A 1 888 ? 51.387 25.497 2.053 1.00 32.06 888 SER A C 1
ATOM 7064 O O . SER A 1 888 ? 50.342 26.083 1.762 1.00 32.06 888 SER A O 1
ATOM 7066 N N . SER A 1 889 ? 52.156 25.869 3.074 1.00 36.81 889 SER A N 1
ATOM 7067 C CA . SER A 1 889 ? 51.768 26.843 4.097 1.00 36.81 889 SER A CA 1
ATOM 7068 C C . SER A 1 889 ? 51.637 28.280 3.572 1.00 36.81 889 SER A C 1
ATOM 7070 O O . SER A 1 889 ? 52.661 28.934 3.386 1.00 36.81 889 SER A O 1
ATOM 7072 N N . ASP A 1 890 ? 50.408 28.798 3.412 1.00 35.00 890 ASP A N 1
ATOM 7073 C CA . ASP A 1 890 ? 50.165 30.260 3.409 1.00 35.00 890 ASP A CA 1
ATOM 7074 C C . ASP A 1 890 ? 48.699 30.718 3.660 1.00 35.00 890 ASP A C 1
ATOM 7076 O O . ASP A 1 890 ? 48.256 31.762 3.178 1.00 35.00 890 ASP A O 1
ATOM 7080 N N . VAL A 1 891 ? 47.914 29.973 4.454 1.00 30.47 891 VAL A N 1
ATOM 7081 C CA . VAL A 1 891 ? 46.650 30.469 5.049 1.00 30.47 891 VAL A CA 1
ATOM 7082 C C . VAL A 1 891 ? 46.563 30.016 6.509 1.00 30.47 891 VAL A C 1
ATOM 7084 O O . VAL A 1 891 ? 46.906 28.883 6.830 1.00 30.47 891 VAL A O 1
ATOM 7087 N N . LYS A 1 892 ? 46.100 30.898 7.404 1.00 32.75 892 LYS A N 1
ATOM 7088 C CA . LYS A 1 892 ? 45.781 30.547 8.798 1.00 32.75 892 LYS A CA 1
ATOM 7089 C C . LYS A 1 892 ? 44.391 29.921 8.869 1.00 32.75 892 LYS A C 1
ATOM 7091 O O . LYS A 1 892 ? 43.437 30.552 8.416 1.00 32.75 892 LYS A O 1
ATOM 7096 N N . GLU A 1 893 ? 44.269 28.760 9.500 1.00 28.47 893 GLU A N 1
ATOM 7097 C CA . GLU A 1 893 ? 42.971 28.168 9.837 1.00 28.47 893 GLU A CA 1
ATOM 7098 C C . GLU A 1 893 ? 42.683 28.275 11.341 1.00 28.47 893 GLU A C 1
ATOM 7100 O O . GLU A 1 893 ? 43.586 28.210 12.177 1.00 28.47 893 GLU A O 1
ATOM 7105 N N . GLU A 1 894 ? 41.408 28.475 11.676 1.00 23.41 894 GLU A N 1
ATOM 7106 C CA . GLU A 1 894 ? 40.881 28.337 13.037 1.00 23.41 894 GLU A CA 1
ATOM 7107 C C . GLU A 1 894 ? 40.416 26.882 13.247 1.00 23.41 894 GLU A C 1
ATOM 7109 O O . GLU A 1 894 ? 39.968 26.247 12.289 1.00 23.41 894 GLU A O 1
ATOM 7114 N N . PRO A 1 895 ? 40.501 26.322 14.468 1.00 25.91 895 PRO A N 1
ATOM 7115 C CA . PRO A 1 895 ? 40.202 24.911 14.697 1.00 25.91 895 PRO A CA 1
ATOM 7116 C C . PRO A 1 895 ? 38.702 24.614 14.549 1.00 25.91 895 PRO A C 1
ATOM 7118 O O . PRO A 1 895 ? 37.886 25.045 15.366 1.00 25.91 895 PRO A O 1
ATOM 7121 N N . VAL A 1 896 ? 38.343 23.825 13.532 1.00 26.50 896 VAL A N 1
ATOM 7122 C CA . VAL A 1 896 ? 36.977 23.322 13.316 1.00 26.50 896 VAL A CA 1
ATOM 7123 C C . VAL A 1 896 ? 36.895 21.853 13.725 1.00 26.50 896 VAL A C 1
ATOM 7125 O O . VAL A 1 896 ? 37.698 21.025 13.306 1.00 26.50 896 VAL A O 1
ATOM 7128 N N . MET A 1 897 ? 35.907 21.533 14.558 1.00 24.22 897 MET A N 1
ATOM 7129 C CA . MET A 1 897 ? 35.683 20.195 15.104 1.00 24.22 897 MET A CA 1
ATOM 7130 C C . MET A 1 897 ? 35.060 19.264 14.052 1.00 24.22 897 MET A C 1
ATOM 7132 O O . MET A 1 897 ? 34.019 19.586 13.475 1.00 24.22 897 MET A O 1
ATOM 7136 N N . SER A 1 898 ? 35.688 18.111 13.808 1.00 27.86 898 SER A N 1
ATOM 7137 C CA . SER A 1 898 ? 35.177 17.072 12.906 1.00 27.86 898 SER A CA 1
ATOM 7138 C C . SER A 1 898 ? 33.894 16.423 13.448 1.00 27.86 898 SER A C 1
ATOM 7140 O O . SER A 1 898 ? 33.583 16.497 14.636 1.00 27.86 898 SER A O 1
ATOM 7142 N N . THR A 1 899 ? 33.097 15.834 12.553 1.00 26.25 899 THR A N 1
ATOM 7143 C CA . THR A 1 899 ? 31.798 15.208 12.865 1.00 26.25 899 THR A CA 1
ATOM 7144 C C . THR A 1 899 ? 31.792 13.750 12.393 1.00 26.25 899 THR A C 1
ATOM 7146 O O . THR A 1 899 ? 32.543 13.392 11.494 1.00 26.25 899 THR A O 1
ATOM 7149 N N . PHE A 1 900 ? 30.993 12.915 13.054 1.00 25.86 900 PHE A N 1
ATOM 7150 C CA . PHE A 1 900 ? 31.192 11.471 13.188 1.00 25.86 900 PHE A CA 1
ATOM 7151 C C . PHE A 1 900 ? 30.400 10.608 12.180 1.00 25.86 900 PHE A C 1
ATOM 7153 O O . PHE A 1 900 ? 29.197 10.810 11.997 1.00 25.86 900 PHE A O 1
ATOM 7160 N N . SER A 1 901 ? 31.068 9.608 11.598 1.00 28.67 901 SER A N 1
ATOM 7161 C CA . SER A 1 901 ? 30.522 8.452 10.863 1.00 28.67 901 SER A CA 1
ATOM 7162 C C . SER A 1 901 ? 30.580 7.202 11.764 1.00 28.67 901 SER A C 1
ATOM 7164 O O . SER A 1 901 ? 31.515 7.039 12.542 1.00 28.67 901 SER A O 1
ATOM 7166 N N . LEU A 1 902 ? 29.572 6.313 11.717 1.00 30.77 902 LEU A N 1
ATOM 7167 C CA . LEU A 1 902 ? 29.489 5.171 12.657 1.00 30.77 902 LEU A CA 1
ATOM 7168 C C . LEU A 1 902 ? 30.324 3.946 12.227 1.00 30.77 902 LEU A C 1
ATOM 7170 O O . LEU A 1 902 ? 30.632 3.081 13.050 1.00 30.77 902 LEU A O 1
ATOM 7174 N N . HIS A 1 903 ? 30.693 3.862 10.951 1.00 30.33 903 HIS A N 1
ATOM 7175 C CA . HIS A 1 903 ? 31.711 2.953 10.430 1.00 30.33 903 HIS A CA 1
ATOM 7176 C C . HIS A 1 903 ? 32.610 3.767 9.508 1.00 30.33 903 HIS A C 1
ATOM 7178 O O . HIS A 1 903 ? 32.182 4.154 8.428 1.00 30.33 903 HIS A O 1
ATOM 7184 N N . ASP A 1 904 ? 33.840 4.009 9.948 1.00 27.25 904 ASP A N 1
ATOM 7185 C CA . ASP A 1 904 ? 34.907 4.504 9.089 1.00 27.25 904 ASP A CA 1
ATOM 7186 C C . ASP A 1 904 ? 36.079 3.513 9.077 1.00 27.25 904 ASP A C 1
ATOM 7188 O O . ASP A 1 904 ? 36.109 2.516 9.808 1.00 27.25 904 ASP A O 1
ATOM 7192 N N . SER A 1 905 ? 37.003 3.779 8.168 1.00 32.12 905 SER A N 1
ATOM 7193 C CA . SER A 1 905 ? 38.073 2.912 7.703 1.00 32.12 905 SER A CA 1
ATOM 7194 C C . SER A 1 905 ? 39.174 2.618 8.738 1.00 32.12 905 SER A C 1
ATOM 7196 O O . SER A 1 905 ? 39.269 3.214 9.811 1.00 32.12 905 SER A O 1
ATOM 7198 N N . ILE A 1 906 ? 40.011 1.624 8.414 1.00 26.86 906 ILE A N 1
ATOM 7199 C CA . ILE A 1 906 ? 41.099 1.124 9.270 1.00 26.86 906 ILE A CA 1
ATOM 7200 C C . ILE A 1 906 ? 42.058 2.266 9.630 1.00 26.86 906 ILE A C 1
ATOM 7202 O O . ILE A 1 906 ? 42.686 2.855 8.750 1.00 26.86 906 ILE A O 1
ATOM 7206 N N . SER A 1 907 ? 42.235 2.521 10.927 1.00 25.11 907 SER A N 1
ATOM 7207 C CA . SER A 1 907 ? 43.143 3.554 11.422 1.00 25.11 907 SER A CA 1
ATOM 7208 C C . SER A 1 907 ? 44.603 3.246 11.067 1.00 25.11 907 SER A C 1
ATOM 7210 O O . SER A 1 907 ? 45.195 2.249 11.487 1.00 25.11 907 SER A O 1
ATOM 7212 N N . ILE A 1 908 ? 45.208 4.138 10.281 1.00 27.70 908 ILE A N 1
ATOM 7213 C CA . ILE A 1 908 ? 46.637 4.109 9.962 1.00 27.70 908 ILE A CA 1
ATOM 7214 C C . ILE A 1 908 ? 47.380 4.962 11.014 1.00 27.70 908 ILE A C 1
ATOM 7216 O O . ILE A 1 908 ? 46.926 6.069 11.292 1.00 27.70 908 ILE A O 1
ATOM 7220 N N . PRO A 1 909 ? 48.493 4.483 11.616 1.00 27.83 909 PRO A N 1
ATOM 7221 C CA . PRO A 1 909 ? 49.161 5.181 12.720 1.00 27.83 909 PRO A CA 1
ATOM 7222 C C . PRO A 1 909 ? 49.641 6.611 12.433 1.00 27.83 909 PRO A C 1
ATOM 7224 O O . PRO A 1 909 ? 50.085 6.923 11.327 1.00 27.83 909 PRO A O 1
ATOM 7227 N N . GLU A 1 910 ? 49.632 7.423 13.492 1.00 34.47 910 GLU A N 1
ATOM 7228 C CA . GLU A 1 910 ? 50.010 8.844 13.562 1.00 34.47 910 GLU A CA 1
ATOM 7229 C C . GLU A 1 910 ? 51.539 9.076 13.506 1.00 34.47 910 GLU A C 1
ATOM 7231 O O . GLU A 1 910 ? 52.124 9.669 14.400 1.00 34.47 910 GLU A O 1
ATOM 7236 N N . GLU A 1 911 ? 52.195 8.565 12.462 1.00 43.34 911 GLU A N 1
ATOM 7237 C CA . GLU A 1 911 ? 53.484 9.039 11.918 1.00 43.34 911 GLU A CA 1
ATOM 7238 C C . GLU A 1 911 ? 53.827 8.169 10.699 1.00 43.34 911 GLU A C 1
ATOM 7240 O O . GLU A 1 911 ? 54.153 6.988 10.853 1.00 43.34 911 GLU A O 1
ATOM 7245 N N . LYS A 1 912 ? 53.744 8.717 9.475 1.00 32.81 912 LYS A N 1
ATOM 7246 C CA . LYS A 1 912 ? 54.175 8.010 8.255 1.00 32.81 912 LYS A CA 1
ATOM 7247 C C . LYS A 1 912 ? 54.795 8.916 7.200 1.00 32.81 912 LYS A C 1
ATOM 7249 O O . LYS A 1 912 ? 54.331 10.021 6.933 1.00 32.81 912 LYS A O 1
ATOM 7254 N N . GLU A 1 913 ? 55.815 8.356 6.560 1.00 39.22 913 GLU A N 1
ATOM 7255 C CA . GLU A 1 913 ? 56.377 8.778 5.277 1.00 39.22 913 GLU A CA 1
ATOM 7256 C C . GLU A 1 913 ? 55.276 8.878 4.196 1.00 39.22 913 GLU A C 1
ATOM 7258 O O . GLU A 1 913 ? 54.259 8.181 4.304 1.00 39.22 913 GLU A O 1
ATOM 7263 N N . PRO A 1 914 ? 55.444 9.716 3.150 1.00 46.25 914 PRO A N 1
ATOM 7264 C CA . PRO A 1 914 ? 54.422 9.919 2.122 1.00 46.25 914 PRO A CA 1
ATOM 7265 C C . PRO A 1 914 ? 53.988 8.588 1.505 1.00 46.25 914 PRO A C 1
ATOM 7267 O O . PRO A 1 914 ? 54.792 7.851 0.927 1.00 46.25 914 PRO A O 1
ATOM 7270 N N . SER A 1 915 ? 52.699 8.275 1.641 1.00 58.03 915 SER A N 1
ATOM 7271 C CA . SER A 1 915 ? 52.145 6.991 1.225 1.00 58.03 915 SER A CA 1
ATOM 7272 C C . SER A 1 915 ? 52.235 6.867 -0.292 1.00 58.03 915 SER A C 1
ATOM 7274 O O . SER A 1 915 ? 51.482 7.516 -1.023 1.00 58.03 915 SER A O 1
ATOM 7276 N N . SER A 1 916 ? 53.170 6.037 -0.753 1.00 67.19 916 SER A N 1
ATOM 7277 C CA . SER A 1 916 ? 53.345 5.733 -2.168 1.00 67.19 916 SER A CA 1
ATOM 7278 C C . SER A 1 916 ? 52.787 4.356 -2.508 1.00 67.19 916 SER A C 1
ATOM 7280 O O . SER A 1 916 ? 52.976 3.389 -1.769 1.00 67.19 916 SER A O 1
ATOM 7282 N N . TYR A 1 917 ? 52.088 4.279 -3.635 1.00 75.62 917 TYR A N 1
ATOM 7283 C CA . TYR A 1 917 ? 51.531 3.050 -4.177 1.00 75.62 917 TYR A CA 1
ATOM 7284 C C . TYR A 1 917 ? 52.073 2.829 -5.590 1.00 75.62 917 TYR A C 1
ATOM 7286 O O . TYR A 1 917 ? 52.231 3.775 -6.362 1.00 75.62 917 TYR A O 1
ATOM 7294 N N . ILE A 1 918 ? 52.397 1.581 -5.931 1.00 78.19 918 ILE A N 1
ATOM 7295 C CA . ILE A 1 918 ? 52.981 1.229 -7.229 1.00 78.19 918 ILE A CA 1
ATOM 7296 C C . ILE A 1 918 ? 51.951 0.441 -8.037 1.00 78.19 918 ILE A C 1
ATOM 7298 O O . ILE A 1 918 ? 51.691 -0.728 -7.758 1.00 78.19 918 ILE A O 1
ATOM 7302 N N . HIS A 1 919 ? 51.390 1.076 -9.065 1.00 82.88 919 HIS A N 1
ATOM 7303 C CA . HIS A 1 919 ? 50.534 0.412 -10.039 1.00 82.88 919 HIS A CA 1
ATOM 7304 C C . HIS A 1 919 ? 51.405 -0.335 -11.058 1.00 82.88 919 HIS A C 1
ATOM 7306 O O . HIS A 1 919 ? 52.286 0.238 -11.708 1.00 82.88 919 HIS A O 1
ATOM 7312 N N . ASN A 1 920 ? 51.149 -1.635 -11.203 1.00 81.12 920 ASN A N 1
ATOM 7313 C CA . ASN A 1 920 ? 51.813 -2.483 -12.193 1.00 81.12 920 ASN A CA 1
ATOM 7314 C C . ASN A 1 920 ? 51.336 -2.149 -13.622 1.00 81.12 920 ASN A C 1
ATOM 7316 O O . ASN A 1 920 ? 50.274 -1.549 -13.807 1.00 81.12 920 ASN A O 1
ATOM 7320 N N . GLN A 1 921 ? 52.099 -2.570 -14.640 1.00 75.31 921 GLN A N 1
ATOM 7321 C CA . GLN A 1 921 ? 51.670 -2.502 -16.047 1.00 75.31 921 GLN A CA 1
ATOM 7322 C C . GLN A 1 921 ? 50.263 -3.101 -16.247 1.00 75.31 921 GLN A C 1
ATOM 7324 O O . GLN A 1 921 ? 49.833 -3.972 -15.491 1.00 75.31 921 GLN A O 1
ATOM 7329 N N . ALA A 1 922 ? 49.538 -2.605 -17.256 1.00 74.62 922 ALA A N 1
ATOM 7330 C CA . ALA A 1 922 ? 48.111 -2.863 -17.514 1.00 74.62 922 ALA A CA 1
ATOM 7331 C C . ALA A 1 922 ? 47.115 -2.340 -16.452 1.00 74.62 922 ALA A C 1
ATOM 7333 O O . ALA A 1 922 ? 45.964 -2.095 -16.802 1.00 74.62 922 ALA A O 1
ATOM 7334 N N . LYS A 1 923 ? 47.539 -2.074 -15.205 1.00 82.00 923 LYS A N 1
ATOM 7335 C CA . LYS A 1 923 ? 46.694 -1.512 -14.130 1.00 82.00 923 LYS A CA 1
ATOM 7336 C C . LYS A 1 923 ? 46.748 0.025 -14.013 1.00 82.00 923 LYS A C 1
ATOM 7338 O O . LYS A 1 923 ? 46.226 0.584 -13.047 1.00 82.00 923 LYS A O 1
ATOM 7343 N N . TYR A 1 924 ? 47.343 0.709 -14.995 1.00 88.50 924 TYR A N 1
ATOM 7344 C CA . TYR A 1 924 ? 47.228 2.161 -15.191 1.00 88.50 924 TYR A CA 1
ATOM 7345 C C . TYR A 1 924 ? 47.267 2.556 -16.683 1.00 88.50 924 TYR A C 1
ATOM 7347 O O . TYR A 1 924 ? 47.678 1.753 -17.521 1.00 88.50 924 TYR A O 1
ATOM 7355 N N . CYS A 1 925 ? 46.887 3.794 -17.006 1.00 89.19 925 CYS A N 1
ATOM 7356 C CA . CYS A 1 925 ? 47.349 4.550 -18.181 1.00 89.19 925 CYS A CA 1
ATOM 7357 C C . CYS A 1 925 ? 47.722 5.983 -17.757 1.00 89.19 925 CYS A C 1
ATOM 7359 O O . CYS A 1 925 ? 47.259 6.446 -16.714 1.00 89.19 925 CYS A O 1
ATOM 7361 N N . MET A 1 926 ? 48.572 6.674 -18.522 1.00 87.00 926 MET A N 1
ATOM 7362 C CA . MET A 1 926 ? 49.029 8.041 -18.236 1.00 87.00 926 MET A CA 1
ATOM 7363 C C . MET A 1 926 ? 49.061 8.900 -19.511 1.00 87.00 926 MET A C 1
ATOM 7365 O O . MET A 1 926 ? 49.312 8.389 -20.598 1.00 87.00 926 MET A O 1
ATOM 7369 N N . ASP A 1 927 ? 48.795 10.200 -19.403 1.00 88.06 927 ASP A N 1
ATOM 7370 C CA . ASP A 1 927 ? 48.809 11.134 -20.534 1.00 88.06 927 ASP A CA 1
ATOM 7371 C C . ASP A 1 927 ? 49.051 12.589 -20.089 1.00 88.06 927 ASP A C 1
ATOM 7373 O O . ASP A 1 927 ? 49.087 12.905 -18.896 1.00 88.06 927 ASP A O 1
ATOM 7377 N N . LYS A 1 928 ? 49.184 13.504 -21.052 1.00 85.44 928 LYS A N 1
ATOM 7378 C CA . LYS A 1 928 ? 49.185 14.954 -20.813 1.00 85.44 928 LYS A CA 1
ATOM 7379 C C . LYS A 1 928 ? 47.748 15.474 -20.762 1.00 85.44 928 LYS A C 1
ATOM 7381 O O . LYS A 1 928 ? 46.960 15.172 -21.659 1.00 85.44 928 LYS A O 1
ATOM 7386 N N . ILE A 1 929 ? 47.436 16.314 -19.773 1.00 83.44 929 ILE A N 1
ATOM 7387 C CA . ILE A 1 929 ? 46.142 17.002 -19.676 1.00 83.44 929 ILE A CA 1
ATOM 7388 C C . ILE A 1 929 ? 46.268 18.518 -19.858 1.00 83.44 929 ILE A C 1
ATOM 7390 O O . ILE A 1 929 ? 47.196 19.156 -19.356 1.00 83.44 929 ILE A O 1
ATOM 7394 N N . LEU A 1 930 ? 45.298 19.086 -20.575 1.00 82.00 930 LEU A N 1
ATOM 7395 C CA . LEU A 1 930 ? 45.028 20.513 -20.711 1.00 82.00 930 LEU A CA 1
ATOM 7396 C C . LEU A 1 930 ? 43.647 20.821 -20.107 1.00 82.00 930 LEU A C 1
ATOM 7398 O O . LEU A 1 930 ? 42.643 20.251 -20.536 1.00 82.00 930 LEU A O 1
ATOM 7402 N N . VAL A 1 931 ? 43.595 21.742 -19.144 1.00 75.12 931 VAL A N 1
ATOM 7403 C CA . VAL A 1 931 ? 42.354 22.222 -18.510 1.00 75.12 931 VAL A CA 1
ATOM 7404 C C . VAL A 1 931 ? 42.139 23.694 -18.865 1.00 75.12 931 VAL A C 1
ATOM 7406 O O . VAL A 1 931 ? 43.039 24.521 -18.678 1.00 75.12 931 VAL A O 1
ATOM 7409 N N . THR A 1 932 ? 40.957 24.035 -19.388 1.00 68.56 932 THR A N 1
ATOM 7410 C CA . THR A 1 932 ? 40.655 25.388 -19.891 1.00 68.56 932 THR A CA 1
ATOM 7411 C C . THR A 1 932 ? 39.842 26.227 -18.894 1.00 68.56 932 THR A C 1
ATOM 7413 O O . THR A 1 932 ? 38.610 26.249 -18.888 1.00 68.56 932 THR A O 1
ATOM 7416 N N . GLN A 1 933 ? 40.529 26.980 -18.028 1.00 56.75 933 GLN A N 1
ATOM 7417 C CA . GLN A 1 933 ? 39.880 27.786 -16.993 1.00 56.75 933 GLN A CA 1
ATOM 7418 C C . GLN A 1 933 ? 39.330 29.108 -17.560 1.00 56.75 933 GLN A C 1
ATOM 7420 O O . GLN A 1 933 ? 40.077 29.975 -18.021 1.00 56.75 933 GLN A O 1
ATOM 7425 N N . LYS A 1 934 ? 38.007 29.294 -17.473 1.00 47.00 934 LYS A N 1
ATOM 7426 C CA . LYS A 1 934 ? 37.318 30.560 -17.780 1.00 47.00 934 LYS A CA 1
ATOM 7427 C C . LYS A 1 934 ? 37.076 31.351 -16.496 1.00 47.00 934 LYS A C 1
ATOM 7429 O O . LYS A 1 934 ? 36.143 31.050 -15.755 1.00 47.00 934 LYS A O 1
ATOM 7434 N N . ASP A 1 935 ? 37.888 32.375 -16.245 1.00 40.09 935 ASP A N 1
ATOM 7435 C CA . ASP A 1 935 ? 37.653 33.273 -15.113 1.00 40.09 935 ASP A CA 1
ATOM 7436 C C . ASP A 1 935 ? 36.455 34.207 -15.375 1.00 40.09 935 ASP A C 1
ATOM 7438 O O . ASP A 1 935 ? 36.370 34.893 -16.400 1.00 40.09 935 ASP A O 1
ATOM 7442 N N . SER A 1 936 ? 35.521 34.230 -14.423 1.00 43.03 936 SER A N 1
ATOM 7443 C CA . SER A 1 936 ? 34.208 34.869 -14.566 1.00 43.03 936 SER A CA 1
ATOM 7444 C C . SER A 1 936 ? 34.238 36.394 -14.434 1.00 43.03 936 SER A C 1
ATOM 7446 O O . SER A 1 936 ? 33.256 37.041 -14.793 1.00 43.03 936 SER A O 1
ATOM 7448 N N . GLN A 1 937 ? 35.335 36.984 -13.940 1.00 43.44 937 GLN A N 1
ATOM 7449 C CA . GLN A 1 937 ? 35.439 38.438 -13.740 1.00 43.44 937 GLN A CA 1
ATOM 7450 C C . GLN A 1 937 ? 36.367 39.150 -14.737 1.00 43.44 937 GLN A C 1
ATOM 7452 O O . GLN A 1 937 ? 36.149 40.330 -15.009 1.00 43.44 937 GLN A O 1
ATOM 7457 N N . THR A 1 938 ? 37.362 38.472 -15.326 1.00 46.41 938 THR A N 1
ATOM 7458 C CA . THR A 1 938 ? 38.388 39.141 -16.161 1.00 46.41 938 THR A CA 1
ATOM 7459 C C . THR A 1 938 ? 38.344 38.833 -17.662 1.00 46.41 938 THR A C 1
ATOM 7461 O O . THR A 1 938 ? 39.045 39.494 -18.430 1.00 46.41 938 THR A O 1
ATOM 7464 N N . LYS A 1 939 ? 37.543 37.855 -18.115 1.00 40.53 939 LYS A N 1
ATOM 7465 C CA . LYS A 1 939 ? 37.483 37.384 -19.522 1.00 40.53 939 LYS A CA 1
ATOM 7466 C C . LYS A 1 939 ? 38.830 36.934 -20.129 1.00 40.53 939 LYS A C 1
ATOM 7468 O O . LYS A 1 939 ? 38.917 36.760 -21.346 1.00 40.53 939 LYS A O 1
ATOM 7473 N N . LYS A 1 940 ? 39.864 36.675 -19.321 1.00 37.72 940 LYS A N 1
ATOM 7474 C CA . LYS A 1 940 ? 41.033 35.900 -19.762 1.00 37.72 940 LYS A CA 1
ATOM 7475 C C . LYS A 1 940 ? 40.781 34.412 -19.532 1.00 37.72 940 LYS A C 1
ATOM 7477 O O . LYS A 1 940 ? 40.329 34.014 -18.462 1.00 37.72 940 LYS A O 1
ATOM 7482 N N . ALA A 1 941 ? 41.099 33.599 -20.536 1.00 46.00 941 ALA A N 1
ATOM 7483 C CA . ALA A 1 941 ? 41.260 32.165 -20.348 1.00 46.00 941 ALA A CA 1
ATOM 7484 C C . ALA A 1 941 ? 42.657 31.897 -19.773 1.00 46.00 941 ALA A C 1
ATOM 7486 O O . ALA A 1 941 ? 43.642 32.446 -20.274 1.00 46.00 941 ALA A O 1
ATOM 7487 N N . ALA A 1 942 ? 42.734 31.064 -18.738 1.00 55.12 942 ALA A N 1
ATOM 7488 C CA . ALA A 1 942 ? 43.982 30.507 -18.238 1.00 55.12 942 ALA A CA 1
ATOM 7489 C C . ALA A 1 942 ? 44.020 29.018 -18.600 1.00 55.12 942 ALA A C 1
ATOM 7491 O O . ALA A 1 942 ? 43.118 28.260 -18.249 1.00 55.12 942 ALA A O 1
ATOM 7492 N N . ASN A 1 943 ? 45.055 28.610 -19.329 1.00 68.69 943 ASN A N 1
ATOM 7493 C CA . ASN A 1 943 ? 45.254 27.220 -19.716 1.00 68.69 943 ASN A CA 1
ATOM 7494 C C . ASN A 1 943 ? 46.240 26.590 -18.734 1.00 68.69 943 ASN A C 1
ATOM 7496 O O . ASN A 1 943 ? 47.394 27.015 -18.683 1.00 68.69 943 ASN A O 1
ATOM 7500 N N . ILE A 1 944 ? 45.791 25.595 -17.973 1.00 72.62 944 ILE A N 1
ATOM 7501 C CA . ILE A 1 944 ? 46.632 24.853 -17.030 1.00 72.62 944 ILE A CA 1
ATOM 7502 C C . ILE A 1 944 ? 46.980 23.508 -17.669 1.00 72.62 944 ILE A C 1
ATOM 7504 O O . ILE A 1 944 ? 46.104 22.818 -18.192 1.00 72.62 944 ILE A O 1
ATOM 7508 N N . THR A 1 945 ? 48.260 23.144 -17.647 1.00 76.56 945 THR A N 1
ATOM 7509 C CA . THR A 1 945 ? 48.764 21.859 -18.150 1.00 76.56 945 THR A CA 1
ATOM 7510 C C . THR A 1 945 ? 49.337 21.027 -17.016 1.00 76.56 945 THR A C 1
ATOM 7512 O O . THR A 1 945 ? 50.073 21.560 -16.189 1.00 76.56 945 THR A O 1
ATOM 7515 N N . GLY A 1 946 ? 49.068 19.725 -17.027 1.00 81.50 946 GLY A N 1
ATOM 7516 C CA . GLY A 1 946 ? 49.632 18.767 -16.077 1.00 81.50 946 GLY A CA 1
ATOM 7517 C C . GLY A 1 946 ? 49.726 17.364 -16.667 1.00 81.50 946 GLY A C 1
ATOM 7518 O O . GLY A 1 946 ? 49.534 17.171 -17.873 1.00 81.50 946 GLY A O 1
ATOM 7519 N N . SER A 1 947 ? 49.992 16.384 -15.809 1.00 81.81 947 SER A N 1
ATOM 7520 C CA . SER A 1 947 ? 49.878 14.963 -16.148 1.00 81.81 947 SER A CA 1
ATOM 7521 C C . SER A 1 947 ? 48.590 14.381 -15.574 1.00 81.81 947 SER A C 1
ATOM 7523 O O . SER A 1 947 ? 48.142 14.757 -14.493 1.00 81.81 947 SER A O 1
ATOM 7525 N N . TYR A 1 948 ? 48.002 13.444 -16.302 1.00 86.56 948 TYR A N 1
ATOM 7526 C CA . TYR A 1 948 ? 46.797 12.713 -15.929 1.00 86.56 948 TYR A CA 1
ATOM 7527 C C . TYR A 1 948 ? 47.111 11.221 -15.926 1.00 86.56 948 TYR A C 1
ATOM 7529 O O . TYR A 1 948 ? 47.829 10.748 -16.807 1.00 86.56 948 TYR A O 1
ATOM 7537 N N . ALA A 1 949 ? 46.566 10.477 -14.970 1.00 85.44 949 ALA A N 1
ATOM 7538 C CA . ALA A 1 949 ? 46.574 9.023 -14.998 1.00 85.44 949 ALA A CA 1
ATOM 7539 C C . ALA A 1 949 ? 45.210 8.452 -14.609 1.00 85.44 949 ALA A C 1
ATOM 7541 O O . ALA A 1 949 ? 44.485 9.026 -13.800 1.00 85.44 949 ALA A O 1
ATOM 7542 N N . LEU A 1 950 ? 44.894 7.287 -15.161 1.00 83.31 950 LEU A N 1
ATOM 7543 C CA . LEU A 1 950 ? 43.757 6.458 -14.776 1.00 83.31 950 LEU A CA 1
ATOM 7544 C C . LEU A 1 950 ? 44.328 5.156 -14.211 1.00 83.31 950 LEU A C 1
ATOM 7546 O O . LEU A 1 950 ? 45.165 4.534 -14.863 1.00 83.31 950 LEU A O 1
ATOM 7550 N N . VAL A 1 951 ? 43.932 4.763 -13.001 1.00 84.19 951 VAL A N 1
ATOM 7551 C CA . VAL A 1 951 ? 44.532 3.638 -12.261 1.00 84.19 951 VAL A CA 1
ATOM 7552 C C . VAL A 1 951 ? 43.481 2.691 -11.687 1.00 84.19 951 VAL A C 1
ATOM 7554 O O . VAL A 1 951 ? 42.359 3.105 -11.409 1.00 84.19 951 VAL A O 1
ATOM 7557 N N . CYS A 1 952 ? 43.850 1.431 -11.461 1.00 80.69 952 CYS A N 1
ATOM 7558 C CA . CYS A 1 952 ? 43.002 0.462 -10.761 1.00 80.69 952 CYS A CA 1
ATOM 7559 C C . CYS A 1 952 ? 43.218 0.496 -9.241 1.00 80.69 952 CYS A C 1
ATOM 7561 O O . CYS A 1 952 ? 44.361 0.526 -8.774 1.00 80.69 952 CYS A O 1
ATOM 7563 N N . VAL A 1 953 ? 42.127 0.410 -8.475 1.00 73.25 953 VAL A N 1
ATOM 7564 C CA . VAL A 1 953 ? 42.143 0.241 -7.008 1.00 73.25 953 VAL A CA 1
ATOM 7565 C C . VAL A 1 953 ? 42.568 -1.199 -6.633 1.00 73.25 953 VAL A C 1
ATOM 7567 O O . VAL A 1 953 ? 42.194 -2.134 -7.344 1.00 73.25 953 VAL A O 1
ATOM 7570 N N . PRO A 1 954 ? 43.353 -1.431 -5.560 1.00 55.19 954 PRO A N 1
ATOM 7571 C CA . PRO A 1 954 ? 43.723 -2.778 -5.104 1.00 55.19 954 PRO A CA 1
ATOM 7572 C C . PRO A 1 954 ? 42.661 -3.469 -4.228 1.00 55.19 954 PRO A C 1
ATOM 7574 O O . PRO A 1 954 ? 41.943 -2.823 -3.471 1.00 55.19 954 PRO A O 1
ATOM 7577 N N . GLU A 1 955 ? 42.624 -4.805 -4.266 1.00 48.50 955 GLU A N 1
ATOM 7578 C CA . GLU A 1 955 ? 41.744 -5.630 -3.420 1.00 48.50 955 GLU A CA 1
ATOM 7579 C C . GLU A 1 955 ? 42.270 -5.782 -1.976 1.00 48.50 955 GLU A C 1
ATOM 7581 O O . GLU A 1 955 ? 43.464 -6.002 -1.745 1.00 48.50 955 GLU A O 1
ATOM 7586 N N . VAL A 1 956 ? 41.366 -5.726 -0.990 1.00 49.66 956 VAL A N 1
ATOM 7587 C CA . VAL A 1 956 ? 41.688 -5.830 0.446 1.00 49.66 956 VAL A CA 1
ATOM 7588 C C . VAL A 1 956 ? 41.522 -7.271 0.942 1.00 49.66 956 VAL A C 1
ATOM 7590 O O . VAL A 1 956 ? 40.445 -7.857 0.853 1.00 49.66 956 VAL A O 1
ATOM 7593 N N . LYS A 1 957 ? 42.579 -7.854 1.523 1.00 43.06 957 LYS A N 1
ATOM 7594 C CA . LYS A 1 957 ? 42.553 -9.229 2.055 1.00 43.06 957 LYS A CA 1
ATOM 7595 C C . LYS A 1 957 ? 41.974 -9.275 3.474 1.00 43.06 957 LYS A C 1
ATOM 7597 O O . LYS A 1 957 ? 42.630 -8.863 4.428 1.00 43.06 957 LYS A O 1
ATOM 7602 N N . ILE A 1 958 ? 40.763 -9.817 3.609 1.00 45.53 958 ILE A N 1
ATOM 7603 C CA . ILE A 1 958 ? 40.040 -9.960 4.886 1.00 45.53 958 ILE A CA 1
ATOM 7604 C C . ILE A 1 958 ? 40.754 -10.962 5.809 1.00 45.53 958 ILE A C 1
ATOM 7606 O O . ILE A 1 958 ? 41.066 -12.082 5.403 1.00 45.53 958 ILE A O 1
ATOM 7610 N N . ASN A 1 959 ? 40.978 -10.579 7.070 1.00 50.50 959 ASN A N 1
ATOM 7611 C CA . ASN A 1 959 ? 41.694 -11.388 8.057 1.00 50.50 959 ASN A CA 1
ATOM 7612 C C . ASN A 1 959 ? 40.785 -11.767 9.243 1.00 50.50 959 ASN A C 1
ATOM 7614 O O . ASN A 1 959 ? 40.639 -11.018 10.206 1.00 50.50 959 ASN A O 1
ATOM 7618 N N . TRP A 1 960 ? 40.190 -12.961 9.178 1.00 51.44 960 TRP A N 1
ATOM 7619 C CA . TRP A 1 960 ? 39.132 -13.474 10.071 1.00 51.44 960 TRP A CA 1
ATOM 7620 C C . TRP A 1 960 ? 39.477 -13.595 11.571 1.00 51.44 960 TRP A C 1
ATOM 7622 O O . TRP A 1 960 ? 38.642 -14.045 12.354 1.00 51.44 960 TRP A O 1
ATOM 7632 N N . LYS A 1 961 ? 40.695 -13.229 11.987 1.00 55.44 961 LYS A N 1
ATOM 7633 C CA . LYS A 1 961 ? 41.134 -13.207 13.395 1.00 55.44 961 LYS A CA 1
ATOM 7634 C C . LYS A 1 961 ? 41.000 -11.829 14.061 1.00 55.44 961 LYS A C 1
ATOM 7636 O O . LYS A 1 961 ? 41.301 -11.715 15.246 1.00 55.44 961 LYS A O 1
ATOM 7641 N N . ASP A 1 962 ? 40.569 -10.801 13.331 1.00 75.62 962 ASP A N 1
ATOM 7642 C CA . ASP A 1 962 ? 40.356 -9.459 13.879 1.00 75.62 962 ASP A CA 1
ATOM 7643 C C . ASP A 1 962 ? 39.105 -9.393 14.783 1.00 75.62 962 ASP A C 1
ATOM 7645 O O . ASP A 1 962 ? 37.999 -9.789 14.403 1.00 75.62 962 ASP A O 1
ATOM 7649 N N . VAL A 1 963 ? 39.287 -8.851 15.991 1.00 72.25 963 VAL A N 1
ATOM 7650 C CA . VAL A 1 963 ? 38.225 -8.614 16.979 1.00 72.25 963 VAL A CA 1
ATOM 7651 C C . VAL A 1 963 ? 37.225 -7.568 16.475 1.00 72.25 963 VAL A C 1
ATOM 7653 O O . VAL A 1 963 ? 36.027 -7.723 16.709 1.00 72.25 963 VAL A O 1
ATOM 7656 N N . SER A 1 964 ? 37.688 -6.552 15.738 1.00 67.00 964 SER A N 1
ATOM 7657 C CA . SER A 1 964 ? 36.841 -5.513 15.136 1.00 67.00 964 SER A CA 1
ATOM 7658 C C . SER A 1 964 ? 35.851 -6.129 14.145 1.00 67.00 964 SER A C 1
ATOM 7660 O O . SER A 1 964 ? 34.640 -5.919 14.256 1.00 67.00 964 SER A O 1
ATOM 7662 N N . PHE A 1 965 ? 36.343 -6.995 13.251 1.00 71.19 965 PHE A N 1
ATOM 7663 C CA . PHE A 1 965 ? 35.516 -7.747 12.305 1.00 71.19 965 PHE A CA 1
ATOM 7664 C C . PHE A 1 965 ? 34.518 -8.674 13.018 1.00 71.19 965 PHE A C 1
ATOM 7666 O O . PHE A 1 965 ? 33.321 -8.633 12.728 1.00 71.19 965 PHE A O 1
ATOM 7673 N N . LEU A 1 966 ? 34.981 -9.468 13.995 1.00 76.31 966 LEU A N 1
ATOM 7674 C CA . LEU A 1 966 ? 34.127 -10.382 14.763 1.00 76.31 966 LEU A CA 1
ATOM 7675 C C . LEU A 1 966 ? 32.980 -9.644 15.474 1.00 76.31 966 LEU A C 1
ATOM 7677 O O . LEU A 1 966 ? 31.829 -10.076 15.397 1.00 76.31 966 LEU A O 1
ATOM 7681 N N . MET A 1 967 ? 33.273 -8.525 16.141 1.00 80.75 967 MET A N 1
ATOM 7682 C CA . MET A 1 967 ? 32.270 -7.735 16.859 1.00 80.75 967 MET A CA 1
ATOM 7683 C C . MET A 1 967 ? 31.281 -7.059 15.902 1.00 80.75 967 MET A C 1
ATOM 7685 O O . MET A 1 967 ? 30.069 -7.211 16.069 1.00 80.75 967 MET A O 1
ATOM 7689 N N . LYS A 1 968 ? 31.783 -6.338 14.890 1.00 76.06 968 LYS A N 1
ATOM 7690 C CA . LYS A 1 968 ? 30.966 -5.483 14.011 1.00 76.06 968 LYS A CA 1
ATOM 7691 C C . LYS A 1 968 ? 30.151 -6.287 12.989 1.00 76.06 968 LYS A C 1
ATOM 7693 O O . LYS A 1 968 ? 28.987 -5.963 12.770 1.00 76.06 968 LYS A O 1
ATOM 7698 N N . LYS A 1 969 ? 30.717 -7.351 12.398 1.00 75.81 969 LYS A N 1
ATOM 7699 C CA . LYS A 1 969 ? 30.094 -8.104 11.286 1.00 75.81 969 LYS A CA 1
ATOM 7700 C C . LYS A 1 969 ? 29.395 -9.403 11.685 1.00 75.81 969 LYS A C 1
ATOM 7702 O O . LYS A 1 969 ? 28.500 -9.835 10.967 1.00 75.81 969 LYS A O 1
ATOM 7707 N N . ILE A 1 970 ? 29.769 -10.025 12.806 1.00 79.94 970 ILE A N 1
ATOM 7708 C CA . ILE A 1 970 ? 29.190 -11.314 13.233 1.00 79.94 970 ILE A CA 1
ATOM 7709 C C . ILE A 1 970 ? 28.370 -11.145 14.513 1.00 79.94 970 ILE A C 1
ATOM 7711 O O . ILE A 1 970 ? 27.193 -11.505 14.548 1.00 79.94 970 ILE A O 1
ATOM 7715 N N . LEU A 1 971 ? 28.970 -10.590 15.570 1.00 84.25 971 LEU A N 1
ATOM 7716 C CA . LEU A 1 971 ? 28.335 -10.562 16.886 1.00 84.25 971 LEU A CA 1
ATOM 7717 C C . LEU A 1 971 ? 27.161 -9.574 16.945 1.00 84.25 971 LEU A C 1
ATOM 7719 O O . LEU A 1 971 ? 26.103 -9.921 17.471 1.00 84.25 971 LEU A O 1
ATOM 7723 N N . ASN A 1 972 ? 27.312 -8.382 16.356 1.00 83.62 972 ASN A N 1
ATOM 7724 C CA . ASN A 1 972 ? 26.266 -7.362 16.389 1.00 83.62 972 ASN A CA 1
ATOM 7725 C C . ASN A 1 972 ? 24.957 -7.801 15.682 1.00 83.62 972 ASN A C 1
ATOM 7727 O O . ASN A 1 972 ? 23.912 -7.786 16.341 1.00 83.62 972 ASN A O 1
ATOM 7731 N N . PRO A 1 973 ? 24.958 -8.308 14.425 1.00 85.94 973 PRO A N 1
ATOM 7732 C CA . PRO A 1 973 ? 23.741 -8.833 13.790 1.00 85.94 973 PRO A CA 1
ATOM 7733 C C . PRO A 1 973 ? 23.028 -9.927 14.597 1.00 85.94 973 PRO A C 1
ATOM 7735 O O . PRO A 1 973 ? 21.801 -9.915 14.726 1.00 85.94 973 PRO A O 1
ATOM 7738 N N . VAL A 1 974 ? 23.790 -10.853 15.191 1.00 88.00 974 VAL A N 1
ATOM 7739 C CA . VAL A 1 974 ? 23.245 -11.934 16.030 1.00 88.00 974 VAL A CA 1
ATOM 7740 C C . VAL A 1 974 ? 22.583 -11.371 17.292 1.00 88.00 974 VAL A C 1
ATOM 7742 O O . VAL A 1 974 ? 21.511 -11.834 17.687 1.00 88.00 974 VAL A O 1
ATOM 7745 N N . PHE A 1 975 ? 23.166 -10.343 17.909 1.00 92.69 975 PHE A N 1
ATOM 7746 C CA . PHE A 1 975 ? 22.603 -9.706 19.100 1.00 92.69 975 PHE A CA 1
ATOM 7747 C C . PHE A 1 975 ? 21.327 -8.910 18.793 1.00 92.69 975 PHE A C 1
ATOM 7749 O O . PHE A 1 975 ? 20.354 -9.047 19.539 1.00 92.69 975 PHE A O 1
ATOM 7756 N N . HIS A 1 976 ? 21.264 -8.178 17.672 1.00 90.12 976 HIS A N 1
ATOM 7757 C CA . HIS A 1 976 ? 20.021 -7.553 17.196 1.00 90.12 976 HIS A CA 1
ATOM 7758 C C . HIS A 1 976 ? 18.915 -8.599 16.951 1.00 90.12 976 HIS A C 1
ATOM 7760 O O . HIS A 1 976 ? 17.770 -8.404 17.370 1.00 90.12 976 HIS A O 1
ATOM 7766 N N . ALA A 1 977 ? 19.244 -9.744 16.337 1.00 87.62 977 ALA A N 1
ATOM 7767 C CA . ALA A 1 977 ? 18.287 -10.826 16.095 1.00 87.62 977 ALA A CA 1
ATOM 7768 C C . ALA A 1 977 ? 17.728 -11.430 17.400 1.00 87.62 977 ALA A C 1
ATOM 7770 O O . ALA A 1 977 ? 16.510 -11.574 17.546 1.00 87.62 977 ALA A O 1
ATOM 7771 N N . ILE A 1 978 ? 18.588 -11.718 18.385 1.00 91.44 978 ILE A N 1
ATOM 7772 C CA . ILE A 1 978 ? 18.163 -12.215 19.706 1.00 91.44 978 ILE A CA 1
ATOM 7773 C C . ILE A 1 978 ? 17.315 -11.161 20.440 1.00 91.44 978 ILE A C 1
ATOM 7775 O O . ILE A 1 978 ? 16.287 -11.500 21.033 1.00 91.44 978 ILE A O 1
ATOM 7779 N N . ALA A 1 979 ? 17.693 -9.880 20.366 1.00 92.81 979 ALA A N 1
ATOM 7780 C CA . ALA A 1 979 ? 16.938 -8.787 20.973 1.00 92.81 979 ALA A CA 1
ATOM 7781 C C . ALA A 1 979 ? 15.512 -8.678 20.402 1.00 92.81 979 ALA A C 1
ATOM 7783 O O . ALA A 1 979 ? 14.552 -8.583 21.170 1.00 92.81 979 ALA A O 1
ATOM 7784 N N . MET A 1 980 ? 15.347 -8.775 19.076 1.00 94.81 980 MET A N 1
ATOM 7785 C CA . MET A 1 980 ? 14.025 -8.792 18.436 1.00 94.81 980 MET A CA 1
ATOM 7786 C C . MET A 1 980 ? 13.153 -9.960 18.909 1.00 94.81 980 MET A C 1
ATOM 7788 O O . MET A 1 980 ? 11.975 -9.750 19.197 1.00 94.81 980 MET A O 1
ATOM 7792 N N . ILE A 1 981 ? 13.714 -11.168 19.045 1.00 93.25 981 ILE A N 1
ATOM 7793 C CA . ILE A 1 981 ? 12.981 -12.345 19.543 1.00 93.25 981 ILE A CA 1
ATOM 7794 C C . ILE A 1 981 ? 12.495 -12.114 20.983 1.00 93.25 981 ILE A C 1
ATOM 7796 O O . ILE A 1 981 ? 11.332 -12.376 21.295 1.00 93.25 981 ILE A O 1
ATOM 7800 N N . LEU A 1 982 ? 13.347 -11.571 21.858 1.00 93.00 982 LEU A N 1
ATOM 7801 C CA . LEU A 1 982 ? 12.990 -11.278 23.251 1.00 93.00 982 LEU A CA 1
ATOM 7802 C C . LEU A 1 982 ? 11.904 -10.194 23.363 1.00 93.00 982 LEU A C 1
ATOM 7804 O O . LEU A 1 982 ? 10.937 -10.378 24.106 1.00 93.00 982 LEU A O 1
ATOM 7808 N N . PHE A 1 983 ? 12.007 -9.100 22.599 1.00 95.06 983 PHE A N 1
ATOM 7809 C CA . PHE A 1 983 ? 10.962 -8.070 22.549 1.00 95.06 983 PHE A CA 1
ATOM 7810 C C . PHE A 1 983 ? 9.645 -8.609 21.971 1.00 95.06 983 PHE A C 1
ATOM 7812 O O . PHE A 1 983 ? 8.569 -8.263 22.468 1.00 95.06 983 PHE A O 1
ATOM 7819 N N . LEU A 1 984 ? 9.705 -9.488 20.963 1.00 91.69 984 LEU A N 1
ATOM 7820 C CA . LEU A 1 984 ? 8.525 -10.121 20.374 1.00 91.69 984 LEU A CA 1
ATOM 7821 C C . LEU A 1 984 ? 7.813 -11.021 21.391 1.00 91.69 984 LEU A C 1
ATOM 7823 O O . LEU A 1 984 ? 6.594 -10.938 21.513 1.00 91.69 984 LEU A O 1
ATOM 7827 N N . LEU A 1 985 ? 8.551 -11.811 22.178 1.00 89.31 985 LEU A N 1
ATOM 7828 C CA . LEU A 1 985 ? 7.982 -12.630 23.255 1.00 89.31 985 LEU A CA 1
ATOM 7829 C C . LEU A 1 985 ? 7.273 -11.776 24.321 1.00 89.31 985 LEU A C 1
ATOM 7831 O O . LEU A 1 985 ? 6.161 -12.115 24.728 1.00 89.31 985 LEU A O 1
ATOM 7835 N N . VAL A 1 986 ? 7.855 -10.639 24.729 1.00 90.69 986 VAL A N 1
ATOM 7836 C CA . VAL A 1 986 ? 7.192 -9.693 25.651 1.00 90.69 986 VAL A CA 1
ATOM 7837 C C . VAL A 1 986 ? 5.927 -9.107 25.026 1.00 90.69 986 VAL A C 1
ATOM 7839 O O . VAL A 1 986 ? 4.880 -9.077 25.677 1.00 90.69 986 VAL A O 1
ATOM 7842 N N . ALA A 1 987 ? 5.996 -8.666 23.768 1.00 90.00 987 ALA A N 1
ATOM 7843 C CA . ALA A 1 987 ? 4.854 -8.089 23.071 1.00 90.00 987 ALA A CA 1
ATOM 7844 C C . ALA A 1 987 ? 3.714 -9.105 22.880 1.00 90.00 987 ALA A C 1
ATOM 7846 O O . ALA A 1 987 ? 2.556 -8.748 23.083 1.00 90.00 987 ALA A O 1
ATOM 7847 N N . VAL A 1 988 ? 4.024 -10.368 22.566 1.00 87.81 988 VAL A N 1
ATOM 7848 C CA . VAL A 1 988 ? 3.041 -11.459 22.473 1.00 87.81 988 VAL A CA 1
ATOM 7849 C C . VAL A 1 988 ? 2.422 -11.748 23.841 1.00 87.81 988 VAL A C 1
ATOM 7851 O O . VAL A 1 988 ? 1.205 -11.676 23.967 1.00 87.81 988 VAL A O 1
ATOM 7854 N N . ILE A 1 989 ? 3.211 -11.984 24.894 1.00 84.88 989 ILE A N 1
ATOM 7855 C CA . ILE A 1 989 ? 2.669 -12.327 26.224 1.00 84.88 989 ILE A CA 1
ATOM 7856 C C . ILE A 1 989 ? 1.781 -11.205 26.799 1.00 84.88 989 ILE A C 1
ATOM 7858 O O . ILE A 1 989 ? 0.768 -11.489 27.437 1.00 84.88 989 ILE A O 1
ATOM 7862 N N . TYR A 1 990 ? 2.101 -9.931 26.540 1.00 84.44 990 TYR A N 1
ATOM 7863 C CA . TYR A 1 990 ? 1.277 -8.800 26.991 1.00 84.44 990 TYR A CA 1
ATOM 7864 C C . TYR A 1 990 ? 0.090 -8.469 26.079 1.00 84.44 990 TYR A C 1
ATOM 7866 O O . TYR A 1 990 ? -0.950 -8.032 26.576 1.00 84.44 990 TYR A O 1
ATOM 7874 N N . PHE A 1 991 ? 0.208 -8.658 24.760 1.00 84.19 991 PHE A N 1
ATOM 7875 C CA . PHE A 1 991 ? -0.932 -8.492 23.855 1.00 84.19 991 PHE A CA 1
ATOM 7876 C C . PHE A 1 991 ? -1.925 -9.645 24.011 1.00 84.19 991 PHE A C 1
ATOM 7878 O O . PHE A 1 991 ? -3.117 -9.444 23.795 1.00 84.19 991 PHE A O 1
ATOM 7885 N N . VAL A 1 992 ? -1.462 -10.837 24.386 1.00 79.75 992 VAL A N 1
ATOM 7886 C CA . VAL A 1 992 ? -2.217 -12.084 24.239 1.00 79.75 992 VAL A CA 1
ATOM 7887 C C . VAL A 1 992 ? -2.419 -12.819 25.583 1.00 79.75 992 VAL A C 1
ATOM 7889 O O . VAL A 1 992 ? -2.541 -14.042 25.635 1.00 79.75 992 VAL A O 1
ATOM 7892 N N . LEU A 1 993 ? -2.546 -12.051 26.674 1.00 74.06 993 LEU A N 1
ATOM 7893 C CA . LEU A 1 993 ? -3.223 -12.458 27.916 1.00 74.06 993 LEU A CA 1
ATOM 7894 C C . LEU A 1 993 ? -4.258 -11.387 28.330 1.00 74.06 993 LEU A C 1
ATOM 7896 O O . LEU A 1 993 ? -3.905 -10.207 28.454 1.00 74.06 993 LEU A O 1
ATOM 7900 N N . PRO A 1 994 ? -5.519 -11.750 28.634 1.00 71.19 994 PRO A N 1
ATOM 7901 C CA . PRO A 1 994 ? -6.622 -10.782 28.707 1.00 71.19 994 PRO A CA 1
ATOM 7902 C C . PRO A 1 994 ? -6.562 -9.956 29.993 1.00 71.19 994 PRO A C 1
ATOM 7904 O O . PRO A 1 994 ? -6.921 -8.781 30.038 1.00 71.19 994 PRO A O 1
ATOM 7907 N N . THR A 1 995 ? -6.041 -10.576 31.048 1.00 69.81 995 THR A N 1
ATOM 7908 C CA . THR A 1 995 ? -5.761 -10.009 32.368 1.00 69.81 995 THR A CA 1
ATOM 7909 C C . THR A 1 995 ? -4.533 -9.092 32.388 1.00 69.81 995 THR A C 1
ATOM 7911 O O . THR A 1 995 ? -4.338 -8.378 33.375 1.00 69.81 995 THR A O 1
ATOM 7914 N N . LEU A 1 996 ? -3.718 -9.088 31.322 1.00 75.62 996 LEU A N 1
ATOM 7915 C CA . LEU A 1 996 ? -2.570 -8.189 31.142 1.00 75.62 996 LEU A CA 1
ATOM 7916 C C . LEU A 1 996 ? -2.842 -7.052 30.151 1.00 75.62 996 LEU A C 1
ATOM 7918 O O . LEU A 1 996 ? -2.184 -6.017 30.240 1.00 75.62 996 LEU A O 1
ATOM 7922 N N . ARG A 1 997 ? -3.835 -7.195 29.263 1.00 78.12 997 ARG A N 1
ATOM 7923 C CA . ARG A 1 997 ? -4.224 -6.214 28.231 1.00 78.12 997 ARG A CA 1
ATOM 7924 C C . ARG A 1 997 ? -4.926 -4.955 28.791 1.00 78.12 997 ARG A C 1
ATOM 7926 O O . ARG A 1 997 ? -5.823 -4.393 28.163 1.00 78.12 997 ARG A O 1
ATOM 7933 N N . ASP A 1 998 ? -4.521 -4.484 29.972 1.00 80.38 998 ASP A N 1
ATOM 7934 C CA . ASP A 1 998 ? -4.936 -3.192 30.525 1.00 80.38 998 ASP A CA 1
ATOM 7935 C C . ASP A 1 998 ? -4.141 -2.020 29.913 1.00 80.38 998 ASP A C 1
ATOM 7937 O O . ASP A 1 998 ? -3.311 -2.202 29.018 1.00 80.38 998 ASP A O 1
ATOM 7941 N N . LEU A 1 999 ? -4.404 -0.784 30.353 1.00 81.81 999 LEU A N 1
ATOM 7942 C CA . LEU A 1 999 ? -3.736 0.400 29.802 1.00 81.81 999 LEU A CA 1
ATOM 7943 C C . LEU A 1 999 ? -2.201 0.335 29.892 1.00 81.81 999 LEU A C 1
ATOM 7945 O O . LEU A 1 999 ? -1.534 0.818 28.983 1.00 81.81 999 LEU A O 1
ATOM 7949 N N . ALA A 1 1000 ? -1.638 -0.237 30.960 1.00 83.94 1000 ALA A N 1
ATOM 7950 C CA . ALA A 1 1000 ? -0.192 -0.368 31.100 1.00 83.94 1000 ALA A CA 1
ATOM 7951 C C . ALA A 1 1000 ? 0.347 -1.443 30.149 1.00 83.94 1000 ALA A C 1
ATOM 7953 O O . ALA A 1 1000 ? 1.336 -1.200 29.460 1.00 83.94 1000 ALA A O 1
ATOM 7954 N N . GLY A 1 1001 ? -0.339 -2.586 30.043 1.00 86.25 1001 GLY A N 1
ATOM 7955 C CA . GLY A 1 1001 ? 0.051 -3.652 29.122 1.00 86.25 1001 GLY A CA 1
ATOM 7956 C C . GLY A 1 1001 ? 0.058 -3.214 27.658 1.00 86.25 1001 GLY A C 1
ATOM 7957 O O . GLY A 1 1001 ? 1.045 -3.437 26.965 1.00 86.25 1001 GLY A O 1
ATOM 7958 N N . ASN A 1 1002 ? -0.974 -2.493 27.207 1.00 87.81 1002 ASN A N 1
ATOM 7959 C CA . ASN A 1 1002 ? -1.027 -1.960 25.838 1.00 87.81 1002 ASN A CA 1
ATOM 7960 C C . ASN A 1 1002 ? 0.055 -0.897 25.547 1.00 87.81 1002 ASN A C 1
ATOM 7962 O O . ASN A 1 1002 ? 0.420 -0.712 24.392 1.00 87.81 1002 ASN A O 1
ATOM 7966 N N . ILE A 1 1003 ? 0.575 -0.195 26.563 1.00 90.81 1003 ILE A N 1
ATOM 7967 C CA . ILE A 1 1003 ? 1.732 0.705 26.396 1.00 90.81 1003 ILE A CA 1
ATOM 7968 C C . ILE A 1 1003 ? 3.039 -0.103 26.326 1.00 90.81 1003 ILE A C 1
ATOM 7970 O O . ILE A 1 1003 ? 3.939 0.221 25.557 1.00 90.81 1003 ILE A O 1
ATOM 7974 N N . ILE A 1 1004 ? 3.155 -1.182 27.103 1.00 90.62 1004 ILE A N 1
ATOM 7975 C CA . ILE A 1 1004 ? 4.332 -2.062 27.082 1.00 90.62 1004 ILE A CA 1
ATOM 7976 C C . ILE A 1 1004 ? 4.452 -2.780 25.732 1.00 90.62 1004 ILE A C 1
ATOM 7978 O O . ILE A 1 1004 ? 5.557 -2.858 25.192 1.00 90.62 1004 ILE A O 1
ATOM 7982 N N . THR A 1 1005 ? 3.348 -3.244 25.135 1.00 91.50 1005 THR A N 1
ATOM 7983 C CA . THR A 1 1005 ? 3.384 -3.853 23.794 1.00 91.50 1005 THR A CA 1
ATOM 7984 C C . THR A 1 1005 ? 3.837 -2.857 22.727 1.00 91.50 1005 THR A C 1
ATOM 7986 O O . THR A 1 1005 ? 4.670 -3.223 21.899 1.00 91.50 1005 THR A O 1
ATOM 7989 N N . THR A 1 1006 ? 3.392 -1.592 22.759 1.00 93.25 1006 THR A N 1
ATOM 7990 C CA . THR A 1 1006 ? 3.885 -0.577 21.812 1.00 93.25 1006 THR A CA 1
ATOM 7991 C C . THR A 1 1006 ? 5.338 -0.192 22.035 1.00 93.25 1006 THR A C 1
ATOM 7993 O O . THR A 1 1006 ? 6.039 -0.019 21.042 1.00 93.25 1006 THR A O 1
ATOM 7996 N N . ILE A 1 1007 ? 5.830 -0.115 23.277 1.00 94.12 1007 ILE A N 1
ATOM 7997 C CA . ILE A 1 1007 ? 7.264 0.113 23.537 1.00 94.12 1007 ILE A CA 1
ATOM 7998 C C . ILE A 1 1007 ? 8.100 -1.015 22.919 1.00 94.12 1007 ILE A C 1
ATOM 8000 O O . ILE A 1 1007 ? 9.045 -0.733 22.187 1.00 94.12 1007 ILE A O 1
ATOM 8004 N N . ASN A 1 1008 ? 7.725 -2.280 23.141 1.00 94.06 1008 ASN A N 1
ATOM 8005 C CA . ASN A 1 1008 ? 8.440 -3.423 22.564 1.00 94.06 1008 ASN A CA 1
ATOM 8006 C C . ASN A 1 1008 ? 8.352 -3.442 21.027 1.00 94.06 1008 ASN A C 1
ATOM 8008 O O . ASN A 1 1008 ? 9.363 -3.665 20.375 1.00 94.06 1008 ASN A O 1
ATOM 8012 N N . MET A 1 1009 ? 7.196 -3.128 20.434 1.00 93.88 1009 MET A N 1
ATOM 8013 C CA . MET A 1 1009 ? 7.053 -3.030 18.972 1.00 93.88 1009 MET A CA 1
ATOM 8014 C C . MET A 1 1009 ? 7.887 -1.890 18.364 1.00 93.88 1009 MET A C 1
ATOM 8016 O O . MET A 1 1009 ? 8.522 -2.092 17.333 1.00 93.88 1009 MET A O 1
ATOM 8020 N N . CYS A 1 1010 ? 7.956 -0.720 19.011 1.00 94.25 1010 CYS A N 1
ATOM 8021 C CA . CYS A 1 1010 ? 8.840 0.369 18.574 1.00 94.25 1010 CYS A CA 1
ATOM 8022 C C . CYS A 1 1010 ? 10.319 -0.042 18.668 1.00 94.25 1010 CYS A C 1
ATOM 8024 O O . CYS A 1 1010 ? 11.097 0.253 17.765 1.00 94.25 1010 CYS A O 1
ATOM 8026 N N . LEU A 1 1011 ? 10.705 -0.770 19.723 1.00 94.19 1011 LEU A N 1
ATOM 8027 C CA . LEU A 1 1011 ? 12.057 -1.315 19.843 1.00 94.19 1011 LEU A CA 1
ATOM 8028 C C . LEU A 1 1011 ? 12.348 -2.363 18.758 1.00 94.19 1011 LEU A C 1
ATOM 8030 O O . LEU A 1 1011 ? 13.414 -2.291 18.165 1.00 94.19 1011 LEU A O 1
ATOM 8034 N N . ILE A 1 1012 ? 11.421 -3.265 18.413 1.00 94.94 1012 ILE A N 1
ATOM 8035 C CA . ILE A 1 1012 ? 11.616 -4.233 17.312 1.00 94.94 1012 ILE A CA 1
ATOM 8036 C C . ILE A 1 1012 ? 11.901 -3.518 15.985 1.00 94.94 1012 ILE A C 1
ATOM 8038 O O . ILE A 1 1012 ? 12.856 -3.885 15.309 1.00 94.94 1012 ILE A O 1
ATOM 8042 N N . VAL A 1 1013 ? 11.139 -2.476 15.628 1.00 93.38 1013 VAL A N 1
ATOM 8043 C CA . VAL A 1 1013 ? 11.392 -1.710 14.388 1.00 93.38 1013 VAL A CA 1
ATOM 8044 C C . VAL A 1 1013 ? 12.745 -0.985 14.445 1.00 93.38 1013 VAL A C 1
ATOM 8046 O O . VAL A 1 1013 ? 13.463 -0.962 13.450 1.00 93.38 1013 VAL A O 1
ATOM 8049 N N . SER A 1 1014 ? 13.137 -0.473 15.617 1.00 90.12 1014 SER A N 1
ATOM 8050 C CA . SER A 1 1014 ? 14.469 0.104 15.852 1.00 90.12 1014 SER A CA 1
ATOM 8051 C C . SER A 1 1014 ? 15.591 -0.921 15.615 1.00 90.12 1014 SER A C 1
ATOM 8053 O O . SER A 1 1014 ? 16.539 -0.625 14.898 1.00 90.12 1014 SER A O 1
ATOM 8055 N N . GLN A 1 1015 ? 15.478 -2.135 16.168 1.00 91.06 1015 GLN A N 1
ATOM 8056 C CA . GLN A 1 1015 ? 16.473 -3.204 15.986 1.00 91.06 1015 GLN A CA 1
ATOM 8057 C C . GLN A 1 1015 ? 16.503 -3.735 14.545 1.00 91.06 1015 GLN A C 1
ATOM 8059 O O . GLN A 1 1015 ? 17.571 -4.056 14.034 1.00 91.06 1015 GLN A O 1
ATOM 8064 N N . ALA A 1 1016 ? 15.344 -3.827 13.887 1.00 88.25 1016 ALA A N 1
ATOM 8065 C CA . ALA A 1 1016 ? 15.237 -4.283 12.504 1.00 88.25 1016 ALA A CA 1
ATOM 8066 C C . ALA A 1 1016 ? 15.879 -3.292 11.523 1.00 88.25 1016 ALA A C 1
ATOM 8068 O O . ALA A 1 1016 ? 16.542 -3.720 10.583 1.00 88.25 1016 ALA A O 1
ATOM 8069 N N . ALA A 1 1017 ? 15.719 -1.984 11.756 1.00 86.44 1017 ALA A N 1
ATOM 8070 C CA . ALA A 1 1017 ? 16.402 -0.956 10.978 1.00 86.44 1017 ALA A CA 1
ATOM 8071 C C . ALA A 1 1017 ? 17.927 -1.072 11.132 1.00 86.44 1017 ALA A C 1
ATOM 8073 O O . ALA A 1 1017 ? 18.632 -1.184 10.136 1.00 86.44 1017 ALA A O 1
ATOM 8074 N N . ASP A 1 1018 ? 18.440 -1.138 12.362 1.00 80.75 1018 ASP A N 1
ATOM 8075 C CA . ASP A 1 1018 ? 19.887 -1.249 12.582 1.00 80.75 1018 ASP A CA 1
ATOM 8076 C C . ASP A 1 1018 ? 20.474 -2.547 11.989 1.00 80.75 1018 ASP A C 1
ATOM 8078 O O . ASP A 1 1018 ? 21.522 -2.537 11.348 1.00 80.75 1018 ASP A O 1
ATOM 8082 N N . LEU A 1 1019 ? 19.740 -3.663 12.082 1.00 83.69 1019 LEU A N 1
ATOM 8083 C CA . LEU A 1 1019 ? 20.127 -4.919 11.439 1.00 83.69 1019 LEU A CA 1
ATOM 8084 C C . LEU A 1 1019 ? 20.200 -4.804 9.908 1.00 83.69 1019 LEU A C 1
ATOM 8086 O O . LEU A 1 1019 ? 21.143 -5.318 9.309 1.00 83.69 1019 LEU A O 1
ATOM 8090 N N . VAL A 1 1020 ? 19.234 -4.129 9.273 1.00 80.19 1020 VAL A N 1
ATOM 8091 C CA . VAL A 1 1020 ? 19.278 -3.840 7.829 1.00 80.19 1020 VAL A CA 1
ATOM 8092 C C . VAL A 1 1020 ? 20.516 -3.007 7.501 1.00 80.19 1020 VAL A C 1
ATOM 8094 O O . VAL A 1 1020 ? 21.255 -3.380 6.595 1.00 80.19 1020 VAL A O 1
ATOM 8097 N N . ARG A 1 1021 ? 20.796 -1.960 8.288 1.00 71.81 1021 ARG A N 1
ATOM 8098 C CA . ARG A 1 1021 ? 21.935 -1.047 8.101 1.00 71.81 1021 ARG A CA 1
ATOM 8099 C C . ARG A 1 1021 ? 23.286 -1.766 8.034 1.00 71.81 1021 ARG A C 1
ATOM 8101 O O . ARG A 1 1021 ? 24.128 -1.393 7.223 1.00 71.81 1021 ARG A O 1
ATOM 8108 N N . ILE A 1 1022 ? 23.477 -2.811 8.845 1.00 71.81 1022 ILE A N 1
ATOM 8109 C CA . ILE A 1 1022 ? 24.717 -3.612 8.871 1.00 71.81 1022 ILE A CA 1
ATOM 8110 C C . ILE A 1 1022 ? 24.861 -4.492 7.614 1.00 71.81 1022 ILE A C 1
ATOM 8112 O O . ILE A 1 1022 ? 25.982 -4.767 7.190 1.00 71.81 1022 ILE A O 1
ATOM 8116 N N . PHE A 1 1023 ? 23.752 -4.926 7.004 1.00 65.44 1023 PHE A N 1
ATOM 8117 C CA . PHE A 1 1023 ? 23.758 -5.754 5.790 1.00 65.44 1023 PHE A CA 1
ATOM 8118 C C . PHE A 1 1023 ? 23.682 -4.951 4.479 1.00 65.44 1023 PHE A C 1
ATOM 8120 O O . PHE A 1 1023 ? 24.016 -5.489 3.426 1.00 65.44 1023 PHE A O 1
ATOM 8127 N N . THR A 1 1024 ? 23.274 -3.678 4.505 1.00 58.66 1024 THR A N 1
ATOM 8128 C CA . THR A 1 1024 ? 23.140 -2.822 3.307 1.00 58.66 1024 THR A CA 1
ATOM 8129 C C . THR A 1 1024 ? 24.443 -2.164 2.834 1.00 58.66 1024 THR A C 1
ATOM 8131 O O . THR A 1 1024 ? 24.382 -1.257 2.007 1.00 58.66 1024 THR A O 1
ATOM 8134 N N . GLU A 1 1025 ? 25.602 -2.632 3.314 1.00 49.78 1025 GLU A N 1
ATOM 8135 C CA . GLU A 1 1025 ? 26.955 -2.082 3.076 1.00 49.78 1025 GLU A CA 1
ATOM 8136 C C . GLU A 1 1025 ? 27.322 -1.866 1.592 1.00 49.78 1025 GLU A C 1
ATOM 8138 O O . GLU A 1 1025 ? 28.154 -1.024 1.283 1.00 49.78 1025 GLU A O 1
ATOM 8143 N N . PHE A 1 1026 ? 26.659 -2.568 0.668 1.00 41.88 1026 PHE A N 1
ATOM 8144 C CA . PHE A 1 1026 ? 26.871 -2.473 -0.783 1.00 41.88 1026 PHE A CA 1
ATOM 8145 C C . PHE A 1 1026 ? 25.663 -1.868 -1.528 1.00 41.88 1026 PHE A C 1
ATOM 8147 O O . PHE A 1 1026 ? 25.293 -2.340 -2.602 1.00 41.88 1026 PHE A O 1
ATOM 8154 N N . SER A 1 1027 ? 24.975 -0.878 -0.946 1.00 46.88 1027 SER A N 1
ATOM 8155 C CA . SER A 1 1027 ? 23.772 -0.277 -1.548 1.00 46.88 1027 SER A CA 1
ATOM 8156 C C . SER A 1 1027 ? 23.737 1.251 -1.469 1.00 46.88 1027 SER A C 1
ATOM 8158 O O . SER A 1 1027 ? 24.306 1.849 -0.565 1.00 46.88 1027 SER A O 1
ATOM 8160 N N . ASN A 1 1028 ? 23.022 1.876 -2.411 1.00 55.44 1028 ASN A N 1
ATOM 8161 C CA . ASN A 1 1028 ? 22.909 3.332 -2.571 1.00 55.44 1028 ASN A CA 1
ATOM 8162 C C . ASN A 1 1028 ? 22.694 4.099 -1.249 1.00 55.44 1028 ASN A C 1
ATOM 8164 O O . ASN A 1 1028 ? 21.812 3.737 -0.469 1.00 55.44 1028 ASN A O 1
ATOM 8168 N N . HIS A 1 1029 ? 23.371 5.242 -1.085 1.00 54.66 1029 HIS A N 1
ATOM 8169 C CA . HIS A 1 1029 ? 23.296 6.158 0.073 1.00 54.66 1029 HIS A CA 1
ATOM 8170 C C . HIS A 1 1029 ? 21.874 6.415 0.632 1.00 54.66 1029 HIS A C 1
ATOM 8172 O O . HIS A 1 1029 ? 21.675 6.518 1.845 1.00 54.66 1029 HIS A O 1
ATOM 8178 N N . VAL A 1 1030 ? 20.854 6.465 -0.236 1.00 58.47 1030 VAL A N 1
ATOM 8179 C CA . VAL A 1 1030 ? 19.438 6.634 0.147 1.00 58.47 1030 VAL A CA 1
ATOM 8180 C C . VAL A 1 1030 ? 18.960 5.529 1.105 1.00 58.47 1030 VAL A C 1
ATOM 8182 O O . VAL A 1 1030 ? 18.179 5.812 2.013 1.00 58.47 1030 VAL A O 1
ATOM 8185 N N . SER A 1 1031 ? 19.436 4.290 0.939 1.00 62.09 1031 SER A N 1
ATOM 8186 C CA . SER A 1 1031 ? 19.105 3.142 1.793 1.00 62.09 1031 SER A CA 1
ATOM 8187 C C . SER A 1 1031 ? 19.532 3.370 3.243 1.00 62.09 1031 SER A C 1
ATOM 8189 O O . SER A 1 1031 ? 18.726 3.164 4.153 1.00 62.09 1031 SER A O 1
ATOM 8191 N N . PHE A 1 1032 ? 20.762 3.845 3.468 1.00 66.06 1032 PHE A N 1
ATOM 8192 C CA . PHE A 1 1032 ? 21.280 4.147 4.806 1.00 66.06 1032 PHE A CA 1
ATOM 8193 C C . PHE A 1 1032 ? 20.490 5.276 5.462 1.00 66.06 1032 PHE A C 1
ATOM 8195 O O . PHE A 1 1032 ? 19.968 5.098 6.559 1.00 66.06 1032 PHE A O 1
ATOM 8202 N N . MET A 1 1033 ? 20.300 6.392 4.754 1.00 71.38 1033 MET A N 1
ATOM 8203 C CA . MET A 1 1033 ? 19.542 7.543 5.250 1.00 71.38 1033 MET A CA 1
ATOM 8204 C C . MET A 1 1033 ? 18.094 7.176 5.624 1.00 71.38 1033 MET A C 1
ATOM 8206 O O . MET A 1 1033 ? 17.609 7.570 6.684 1.00 71.38 1033 MET A O 1
ATOM 8210 N N . VAL A 1 1034 ? 17.391 6.395 4.793 1.00 76.88 1034 VAL A N 1
ATOM 8211 C CA . VAL A 1 1034 ? 16.035 5.901 5.108 1.00 76.88 1034 VAL A CA 1
ATOM 8212 C C . VAL A 1 1034 ? 16.051 4.997 6.343 1.00 76.88 1034 VAL A C 1
ATOM 8214 O O . VAL A 1 1034 ? 15.159 5.091 7.188 1.00 76.88 1034 VAL A O 1
ATOM 8217 N N . THR A 1 1035 ? 17.072 4.154 6.476 1.00 76.19 1035 THR A N 1
ATOM 8218 C CA . THR A 1 1035 ? 17.211 3.213 7.592 1.00 76.19 1035 THR A CA 1
ATOM 8219 C C . THR A 1 1035 ? 17.505 3.933 8.913 1.00 76.19 1035 THR A C 1
ATOM 8221 O O . THR A 1 1035 ? 16.824 3.671 9.904 1.00 76.19 1035 THR A O 1
ATOM 8224 N N . ASP A 1 1036 ? 18.406 4.920 8.918 1.00 78.00 1036 ASP A N 1
ATOM 8225 C CA . ASP A 1 1036 ? 18.670 5.804 10.062 1.00 78.00 1036 ASP A CA 1
ATOM 8226 C C . ASP A 1 1036 ? 17.424 6.619 10.459 1.00 78.00 1036 ASP A C 1
ATOM 8228 O O . ASP A 1 1036 ? 17.105 6.747 11.643 1.00 78.00 1036 ASP A O 1
ATOM 8232 N N . ILE A 1 1037 ? 16.655 7.126 9.487 1.00 83.94 1037 ILE A N 1
ATOM 8233 C CA . ILE A 1 1037 ? 15.382 7.811 9.761 1.00 83.94 1037 ILE A CA 1
ATOM 8234 C C . ILE A 1 1037 ? 14.397 6.862 10.470 1.00 83.94 1037 ILE A C 1
ATOM 8236 O O . ILE A 1 1037 ? 13.791 7.247 11.473 1.00 83.94 1037 ILE A O 1
ATOM 8240 N N . ILE A 1 1038 ? 14.243 5.619 10.000 1.00 87.69 1038 ILE A N 1
ATOM 8241 C CA . ILE A 1 1038 ? 13.353 4.625 10.628 1.00 87.69 1038 ILE A CA 1
ATOM 8242 C C . ILE A 1 1038 ? 13.847 4.254 12.035 1.00 87.69 1038 ILE A C 1
ATOM 8244 O O . ILE A 1 1038 ? 13.034 4.189 12.966 1.00 87.69 1038 ILE A O 1
ATOM 8248 N N . LEU A 1 1039 ? 15.160 4.072 12.209 1.00 87.25 1039 LEU A N 1
ATOM 8249 C CA . LEU A 1 1039 ? 15.827 3.812 13.487 1.00 87.25 1039 LEU A CA 1
ATOM 8250 C C . LEU A 1 1039 ? 15.498 4.908 14.515 1.00 87.25 1039 LEU A C 1
ATOM 8252 O O . LEU A 1 1039 ? 14.901 4.627 15.560 1.00 87.25 1039 LEU A O 1
ATOM 8256 N N . TYR A 1 1040 ? 15.811 6.169 14.203 1.00 88.12 1040 TYR A N 1
ATOM 8257 C CA . TYR A 1 1040 ? 15.637 7.280 15.141 1.00 88.12 1040 TYR A CA 1
ATOM 8258 C C . TYR A 1 1040 ? 14.164 7.615 15.416 1.00 88.12 1040 TYR A C 1
ATOM 8260 O O . TYR A 1 1040 ? 13.819 7.912 16.562 1.00 88.12 1040 TYR A O 1
ATOM 8268 N N . ILE A 1 1041 ? 13.264 7.500 14.429 1.00 91.38 1041 ILE A N 1
ATOM 8269 C CA . ILE A 1 1041 ? 11.812 7.659 14.647 1.00 91.38 1041 ILE A CA 1
ATOM 8270 C C . ILE A 1 1041 ? 11.280 6.593 15.615 1.00 91.38 1041 ILE A C 1
ATOM 8272 O O . ILE A 1 1041 ? 10.498 6.910 16.517 1.00 91.38 1041 ILE A O 1
ATOM 8276 N N . SER A 1 1042 ? 11.705 5.340 15.452 1.00 92.62 1042 SER A N 1
ATOM 8277 C CA . SER A 1 1042 ? 11.227 4.212 16.261 1.00 92.62 1042 SER A CA 1
ATOM 8278 C C . SER A 1 1042 ? 11.737 4.291 17.703 1.00 92.62 1042 SER A C 1
ATOM 8280 O O . SER A 1 1042 ? 10.960 4.138 18.652 1.00 92.62 1042 SER A O 1
ATOM 8282 N N . LEU A 1 1043 ? 13.015 4.636 17.883 1.00 91.00 1043 LEU A N 1
ATOM 8283 C CA . LEU A 1 1043 ? 13.614 4.903 19.191 1.00 91.00 1043 LEU A CA 1
ATOM 8284 C C . LEU A 1 1043 ? 12.919 6.077 19.907 1.00 91.00 1043 LEU A C 1
ATOM 8286 O O . LEU A 1 1043 ? 12.539 5.965 21.077 1.00 91.00 1043 LEU A O 1
ATOM 8290 N N . LEU A 1 1044 ? 12.677 7.181 19.193 1.00 91.56 1044 LEU A N 1
ATOM 8291 C CA . LEU A 1 1044 ? 11.973 8.354 19.714 1.00 91.56 1044 LEU A CA 1
ATOM 8292 C C . LEU A 1 1044 ? 10.539 8.015 20.159 1.00 91.56 1044 LEU A C 1
ATOM 8294 O O . LEU A 1 1044 ? 10.095 8.456 21.225 1.00 91.56 1044 LEU A O 1
ATOM 8298 N N . ALA A 1 1045 ? 9.822 7.196 19.384 1.00 93.50 1045 ALA A N 1
ATOM 8299 C CA . ALA A 1 1045 ? 8.479 6.736 19.731 1.00 93.50 1045 ALA A CA 1
ATOM 8300 C C . ALA A 1 1045 ? 8.456 5.916 21.030 1.00 93.50 1045 ALA A C 1
ATOM 8302 O O . ALA A 1 1045 ? 7.585 6.143 21.876 1.00 93.50 1045 ALA A O 1
ATOM 8303 N N . ALA A 1 1046 ? 9.433 5.028 21.239 1.00 94.38 1046 ALA A N 1
ATOM 8304 C CA . ALA A 1 1046 ? 9.552 4.254 22.474 1.00 94.38 1046 ALA A CA 1
ATOM 8305 C C . ALA A 1 1046 ? 9.711 5.166 23.712 1.00 94.38 1046 ALA A C 1
ATOM 8307 O O . ALA A 1 1046 ? 9.052 4.947 24.734 1.00 94.38 1046 ALA A O 1
ATOM 8308 N N . PHE A 1 1047 ? 10.506 6.238 23.615 1.00 93.88 1047 PHE A N 1
ATOM 8309 C CA . PHE A 1 1047 ? 10.675 7.214 24.702 1.00 93.88 1047 PHE A CA 1
ATOM 8310 C C . PHE A 1 1047 ? 9.431 8.079 24.962 1.00 93.88 1047 PHE A C 1
ATOM 8312 O O . PHE A 1 1047 ? 9.088 8.324 26.125 1.00 93.88 1047 PHE A O 1
ATOM 8319 N N . PHE A 1 1048 ? 8.689 8.490 23.928 1.00 94.56 1048 PHE A N 1
ATOM 8320 C CA . PHE A 1 1048 ? 7.399 9.165 24.130 1.00 94.56 1048 PHE A CA 1
ATOM 8321 C C . PHE A 1 1048 ? 6.344 8.241 24.766 1.00 94.56 1048 PHE A C 1
ATOM 8323 O O . PHE A 1 1048 ? 5.592 8.689 25.638 1.00 94.56 1048 PHE A O 1
ATOM 8330 N N . TRP A 1 1049 ? 6.313 6.951 24.414 1.00 95.25 1049 TRP A N 1
ATOM 8331 C CA . TRP A 1 1049 ? 5.451 5.965 25.077 1.00 95.25 1049 TRP A CA 1
ATOM 8332 C C . TRP A 1 1049 ? 5.826 5.748 26.550 1.00 95.25 1049 TRP A C 1
ATOM 8334 O O . TRP A 1 1049 ? 4.944 5.751 27.413 1.00 95.25 1049 TRP A O 1
ATOM 8344 N N . LEU A 1 1050 ? 7.121 5.661 26.867 1.00 93.75 1050 LEU A N 1
ATOM 8345 C CA . LEU A 1 1050 ? 7.632 5.602 28.241 1.00 93.75 1050 LEU A CA 1
ATOM 8346 C C . LEU A 1 1050 ? 7.232 6.848 29.061 1.00 93.75 1050 LEU A C 1
ATOM 8348 O O . LEU A 1 1050 ? 6.745 6.721 30.185 1.00 93.75 1050 LEU A O 1
ATOM 8352 N N . ASN A 1 1051 ? 7.353 8.046 28.480 1.00 93.00 1051 ASN A N 1
ATOM 8353 C CA . ASN A 1 1051 ? 6.891 9.309 29.074 1.00 93.00 1051 ASN A CA 1
ATOM 8354 C C . ASN A 1 1051 ? 5.370 9.310 29.336 1.00 93.00 1051 ASN A C 1
ATOM 8356 O O . ASN A 1 1051 ? 4.899 9.740 30.393 1.00 93.00 1051 ASN A O 1
ATOM 8360 N N . SER A 1 1052 ? 4.586 8.756 28.404 1.00 92.25 1052 SER A N 1
ATOM 8361 C CA . SER A 1 1052 ? 3.144 8.562 28.578 1.00 92.25 1052 SER A CA 1
ATOM 8362 C C . SER A 1 1052 ? 2.817 7.584 29.718 1.00 92.25 1052 SER A C 1
ATOM 8364 O O . SER A 1 1052 ? 1.858 7.811 30.463 1.00 92.25 1052 SER A O 1
ATOM 8366 N N . PHE A 1 1053 ? 3.614 6.524 29.900 1.00 91.31 1053 PHE A N 1
ATOM 8367 C CA . PHE A 1 1053 ? 3.462 5.584 31.015 1.00 91.31 1053 PHE A CA 1
ATOM 8368 C C . PHE A 1 1053 ? 3.749 6.262 32.365 1.00 91.31 1053 PHE A C 1
ATOM 8370 O O . PHE A 1 1053 ? 2.932 6.170 33.286 1.00 91.31 1053 PHE A O 1
ATOM 8377 N N . GLY A 1 1054 ? 4.840 7.032 32.456 1.00 90.38 1054 GLY A N 1
ATOM 8378 C CA . GLY A 1 1054 ? 5.190 7.819 33.643 1.00 90.38 1054 GLY A CA 1
ATOM 8379 C C . GLY A 1 1054 ? 4.109 8.831 34.028 1.00 90.38 1054 GLY A C 1
ATOM 8380 O O . GLY A 1 1054 ? 3.682 8.883 35.186 1.00 90.38 1054 GLY A O 1
ATOM 8381 N N . PHE A 1 1055 ? 3.582 9.571 33.048 1.00 90.94 1055 PHE A N 1
ATOM 8382 C CA . PHE A 1 1055 ? 2.467 10.497 33.257 1.00 90.94 1055 PHE A CA 1
ATOM 8383 C C . PHE A 1 1055 ? 1.184 9.785 33.717 1.00 90.94 1055 PHE A C 1
ATOM 8385 O O . PHE A 1 1055 ? 0.492 10.291 34.606 1.00 90.94 1055 PHE A O 1
ATOM 8392 N N . TYR A 1 1056 ? 0.855 8.614 33.156 1.00 88.31 1056 TYR A N 1
ATOM 8393 C CA . TYR A 1 1056 ? -0.300 7.820 33.587 1.00 88.31 1056 TYR A CA 1
ATOM 8394 C C . TYR A 1 1056 ? -0.185 7.408 35.062 1.00 88.31 1056 TYR A C 1
ATOM 8396 O O . TYR A 1 1056 ? -1.123 7.639 35.835 1.00 88.31 1056 TYR A O 1
ATOM 8404 N N . VAL A 1 1057 ? 0.964 6.863 35.474 1.00 87.12 1057 VAL A N 1
ATOM 8405 C CA . VAL A 1 1057 ? 1.205 6.451 36.866 1.00 87.12 1057 VAL A CA 1
ATOM 8406 C C . VAL A 1 1057 ? 1.126 7.663 37.805 1.00 87.12 1057 VAL A C 1
ATOM 8408 O O . VAL A 1 1057 ? 0.358 7.644 38.772 1.00 87.12 1057 VAL A O 1
ATOM 8411 N N . TRP A 1 1058 ? 1.818 8.758 37.474 1.00 88.06 1058 TRP A N 1
ATOM 8412 C CA . TRP A 1 1058 ? 1.803 10.014 38.235 1.00 88.06 1058 TRP A CA 1
ATOM 8413 C C . TRP A 1 1058 ? 0.395 10.591 38.420 1.00 88.06 1058 TRP A C 1
ATOM 8415 O O . TRP A 1 1058 ? -0.029 10.907 39.536 1.00 88.06 1058 TRP A O 1
ATOM 8425 N N . LYS A 1 1059 ? -0.365 10.699 37.324 1.00 85.75 1059 LYS A N 1
ATOM 8426 C CA . LYS A 1 1059 ? -1.737 11.221 37.325 1.00 85.75 1059 LYS A CA 1
ATOM 8427 C C . LYS A 1 1059 ? -2.670 10.349 38.164 1.00 85.75 1059 LYS A C 1
ATOM 8429 O O . LYS A 1 1059 ? -3.555 10.885 38.830 1.00 85.75 1059 LYS A O 1
ATOM 8434 N N . THR A 1 1060 ? -2.457 9.033 38.163 1.00 79.44 1060 THR A N 1
ATOM 8435 C CA . THR A 1 1060 ? -3.275 8.084 38.929 1.00 79.44 1060 THR A CA 1
ATOM 8436 C C . THR A 1 1060 ? -3.029 8.223 40.434 1.00 79.44 1060 THR A C 1
ATOM 8438 O O . THR A 1 1060 ? -3.995 8.377 41.176 1.00 79.44 1060 THR A O 1
ATOM 8441 N N . PHE A 1 1061 ? -1.771 8.314 40.887 1.00 78.25 1061 PHE A N 1
ATOM 8442 C CA . PHE A 1 1061 ? -1.451 8.599 42.299 1.00 78.25 1061 PHE A CA 1
ATOM 8443 C C . PHE A 1 1061 ? -1.884 9.999 42.770 1.00 78.25 1061 PHE A C 1
ATOM 8445 O O . PHE A 1 1061 ? -2.097 10.210 43.962 1.00 78.25 1061 PHE A O 1
ATOM 8452 N N . LYS A 1 1062 ? -2.015 10.970 41.858 1.00 77.50 1062 LYS A N 1
ATOM 8453 C CA . LYS A 1 1062 ? -2.443 12.344 42.174 1.00 77.50 1062 LYS A CA 1
ATOM 8454 C C . LYS A 1 1062 ? -3.972 12.521 42.227 1.00 77.50 1062 LYS A C 1
ATOM 8456 O O . LYS A 1 1062 ? -4.444 13.536 42.744 1.00 77.50 1062 LYS A O 1
ATOM 8461 N N . SER A 1 1063 ? -4.757 11.577 41.700 1.00 74.56 1063 SER A N 1
ATOM 8462 C CA . SER A 1 1063 ? -6.224 11.659 41.705 1.00 74.56 1063 SER A CA 1
ATOM 8463 C C . SER A 1 1063 ? -6.801 11.381 43.095 1.00 74.56 1063 SER A C 1
ATOM 8465 O O . SER A 1 1063 ? -6.567 10.321 43.666 1.00 74.56 1063 SER A O 1
ATOM 8467 N N . ARG A 1 1064 ? -7.639 12.290 43.616 1.00 56.75 1064 ARG A N 1
ATOM 8468 C CA . ARG A 1 1064 ? -8.432 12.031 44.837 1.00 56.75 1064 ARG A CA 1
ATOM 8469 C C . ARG A 1 1064 ? -9.547 11.003 44.616 1.00 56.75 1064 ARG A C 1
ATOM 8471 O O . ARG A 1 1064 ? -9.946 10.333 45.560 1.00 56.75 1064 ARG A O 1
ATOM 8478 N N . ASN A 1 1065 ? -10.013 10.848 43.376 1.00 50.88 1065 ASN A N 1
ATOM 8479 C CA . ASN A 1 1065 ? -11.043 9.879 43.018 1.00 50.88 1065 ASN A CA 1
ATOM 8480 C C . ASN A 1 1065 ? -10.367 8.668 42.367 1.00 50.88 1065 ASN A C 1
ATOM 8482 O O . ASN A 1 1065 ? -10.050 8.689 41.177 1.00 50.88 1065 ASN A O 1
ATOM 8486 N N . VAL A 1 1066 ? -10.142 7.619 43.163 1.00 50.84 1066 VAL A N 1
ATOM 8487 C CA . VAL A 1 1066 ? -9.558 6.340 42.712 1.00 50.84 1066 VAL A CA 1
ATOM 8488 C C . VAL A 1 1066 ? -10.535 5.559 41.815 1.00 50.84 1066 VAL A C 1
ATOM 8490 O O . VAL A 1 1066 ? -10.118 4.761 40.980 1.00 50.84 1066 VAL A O 1
ATOM 8493 N N . PHE A 1 1067 ? -11.840 5.819 41.937 1.00 43.91 1067 PHE A N 1
ATOM 8494 C CA . PHE A 1 1067 ? -12.895 5.108 41.212 1.00 43.91 1067 PHE A CA 1
ATOM 8495 C C . PHE A 1 1067 ? -13.373 5.875 39.965 1.00 43.91 1067 PHE A C 1
ATOM 8497 O O . PHE A 1 1067 ? -14.480 6.406 39.925 1.00 43.91 1067 PHE A O 1
ATOM 8504 N N . LEU A 1 1068 ? -12.536 5.934 38.923 1.00 46.19 1068 LEU A N 1
ATOM 8505 C CA . LEU A 1 1068 ? -12.927 6.442 37.599 1.00 46.19 1068 LEU A CA 1
ATOM 8506 C C . LEU A 1 1068 ? -12.976 5.309 36.567 1.00 46.19 1068 LEU A C 1
ATOM 8508 O O . LEU A 1 1068 ? -12.018 5.058 35.831 1.00 46.19 1068 LEU A O 1
ATOM 8512 N N . ARG A 1 1069 ? -14.145 4.655 36.501 1.00 45.75 1069 ARG A N 1
ATOM 8513 C CA . ARG A 1 1069 ? -14.538 3.674 35.475 1.00 45.75 1069 ARG A CA 1
ATOM 8514 C C . ARG A 1 1069 ? -14.777 4.367 34.121 1.00 45.75 1069 ARG A C 1
ATOM 8516 O O . ARG A 1 1069 ? -15.889 4.419 33.615 1.00 45.75 1069 ARG A O 1
ATOM 8523 N N . VAL A 1 1070 ? -13.712 4.922 33.553 1.00 45.66 1070 VAL A N 1
ATOM 8524 C CA . VAL A 1 1070 ? -13.604 5.267 32.128 1.00 45.66 1070 VAL A CA 1
ATOM 8525 C C . VAL A 1 1070 ? -12.843 4.121 31.474 1.00 45.66 1070 VAL A C 1
ATOM 8527 O O . VAL A 1 1070 ? -11.802 3.735 32.013 1.00 45.66 1070 VAL A O 1
ATOM 8530 N N . THR A 1 1071 ? -13.340 3.562 30.368 1.00 54.97 1071 THR A N 1
ATOM 8531 C CA . THR A 1 1071 ? -12.733 2.368 29.760 1.00 54.97 1071 THR A CA 1
ATOM 8532 C C . THR A 1 1071 ? -11.313 2.651 29.273 1.00 54.97 1071 THR A C 1
ATOM 8534 O O . THR A 1 1071 ? -10.998 3.730 28.758 1.00 54.97 1071 THR A O 1
ATOM 8537 N N . ASP A 1 1072 ? -10.415 1.695 29.510 1.00 63.00 1072 ASP A N 1
ATOM 8538 C CA . ASP A 1 1072 ? -8.980 1.886 29.291 1.00 63.00 1072 ASP A CA 1
ATOM 8539 C C . ASP A 1 1072 ? -8.629 2.045 27.805 1.00 63.00 1072 ASP A C 1
ATOM 8541 O O . ASP A 1 1072 ? -7.702 2.784 27.478 1.00 63.00 1072 ASP A O 1
ATOM 8545 N N . VAL A 1 1073 ? -9.463 1.504 26.910 1.00 62.81 1073 VAL A N 1
ATOM 8546 C CA . VAL A 1 1073 ? -9.410 1.715 25.454 1.00 62.81 1073 VAL A CA 1
ATOM 8547 C C . VAL A 1 1073 ? -9.446 3.207 25.091 1.00 62.81 1073 VAL A C 1
ATOM 8549 O O . VAL A 1 1073 ? -8.611 3.676 24.316 1.00 62.81 1073 VAL A O 1
ATOM 8552 N N . ARG A 1 1074 ? -10.350 4.002 25.692 1.00 69.81 1074 ARG A N 1
ATOM 8553 C CA . ARG A 1 1074 ? -10.444 5.452 25.413 1.00 69.81 1074 ARG A CA 1
ATOM 8554 C C . ARG A 1 1074 ? -9.220 6.218 25.917 1.00 69.81 1074 ARG A C 1
ATOM 8556 O O . ARG A 1 1074 ? -8.777 7.164 25.266 1.00 69.81 1074 ARG A O 1
ATOM 8563 N N . LYS A 1 1075 ? -8.650 5.804 27.056 1.00 76.50 1075 LYS A N 1
ATOM 8564 C CA . LYS A 1 1075 ? -7.407 6.384 27.597 1.00 76.50 1075 LYS A CA 1
ATOM 8565 C C . LYS A 1 1075 ? -6.229 6.062 26.679 1.00 76.50 1075 LYS A C 1
ATOM 8567 O O . LYS A 1 1075 ? -5.479 6.966 26.328 1.00 76.50 1075 LYS A O 1
ATOM 8572 N N . TYR A 1 1076 ? -6.104 4.805 26.257 1.00 79.94 1076 TYR A N 1
ATOM 8573 C CA . TYR A 1 1076 ? -5.054 4.350 25.352 1.00 79.94 1076 TYR A CA 1
ATOM 8574 C C . TYR A 1 1076 ? -5.117 5.073 24.002 1.00 79.94 1076 TYR A C 1
ATOM 8576 O O . TYR A 1 1076 ? -4.107 5.601 23.553 1.00 79.94 1076 TYR A O 1
ATOM 8584 N N . CYS A 1 1077 ? -6.306 5.209 23.404 1.00 81.81 1077 CYS A N 1
ATOM 8585 C CA . CYS A 1 1077 ? -6.487 5.962 22.161 1.00 81.81 1077 CYS A CA 1
ATOM 8586 C C . CYS A 1 1077 ? -6.066 7.439 22.296 1.00 81.81 1077 CYS A C 1
ATOM 8588 O O . CYS A 1 1077 ? -5.448 7.984 21.382 1.00 81.81 1077 CYS A O 1
ATOM 8590 N N . TYR A 1 1078 ? -6.360 8.084 23.433 1.00 84.06 1078 TYR A N 1
ATOM 8591 C CA . TYR A 1 1078 ? -5.901 9.449 23.713 1.00 84.06 1078 TYR A CA 1
ATOM 8592 C C . TYR A 1 1078 ? -4.371 9.523 23.828 1.00 84.06 1078 TYR A C 1
ATOM 8594 O O . TYR A 1 1078 ? -3.752 10.365 23.183 1.00 84.06 1078 TYR A O 1
ATOM 8602 N N . TYR A 1 1079 ? -3.753 8.633 24.611 1.00 86.62 1079 TYR A N 1
ATOM 8603 C CA . TYR A 1 1079 ? -2.297 8.607 24.782 1.00 86.62 1079 TYR A CA 1
ATOM 8604 C C . TYR A 1 1079 ? -1.566 8.292 23.471 1.00 86.62 1079 TYR A C 1
ATOM 8606 O O . TYR A 1 1079 ? -0.652 9.025 23.105 1.00 86.62 1079 TYR A O 1
ATOM 8614 N N . SER A 1 1080 ? -2.041 7.300 22.713 1.00 89.38 1080 SER A N 1
ATOM 8615 C CA . SER A 1 1080 ? -1.558 6.957 21.370 1.00 89.38 1080 SER A CA 1
ATOM 8616 C C . SER A 1 1080 ? -1.612 8.156 20.420 1.00 89.38 1080 SER A C 1
ATOM 8618 O O . SER A 1 1080 ? -0.613 8.504 19.794 1.00 89.38 1080 SER A O 1
ATOM 8620 N N . SER A 1 1081 ? -2.752 8.856 20.371 1.00 86.44 1081 SER A N 1
ATOM 8621 C CA . SER A 1 1081 ? -2.921 10.036 19.517 1.00 86.44 1081 SER A CA 1
ATOM 8622 C C . SER A 1 1081 ? -2.026 11.212 19.913 1.00 86.44 1081 SER A C 1
ATOM 8624 O O . SER A 1 1081 ? -1.730 12.032 19.049 1.00 86.44 1081 SER A O 1
ATOM 8626 N N . VAL A 1 1082 ? -1.619 11.331 21.181 1.00 87.94 1082 VAL A N 1
ATOM 8627 C CA . VAL A 1 1082 ? -0.662 12.358 21.624 1.00 87.94 1082 VAL A CA 1
ATOM 8628 C C . VAL A 1 1082 ? 0.767 11.938 21.280 1.00 87.94 1082 VAL A C 1
ATOM 8630 O O . VAL A 1 1082 ? 1.488 12.723 20.672 1.00 87.94 1082 VAL A O 1
ATOM 8633 N N . VAL A 1 1083 ? 1.156 10.699 21.602 1.00 91.31 1083 VAL A N 1
ATOM 8634 C CA . VAL A 1 1083 ? 2.500 10.160 21.336 1.00 91.31 1083 VAL A CA 1
ATOM 8635 C C . VAL A 1 1083 ? 2.831 10.211 19.847 1.00 91.31 1083 VAL A C 1
ATOM 8637 O O . VAL A 1 1083 ? 3.806 10.857 19.470 1.00 91.31 1083 VAL A O 1
ATOM 8640 N N . TRP A 1 1084 ? 2.007 9.612 18.984 1.00 92.75 1084 TRP A N 1
ATOM 8641 C CA . TRP A 1 1084 ? 2.304 9.561 17.549 1.00 92.75 1084 TRP A CA 1
ATOM 8642 C C . TRP A 1 1084 ? 2.255 10.936 16.876 1.00 92.75 1084 TRP A C 1
ATOM 8644 O O . TRP A 1 1084 ? 3.042 11.193 15.971 1.00 92.75 1084 TRP A O 1
ATOM 8654 N N . PHE A 1 1085 ? 1.406 11.856 17.344 1.00 89.56 1085 PHE A N 1
ATOM 8655 C CA . PHE A 1 1085 ? 1.398 13.240 16.858 1.00 89.56 1085 PHE A CA 1
ATOM 8656 C C . PHE A 1 1085 ? 2.686 13.990 17.237 1.00 89.56 1085 PHE A C 1
ATOM 8658 O O . PHE A 1 1085 ? 3.260 14.680 16.396 1.00 89.56 1085 PHE A O 1
ATOM 8665 N N . SER A 1 1086 ? 3.189 13.813 18.465 1.00 87.69 1086 SER A N 1
ATOM 8666 C CA . SER A 1 1086 ? 4.486 14.363 18.881 1.00 87.69 1086 SER A CA 1
ATOM 8667 C C . SER A 1 1086 ? 5.657 13.754 18.104 1.00 87.69 1086 SER A C 1
ATOM 8669 O O . SER A 1 1086 ? 6.527 14.499 17.661 1.00 87.69 1086 SER A O 1
ATOM 8671 N N . VAL A 1 1087 ? 5.661 12.434 17.885 1.00 91.12 1087 VAL A N 1
ATOM 8672 C CA . VAL A 1 1087 ? 6.690 11.742 17.088 1.00 91.12 1087 VAL A CA 1
ATOM 8673 C C . VAL A 1 1087 ? 6.700 12.249 15.646 1.00 91.12 1087 VAL A C 1
ATOM 8675 O O . VAL A 1 1087 ? 7.759 12.623 15.157 1.00 91.12 1087 VAL A O 1
ATOM 8678 N N . LEU A 1 1088 ? 5.539 12.337 14.984 1.00 88.25 1088 LEU A N 1
ATOM 8679 C CA . LEU A 1 1088 ? 5.435 12.823 13.601 1.00 88.25 1088 LEU A CA 1
ATOM 8680 C C . LEU A 1 1088 ? 5.904 14.277 13.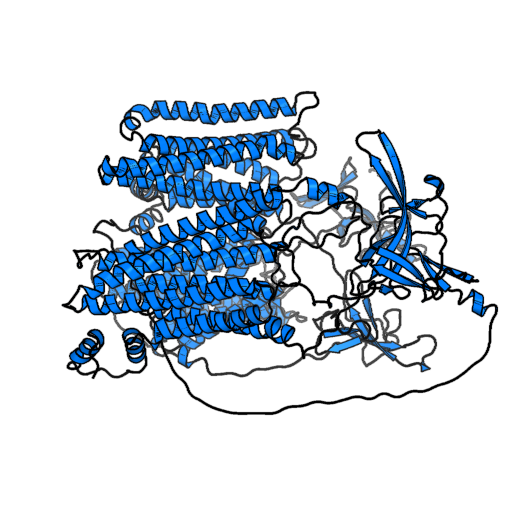449 1.00 88.25 1088 LEU A C 1
ATOM 8682 O O . LEU A 1 1088 ? 6.578 14.596 12.473 1.00 88.25 1088 LEU A O 1
ATOM 8686 N N . ILE A 1 1089 ? 5.595 15.151 14.415 1.00 87.88 1089 ILE A N 1
ATOM 8687 C CA . ILE A 1 1089 ? 6.089 16.537 14.410 1.00 87.88 1089 ILE A CA 1
ATOM 8688 C C . ILE A 1 1089 ? 7.609 16.578 14.592 1.00 87.88 1089 ILE A C 1
ATOM 8690 O O . ILE A 1 1089 ? 8.284 17.268 13.833 1.00 87.88 1089 ILE A O 1
ATOM 8694 N N . MET A 1 1090 ? 8.163 15.838 15.557 1.00 86.69 1090 MET A N 1
ATOM 8695 C CA . MET A 1 1090 ? 9.612 15.834 15.781 1.00 86.69 1090 MET A CA 1
ATOM 8696 C C . MET A 1 1090 ? 10.381 15.234 14.600 1.00 86.69 1090 MET A C 1
ATOM 8698 O O . MET A 1 1090 ? 11.369 15.820 14.169 1.00 86.69 1090 MET A O 1
ATOM 8702 N N . ALA A 1 1091 ? 9.898 14.122 14.043 1.00 85.19 1091 ALA A N 1
ATOM 8703 C CA . ALA A 1 1091 ? 10.457 13.489 12.854 1.00 85.19 1091 ALA A CA 1
ATOM 8704 C C . ALA A 1 1091 ? 10.419 14.431 11.644 1.00 85.19 1091 ALA A C 1
ATOM 8706 O O . ALA A 1 1091 ? 11.436 14.634 10.987 1.00 85.19 1091 ALA A O 1
ATOM 8707 N N . GLY A 1 1092 ? 9.270 15.070 11.394 1.00 84.44 1092 GLY A N 1
ATOM 8708 C CA . GLY A 1 1092 ? 9.122 16.057 10.327 1.00 84.44 1092 GLY A CA 1
ATOM 8709 C C . GLY A 1 1092 ? 10.080 17.239 10.486 1.00 84.44 1092 GLY A C 1
ATOM 8710 O O . GLY A 1 1092 ? 10.689 17.654 9.506 1.00 84.44 1092 GLY A O 1
ATOM 8711 N N . MET A 1 1093 ? 10.279 17.747 11.708 1.00 84.00 1093 MET A N 1
ATOM 8712 C CA . MET A 1 1093 ? 11.249 18.819 11.966 1.00 84.00 1093 MET A CA 1
ATOM 8713 C C . MET A 1 1093 ? 12.705 18.361 11.808 1.00 84.00 1093 MET A C 1
ATOM 8715 O O . MET A 1 1093 ? 13.492 19.117 11.253 1.00 84.00 1093 MET A O 1
ATOM 8719 N N . ALA A 1 1094 ? 13.067 17.149 12.242 1.00 81.62 1094 ALA A N 1
ATOM 8720 C CA . ALA A 1 1094 ? 14.425 16.617 12.095 1.00 81.62 1094 ALA A CA 1
ATOM 8721 C C . ALA A 1 1094 ? 14.795 16.386 10.620 1.00 81.62 1094 ALA A C 1
ATOM 8723 O O . ALA A 1 1094 ? 15.838 16.848 10.163 1.00 81.62 1094 ALA A O 1
ATOM 8724 N N . ILE A 1 1095 ? 13.900 15.748 9.858 1.00 82.00 1095 ILE A N 1
ATOM 8725 C CA . ILE A 1 1095 ? 14.053 15.513 8.414 1.00 82.00 1095 ILE A CA 1
ATOM 8726 C C . ILE A 1 1095 ? 14.126 16.849 7.658 1.00 82.00 1095 ILE A C 1
ATOM 8728 O O . ILE A 1 1095 ? 15.002 17.048 6.821 1.00 82.00 1095 ILE A O 1
ATOM 8732 N N . CYS A 1 1096 ? 13.243 17.799 7.981 1.00 82.38 1096 CYS A N 1
ATOM 8733 C CA . CYS A 1 1096 ? 13.225 19.119 7.352 1.00 82.38 1096 CYS A CA 1
ATOM 8734 C C . CYS A 1 1096 ? 14.480 19.948 7.691 1.00 82.38 1096 CYS A C 1
ATOM 8736 O O . CYS A 1 1096 ? 15.021 20.622 6.820 1.00 82.38 1096 CYS A O 1
ATOM 8738 N N . ALA A 1 1097 ? 14.998 19.861 8.921 1.00 77.31 1097 ALA A N 1
ATOM 8739 C CA . ALA A 1 1097 ? 16.257 20.503 9.298 1.00 77.31 1097 ALA A CA 1
ATOM 8740 C C . ALA A 1 1097 ? 17.462 19.889 8.572 1.00 77.31 1097 ALA A C 1
ATOM 8742 O O . ALA A 1 1097 ? 18.297 20.633 8.062 1.00 77.31 1097 ALA A O 1
ATOM 8743 N N . HIS A 1 1098 ? 17.518 18.561 8.445 1.00 76.38 1098 HIS A N 1
ATOM 8744 C CA . HIS A 1 1098 ? 18.559 17.898 7.663 1.00 76.38 1098 HIS A CA 1
ATOM 8745 C C . HIS A 1 1098 ? 18.548 18.376 6.199 1.00 76.38 1098 HIS A C 1
ATOM 8747 O O . HIS A 1 1098 ? 19.562 18.864 5.703 1.00 76.38 1098 HIS A O 1
ATOM 8753 N N . PHE A 1 1099 ? 17.388 18.339 5.534 1.00 76.12 1099 PHE A N 1
ATOM 8754 C CA . PHE A 1 1099 ? 17.278 18.686 4.112 1.00 76.12 1099 PHE A CA 1
ATOM 8755 C C . PHE A 1 1099 ? 17.284 20.186 3.776 1.00 76.12 1099 PHE A C 1
ATOM 8757 O O . PHE A 1 1099 ? 17.519 20.512 2.612 1.00 76.12 1099 PHE A O 1
ATOM 8764 N N . LEU A 1 1100 ? 17.038 21.094 4.732 1.00 69.31 1100 LEU A N 1
ATOM 8765 C CA . LEU A 1 1100 ? 17.038 22.550 4.488 1.00 69.31 1100 LEU A CA 1
ATOM 8766 C C . LEU A 1 1100 ? 18.179 23.324 5.169 1.00 69.31 1100 LEU A C 1
ATOM 8768 O O . LEU A 1 1100 ? 18.503 24.422 4.717 1.00 69.31 1100 LEU A O 1
ATOM 8772 N N . LEU A 1 1101 ? 18.749 22.817 6.268 1.00 67.06 1101 LEU A N 1
ATOM 8773 C CA . LEU A 1 1101 ? 19.716 23.552 7.096 1.00 67.06 1101 LEU A CA 1
ATOM 8774 C C . LEU A 1 1101 ? 21.103 22.895 7.080 1.00 67.06 1101 LEU A C 1
ATOM 8776 O O . LEU A 1 1101 ? 22.077 23.587 6.778 1.00 67.06 1101 LEU A O 1
ATOM 8780 N N . ASP A 1 1102 ? 21.208 21.580 7.313 1.00 63.69 1102 ASP A N 1
ATOM 8781 C CA . ASP A 1 1102 ? 22.504 20.876 7.236 1.00 63.69 1102 ASP A CA 1
ATOM 8782 C C . ASP A 1 1102 ? 23.056 20.889 5.792 1.00 63.69 1102 ASP A C 1
ATOM 8784 O O . ASP A 1 1102 ? 24.234 21.161 5.570 1.00 63.69 1102 ASP A O 1
ATOM 8788 N N . THR A 1 1103 ? 22.197 20.692 4.786 1.00 59.00 1103 THR A N 1
ATOM 8789 C CA . THR A 1 1103 ? 22.547 20.784 3.350 1.00 59.00 1103 THR A CA 1
ATOM 8790 C C . THR A 1 1103 ? 22.797 22.215 2.852 1.00 59.00 1103 THR A C 1
ATOM 8792 O O . THR A 1 1103 ? 23.425 22.407 1.807 1.00 59.00 1103 THR A O 1
ATOM 8795 N N . GLY A 1 1104 ? 22.277 23.229 3.553 1.00 45.25 1104 GLY A N 1
ATOM 8796 C CA . GLY A 1 1104 ? 22.191 24.606 3.054 1.00 45.25 1104 GLY A CA 1
ATOM 8797 C C . GLY A 1 1104 ? 23.335 25.535 3.470 1.00 45.25 1104 GLY A C 1
ATOM 8798 O O . GLY A 1 1104 ? 23.536 26.579 2.850 1.00 45.25 1104 GLY A O 1
ATOM 8799 N N . THR A 1 1105 ? 24.091 25.199 4.517 1.00 40.84 1105 THR A N 1
ATOM 8800 C CA . THR A 1 1105 ? 24.852 26.196 5.296 1.00 40.84 1105 THR A CA 1
ATOM 8801 C C . THR A 1 1105 ? 26.345 26.336 4.964 1.00 40.84 1105 THR A C 1
ATOM 8803 O O . THR A 1 1105 ? 27.105 26.814 5.804 1.00 40.84 1105 THR A O 1
ATOM 8806 N N . ASN A 1 1106 ? 26.798 26.043 3.731 1.00 36.75 1106 ASN A N 1
ATOM 8807 C CA . ASN A 1 1106 ? 28.082 26.605 3.265 1.00 36.75 1106 ASN A CA 1
ATOM 8808 C C . ASN A 1 1106 ? 28.268 26.724 1.727 1.00 36.75 1106 ASN A C 1
ATOM 8810 O O . ASN A 1 1106 ? 28.879 25.845 1.109 1.00 36.75 1106 ASN A O 1
ATOM 8814 N N . PRO A 1 1107 ? 27.840 27.831 1.081 1.00 37.25 1107 PRO A N 1
ATOM 8815 C CA . PRO A 1 1107 ? 28.136 28.067 -0.337 1.00 37.25 1107 PRO A CA 1
ATOM 8816 C C . PRO A 1 1107 ? 29.644 28.209 -0.608 1.00 37.25 1107 PRO A C 1
ATOM 8818 O O . PRO A 1 1107 ? 30.125 27.719 -1.624 1.00 37.25 1107 PRO A O 1
ATOM 8821 N N . ASN A 1 1108 ? 30.416 28.784 0.322 1.00 29.31 1108 ASN A N 1
ATOM 8822 C CA . ASN A 1 1108 ? 31.860 28.978 0.146 1.00 29.31 1108 ASN A CA 1
ATOM 8823 C C . ASN A 1 1108 ? 32.659 27.666 0.240 1.00 29.31 1108 ASN A C 1
ATOM 8825 O O . ASN A 1 1108 ? 33.732 27.571 -0.356 1.00 29.31 1108 ASN A O 1
ATOM 8829 N N . ARG A 1 1109 ? 32.141 26.634 0.929 1.00 31.78 1109 ARG A N 1
ATOM 8830 C CA . ARG A 1 1109 ? 32.745 25.289 0.903 1.00 31.78 1109 ARG A CA 1
ATOM 8831 C C . ARG A 1 1109 ? 32.594 24.648 -0.480 1.00 31.78 1109 ARG A C 1
ATOM 8833 O O . ARG A 1 1109 ? 33.562 24.070 -0.961 1.00 31.78 1109 ARG A O 1
ATOM 8840 N N . LYS A 1 1110 ? 31.451 24.840 -1.161 1.00 30.23 1110 LYS A N 1
ATOM 8841 C CA . LYS A 1 1110 ? 31.297 24.447 -2.576 1.00 30.23 1110 LYS A CA 1
ATOM 8842 C C . LYS A 1 1110 ? 32.322 25.160 -3.462 1.00 30.23 1110 LYS A C 1
ATOM 8844 O O . LYS A 1 1110 ? 33.050 24.481 -4.173 1.00 30.23 1110 LYS A O 1
ATOM 8849 N N . THR A 1 1111 ? 32.476 26.482 -3.355 1.00 28.47 1111 THR A N 1
ATOM 8850 C CA . THR A 1 1111 ? 33.426 27.219 -4.213 1.00 28.47 1111 THR A CA 1
ATOM 8851 C C . THR A 1 1111 ? 34.899 26.881 -3.954 1.00 28.47 1111 THR A C 1
ATOM 8853 O O . THR A 1 1111 ? 35.690 26.952 -4.889 1.00 28.47 1111 THR A O 1
ATOM 8856 N N . ARG A 1 1112 ? 35.295 26.512 -2.722 1.00 25.78 1112 ARG A N 1
ATOM 8857 C CA . ARG A 1 1112 ? 36.683 26.091 -2.429 1.00 25.78 1112 ARG A CA 1
ATOM 8858 C C . ARG A 1 1112 ? 36.963 24.651 -2.890 1.00 25.78 1112 ARG A C 1
ATOM 8860 O O . ARG A 1 1112 ? 38.038 24.405 -3.420 1.00 25.78 1112 ARG A O 1
ATOM 8867 N N . ILE A 1 1113 ? 36.005 23.729 -2.744 1.00 31.75 1113 ILE A N 1
ATOM 8868 C CA . ILE A 1 1113 ? 36.148 22.326 -3.194 1.00 31.75 1113 ILE A CA 1
ATOM 8869 C C . ILE A 1 1113 ? 36.008 22.197 -4.726 1.00 31.75 1113 ILE A C 1
ATOM 8871 O O . ILE A 1 1113 ? 36.605 21.310 -5.325 1.00 31.75 1113 ILE A O 1
ATOM 8875 N N . GLN A 1 1114 ? 35.337 23.142 -5.398 1.00 27.55 1114 GLN A N 1
ATOM 8876 C CA . GLN A 1 1114 ? 35.289 23.245 -6.869 1.00 27.55 1114 GLN A CA 1
ATOM 8877 C C . GLN A 1 1114 ? 36.652 23.468 -7.563 1.00 27.55 1114 GLN A C 1
ATOM 8879 O O . GLN A 1 1114 ? 36.680 23.607 -8.785 1.00 27.55 1114 GLN A O 1
ATOM 8884 N N . PHE A 1 1115 ? 37.770 23.510 -6.829 1.00 27.34 1115 PHE A N 1
ATOM 8885 C CA . PHE A 1 1115 ? 39.120 23.573 -7.400 1.00 27.34 1115 PHE A CA 1
ATOM 8886 C C . PHE A 1 1115 ? 39.983 22.328 -7.131 1.00 27.34 1115 PHE A C 1
ATOM 8888 O O . PHE A 1 1115 ? 41.165 22.325 -7.465 1.00 27.34 1115 PHE A O 1
ATOM 8895 N N . SER A 1 1116 ? 39.409 21.273 -6.543 1.00 30.28 1116 SER A N 1
ATOM 8896 C CA . SER A 1 1116 ? 40.121 20.037 -6.184 1.00 30.28 1116 SER A CA 1
ATOM 8897 C C . SER A 1 1116 ? 39.351 18.764 -6.567 1.00 30.28 1116 SER A C 1
ATOM 8899 O O . SER A 1 1116 ? 39.474 17.742 -5.897 1.00 30.28 1116 SER A O 1
ATOM 8901 N N . SER A 1 1117 ? 38.539 18.807 -7.631 1.00 37.00 1117 SER A N 1
ATOM 8902 C CA . SER A 1 1117 ? 37.901 17.611 -8.196 1.00 37.00 1117 SER A CA 1
ATOM 8903 C C . SER A 1 1117 ? 37.555 17.745 -9.686 1.00 37.00 1117 SER A C 1
ATOM 8905 O O . SER A 1 1117 ? 36.910 18.693 -10.132 1.00 37.00 1117 SER A O 1
ATOM 8907 N N . SER A 1 1118 ? 37.971 16.742 -10.459 1.00 32.56 1118 SER A N 1
ATOM 8908 C CA . SER A 1 1118 ? 37.556 16.464 -11.840 1.00 32.56 1118 SER A CA 1
ATOM 8909 C C . SER A 1 1118 ? 37.831 14.984 -12.132 1.00 32.56 1118 SER A C 1
ATOM 8911 O O . SER A 1 1118 ? 38.822 14.473 -11.633 1.00 32.56 1118 SER A O 1
ATOM 8913 N N . ILE A 1 1119 ? 37.059 14.233 -12.915 1.00 29.80 1119 ILE A N 1
ATOM 8914 C CA . ILE A 1 1119 ? 35.712 14.467 -13.450 1.00 29.80 1119 ILE A CA 1
ATOM 8915 C C . ILE A 1 1119 ? 35.049 13.075 -13.577 1.00 29.80 1119 ILE A C 1
ATOM 8917 O O . ILE A 1 1119 ? 35.698 12.144 -14.042 1.00 29.80 1119 ILE A O 1
ATOM 8921 N N . ILE A 1 1120 ? 33.784 12.948 -13.156 1.00 31.56 1120 ILE A N 1
ATOM 8922 C CA . ILE A 1 1120 ? 32.896 11.772 -13.321 1.00 31.56 1120 ILE A CA 1
ATOM 8923 C C . ILE A 1 1120 ? 33.449 10.426 -12.790 1.00 31.56 1120 ILE A C 1
ATOM 8925 O O . ILE A 1 1120 ? 33.916 9.575 -13.541 1.00 31.56 1120 ILE A O 1
ATOM 8929 N N . VAL A 1 1121 ? 33.241 10.197 -11.491 1.00 25.42 1121 VAL A N 1
ATOM 8930 C CA . VAL A 1 1121 ? 32.671 8.941 -10.967 1.00 25.42 1121 VAL A CA 1
ATOM 8931 C C . VAL A 1 1121 ? 31.572 9.367 -9.988 1.00 25.42 1121 VAL A C 1
ATOM 8933 O O . VAL A 1 1121 ? 31.846 10.176 -9.103 1.00 25.42 1121 VAL A O 1
ATOM 8936 N N . ASP A 1 1122 ? 30.339 8.889 -10.167 1.00 27.11 1122 ASP A N 1
ATOM 8937 C CA . ASP A 1 1122 ? 29.222 9.164 -9.248 1.00 27.11 1122 ASP A CA 1
ATOM 8938 C C . ASP A 1 1122 ? 29.194 8.112 -8.124 1.00 27.11 1122 ASP A C 1
ATOM 8940 O O . ASP A 1 1122 ? 28.392 7.183 -8.161 1.00 27.11 1122 ASP A O 1
ATOM 8944 N N . ASP A 1 1123 ? 30.070 8.255 -7.127 1.00 27.36 1123 ASP A N 1
ATOM 8945 C CA . ASP A 1 1123 ? 29.969 7.528 -5.852 1.00 27.36 1123 ASP A CA 1
ATOM 8946 C C . ASP A 1 1123 ? 30.678 8.294 -4.719 1.00 27.36 1123 ASP A C 1
ATOM 8948 O O . ASP A 1 1123 ? 31.845 8.635 -4.876 1.00 27.36 1123 ASP A O 1
ATOM 8952 N N . VAL A 1 1124 ? 29.955 8.509 -3.602 1.00 34.00 1124 VAL A N 1
ATOM 8953 C CA . VAL A 1 1124 ? 30.413 8.792 -2.209 1.00 34.00 1124 VAL A CA 1
ATOM 8954 C C . VAL A 1 1124 ? 31.407 9.979 -2.026 1.00 34.00 1124 VAL A C 1
ATOM 8956 O O . VAL A 1 1124 ? 32.446 10.073 -2.657 1.00 34.00 1124 VAL A O 1
ATOM 8959 N N . GLU A 1 1125 ? 31.168 10.998 -1.192 1.00 35.59 1125 GLU A N 1
ATOM 8960 C CA . GLU A 1 1125 ? 30.747 10.967 0.219 1.00 35.59 1125 GLU A CA 1
ATOM 8961 C C . GLU A 1 1125 ? 29.592 11.936 0.543 1.00 35.59 1125 GLU A C 1
ATOM 8963 O O . GLU A 1 1125 ? 29.767 13.157 0.519 1.00 35.59 1125 GLU A O 1
ATOM 8968 N N . GLN A 1 1126 ? 28.434 11.412 0.970 1.00 42.97 1126 GLN A N 1
ATOM 8969 C CA . GLN A 1 1126 ? 27.495 12.165 1.822 1.00 42.97 1126 GLN A CA 1
ATOM 8970 C C . GLN A 1 1126 ? 26.553 11.218 2.595 1.00 42.97 1126 GLN A C 1
ATOM 8972 O O . GLN A 1 1126 ? 25.342 11.207 2.388 1.00 42.97 1126 GLN A O 1
ATOM 8977 N N . GLU A 1 1127 ? 27.123 10.369 3.455 1.00 47.91 1127 GLU A N 1
ATOM 8978 C CA . GLU A 1 1127 ? 26.456 9.144 3.937 1.00 47.91 1127 GLU A CA 1
ATOM 8979 C C . GLU A 1 1127 ? 25.612 9.266 5.219 1.00 47.91 1127 GLU A C 1
ATOM 8981 O O . GLU A 1 1127 ? 24.876 8.337 5.549 1.00 47.91 1127 GLU A O 1
ATOM 8986 N N . THR A 1 1128 ? 25.685 10.378 5.959 1.00 55.66 1128 THR A N 1
ATOM 8987 C CA . THR A 1 1128 ? 25.065 10.493 7.294 1.00 55.66 1128 THR A CA 1
ATOM 8988 C C . THR A 1 1128 ? 24.028 11.610 7.412 1.00 55.66 1128 THR A C 1
ATOM 8990 O O . THR A 1 1128 ? 24.108 12.663 6.773 1.00 55.66 1128 THR A O 1
ATOM 8993 N N . ILE A 1 1129 ? 23.046 11.397 8.298 1.00 58.56 1129 ILE A N 1
ATOM 8994 C CA . ILE A 1 1129 ? 22.140 12.464 8.739 1.00 58.56 1129 ILE A CA 1
ATOM 8995 C C . ILE A 1 1129 ? 22.973 13.542 9.440 1.00 58.56 1129 ILE A C 1
ATOM 8997 O O . ILE A 1 1129 ? 23.759 13.252 10.339 1.00 58.56 1129 ILE A O 1
ATOM 9001 N N . GLY A 1 1130 ? 22.776 14.796 9.039 1.00 62.91 1130 GLY A N 1
ATOM 9002 C CA . GLY A 1 1130 ? 23.533 15.930 9.561 1.00 62.91 1130 GLY A CA 1
ATOM 9003 C C . GLY A 1 1130 ? 23.354 16.146 11.068 1.00 62.91 1130 GLY A C 1
ATOM 9004 O O . GLY A 1 1130 ? 22.351 15.750 11.673 1.00 62.91 1130 GLY A O 1
ATOM 9005 N N . LEU A 1 1131 ? 24.347 16.795 11.683 1.00 68.38 1131 LEU A N 1
ATOM 9006 C CA . LEU A 1 1131 ? 24.433 16.966 13.135 1.00 68.38 1131 LEU A CA 1
ATOM 9007 C C . LEU A 1 1131 ? 23.207 17.685 13.721 1.00 68.38 1131 LEU A C 1
ATOM 9009 O O . LEU A 1 1131 ? 22.786 17.356 14.832 1.00 68.38 1131 LEU A O 1
ATOM 9013 N N . LEU A 1 1132 ? 22.600 18.625 12.985 1.00 68.06 1132 LEU A N 1
ATOM 9014 C CA . LEU A 1 1132 ? 21.379 19.299 13.425 1.00 68.06 1132 LEU A CA 1
ATOM 9015 C C . LEU A 1 1132 ? 20.167 18.357 13.369 1.00 68.06 1132 LEU A C 1
ATOM 9017 O O . LEU A 1 1132 ? 19.400 18.301 14.333 1.00 68.06 1132 LEU A O 1
ATOM 9021 N N . GLY A 1 1133 ? 20.019 17.578 12.292 1.00 70.94 1133 GLY A N 1
ATOM 9022 C CA . GLY A 1 1133 ? 19.015 16.513 12.195 1.00 70.94 1133 GLY A CA 1
ATOM 9023 C C . GLY A 1 1133 ? 19.104 15.513 13.357 1.00 70.94 1133 GLY A C 1
ATOM 9024 O O . GLY A 1 1133 ? 18.106 15.263 14.040 1.00 70.94 1133 GLY A O 1
ATOM 9025 N N . ILE A 1 1134 ? 20.312 15.019 13.655 1.00 75.56 1134 ILE A N 1
ATOM 9026 C CA . ILE A 1 1134 ? 20.588 14.130 14.797 1.00 75.56 1134 ILE A CA 1
ATOM 9027 C C . ILE A 1 1134 ? 20.228 14.807 16.129 1.00 75.56 1134 ILE A C 1
ATOM 9029 O O . ILE A 1 1134 ? 19.507 14.230 16.952 1.00 75.56 1134 ILE A O 1
ATOM 9033 N N . ALA A 1 1135 ? 20.664 16.052 16.342 1.00 80.38 1135 ALA A N 1
ATOM 9034 C CA . ALA A 1 1135 ? 20.370 16.794 17.565 1.00 80.38 1135 ALA A CA 1
ATOM 9035 C C . ALA A 1 1135 ? 18.856 16.962 17.799 1.00 80.38 1135 ALA A C 1
ATOM 9037 O O . ALA A 1 1135 ? 18.403 16.887 18.945 1.00 80.38 1135 ALA A O 1
ATOM 9038 N N . ILE A 1 1136 ? 18.053 17.124 16.740 1.00 82.62 1136 ILE A N 1
ATOM 9039 C CA . ILE A 1 1136 ? 16.591 17.264 16.839 1.00 82.62 1136 ILE A CA 1
ATOM 9040 C C . ILE A 1 1136 ? 15.902 15.929 17.176 1.00 82.62 1136 ILE A C 1
ATOM 9042 O O . ILE A 1 1136 ? 14.874 15.947 17.856 1.00 82.62 1136 ILE A O 1
ATOM 9046 N N . PHE A 1 1137 ? 16.470 14.776 16.804 1.00 82.06 1137 PHE A N 1
ATOM 9047 C CA . PHE A 1 1137 ? 15.983 13.465 17.260 1.00 82.06 1137 PHE A CA 1
ATOM 9048 C C . PHE A 1 1137 ? 16.313 13.186 18.738 1.00 82.06 1137 PHE A C 1
ATOM 9050 O O . PHE A 1 1137 ? 15.460 12.683 19.473 1.00 82.06 1137 PHE A O 1
ATOM 9057 N N . PHE A 1 1138 ? 17.519 13.531 19.202 1.00 84.06 1138 PHE A N 1
ATOM 9058 C CA . PHE A 1 1138 ? 17.992 13.173 20.549 1.00 84.06 1138 PHE A CA 1
ATOM 9059 C C . PHE A 1 1138 ? 17.598 14.185 21.642 1.00 84.06 1138 PHE A C 1
ATOM 9061 O O . PHE A 1 1138 ? 17.336 13.789 22.781 1.00 84.06 1138 PHE A O 1
ATOM 9068 N N . THR A 1 1139 ? 17.462 15.475 21.315 1.00 86.56 1139 THR A N 1
ATOM 9069 C CA . THR A 1 1139 ? 17.045 16.518 22.277 1.00 86.56 1139 THR A CA 1
ATOM 9070 C C . THR A 1 1139 ? 15.695 16.223 22.965 1.00 86.56 1139 THR A C 1
ATOM 9072 O O . THR A 1 1139 ? 15.617 16.330 24.194 1.00 86.56 1139 THR A O 1
ATOM 9075 N N . PRO A 1 1140 ? 14.623 15.794 22.262 1.00 87.69 1140 PRO A N 1
ATOM 9076 C CA . PRO A 1 1140 ? 13.371 15.410 22.911 1.00 87.69 1140 PRO A CA 1
ATOM 9077 C C . PRO A 1 1140 ? 13.519 14.206 23.841 1.00 87.69 1140 PRO A C 1
ATOM 9079 O O . PRO A 1 1140 ? 12.870 14.184 24.885 1.00 87.69 1140 PRO A O 1
ATOM 9082 N N . VAL A 1 1141 ? 14.375 13.229 23.509 1.00 88.06 1141 VAL A N 1
ATOM 9083 C CA . VAL A 1 1141 ? 14.624 12.065 24.373 1.00 88.06 1141 VAL A CA 1
ATOM 9084 C C . VAL A 1 1141 ? 15.181 12.530 25.719 1.00 88.06 1141 VAL A C 1
ATOM 9086 O O . VAL A 1 1141 ? 14.594 12.206 26.755 1.00 88.06 1141 VAL A O 1
ATOM 9089 N N . ALA A 1 1142 ? 16.195 13.403 25.714 1.00 87.62 1142 ALA A N 1
ATOM 9090 C CA . ALA A 1 1142 ? 16.723 14.029 26.928 1.00 87.62 1142 ALA A CA 1
ATOM 9091 C C . ALA A 1 1142 ? 15.628 14.751 27.745 1.00 87.62 1142 ALA A C 1
ATOM 9093 O O . ALA A 1 1142 ? 15.520 14.553 28.959 1.00 87.62 1142 ALA A O 1
ATOM 9094 N N . PHE A 1 1143 ? 14.741 15.516 27.094 1.00 89.88 1143 PHE A N 1
ATOM 9095 C CA . PHE A 1 1143 ? 13.601 16.138 27.779 1.00 89.88 1143 PHE A CA 1
ATOM 9096 C C . PHE A 1 1143 ? 12.607 15.113 28.356 1.00 89.88 1143 PHE A C 1
ATOM 9098 O O . PHE A 1 1143 ? 12.146 15.294 29.485 1.00 89.88 1143 PHE A O 1
ATOM 9105 N N . THR A 1 1144 ? 12.291 14.015 27.655 1.00 90.38 1144 THR A N 1
ATOM 9106 C CA . THR A 1 1144 ? 11.425 12.956 28.214 1.00 90.38 1144 THR A CA 1
ATOM 9107 C C . THR A 1 1144 ? 12.049 12.270 29.427 1.00 90.38 1144 THR A C 1
ATOM 9109 O O . THR A 1 1144 ? 11.326 11.927 30.362 1.00 90.38 1144 THR A O 1
ATOM 9112 N N . ILE A 1 1145 ? 13.377 12.120 29.471 1.00 90.94 1145 ILE A N 1
ATOM 9113 C CA . ILE A 1 1145 ? 14.090 11.587 30.638 1.00 90.94 1145 ILE A CA 1
ATOM 9114 C C . ILE A 1 1145 ? 13.907 12.532 31.837 1.00 90.94 1145 ILE A C 1
ATOM 9116 O O . ILE A 1 1145 ? 13.505 12.081 32.911 1.00 90.94 1145 ILE A O 1
ATOM 9120 N N . ILE A 1 1146 ? 14.069 13.847 31.648 1.00 91.31 1146 ILE A N 1
ATOM 9121 C CA . ILE A 1 1146 ? 13.840 14.862 32.696 1.00 91.31 1146 ILE A CA 1
ATOM 9122 C C . ILE A 1 1146 ? 12.385 14.831 33.209 1.00 91.31 1146 ILE A C 1
ATOM 9124 O O . ILE A 1 1146 ? 12.155 14.829 34.424 1.00 91.31 1146 ILE A O 1
ATOM 9128 N N . PHE A 1 1147 ? 11.388 14.749 32.319 1.00 90.88 1147 PHE A N 1
ATOM 9129 C CA . PHE A 1 1147 ? 9.979 14.642 32.726 1.00 90.88 1147 PHE A CA 1
ATOM 9130 C C . PHE A 1 1147 ? 9.677 13.335 33.478 1.00 90.88 1147 PHE A C 1
ATOM 9132 O O . PHE A 1 1147 ? 8.965 13.362 34.485 1.00 90.88 1147 PHE A O 1
ATOM 9139 N N . ASN A 1 1148 ? 10.271 12.211 33.071 1.00 91.31 1148 ASN A N 1
ATOM 9140 C CA . ASN A 1 1148 ? 10.140 10.937 33.779 1.00 91.31 1148 ASN A CA 1
ATOM 9141 C C . ASN A 1 1148 ? 10.779 10.968 35.178 1.00 91.31 1148 ASN A C 1
ATOM 9143 O O . ASN A 1 1148 ? 10.166 10.469 36.126 1.00 91.31 1148 ASN A O 1
ATOM 9147 N N . VAL A 1 1149 ? 11.930 11.630 35.360 1.00 91.44 1149 VAL A N 1
ATOM 9148 C CA . VAL A 1 1149 ? 12.512 11.879 36.695 1.00 91.44 1149 VAL A CA 1
ATOM 9149 C C . VAL A 1 1149 ? 11.560 12.712 37.561 1.00 91.44 1149 VAL A C 1
ATOM 9151 O O . VAL A 1 1149 ? 11.320 12.365 38.721 1.00 91.44 1149 VAL A O 1
ATOM 9154 N N . PHE A 1 1150 ? 10.945 13.766 37.012 1.00 92.12 1150 PHE A N 1
ATOM 9155 C CA . PHE A 1 1150 ? 9.939 14.557 37.731 1.00 92.12 1150 PHE A CA 1
ATOM 9156 C C . PHE A 1 1150 ? 8.716 13.715 38.142 1.00 92.12 1150 PHE A C 1
ATOM 9158 O O . PHE A 1 1150 ? 8.281 13.784 39.300 1.00 92.12 1150 PHE A O 1
ATOM 9165 N N . PHE A 1 1151 ? 8.177 12.886 37.240 1.00 91.44 1151 PHE A N 1
ATOM 9166 C CA . PHE A 1 1151 ? 7.067 11.978 37.546 1.00 91.44 1151 PHE A CA 1
ATOM 9167 C C . PHE A 1 1151 ? 7.449 10.953 38.619 1.00 91.44 1151 PHE A C 1
ATOM 9169 O O . PHE A 1 1151 ? 6.675 10.751 39.558 1.00 91.44 1151 PHE A O 1
ATOM 9176 N N . TYR A 1 1152 ? 8.649 10.370 38.550 1.00 89.81 1152 TYR A N 1
ATOM 9177 C CA . TYR A 1 1152 ? 9.176 9.453 39.560 1.00 89.81 1152 TYR A CA 1
ATOM 9178 C C . TYR A 1 1152 ? 9.277 10.114 40.944 1.00 89.81 1152 TYR A C 1
ATOM 9180 O O . TYR A 1 1152 ? 8.633 9.653 41.891 1.00 89.81 1152 TYR A O 1
ATOM 9188 N N . VAL A 1 1153 ? 10.014 11.224 41.069 1.00 90.69 1153 VAL A N 1
ATOM 9189 C CA . VAL A 1 1153 ? 10.269 11.901 42.356 1.00 90.69 1153 VAL A CA 1
ATOM 9190 C C . VAL A 1 1153 ? 8.969 12.375 43.010 1.00 90.69 1153 VAL A C 1
ATOM 9192 O O . VAL A 1 1153 ? 8.761 12.187 44.215 1.00 90.69 1153 VAL A O 1
ATOM 9195 N N . THR A 1 1154 ? 8.057 12.963 42.232 1.00 89.00 1154 THR A N 1
ATOM 9196 C CA . THR A 1 1154 ? 6.782 13.453 42.775 1.00 89.00 1154 THR A CA 1
ATOM 9197 C C . THR A 1 1154 ? 5.827 12.318 43.150 1.00 89.00 1154 THR A C 1
ATOM 9199 O O . THR A 1 1154 ? 5.166 12.420 44.185 1.00 89.00 1154 THR A O 1
ATOM 9202 N N . THR A 1 1155 ? 5.811 11.210 42.401 1.00 87.69 1155 THR A N 1
ATOM 9203 C CA . THR A 1 1155 ? 5.034 10.007 42.753 1.00 87.69 1155 THR A CA 1
ATOM 9204 C C . THR A 1 1155 ? 5.587 9.333 44.009 1.00 87.69 1155 THR A C 1
ATOM 9206 O O . THR A 1 1155 ? 4.825 9.026 44.925 1.00 87.69 1155 THR A O 1
ATOM 9209 N N . LEU A 1 1156 ? 6.911 9.200 44.135 1.00 86.56 1156 LEU A N 1
ATOM 9210 C CA . LEU A 1 1156 ? 7.563 8.655 45.330 1.00 86.56 1156 LEU A CA 1
ATOM 9211 C C . LEU A 1 1156 ? 7.222 9.475 46.592 1.00 86.56 1156 LEU A C 1
ATOM 9213 O O . LEU A 1 1156 ? 6.954 8.907 47.651 1.00 86.56 1156 LEU A O 1
ATOM 9217 N N . LYS A 1 1157 ? 7.148 10.811 46.474 1.00 87.44 1157 LYS A N 1
ATOM 9218 C CA . LYS A 1 1157 ? 6.720 11.734 47.548 1.00 87.44 1157 LYS A CA 1
ATOM 9219 C C . LYS A 1 1157 ? 5.208 11.686 47.849 1.00 87.44 1157 LYS A C 1
ATOM 9221 O O . LYS A 1 1157 ? 4.767 12.242 48.859 1.00 87.44 1157 LYS A O 1
ATOM 9226 N N . ILE A 1 1158 ? 4.399 11.045 47.006 1.00 83.44 1158 ILE A N 1
ATOM 9227 C CA . ILE A 1 1158 ? 2.996 10.709 47.303 1.00 83.44 1158 ILE A CA 1
ATOM 9228 C C . ILE A 1 1158 ? 2.933 9.346 48.001 1.00 83.44 1158 ILE A C 1
ATOM 9230 O O . ILE A 1 1158 ? 2.389 9.270 49.099 1.00 83.44 1158 ILE A O 1
ATOM 9234 N N . ILE A 1 1159 ? 3.572 8.310 47.442 1.00 79.75 1159 ILE A N 1
ATOM 9235 C CA . ILE A 1 1159 ? 3.621 6.949 48.011 1.00 79.75 1159 ILE A CA 1
ATOM 9236 C C . ILE A 1 1159 ? 4.137 6.968 49.461 1.00 79.75 1159 ILE A C 1
ATOM 9238 O O . ILE A 1 1159 ? 3.494 6.411 50.346 1.00 79.75 1159 ILE A O 1
ATOM 9242 N N . LYS A 1 1160 ? 5.230 7.695 49.743 1.00 82.19 1160 LYS A N 1
ATOM 9243 C CA . LYS A 1 1160 ? 5.796 7.852 51.102 1.00 82.19 1160 LYS A CA 1
ATOM 9244 C C . LYS A 1 1160 ? 4.889 8.582 52.114 1.00 82.19 1160 LYS A C 1
ATOM 9246 O O . LYS A 1 1160 ? 5.281 8.717 53.266 1.00 82.19 1160 LYS A O 1
ATOM 9251 N N . ARG A 1 1161 ? 3.713 9.084 51.713 1.00 78.56 1161 ARG A N 1
ATOM 9252 C CA . ARG A 1 1161 ? 2.716 9.721 52.601 1.00 78.56 1161 ARG A CA 1
ATOM 9253 C C . ARG A 1 1161 ? 1.406 8.935 52.723 1.00 78.56 1161 ARG A C 1
ATOM 9255 O O . ARG A 1 1161 ? 0.495 9.394 53.405 1.00 78.56 1161 ARG A O 1
ATOM 9262 N N . ILE A 1 1162 ? 1.294 7.773 52.077 1.00 74.50 1162 ILE A N 1
ATOM 9263 C CA . ILE A 1 1162 ? 0.120 6.897 52.163 1.00 74.50 1162 ILE A CA 1
ATOM 9264 C C . ILE A 1 1162 ? 0.460 5.750 53.120 1.00 74.50 1162 ILE A C 1
ATOM 9266 O O . ILE A 1 1162 ? 1.229 4.862 52.766 1.00 74.50 1162 ILE A O 1
ATOM 9270 N N . ASN A 1 1163 ? -0.119 5.773 54.326 1.00 58.03 1163 ASN A N 1
ATOM 9271 C CA . ASN A 1 1163 ? 0.103 4.750 55.363 1.00 58.03 1163 ASN A CA 1
ATOM 9272 C C . ASN A 1 1163 ? -0.903 3.582 55.328 1.00 58.03 1163 ASN A C 1
ATOM 9274 O O . ASN A 1 1163 ? -0.730 2.621 56.069 1.00 58.03 1163 ASN A O 1
ATOM 9278 N N . ILE A 1 1164 ? -1.951 3.641 54.496 1.00 57.47 1164 ILE A N 1
ATOM 9279 C CA . ILE A 1 1164 ? -2.996 2.606 54.420 1.00 57.47 1164 ILE A CA 1
ATOM 9280 C C . ILE A 1 1164 ? -3.115 2.123 52.971 1.00 57.47 1164 ILE A C 1
ATOM 9282 O O . ILE A 1 1164 ? -3.551 2.867 52.093 1.00 57.47 1164 ILE A O 1
ATOM 9286 N N . TYR A 1 1165 ? -2.730 0.870 52.720 1.00 58.00 1165 TYR A N 1
ATOM 9287 C CA . TYR A 1 1165 ? -2.716 0.262 51.386 1.00 58.00 1165 TYR A CA 1
ATOM 9288 C C . TYR A 1 1165 ? -3.922 -0.664 51.190 1.00 58.00 1165 TYR A C 1
ATOM 9290 O O . TYR A 1 1165 ? -3.908 -1.818 51.604 1.00 58.00 1165 TYR A O 1
ATOM 9298 N N . GLY A 1 1166 ? -4.966 -0.177 50.514 1.00 63.03 1166 GLY A N 1
ATOM 9299 C CA . GLY A 1 1166 ? -6.027 -1.047 49.983 1.00 63.03 1166 GLY A CA 1
ATOM 9300 C C . GLY A 1 1166 ? -5.587 -1.778 48.704 1.00 63.03 1166 GLY A C 1
ATOM 9301 O O . GLY A 1 1166 ? -4.682 -1.308 48.017 1.00 63.03 1166 GLY A O 1
ATOM 9302 N N . ARG A 1 1167 ? -6.272 -2.871 48.323 1.00 57.53 1167 ARG A N 1
ATOM 9303 C CA . ARG A 1 1167 ? -5.950 -3.746 47.163 1.00 57.53 1167 ARG A CA 1
ATOM 9304 C C . ARG A 1 1167 ? -5.523 -2.998 45.883 1.00 57.53 1167 ARG A C 1
ATOM 9306 O O . ARG A 1 1167 ? -4.537 -3.363 45.250 1.00 57.53 1167 ARG A O 1
ATOM 9313 N N . ILE A 1 1168 ? -6.212 -1.906 45.533 1.00 61.31 1168 ILE A N 1
ATOM 9314 C CA . ILE A 1 1168 ? -5.906 -1.078 44.346 1.00 61.31 1168 ILE A CA 1
ATOM 9315 C C . ILE A 1 1168 ? -4.511 -0.423 44.434 1.00 61.31 1168 ILE A C 1
ATOM 9317 O O . ILE A 1 1168 ? -3.797 -0.358 43.435 1.00 61.31 1168 ILE A O 1
ATOM 9321 N N . HIS A 1 1169 ? -4.084 0.010 45.626 1.00 65.81 1169 HIS A N 1
ATOM 9322 C CA . HIS A 1 1169 ? -2.751 0.582 45.837 1.00 65.81 1169 HIS A CA 1
ATOM 9323 C C . HIS A 1 1169 ? -1.642 -0.465 45.657 1.00 65.81 1169 HIS A C 1
ATOM 9325 O O . HIS A 1 1169 ? -0.538 -0.095 45.265 1.00 65.81 1169 HIS A O 1
ATOM 9331 N N . HIS A 1 1170 ? -1.919 -1.756 45.888 1.00 68.25 1170 HIS A N 1
ATOM 9332 C CA . HIS A 1 1170 ? -0.934 -2.813 45.652 1.00 68.25 1170 HIS A CA 1
ATOM 9333 C C . HIS A 1 1170 ? -0.661 -3.006 44.152 1.00 68.25 1170 HIS A C 1
ATOM 9335 O O . HIS A 1 1170 ? 0.492 -2.903 43.730 1.00 68.25 1170 HIS A O 1
ATOM 9341 N N . LYS A 1 1171 ? -1.710 -3.144 43.318 1.00 69.19 1171 LYS A N 1
ATOM 9342 C CA . LYS A 1 1171 ? -1.543 -3.187 41.849 1.00 69.19 1171 LYS A CA 1
ATOM 9343 C C . LYS A 1 11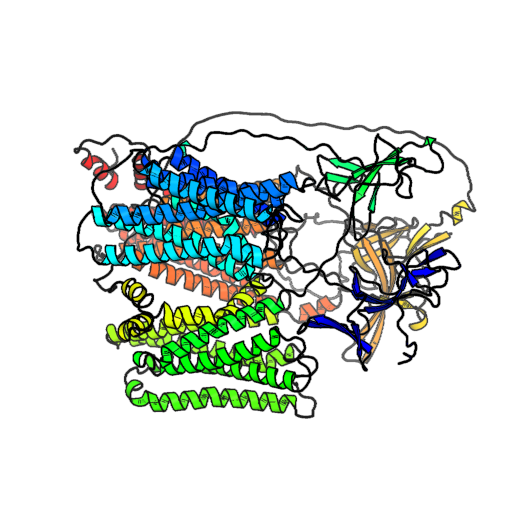71 ? -0.844 -1.923 41.329 1.00 69.19 1171 LYS A C 1
ATOM 9345 O O . LYS A 1 1171 ? 0.093 -2.024 40.542 1.00 69.19 1171 LYS A O 1
ATOM 9350 N N . LEU A 1 1172 ? -1.234 -0.741 41.815 1.00 73.25 1172 LEU A N 1
ATOM 9351 C CA . LEU A 1 1172 ? -0.649 0.527 41.367 1.00 73.25 1172 LEU A CA 1
ATOM 9352 C C . LEU A 1 1172 ? 0.832 0.694 41.777 1.00 73.25 1172 LEU A C 1
ATOM 9354 O O . LEU A 1 1172 ? 1.622 1.239 41.007 1.00 73.25 1172 LEU A O 1
ATOM 9358 N N . LYS A 1 1173 ? 1.236 0.175 42.947 1.00 79.25 1173 LYS A N 1
ATOM 9359 C CA . LYS A 1 1173 ? 2.646 0.082 43.371 1.00 79.25 1173 LYS A CA 1
ATOM 9360 C C . LYS A 1 1173 ? 3.446 -0.862 42.461 1.00 79.25 1173 LYS A C 1
ATOM 9362 O O . LYS A 1 1173 ? 4.579 -0.539 42.116 1.00 79.25 1173 LYS A O 1
ATOM 9367 N N . GLY A 1 1174 ? 2.841 -1.966 42.014 1.00 77.88 1174 GLY A N 1
ATOM 9368 C CA . GLY A 1 1174 ? 3.397 -2.833 40.968 1.00 77.88 1174 GLY A CA 1
ATOM 9369 C C . GLY A 1 1174 ? 3.664 -2.073 39.664 1.00 77.88 1174 GLY A C 1
ATOM 9370 O O . GLY A 1 1174 ? 4.798 -2.051 39.192 1.00 77.88 1174 GLY A O 1
ATOM 9371 N N . CYS A 1 1175 ? 2.662 -1.358 39.141 1.00 82.38 1175 CYS A N 1
ATOM 9372 C CA . CYS A 1 1175 ? 2.800 -0.544 37.925 1.00 82.38 1175 CYS A CA 1
ATOM 9373 C C . CYS A 1 1175 ? 3.877 0.553 38.047 1.00 82.38 1175 CYS A C 1
ATOM 9375 O O . CYS A 1 1175 ? 4.611 0.796 37.093 1.00 82.38 1175 CYS A O 1
ATOM 9377 N N . PHE A 1 1176 ? 4.013 1.195 39.214 1.00 87.31 1176 PHE A N 1
ATOM 9378 C CA . PHE A 1 1176 ? 5.075 2.178 39.474 1.00 87.31 1176 PHE A CA 1
ATOM 9379 C C . PHE A 1 1176 ? 6.473 1.552 39.482 1.00 87.31 1176 PHE A C 1
ATOM 9381 O O . PHE A 1 1176 ? 7.392 2.098 38.871 1.00 87.31 1176 PHE A O 1
ATOM 9388 N N . ASN A 1 1177 ? 6.632 0.391 40.124 1.00 86.69 1177 ASN A N 1
ATOM 9389 C CA . ASN A 1 1177 ? 7.896 -0.341 40.112 1.00 86.69 1177 ASN A CA 1
ATOM 9390 C C . ASN A 1 1177 ? 8.273 -0.782 38.688 1.00 86.69 1177 ASN A C 1
ATOM 9392 O O . ASN A 1 1177 ? 9.448 -0.725 38.331 1.00 86.69 1177 ASN A O 1
ATOM 9396 N N . LEU A 1 1178 ? 7.297 -1.210 37.881 1.00 87.56 1178 LEU A N 1
ATOM 9397 C CA . LEU A 1 1178 ? 7.484 -1.606 36.482 1.00 87.56 1178 LEU A CA 1
ATOM 9398 C C . LEU A 1 1178 ? 7.930 -0.420 35.611 1.00 87.56 1178 LEU A C 1
ATOM 9400 O O . LEU A 1 1178 ? 8.942 -0.516 34.920 1.00 87.56 1178 LEU A O 1
ATOM 9404 N N . PHE A 1 1179 ? 7.241 0.724 35.721 1.00 92.00 1179 PHE A N 1
ATOM 9405 C CA . PHE A 1 1179 ? 7.638 1.981 35.075 1.00 92.00 1179 PHE A CA 1
ATOM 9406 C C . PHE A 1 1179 ? 9.077 2.384 35.426 1.00 92.00 1179 PHE A C 1
ATOM 9408 O O . PHE A 1 1179 ? 9.863 2.662 34.525 1.00 92.00 1179 PHE A O 1
ATOM 9415 N N . LEU A 1 1180 ? 9.444 2.371 36.714 1.00 91.44 1180 LEU A N 1
ATOM 9416 C CA . LEU A 1 1180 ? 10.787 2.749 37.167 1.00 91.44 1180 LEU A CA 1
ATOM 9417 C C . LEU A 1 1180 ? 11.884 1.864 36.556 1.00 91.44 1180 LEU A C 1
ATOM 9419 O O . LEU A 1 1180 ? 12.938 2.366 36.176 1.00 91.44 1180 LEU A O 1
ATOM 9423 N N . GLN A 1 1181 ? 11.646 0.556 36.453 1.00 92.62 1181 GLN A N 1
ATOM 9424 C CA . GLN A 1 1181 ? 12.625 -0.380 35.898 1.00 92.62 1181 GLN A CA 1
ATOM 9425 C C . GLN A 1 1181 ? 12.787 -0.206 34.386 1.00 92.62 1181 GLN A C 1
ATOM 9427 O O . GLN A 1 1181 ? 13.917 -0.114 33.915 1.00 92.62 1181 GLN A O 1
ATOM 9432 N N . LEU A 1 1182 ? 11.683 -0.085 33.639 1.00 91.50 1182 LEU A N 1
ATOM 9433 C CA . LEU A 1 1182 ? 11.727 0.208 32.202 1.00 91.50 1182 LEU A CA 1
ATOM 9434 C C . LEU A 1 1182 ? 12.405 1.556 31.919 1.00 91.50 1182 LEU A C 1
ATOM 9436 O O . LEU A 1 1182 ? 13.230 1.647 31.013 1.00 91.50 1182 LEU A O 1
ATOM 9440 N N . PHE A 1 1183 ? 12.120 2.575 32.736 1.00 93.94 1183 PHE A N 1
ATOM 9441 C CA . PHE A 1 1183 ? 12.768 3.883 32.651 1.00 93.94 1183 PHE A CA 1
ATOM 9442 C C . PHE A 1 1183 ? 14.287 3.795 32.831 1.00 93.94 1183 PHE A C 1
ATOM 9444 O O . PHE A 1 1183 ? 15.022 4.355 32.016 1.00 93.94 1183 PHE A O 1
ATOM 9451 N N . LEU A 1 1184 ? 14.760 3.071 33.852 1.00 93.56 1184 LEU A N 1
ATOM 9452 C CA . LEU A 1 1184 ? 16.191 2.869 34.078 1.00 93.56 1184 LEU A CA 1
ATOM 9453 C C . LEU A 1 1184 ? 16.843 2.127 32.905 1.00 93.56 1184 LEU A C 1
ATOM 9455 O O . LEU A 1 1184 ? 17.803 2.646 32.348 1.00 93.56 1184 LEU A O 1
ATOM 9459 N N . ILE A 1 1185 ? 16.288 0.982 32.485 1.00 94.50 1185 ILE A N 1
ATOM 9460 C CA . ILE A 1 1185 ? 16.860 0.140 31.418 1.00 94.50 1185 ILE A CA 1
ATOM 9461 C C . ILE A 1 1185 ? 16.972 0.905 30.090 1.00 94.50 1185 ILE A C 1
ATOM 9463 O O . ILE A 1 1185 ? 18.037 0.912 29.469 1.00 94.50 1185 ILE A O 1
ATOM 9467 N N . MET A 1 1186 ? 15.902 1.588 29.666 1.00 92.88 1186 MET A N 1
ATOM 9468 C CA . MET A 1 1186 ? 15.910 2.359 28.416 1.00 92.88 1186 MET A CA 1
ATOM 9469 C C . MET A 1 1186 ? 16.861 3.559 28.490 1.00 92.88 1186 MET A C 1
ATOM 9471 O O . MET A 1 1186 ? 17.588 3.818 27.534 1.00 92.88 1186 MET A O 1
ATOM 9475 N N . THR A 1 1187 ? 16.914 4.260 29.628 1.00 91.50 1187 THR A N 1
ATOM 9476 C CA . THR A 1 1187 ? 17.840 5.392 29.813 1.00 91.50 1187 THR A CA 1
ATOM 9477 C C . THR A 1 1187 ? 19.300 4.932 29.820 1.00 91.50 1187 THR A C 1
ATOM 9479 O O . THR A 1 1187 ? 20.140 5.607 29.231 1.00 91.50 1187 THR A O 1
ATOM 9482 N N . THR A 1 1188 ? 19.621 3.774 30.413 1.00 90.75 1188 THR A N 1
ATOM 9483 C CA . THR A 1 1188 ? 20.984 3.219 30.348 1.00 90.75 1188 THR A CA 1
ATOM 9484 C C . THR A 1 1188 ? 21.370 2.803 28.932 1.00 90.75 1188 THR A C 1
ATOM 9486 O O . THR A 1 1188 ? 22.464 3.139 28.495 1.00 90.75 1188 THR A O 1
ATOM 9489 N N . ALA A 1 1189 ? 20.485 2.142 28.181 1.00 91.12 1189 ALA A N 1
ATOM 9490 C CA . ALA A 1 1189 ? 20.800 1.727 26.814 1.00 91.12 1189 ALA A CA 1
ATOM 9491 C C . ALA A 1 1189 ? 21.005 2.925 25.869 1.00 91.12 1189 ALA A C 1
ATOM 9493 O O . ALA A 1 1189 ? 21.957 2.944 25.092 1.00 91.12 1189 ALA A O 1
ATOM 9494 N N . TRP A 1 1190 ? 20.177 3.968 26.000 1.00 91.31 1190 TRP A N 1
ATOM 9495 C CA . TRP A 1 1190 ? 20.332 5.221 25.253 1.00 91.31 1190 TRP A CA 1
ATOM 9496 C C . TRP A 1 1190 ? 21.604 5.996 25.631 1.00 91.31 1190 TRP A C 1
ATOM 9498 O O . TRP A 1 1190 ? 22.237 6.588 24.760 1.00 91.31 1190 TRP A O 1
ATOM 9508 N N . LEU A 1 1191 ? 22.031 5.948 26.899 1.00 89.88 1191 LEU A N 1
ATOM 9509 C CA . LEU A 1 1191 ? 23.326 6.499 27.305 1.00 89.88 1191 LEU A CA 1
ATOM 9510 C C . LEU A 1 1191 ? 24.488 5.752 26.633 1.00 89.88 1191 LEU A C 1
ATOM 9512 O O . LEU A 1 1191 ? 25.402 6.398 26.137 1.00 89.88 1191 LEU A O 1
ATOM 9516 N N . PHE A 1 1192 ? 24.447 4.417 26.565 1.00 89.00 1192 PHE A N 1
ATOM 9517 C CA . PHE A 1 1192 ? 25.479 3.648 25.859 1.00 89.00 1192 PHE A CA 1
ATOM 9518 C C . PHE A 1 1192 ? 25.462 3.867 24.337 1.00 89.00 1192 PHE A C 1
ATOM 9520 O O . PHE A 1 1192 ? 26.531 3.912 23.743 1.00 89.00 1192 PHE A O 1
ATOM 9527 N N . LEU A 1 1193 ? 24.294 4.093 23.722 1.00 86.38 1193 LEU A N 1
ATOM 9528 C CA . LEU A 1 1193 ? 24.192 4.510 22.314 1.00 86.38 1193 LEU A CA 1
ATOM 9529 C C . LEU A 1 1193 ? 24.864 5.874 22.063 1.00 86.38 1193 LEU A C 1
ATOM 9531 O O . LEU A 1 1193 ? 25.583 6.038 21.083 1.00 86.38 1193 LEU A O 1
ATOM 9535 N N . LEU A 1 1194 ? 24.678 6.847 22.962 1.00 84.06 1194 LEU A N 1
ATOM 9536 C CA . LEU A 1 1194 ? 25.391 8.129 22.881 1.00 84.06 1194 LEU A CA 1
ATOM 9537 C C . LEU A 1 1194 ? 26.899 7.980 23.133 1.00 84.06 1194 LEU A C 1
ATOM 9539 O O . LEU A 1 1194 ? 27.695 8.680 22.513 1.00 84.06 1194 LEU A O 1
ATOM 9543 N N . LEU A 1 1195 ? 27.305 7.072 24.024 1.00 81.69 1195 LEU A N 1
ATOM 9544 C CA . LEU A 1 1195 ? 28.718 6.791 24.283 1.00 81.69 1195 LEU A CA 1
ATOM 9545 C C . LEU A 1 1195 ? 29.401 6.091 23.097 1.00 81.69 1195 LEU A C 1
ATOM 9547 O O . LEU A 1 1195 ? 30.572 6.363 22.861 1.00 81.69 1195 LEU A O 1
ATOM 9551 N N . SER A 1 1196 ? 28.692 5.279 22.303 1.00 81.50 1196 SER A N 1
ATOM 9552 C CA . SER A 1 1196 ? 29.246 4.694 21.067 1.00 81.50 1196 SER A CA 1
ATOM 9553 C C . SER A 1 1196 ? 29.507 5.703 19.940 1.00 81.50 1196 SER A C 1
ATOM 9555 O O . SER A 1 1196 ? 29.999 5.311 18.889 1.00 81.50 1196 SER A O 1
ATOM 9557 N N . TRP A 1 1197 ? 29.178 6.987 20.135 1.00 73.88 1197 TRP A N 1
ATOM 9558 C CA . TRP A 1 1197 ? 29.561 8.080 19.228 1.00 73.88 1197 TRP A CA 1
ATOM 9559 C C . TRP A 1 1197 ? 30.838 8.812 19.665 1.00 73.88 1197 TRP A C 1
ATOM 9561 O O . TRP A 1 1197 ? 31.266 9.769 19.022 1.00 73.88 1197 TRP A O 1
ATOM 9571 N N . LEU A 1 1198 ? 31.456 8.387 20.770 1.00 74.00 1198 LEU A N 1
ATOM 9572 C CA . LEU A 1 1198 ? 32.854 8.698 21.038 1.00 74.00 1198 LEU A CA 1
ATOM 9573 C C . LEU A 1 1198 ? 33.707 7.745 20.195 1.00 74.00 1198 LEU A C 1
ATOM 9575 O O . LEU A 1 1198 ? 33.380 6.565 20.095 1.00 74.00 1198 LEU A O 1
ATOM 9579 N N . ASN A 1 1199 ? 34.789 8.252 19.597 1.00 61.62 1199 ASN A N 1
ATOM 9580 C CA . ASN A 1 1199 ? 35.626 7.508 18.648 1.00 61.62 1199 ASN A CA 1
ATOM 9581 C C . ASN A 1 1199 ? 36.548 6.495 19.365 1.00 61.62 1199 ASN A C 1
ATOM 9583 O O . ASN A 1 1199 ? 37.766 6.652 19.403 1.00 61.62 1199 ASN A O 1
ATOM 9587 N N . ILE A 1 1200 ? 35.927 5.532 20.051 1.00 81.25 1200 ILE A N 1
ATOM 9588 C CA . ILE A 1 1200 ? 36.514 4.589 21.007 1.00 81.25 1200 ILE A CA 1
ATOM 9589 C C . ILE A 1 1200 ? 35.818 3.238 20.796 1.00 81.25 1200 ILE A C 1
ATOM 9591 O O . ILE A 1 1200 ? 34.665 3.051 21.197 1.00 81.25 1200 ILE A O 1
ATOM 9595 N N . ASP A 1 1201 ? 36.513 2.290 20.166 1.00 76.81 1201 ASP A N 1
ATOM 9596 C CA . ASP A 1 1201 ? 35.952 0.988 19.782 1.00 76.81 1201 ASP A CA 1
ATOM 9597 C C . ASP A 1 1201 ? 35.399 0.200 20.985 1.00 76.81 1201 ASP A C 1
ATOM 9599 O O . ASP A 1 1201 ? 34.363 -0.457 20.880 1.00 76.81 1201 ASP A O 1
ATOM 9603 N N . GLU A 1 1202 ? 36.006 0.319 22.169 1.00 81.81 1202 GLU A N 1
ATOM 9604 C CA . GLU A 1 1202 ? 35.531 -0.333 23.393 1.00 81.81 1202 GLU A CA 1
ATOM 9605 C C . GLU A 1 1202 ? 34.141 0.152 23.836 1.00 81.81 1202 GLU A C 1
ATOM 9607 O O . GLU A 1 1202 ? 33.374 -0.626 24.409 1.00 81.81 1202 GLU A O 1
ATOM 9612 N N . LEU A 1 1203 ? 33.785 1.412 23.560 1.00 81.31 1203 LEU A N 1
ATOM 9613 C CA . LEU A 1 1203 ? 32.458 1.962 23.863 1.00 81.31 1203 LEU A CA 1
ATOM 9614 C C . LEU A 1 1203 ? 31.410 1.504 22.843 1.00 81.31 1203 LEU A C 1
ATOM 9616 O O . LEU A 1 1203 ? 30.265 1.248 23.226 1.00 81.31 1203 LEU A O 1
ATOM 9620 N N . LEU A 1 1204 ? 31.804 1.308 21.582 1.00 80.38 1204 LEU A N 1
ATOM 9621 C CA . LEU A 1 1204 ? 30.970 0.659 20.571 1.00 80.38 1204 LEU A CA 1
ATOM 9622 C C . LEU A 1 1204 ? 30.722 -0.819 20.922 1.00 80.38 1204 LEU A C 1
ATOM 9624 O O . LEU A 1 1204 ? 29.572 -1.260 20.932 1.00 80.38 1204 LEU A O 1
ATOM 9628 N N . TYR A 1 1205 ? 31.754 -1.573 21.315 1.00 87.75 1205 TYR A N 1
ATOM 9629 C CA . TYR A 1 1205 ? 31.588 -2.952 21.794 1.00 87.75 1205 TYR A CA 1
ATOM 9630 C C . TYR A 1 1205 ? 30.713 -3.011 23.056 1.00 87.75 1205 TYR A C 1
ATOM 9632 O O . TYR A 1 1205 ? 29.817 -3.853 23.148 1.00 87.75 1205 TYR A O 1
ATOM 9640 N N . ALA A 1 1206 ? 30.892 -2.085 24.005 1.00 88.19 1206 ALA A N 1
ATOM 9641 C CA . ALA A 1 1206 ? 30.027 -1.984 25.179 1.00 88.19 1206 ALA A CA 1
ATOM 9642 C C . ALA A 1 1206 ? 28.559 -1.714 24.801 1.00 88.19 1206 ALA A C 1
ATOM 9644 O O . ALA A 1 1206 ? 27.666 -2.338 25.375 1.00 88.19 1206 ALA A O 1
ATOM 9645 N N . HIS A 1 1207 ? 28.292 -0.850 23.814 1.00 88.88 1207 HIS A N 1
ATOM 9646 C CA . HIS A 1 1207 ? 26.939 -0.622 23.301 1.00 88.88 1207 HIS A CA 1
ATOM 9647 C C . HIS A 1 1207 ? 26.316 -1.899 22.711 1.00 88.88 1207 HIS A C 1
ATOM 9649 O O . HIS A 1 1207 ? 25.186 -2.230 23.073 1.00 88.88 1207 HIS A O 1
ATOM 9655 N N . ILE A 1 1208 ? 27.061 -2.662 21.902 1.00 89.44 1208 ILE A N 1
ATOM 9656 C CA . ILE A 1 1208 ? 26.611 -3.937 21.309 1.00 89.44 1208 ILE A CA 1
ATOM 9657 C C . ILE A 1 1208 ? 26.145 -4.922 22.402 1.00 89.44 1208 ILE A C 1
ATOM 9659 O O . ILE A 1 1208 ? 25.038 -5.464 22.331 1.00 89.44 1208 ILE A O 1
ATOM 9663 N N . PHE A 1 1209 ? 26.924 -5.098 23.477 1.00 92.25 1209 PHE A N 1
ATOM 9664 C CA . PHE A 1 1209 ? 26.518 -5.934 24.619 1.00 92.25 1209 PHE A CA 1
ATOM 9665 C C . PHE A 1 1209 ? 25.348 -5.341 25.425 1.00 92.25 1209 PHE A C 1
ATOM 9667 O O . PHE A 1 1209 ? 24.458 -6.081 25.856 1.00 92.25 1209 PHE A O 1
ATOM 9674 N N . VAL A 1 1210 ? 25.313 -4.020 25.630 1.00 91.94 1210 VAL A N 1
ATOM 9675 C CA . VAL A 1 1210 ? 24.229 -3.344 26.365 1.00 91.94 1210 VAL A CA 1
ATOM 9676 C C . VAL A 1 1210 ? 22.899 -3.412 25.609 1.00 91.94 1210 VAL A C 1
ATOM 9678 O O . VAL A 1 1210 ? 21.855 -3.522 26.250 1.00 91.94 1210 VAL A O 1
ATOM 9681 N N . ASN A 1 1211 ? 22.913 -3.431 24.275 1.00 90.56 1211 ASN A N 1
ATOM 9682 C CA . ASN A 1 1211 ? 21.721 -3.595 23.444 1.00 90.56 1211 ASN A CA 1
ATOM 9683 C C . ASN A 1 1211 ? 21.062 -4.978 23.651 1.00 90.56 1211 ASN A C 1
ATOM 9685 O O . ASN A 1 1211 ? 19.863 -5.074 23.929 1.00 90.56 1211 ASN A O 1
ATOM 9689 N N . LEU A 1 1212 ? 21.855 -6.057 23.647 1.00 93.31 1212 LEU A N 1
ATOM 9690 C CA . LEU A 1 1212 ? 21.370 -7.397 24.008 1.00 93.31 1212 LEU A CA 1
ATOM 9691 C C . LEU A 1 1212 ? 20.865 -7.445 25.463 1.00 93.31 1212 LEU A C 1
ATOM 9693 O O . LEU A 1 1212 ? 19.789 -7.984 25.746 1.00 93.31 1212 LEU A O 1
ATOM 9697 N N . LEU A 1 1213 ? 21.615 -6.846 26.392 1.00 93.88 1213 LEU A N 1
ATOM 9698 C CA . LEU A 1 1213 ? 21.249 -6.790 27.808 1.00 93.88 1213 LEU A CA 1
ATOM 9699 C C . LEU A 1 1213 ? 19.940 -6.014 28.040 1.00 93.88 1213 LEU A C 1
ATOM 9701 O O . LEU A 1 1213 ? 19.147 -6.413 28.892 1.00 93.88 1213 LEU A O 1
ATOM 9705 N N . GLN A 1 1214 ? 19.665 -4.959 27.265 1.00 95.12 1214 GLN A N 1
ATOM 9706 C CA . GLN A 1 1214 ? 18.404 -4.212 27.305 1.00 95.12 1214 GLN A CA 1
ATOM 9707 C C . GLN A 1 1214 ? 17.208 -5.142 27.059 1.00 95.12 1214 GLN A C 1
ATOM 9709 O O . GLN A 1 1214 ? 16.230 -5.097 27.809 1.00 95.12 1214 GLN A O 1
ATOM 9714 N N . ALA A 1 1215 ? 17.292 -6.010 26.047 1.00 94.12 1215 ALA A N 1
ATOM 9715 C CA . ALA A 1 1215 ? 16.229 -6.952 25.712 1.00 94.12 1215 ALA A CA 1
ATOM 9716 C C . ALA A 1 1215 ? 16.031 -8.023 26.797 1.00 94.12 1215 ALA A C 1
ATOM 9718 O O . ALA A 1 1215 ? 14.901 -8.270 27.226 1.00 94.12 1215 ALA A O 1
ATOM 9719 N N . ILE A 1 1216 ? 17.127 -8.592 27.314 1.00 95.19 1216 ILE A N 1
ATOM 9720 C CA . ILE A 1 1216 ? 17.103 -9.571 28.415 1.00 95.19 1216 ILE A CA 1
ATOM 9721 C C . ILE A 1 1216 ? 16.488 -8.958 29.684 1.00 95.19 1216 ILE A C 1
ATOM 9723 O O . ILE A 1 1216 ? 15.632 -9.573 30.326 1.00 95.19 1216 ILE A O 1
ATOM 9727 N N . LEU A 1 1217 ? 16.875 -7.729 30.040 1.00 94.69 1217 LEU A N 1
ATOM 9728 C CA . LEU A 1 1217 ? 16.352 -7.038 31.218 1.00 94.69 1217 LEU A CA 1
ATOM 9729 C C . LEU A 1 1217 ? 14.878 -6.644 31.054 1.00 94.69 1217 LEU A C 1
ATOM 9731 O O . LEU A 1 1217 ? 14.117 -6.797 32.009 1.00 94.69 1217 LEU A O 1
ATOM 9735 N N . ILE A 1 1218 ? 14.441 -6.193 29.872 1.00 94.00 1218 ILE A N 1
ATOM 9736 C CA . ILE A 1 1218 ? 13.021 -5.896 29.611 1.00 94.00 1218 ILE A CA 1
ATOM 9737 C C . ILE A 1 1218 ? 12.175 -7.176 29.698 1.00 94.00 1218 ILE A C 1
ATOM 9739 O O . ILE A 1 1218 ? 11.142 -7.162 30.372 1.00 94.00 1218 ILE A O 1
ATOM 9743 N N . PHE A 1 1219 ? 12.641 -8.296 29.133 1.00 94.12 1219 PHE A N 1
ATOM 9744 C CA . PHE A 1 1219 ? 11.996 -9.608 29.273 1.00 94.12 1219 PHE A CA 1
ATOM 9745 C C . PHE A 1 1219 ? 11.872 -10.034 30.746 1.00 94.12 1219 PHE A C 1
ATOM 9747 O O . PHE A 1 1219 ? 10.773 -10.333 31.224 1.00 94.12 1219 PHE A O 1
ATOM 9754 N N . TYR A 1 1220 ? 12.974 -9.988 31.501 1.00 93.12 1220 TYR A N 1
ATOM 9755 C CA . TYR A 1 1220 ? 12.993 -10.341 32.923 1.00 93.12 1220 TYR A CA 1
ATOM 9756 C C . TYR A 1 1220 ? 12.057 -9.458 33.766 1.00 93.12 1220 TYR A C 1
ATOM 9758 O O . TYR A 1 1220 ? 11.317 -9.962 34.612 1.00 93.12 1220 TYR A O 1
ATOM 9766 N N . VAL A 1 1221 ? 12.057 -8.144 33.528 1.00 92.75 1221 VAL A N 1
ATOM 9767 C CA . VAL A 1 1221 ? 11.256 -7.170 34.284 1.00 92.75 1221 VAL A CA 1
ATOM 9768 C C . VAL A 1 1221 ? 9.764 -7.272 33.972 1.00 92.75 1221 VAL A C 1
ATOM 9770 O O . VAL A 1 1221 ? 8.953 -7.193 34.895 1.00 92.75 1221 VAL A O 1
ATOM 9773 N N . CYS A 1 1222 ? 9.392 -7.442 32.701 1.00 90.12 1222 CYS A N 1
ATOM 9774 C CA . CYS A 1 1222 ? 7.990 -7.494 32.283 1.00 90.12 1222 CYS A CA 1
ATOM 9775 C C . CYS A 1 1222 ? 7.334 -8.853 32.551 1.00 90.12 1222 CYS A C 1
ATOM 9777 O O . CYS A 1 1222 ? 6.149 -8.883 32.882 1.00 90.12 1222 CYS A O 1
ATOM 9779 N N . ILE A 1 1223 ? 8.071 -9.959 32.416 1.00 88.56 1223 ILE A N 1
ATOM 9780 C CA . ILE A 1 1223 ? 7.533 -11.316 32.580 1.00 88.56 1223 ILE A CA 1
ATOM 9781 C C . ILE A 1 1223 ? 7.972 -11.895 33.927 1.00 88.56 1223 ILE A C 1
ATOM 9783 O O . ILE A 1 1223 ? 7.187 -11.918 34.873 1.00 88.56 1223 ILE A O 1
ATOM 9787 N N . VAL A 1 1224 ? 9.234 -12.322 34.031 1.00 84.06 1224 VAL A N 1
ATOM 9788 C CA . VAL A 1 1224 ? 9.728 -13.215 35.099 1.00 84.06 1224 VAL A CA 1
ATOM 9789 C C . VAL A 1 1224 ? 9.536 -12.624 36.499 1.00 84.06 1224 VAL A C 1
ATOM 9791 O O . VAL A 1 1224 ? 9.067 -13.309 37.409 1.00 84.06 1224 VAL A O 1
ATOM 9794 N N . ARG A 1 1225 ? 9.868 -11.339 36.672 1.00 84.62 1225 ARG A N 1
ATOM 9795 C CA . ARG A 1 1225 ? 9.791 -10.622 37.954 1.00 84.62 1225 ARG A CA 1
ATOM 9796 C C . ARG A 1 1225 ? 8.352 -10.344 38.405 1.00 84.62 1225 ARG A C 1
ATOM 9798 O O . ARG A 1 1225 ? 8.116 -10.110 39.592 1.00 84.62 1225 ARG A O 1
ATOM 9805 N N . GLN A 1 1226 ? 7.387 -10.323 37.488 1.00 80.56 1226 GLN A N 1
ATOM 9806 C CA . GLN A 1 1226 ? 6.019 -9.921 37.790 1.00 80.56 1226 GLN A CA 1
ATOM 9807 C C . GLN A 1 1226 ? 5.182 -11.145 38.166 1.00 80.56 1226 GLN A C 1
ATOM 9809 O O . GLN A 1 1226 ? 4.571 -11.774 37.311 1.00 80.56 1226 GLN A O 1
ATOM 9814 N N . SER A 1 1227 ? 5.105 -11.457 39.464 1.00 72.00 1227 SER A N 1
ATOM 9815 C CA . SER A 1 1227 ? 4.438 -12.662 39.996 1.00 72.00 1227 SER A CA 1
ATOM 9816 C C . SER A 1 1227 ? 3.032 -12.927 39.439 1.00 72.00 1227 SER A C 1
ATOM 9818 O O . SER A 1 1227 ? 2.694 -14.076 39.187 1.00 72.00 1227 SER A O 1
ATOM 9820 N N . HIS A 1 1228 ? 2.234 -11.886 39.177 1.00 73.19 1228 HIS A N 1
ATOM 9821 C CA . HIS A 1 1228 ? 0.925 -11.998 38.517 1.00 73.19 1228 HIS A CA 1
ATOM 9822 C C . HIS A 1 1228 ? 1.015 -12.566 37.087 1.00 73.19 1228 HIS A C 1
ATOM 9824 O O . HIS A 1 1228 ? 0.190 -13.389 36.706 1.00 73.19 1228 HIS A O 1
ATOM 9830 N N . VAL A 1 1229 ? 2.020 -12.155 36.306 1.00 79.06 1229 VAL A N 1
ATOM 9831 C CA . VAL A 1 1229 ? 2.290 -12.679 34.955 1.00 79.06 1229 VAL A CA 1
ATOM 9832 C C . VAL A 1 1229 ? 2.749 -14.128 35.066 1.00 79.06 1229 VAL A C 1
ATOM 9834 O O . VAL A 1 1229 ? 2.106 -15.005 34.506 1.00 79.06 1229 VAL A O 1
ATOM 9837 N N . THR A 1 1230 ? 3.777 -14.404 35.872 1.00 76.50 1230 THR A N 1
ATOM 9838 C CA . THR A 1 1230 ? 4.314 -15.761 36.076 1.00 76.50 1230 THR A CA 1
ATOM 9839 C C . THR A 1 1230 ? 3.262 -16.747 36.614 1.00 76.50 1230 THR A C 1
ATOM 9841 O O . THR A 1 1230 ? 3.271 -17.916 36.233 1.00 76.50 1230 THR A O 1
ATOM 9844 N N . PHE A 1 1231 ? 2.315 -16.290 37.443 1.00 74.69 1231 PHE A N 1
ATOM 9845 C CA . PHE A 1 1231 ? 1.175 -17.086 37.912 1.00 74.69 1231 PHE A CA 1
ATOM 9846 C C . PHE A 1 1231 ? 0.164 -17.383 36.797 1.00 74.69 1231 PHE A C 1
ATOM 9848 O O . PHE A 1 1231 ? -0.205 -18.540 36.619 1.00 74.69 1231 PHE A O 1
ATOM 9855 N N . LEU A 1 1232 ? -0.261 -16.372 36.027 1.00 72.25 1232 LEU A N 1
ATOM 9856 C CA . LEU A 1 1232 ? -1.175 -16.558 34.889 1.00 72.25 1232 LEU A CA 1
ATOM 9857 C C . LEU A 1 1232 ? -0.585 -17.512 33.847 1.00 72.25 1232 LEU A C 1
ATOM 9859 O O . LEU A 1 1232 ? -1.270 -18.416 33.383 1.00 72.25 1232 LEU A O 1
ATOM 9863 N N . LEU A 1 1233 ? 0.703 -17.339 33.555 1.00 72.88 1233 LEU A N 1
ATOM 9864 C CA . LEU A 1 1233 ? 1.490 -18.220 32.704 1.00 72.88 1233 LEU A CA 1
ATOM 9865 C C . LEU A 1 1233 ? 1.501 -19.657 33.251 1.00 72.88 1233 LEU A C 1
ATOM 9867 O O . LEU A 1 1233 ? 1.098 -20.576 32.553 1.00 72.88 1233 LEU A O 1
ATOM 9871 N N . ARG A 1 1234 ? 1.822 -19.885 34.532 1.00 73.19 1234 ARG A N 1
ATOM 9872 C CA . ARG A 1 1234 ? 1.728 -21.236 35.127 1.00 73.19 1234 ARG A CA 1
ATOM 9873 C C . ARG A 1 1234 ? 0.299 -21.812 35.094 1.00 73.19 1234 ARG A C 1
ATOM 9875 O O . ARG A 1 1234 ? 0.137 -23.021 34.934 1.00 73.19 1234 ARG A O 1
ATOM 9882 N N . LYS A 1 1235 ? -0.733 -20.973 35.237 1.00 68.81 1235 LYS A N 1
ATOM 9883 C CA . LYS A 1 1235 ? -2.147 -21.386 35.250 1.00 68.81 1235 LYS A CA 1
ATOM 9884 C C . LYS A 1 1235 ? -2.648 -21.839 33.877 1.00 68.81 1235 LYS A C 1
ATOM 9886 O O . LYS A 1 1235 ? -3.321 -22.861 33.815 1.00 68.81 1235 LYS A O 1
ATOM 9891 N N . SER A 1 1236 ? -2.322 -21.122 32.800 1.00 67.12 1236 SER A N 1
ATOM 9892 C CA . SER A 1 1236 ? -2.786 -21.463 31.443 1.00 67.12 1236 SER A CA 1
ATOM 9893 C C . SER A 1 1236 ? -2.209 -22.781 30.902 1.00 67.12 1236 SER A C 1
ATOM 9895 O O . SER A 1 1236 ? -2.761 -23.338 29.959 1.00 67.12 1236 SER A O 1
ATOM 9897 N N . CYS A 1 1237 ? -1.109 -23.270 31.488 1.00 57.53 1237 CYS A N 1
ATOM 9898 C CA . CYS A 1 1237 ? -0.182 -24.178 30.796 1.00 57.53 1237 CYS A CA 1
ATOM 9899 C C . CYS A 1 1237 ? 0.123 -25.465 31.568 1.00 57.53 1237 CYS A C 1
ATOM 9901 O O . CYS A 1 1237 ? 0.478 -26.472 30.965 1.00 57.53 1237 CYS A O 1
ATOM 9903 N N . CYS A 1 1238 ? 0.001 -25.443 32.901 1.00 50.22 1238 CYS A N 1
ATOM 9904 C CA . CYS A 1 1238 ? 0.375 -26.571 33.760 1.00 50.22 1238 CYS A CA 1
ATOM 9905 C C . CYS A 1 1238 ? -0.817 -27.264 34.449 1.00 50.22 1238 CYS A C 1
ATOM 9907 O O . CYS A 1 1238 ? -0.594 -28.220 35.187 1.00 50.22 1238 CYS A O 1
ATOM 9909 N N . TYR A 1 1239 ? -2.058 -26.801 34.247 1.00 48.69 1239 TYR A N 1
ATOM 9910 C CA . TYR A 1 1239 ? -3.256 -27.370 34.880 1.00 48.69 1239 TYR A CA 1
ATOM 9911 C C . TYR A 1 1239 ? -4.301 -27.806 33.848 1.00 48.69 1239 TYR A C 1
ATOM 9913 O O . TYR A 1 1239 ? -4.903 -26.977 33.171 1.00 48.69 1239 TYR A O 1
ATOM 9921 N N . ALA A 1 1240 ? -4.541 -29.119 33.777 1.00 39.25 1240 ALA A N 1
ATOM 9922 C CA . ALA A 1 1240 ? -5.536 -29.740 32.895 1.00 39.25 1240 ALA A CA 1
ATOM 9923 C C . ALA A 1 1240 ? -6.727 -30.380 33.644 1.00 39.25 1240 ALA A C 1
ATOM 9925 O O . ALA A 1 1240 ? -7.695 -30.789 33.004 1.00 39.25 1240 ALA A O 1
ATOM 9926 N N . GLU A 1 1241 ? -6.685 -30.458 34.980 1.00 37.97 1241 GLU A N 1
ATOM 9927 C CA . GLU A 1 1241 ? -7.773 -31.007 35.803 1.00 37.97 1241 GLU A CA 1
ATOM 9928 C C . GLU A 1 1241 ? -8.639 -29.906 36.451 1.00 37.97 1241 GLU A C 1
ATOM 9930 O O . GLU A 1 1241 ? -8.134 -28.829 36.784 1.00 37.97 1241 GLU A O 1
ATOM 9935 N N . PRO A 1 1242 ? -9.953 -30.146 36.641 1.00 37.66 1242 PRO A N 1
ATOM 9936 C CA . PRO A 1 1242 ? -10.864 -29.172 37.230 1.00 37.66 1242 PRO A CA 1
ATOM 9937 C C . PRO A 1 1242 ? -10.673 -29.068 38.751 1.00 37.66 1242 PRO A C 1
ATOM 9939 O O . PRO A 1 1242 ? -11.095 -29.941 39.509 1.00 37.66 1242 PRO A O 1
ATOM 9942 N N . VAL A 1 1243 ? -10.083 -27.957 39.194 1.00 42.47 1243 VAL A N 1
ATOM 9943 C CA . VAL A 1 1243 ? -9.871 -27.640 40.615 1.00 42.47 1243 VAL A CA 1
ATOM 9944 C C . VAL A 1 1243 ? -11.205 -27.641 41.394 1.00 42.47 1243 VAL A C 1
ATOM 9946 O O . VAL A 1 1243 ? -12.168 -27.006 40.943 1.00 42.47 1243 VAL A O 1
ATOM 9949 N N . PRO A 1 1244 ? -11.295 -28.303 42.568 1.00 38.75 1244 PRO A N 1
ATOM 9950 C CA . PRO A 1 1244 ? -12.484 -28.262 43.418 1.00 38.75 1244 PRO A CA 1
ATOM 9951 C C . PRO A 1 1244 ? -12.862 -26.834 43.834 1.00 38.75 1244 PRO A C 1
ATOM 9953 O O . PRO A 1 1244 ? -12.011 -25.970 44.033 1.00 38.75 1244 PRO A O 1
ATOM 9956 N N . THR A 1 1245 ? -14.154 -26.577 44.050 1.00 44.09 1245 THR A N 1
ATOM 9957 C CA . THR A 1 1245 ? -14.712 -25.223 44.252 1.00 44.09 1245 THR A CA 1
ATOM 9958 C C . THR A 1 1245 ? -14.327 -24.522 45.572 1.00 44.09 1245 THR A C 1
ATOM 9960 O O . THR A 1 1245 ? -14.981 -23.554 45.952 1.00 44.09 1245 THR A O 1
ATOM 9963 N N . GLY A 1 1246 ? -13.293 -24.989 46.281 1.00 43.78 1246 GLY A N 1
ATOM 9964 C CA . GLY A 1 1246 ? -12.759 -24.382 47.506 1.00 43.78 1246 GLY A CA 1
ATOM 9965 C C . GLY A 1 1246 ? -11.577 -23.422 47.294 1.00 43.78 1246 GLY A C 1
ATOM 9966 O O . GLY A 1 1246 ? -11.449 -22.453 48.037 1.00 43.78 1246 GLY A O 1
ATOM 9967 N N . GLU A 1 1247 ? -10.743 -23.624 46.267 1.00 41.81 1247 GLU A N 1
ATOM 9968 C CA . GLU A 1 1247 ? -9.432 -22.943 46.137 1.00 41.81 1247 GLU A CA 1
ATOM 9969 C C . GLU A 1 1247 ? -9.489 -21.490 45.615 1.00 41.81 1247 GLU A C 1
ATOM 9971 O O . GLU A 1 1247 ? -8.462 -20.850 45.391 1.00 41.81 1247 GLU A O 1
ATOM 9976 N N . TRP A 1 1248 ? -10.684 -20.894 45.505 1.00 45.97 1248 TRP A N 1
ATOM 9977 C CA . TRP A 1 1248 ? -10.851 -19.460 45.200 1.00 45.97 1248 TRP A CA 1
ATOM 9978 C C . TRP A 1 1248 ? -10.166 -18.525 46.219 1.00 45.97 1248 TRP A C 1
ATOM 9980 O O . TRP A 1 1248 ? -9.992 -17.337 45.940 1.00 45.97 1248 TRP A O 1
ATOM 9990 N N . GLY A 1 1249 ? -9.774 -19.043 47.388 1.00 47.59 1249 GLY A N 1
ATOM 9991 C CA . GLY A 1 1249 ? -8.936 -18.334 48.353 1.00 47.59 1249 GLY A CA 1
ATOM 9992 C C . GLY A 1 1249 ? -7.534 -18.018 47.823 1.00 47.59 1249 GLY A C 1
ATOM 9993 O O . GLY A 1 1249 ? -7.090 -16.878 47.957 1.00 47.59 1249 GLY A O 1
ATOM 9994 N N . ASP A 1 1250 ? -6.863 -18.969 47.170 1.00 47.41 1250 ASP A N 1
ATOM 9995 C CA . ASP A 1 1250 ? -5.422 -18.860 46.894 1.00 47.41 1250 ASP A CA 1
ATOM 9996 C C . ASP A 1 1250 ? -5.093 -18.065 45.627 1.00 47.41 1250 ASP A C 1
ATOM 9998 O O . ASP A 1 1250 ? -4.123 -17.302 45.585 1.00 47.41 1250 ASP A O 1
ATOM 10002 N N . GLU A 1 1251 ? -5.980 -18.095 44.629 1.00 45.00 1251 GLU A N 1
ATOM 10003 C CA . GLU A 1 1251 ? -5.927 -17.121 43.534 1.00 45.00 1251 GLU A CA 1
ATOM 10004 C C . GLU A 1 1251 ? -6.147 -15.685 44.063 1.00 45.00 1251 GLU A C 1
ATOM 10006 O O . GLU A 1 1251 ? -5.532 -14.734 43.572 1.00 45.00 1251 GLU A O 1
ATOM 10011 N N . MET A 1 1252 ? -6.936 -15.507 45.134 1.00 45.38 1252 MET A N 1
ATOM 10012 C CA . MET A 1 1252 ? -7.086 -14.205 45.790 1.00 45.38 1252 MET A CA 1
ATOM 10013 C C . MET A 1 1252 ? -5.896 -13.815 46.683 1.00 45.38 1252 MET A C 1
ATOM 10015 O O . MET A 1 1252 ? -5.544 -12.632 46.687 1.00 45.38 1252 MET A O 1
ATOM 10019 N N . THR A 1 1253 ? -5.252 -14.725 47.424 1.00 49.94 1253 THR A N 1
ATOM 10020 C CA . THR A 1 1253 ? -4.079 -14.386 48.264 1.00 49.94 1253 THR A CA 1
ATOM 10021 C C . THR A 1 1253 ? -2.886 -13.957 47.409 1.00 49.94 1253 THR A C 1
ATOM 10023 O O . THR A 1 1253 ? -2.309 -12.896 47.677 1.00 49.94 1253 THR A O 1
ATOM 10026 N N . HIS A 1 1254 ? -2.598 -14.664 46.310 1.00 48.56 1254 HIS A N 1
ATOM 10027 C CA . HIS A 1 1254 ? -1.563 -14.257 45.355 1.00 48.56 1254 HIS A CA 1
ATOM 10028 C C . HIS A 1 1254 ? -1.879 -12.914 44.671 1.00 48.56 1254 HIS A C 1
ATOM 10030 O O . HIS A 1 1254 ? -0.986 -12.070 44.556 1.00 48.56 1254 HIS A O 1
ATOM 10036 N N . MET A 1 1255 ? -3.140 -12.633 44.305 1.00 45.88 1255 MET A N 1
ATOM 10037 C CA . MET A 1 1255 ? -3.536 -11.300 43.810 1.00 45.88 1255 MET A CA 1
ATOM 10038 C C . MET A 1 1255 ? -3.388 -10.179 44.856 1.00 45.88 1255 MET A C 1
ATOM 10040 O O . MET A 1 1255 ? -3.194 -9.017 44.487 1.00 45.88 1255 MET A O 1
ATOM 10044 N N . ASN A 1 1256 ? -3.468 -10.493 46.153 1.00 44.84 1256 ASN A N 1
ATOM 10045 C CA . ASN A 1 1256 ? -3.265 -9.520 47.232 1.00 44.84 1256 ASN A CA 1
ATOM 10046 C C . ASN A 1 1256 ? -1.777 -9.278 47.562 1.00 44.84 1256 ASN A C 1
ATOM 10048 O O . ASN A 1 1256 ? -1.481 -8.322 48.276 1.00 44.84 1256 ASN A O 1
ATOM 10052 N N . GLY A 1 1257 ? -0.848 -10.084 47.030 1.00 43.00 1257 GLY A N 1
ATOM 10053 C CA . GLY A 1 1257 ? 0.592 -9.925 47.259 1.00 43.00 1257 GLY A CA 1
ATOM 10054 C C . GLY A 1 1257 ? 1.071 -10.369 48.642 1.00 43.00 1257 GLY A C 1
ATOM 10055 O O . GLY A 1 1257 ? 2.058 -9.830 49.139 1.00 43.00 1257 GLY A O 1
ATOM 10056 N N . GLY A 1 1258 ? 0.373 -11.317 49.273 1.00 35.66 1258 GLY A N 1
ATOM 10057 C CA . GLY A 1 1258 ? 0.889 -11.987 50.463 1.00 35.66 1258 GLY A CA 1
ATOM 10058 C C . GLY A 1 1258 ? 2.029 -12.932 50.087 1.00 35.66 1258 GLY A C 1
ATOM 10059 O O . GLY A 1 1258 ? 1.845 -13.795 49.230 1.00 35.66 1258 GLY A O 1
ATOM 10060 N N . ASN A 1 1259 ? 3.184 -12.781 50.735 1.00 36.28 1259 ASN A N 1
ATOM 10061 C CA . ASN A 1 1259 ? 4.154 -13.868 50.816 1.00 36.28 1259 ASN A CA 1
ATOM 10062 C C . ASN A 1 1259 ? 3.686 -14.841 51.906 1.00 36.28 1259 ASN A C 1
ATOM 10064 O O . ASN A 1 1259 ? 3.368 -14.397 53.014 1.00 36.28 1259 ASN A O 1
ATOM 10068 N N . TYR A 1 1260 ? 3.706 -16.131 51.584 1.00 36.53 1260 TYR A N 1
ATOM 10069 C CA . TYR A 1 1260 ? 4.034 -17.187 52.540 1.00 36.53 1260 TYR A CA 1
ATOM 10070 C C . TYR A 1 1260 ? 5.540 -17.471 52.440 1.00 36.53 1260 TYR A C 1
ATOM 10072 O O . TYR A 1 1260 ? 6.087 -17.254 51.331 1.00 36.53 1260 TYR A O 1
#

Sequence (1260 aa):
MCQCVLGSKQCCPAGQAILIRSDVCWDPKTNVTSPVSLSCKNTVRFIRGFKVNEADALELHLGDNFDETFEPDMYCLSVTTNRFDINLNKTRPVSIVCAGEDEEIIDQRILGYTMIISIIFLTATALIYGLLPELRDVQGKSIINFCSSLAIGLMVLVIMKLMVYSDMGWCAARGFLVYFFMIAAFFWSNAISIQVLLSIRRPTILDYGWREFKWYMVYAWVCPALLTICMAIVNFHPGDHTKPGIGLNHCWFFNKYQQWYYMYSVISILLTANICIFIYTSVMIWRLSLSSSHARALKYKFVMTVRLIILMGLPWVFEMIGSLAGKHIIWTILDIFNTLQGILIFLLLVVFRKRVEIILLVLAGFSVALSTTPPLMQCCPGNQILLPRGYCGTEKLNVLNCTAGRMVLRDIILDGTKVSTNDSPSFVFVEDPSEFCVAEMYRNNSDPSQGTVPVAIVCFEEISKTSDIETSGILTLVSVIFLVATIAVYTFLPQLRDLQGLCYMCMCVSMALGFLSLGILQLSPGFRGQLCTVTGFLVYTWMMATFFWMNVISINVFRTVLDSTYLKKTERKQYFYYSCYAWGFTLLFLTVTLIANFAEGEHFKPGFGDGSCWFNGRTETWIFFYGPVAVLIAANVCLFGLTSYNLWKQTRKYEVNTLNVLKHKFLLSLKLFLVMGISWVFEIASFAHGSAHIVWKIMDTFNCLQGVIIFILLVLLRRRAMRGMASENVCLCISRPLAEKLSPHDDSDDQEILGDDTVEKEVPYCMTNGVSINDNAHQVHAEVGETDLNELSDKQNGVKINKCCEHNEIVVDGVCRLAEQYNQSLWTPQFKTEDGNDAKVKYFNYVYGVPDCATTQQRAIFDIEKSEDKLNLLTDGRLRHIINHQPSSDVKEEPVMSTFSLHDSISIPEEKEPSSYIHNQAKYCMDKILVTQKDSQTKKAANITGSYALVCVPEVKINWKDVSFLMKKILNPVFHAIAMILFLLVAVIYFVLPTLRDLAGNIITTINMCLIVSQAADLVRIFTEFSNHVSFMVTDIILYISLLAAFFWLNSFGFYVWKTFKSRNVFLRVTDVRKYCYYSSVVWFSVLIMAGMAICAHFLLDTGTNPNRKTRIQFSSSIIVDDVEQETIGLLGIAIFFTPVAFTIIFNVFFYVTTLKIIKRINIYGRIHHKLKGCFNLFLQLFLIMTTAWLFLLLSWLNIDELLYAHIFVNLLQAILIFYVCIVRQSHVTFLLRKSCCYAEPVPTGEWGDEMTHMNGGNY